Protein AF-0000000084361865 (afdb_homodimer)

Organism: NCBI:txid28181

InterPro domains:
  IPR003439 ABC transporter-like, ATP-binding domain [PF00005] (346-493)
  IPR003439 ABC transporter-like, ATP-binding domain [PS50893] (328-559)
  IPR003593 AAA+ ATPase domain [SM00382] (354-541)
  IPR011527 ABC transporter type 1, transmembrane domain [PF00664] (20-272)
  IPR011527 ABC transporter type 1, transmembrane domain [PS50929] (18-297)
  IPR027417 P-loop containing nucleoside triphosphate hydrolase [G3DSA:3.40.50.300] (319-557)
  IPR027417 P-loop containing nucleoside triphosphate hydrolase [SSF52540] (320-539)
  IPR036640 ABC transporter type 1, transmembrane domain superfamily [G3DSA:1.20.1560.10] (18-315)
  IPR036640 ABC transporter type 1, transmembrane domain superfamily [SSF90123] (19-314)
  IPR039421 Type 1 protein exporter [PTHR43394] (142-536)

Secondary structure (DSSP, 8-state):
-HHHHHHHHHSHHHHHHHHHHHHHHHHHTHHHHHHHHHIIIIIHHH--HHHHHHHHHHHHHHHHHHHHHHHHHHHHHHHHHHHHHHHHHHHHHHHHHHB-HHHHTTS-HHHHHHHHHHHHHHHHHSSHHHHHHHHHTTHHHHHHHHHHHH-HHHHHHHHHHHHHHHHHHHHHHHHHHHHHHHHHHHHHHHHHHHHHHHH-HHHHHHTT-HHHHHHHHHHHHHHHHHHHHHHHHHHHHHHHHHHHHHHHHHHHHHHHHHHHHHHTSS-HHHHHHHHHHHHHHHHHHHHHHTTHHHHHHHHHHHHHHHHHHTSPBPP---B--S-----EEEEEEEE--TT-SS-SEEEEEEEEPTT-EEEEE--TTSSHHHHHHHHHTSS--SEEEEEETTEEGGGB-HHHHHHTEEEE-SS----SEEHHHHHTSS-TT--HHHHHHHHHHTT-HHHHHHSTTGGG-EE-GGGTTS-HHHHHHHHHHHHHHT--SEEEEESTTTT--HHHHHHHHHHHHHHHHTT-EEEEE---HHHHHH-SEEEETTSSSS-EEEE--SSPPPPP--TT-/-HHHHHHHHHSHHHHHHHHHHHHHHHHHHHHHHHHHHHIIIIIHHH--HHHHHHHHHHHHHHHHHHHHHHHHHHHHHHHHHHHHHHHHHHHHHHHHHHB-HHHHTTS-HHHHHHHHHHHHHHHHHSSHHHHHHHHHTTHHHHHHHHHHHH-HHHHHHHHHHHHHHHHHHHHHHHHHHHHHHHHHHHHHHHHHHHHHHHH-HHHHHHTT-HHHHHHHHHHHHHHHHHHHHHHHHHHHHHHHHHHHHHHHHHHHHHHHHHHHHHHTSS-HHHHHHHHHHHHHHHHHHHHHHTTHHHHHHHHHHHHHHHHHHTSPBPP---B--S-----EEEEEEEE--TT-SS-SEEEEEEEEPTT-EEEEE--TTSSHHHHHHHHHTSS--SEEEEEETTEEGGGB-HHHHHHTEEEE-SS----SEEHHHHHTSS-TT--HHHHHHHHHHTT-HHHHHHSTTGGG-EE-GGGTTS-HHHHHHHHHHHHHHT--SEEEEESTTTT--HHHHHHHHHHHHHHHHTT-EEEEE---HHHHHH-SEEEETTSSSSPEEEE--SSPPPPP--TT-

Radius of gyration: 36.54 Å; Cα contacts (8 Å, |Δi|>4): 1865; chains: 2; bounding box: 73×112×74 Å

Solvent-accessible surface area (backbone atoms only — not comparable to full-atom values): 56306 Å² total; per-residue (Å²): 107,62,65,60,52,50,50,36,59,70,39,50,70,62,38,49,51,49,51,48,46,45,50,52,42,57,54,44,59,45,45,61,28,51,46,47,20,48,47,46,51,47,29,64,67,66,64,46,63,67,59,50,53,54,51,48,51,53,49,52,52,41,50,53,50,37,52,51,49,52,49,51,43,39,52,50,34,34,56,53,30,48,51,52,48,49,50,50,51,49,43,50,51,46,28,55,51,38,34,32,49,63,62,52,67,70,48,53,59,67,58,41,44,49,36,60,55,19,53,58,42,33,47,69,28,48,29,20,66,52,53,52,37,57,63,42,30,68,46,22,56,52,29,39,50,56,28,30,72,75,35,59,68,58,18,50,51,50,49,50,53,48,50,51,50,51,52,53,46,50,53,51,52,62,64,40,48,58,46,51,53,50,35,53,56,47,47,53,57,46,47,51,53,50,50,36,50,42,71,35,48,64,55,32,54,57,48,60,33,45,69,65,49,44,53,54,48,50,53,45,48,49,55,38,49,52,34,48,49,52,44,48,48,52,53,49,48,47,55,48,49,42,54,49,49,41,52,51,47,44,52,48,42,51,57,57,41,48,53,33,33,71,71,64,77,37,54,72,13,53,46,54,18,37,41,51,31,48,44,51,20,46,49,26,49,42,53,40,59,66,43,49,60,45,39,51,50,17,49,52,27,48,50,46,40,47,59,48,50,64,41,60,57,56,64,79,66,51,49,75,75,92,75,78,71,35,23,40,34,32,43,45,26,18,34,53,57,88,89,49,90,61,53,64,34,38,62,35,68,52,74,44,54,55,31,34,34,34,22,35,32,57,50,69,79,41,42,60,66,58,51,50,33,41,75,63,60,51,35,76,67,73,36,62,40,51,24,47,70,83,39,46,58,89,47,30,20,52,68,60,54,30,51,35,29,22,52,31,63,75,77,70,70,40,61,70,41,28,47,48,60,58,32,27,52,59,28,76,82,63,50,67,68,62,51,48,50,50,33,42,53,42,68,39,44,69,60,36,66,72,38,95,50,36,55,61,32,76,32,48,79,38,38,68,83,44,46,61,24,55,43,48,47,50,40,41,39,22,18,52,55,39,64,31,43,31,34,41,31,34,44,80,55,55,62,37,29,59,69,42,40,46,23,48,31,51,50,51,44,52,39,38,75,71,39,22,13,37,38,32,30,44,87,52,62,34,55,49,70,15,23,40,30,37,39,34,39,66,43,73,46,46,52,45,77,46,70,50,78,95,63,78,61,48,79,44,54,65,76,91,96,106,61,65,60,51,49,50,36,60,70,39,49,69,61,38,49,51,49,50,48,48,44,51,52,41,57,54,43,58,44,43,61,26,52,47,46,21,46,46,47,52,48,30,63,68,66,64,45,64,67,59,50,53,55,51,49,52,54,48,51,52,40,51,53,50,37,52,51,49,52,50,52,44,40,52,52,34,34,55,53,32,48,50,51,49,49,50,51,52,50,42,49,50,46,28,55,53,36,34,32,49,62,63,54,68,69,48,55,59,68,59,43,44,49,36,60,55,19,55,58,42,32,48,70,28,49,30,21,68,54,52,51,35,57,62,41,30,67,49,22,56,52,30,42,49,57,31,29,71,74,35,58,68,56,18,52,51,50,49,50,53,49,50,52,49,50,52,52,47,50,54,51,51,62,63,40,50,59,47,48,53,50,35,54,57,46,48,53,57,47,46,52,53,50,50,37,50,43,71,34,48,64,56,33,53,57,47,60,32,44,68,67,48,44,53,54,47,51,53,45,49,49,53,39,50,53,35,47,49,53,44,49,50,53,53,50,46,48,54,48,49,43,53,50,49,40,51,51,49,43,51,48,42,50,56,56,40,48,53,35,32,72,73,64,78,38,53,73,13,54,45,53,20,38,41,50,31,48,43,51,20,47,50,27,52,42,52,40,59,66,44,49,60,43,39,50,51,17,49,52,28,47,51,46,40,48,57,48,50,65,43,60,58,56,63,80,65,51,50,76,77,92,74,80,68,35,22,40,32,34,45,47,26,19,33,54,57,89,90,49,90,61,54,64,34,36,62,34,69,51,74,43,53,56,32,34,35,33,22,36,33,58,51,71,76,41,41,62,68,58,51,50,33,41,76,63,60,50,36,78,66,74,36,62,40,52,23,48,71,84,39,45,57,89,47,30,20,52,68,60,53,29,49,36,29,23,52,31,62,76,78,70,70,40,62,71,41,29,48,48,60,60,32,25,52,58,28,75,81,62,50,68,67,61,51,49,49,48,34,43,55,42,68,38,44,67,61,36,67,72,37,96,51,37,55,60,32,75,32,48,80,38,36,67,83,43,46,62,24,55,45,49,47,49,39,40,41,23,18,51,54,40,64,31,42,30,34,41,31,34,43,80,53,56,62,36,29,58,68,42,40,47,22,48,31,51,49,51,45,51,38,38,74,72,40,21,13,36,39,33,31,45,86,52,61,34,54,49,70,16,22,38,30,37,39,34,40,66,43,72,46,46,52,45,76,46,68,50,79,95,63,81,62,49,81,43,56,64,76,92,95

pLDDT: mean 86.75, std 8.13, range [44.16, 98.19]

Sequence (1122 aa):
MKLLIARMWATPRFGGELALASVLINLLALVSSVYSIHVMNRYLGQGVDATLVTLTIGAAIAVIMEFWLRQARLRMAQLFCGGIEREYSGLAFTAFGTARFQLFEQIPLGQRREALAGLVTIQQGINGGNLAAILDGPFALLFIFALSLLSPILGLLALAVALVLTVLIFVIQRRMAEPAAEMVKHSARTSGLAQFLAGGGETIRAFNCYSGLQRRWEEGQEDLSALRRLVQRHQNLVQQLTQSATTVLTIGLFAVGAREVVAGDLNVGSLIGASILGTRALASIGRVAQLAEPLEKARHAIGQLDAMAKLPTERQQGSVPRTLKGEVQAVDLSFRFPGHPLPLFEGLNFTLQAGGVMAVVGGNGTGKTTFAKLLTGLLEPDRGHLKVDGMDLRHLVPEWWRQQLVYLPQEPIFFDGTVRENLTVLAPDMDDATLLDLCNGLDLGGFLDSSPDGLDMPLRGGGSTLPLGIRRRFALVRGLAGGGRVVILDEPTEGVDAQGCQAIARQLNEMVRRGCTVIAMTKDDFIIRAAQMVLDLNQKPTPRLVTAPAGAPAEMAPEHAMKLLIARMWATPRFGGELALASVLINLLALVSSVYSIHVMNRYLGQGVDATLVTLTIGAAIAVIMEFWLRQARLRMAQLFCGGIEREYSGLAFTAFGTARFQLFEQIPLGQRREALAGLVTIQQGINGGNLAAILDGPFALLFIFALSLLSPILGLLALAVALVLTVLIFVIQRRMAEPAAEMVKHSARTSGLAQFLAGGGETIRAFNCYSGLQRRWEEGQEDLSALRRLVQRHQNLVQQLTQSATTVLTIGLFAVGAREVVAGDLNVGSLIGASILGTRALASIGRVAQLAEPLEKARHAIGQLDAMAKLPTERQQGSVPRTLKGEVQAVDLSFRFPGHPLPLFEGLNFTLQAGGVMAVVGGNGTGKTTFAKLLTGLLEPDRGHLKVDGMDLRHLVPEWWRQQLVYLPQEPIFFDGTVRENLTVLAPDMDDATLLDLCNGLDLGGFLDSSPDGLDMPLRGGGSTLPLGIRRRFALVRGLAGGGRVVILDEPTEGVDAQGCQAIARQLNEMVRRGCTVIAMTKDDFIIRAAQMVLDLNQKPTPRLVTAPAGAPAEMAPEHA

Foldseek 3Di:
DCVVVVVLVVVVVLVVVLLVLLVLLLVLLLLVLVLLLCCQPPCVVVVDVVVNVVSVVVNVVSVVVSVVSVVVSLVSQQVVLVVVLVVLLVLLCCLQPFFQLLVVVVDDPLLNVLLNVLSVLLPQLRGSVLVSLVSNQVCLVVLLVVLCVQPVVLSVLLVVLLVVLLVLLVVLLVVLLVLLVVLSVLVSVLVVLVVCVVVVPVVCVVVVCCVVSVVVNVVSVVSNVVSVVSNVVSLVVSLVSLVVSLVVSLVVLCVVVVVCVVVVNHPPSSSSSSNSSSNSSSVSNSSNSNSSSSNSSSVVSVVSSVVSSPRDGADQAADQDPDFQWKKWWAQFWADRPPDPFTLAGGETDIAGFLFAEEEEEDPPSCLLVVLCCQLVSDDTPDTAIDGPRHGPSRHRSVNSNLQELEQHPQAFAAWFFLLCRQCVLPVPDDPVVLLVLCVLLVNNVVLVVDPCRRRHTADDRNPVDQPQSRLSSSSSSSCNSPHQEYEEEASCVNHDPSSVQSVLVVVQVSSVVRGYYYYHYPAPLSVQQGQKYWYSHDPDHIDIDGDPDDHGDRRDRPVD/DCVVVVVLVVVVVLVVVLLVLLVLLLVLLLLVLVLLLCCQVPCVVPVDVVVNVVSVVVNVVSVVVSVVSVVVSLVSQQVVLVVVLVVLLVLLCCLQPFFQLLVVVVDDPLLNVLLNVLSVLLPQLRGSVLVSLVSNQVCLVVLLVVLCVQPVVLSVLLVVLLVVLLVVLVVLLVVLLVLLVVLSVLVSVLVVLVVCVVVVPVVCVVVVCCVVSVVVNVVSVVVNVVSVVSNVVSLVVSLVSLVVSLVVSLVVLCVVVVVCVVVVNHPPSSSSSSNSSSNVSSVSNSSNSNSSSSNSSSVVSVVSSVVSSPRDGADQAADQDPDFQWKKWWAQFWADRPPDPFTLAGGETDIAGFLFAEEEEEDPPSCLLVVLCCQLVSDDTPDTAIDGPRHGPSRHRSVNSNLQELEQHPQAFAAWFFLLCRLCVLPVPDDPVVLLVLCVLLVNNVVLVVDPCRRRHTADDRNPVDQPQNRLSSSSSSSVNSPHQEYEEEASCVNHDPSSVQSVLVVVQVSSVVRGYYYYHYPAPLSVQQGQKYWYSHDPDHIDIDGDPDDHRDRRDHPVD

Structure (mmCIF, N/CA/C/O backbone):
data_AF-0000000084361865-model_v1
#
loop_
_entity.id
_entity.type
_entity.pdbx_description
1 polymer 'ABC transporter, transmembrane region'
#
loop_
_atom_site.group_PDB
_atom_site.id
_atom_site.type_symbol
_atom_site.label_atom_id
_atom_site.label_alt_id
_atom_site.label_comp_id
_atom_site.label_asym_id
_atom_site.label_entity_id
_atom_site.label_seq_id
_atom_site.pdbx_PDB_ins_code
_atom_site.Cartn_x
_atom_site.Cartn_y
_atom_site.Cartn_z
_atom_site.occupancy
_atom_site.B_iso_or_equiv
_atom_site.auth_seq_id
_atom_site.auth_comp_id
_atom_site.auth_asym_id
_atom_site.auth_atom_id
_atom_site.pdbx_PDB_model_num
ATOM 1 N N . MET A 1 1 ? -13.188 -22.125 1.354 1 53.84 1 MET A N 1
ATOM 2 C CA . MET A 1 1 ? -13.797 -23.031 0.392 1 53.84 1 MET A CA 1
ATOM 3 C C . MET A 1 1 ? -15.312 -23.062 0.542 1 53.84 1 MET A C 1
ATOM 5 O O . MET A 1 1 ? -16.031 -22.984 -0.45 1 53.84 1 MET A O 1
ATOM 9 N N . LYS A 1 2 ? -15.656 -22.891 1.768 1 53.12 2 LYS A N 1
ATOM 10 C CA . LYS A 1 2 ? -17.094 -23.016 2.047 1 53.12 2 LYS A CA 1
ATOM 11 C C . LYS A 1 2 ? -17.859 -21.844 1.452 1 53.12 2 LYS A C 1
ATOM 13 O O . LYS A 1 2 ? -18.969 -22.031 0.948 1 53.12 2 LYS A O 1
ATOM 18 N N . LEU A 1 3 ? -17.141 -20.766 1.449 1 57.12 3 LEU A N 1
ATOM 19 C CA . LEU A 1 3 ? -17.891 -19.609 0.97 1 57.12 3 LEU A CA 1
ATOM 20 C C . LEU A 1 3 ? -18.141 -19.703 -0.533 1 57.12 3 LEU A C 1
ATOM 22 O O . LEU A 1 3 ? -19.234 -19.406 -1.011 1 57.12 3 LEU A O 1
ATOM 26 N N . LEU A 1 4 ? -17.094 -20.141 -1.146 1 60.81 4 LEU A N 1
ATOM 27 C CA . LEU A 1 4 ? -17.203 -20.266 -2.596 1 60.81 4 LEU A CA 1
ATOM 28 C C . LEU A 1 4 ? -18.203 -21.359 -2.965 1 60.81 4 LEU A C 1
ATOM 30 O O . LEU A 1 4 ? -19.047 -21.172 -3.846 1 60.81 4 LEU A O 1
ATOM 34 N N . ILE A 1 5 ? -18.078 -22.438 -2.189 1 61.75 5 ILE A N 1
ATOM 35 C CA . ILE A 1 5 ? -18.969 -23.562 -2.449 1 61.75 5 ILE A CA 1
ATOM 36 C C . ILE A 1 5 ? -20.406 -23.188 -2.109 1 61.75 5 ILE A C 1
ATOM 38 O O . ILE A 1 5 ? -21.328 -23.531 -2.844 1 61.75 5 ILE A O 1
ATOM 42 N N . ALA A 1 6 ? -20.484 -22.422 -1.039 1 59.09 6 ALA A N 1
ATOM 43 C CA . ALA A 1 6 ? -21.828 -22.016 -0.617 1 59.09 6 ALA A CA 1
ATOM 44 C C . ALA A 1 6 ? -22.469 -21.094 -1.643 1 59.09 6 ALA A C 1
ATOM 46 O O . ALA A 1 6 ? -23.656 -21.203 -1.94 1 59.09 6 ALA A O 1
ATOM 47 N N . ARG A 1 7 ? -21.641 -20.328 -2.148 1 63.03 7 ARG A N 1
ATOM 48 C CA . ARG A 1 7 ? -22.188 -19.375 -3.117 1 63.03 7 ARG A CA 1
ATOM 49 C C . ARG A 1 7 ? -22.484 -20.078 -4.445 1 63.03 7 ARG A C 1
ATOM 51 O O . ARG A 1 7 ? -23.438 -19.703 -5.141 1 63.03 7 ARG A O 1
ATOM 58 N N . MET A 1 8 ? -21.641 -20.984 -4.758 1 62.88 8 MET A N 1
ATOM 59 C CA . MET A 1 8 ? -21.891 -21.781 -5.965 1 62.88 8 MET A CA 1
ATOM 60 C C . MET A 1 8 ? -23.219 -22.531 -5.863 1 62.88 8 MET A C 1
ATOM 62 O O . MET A 1 8 ? -23.969 -22.609 -6.84 1 62.88 8 MET A O 1
ATOM 66 N N . TRP A 1 9 ? -23.422 -22.875 -4.656 1 60.59 9 TRP A N 1
ATOM 67 C CA . TRP A 1 9 ? -24.641 -23.625 -4.422 1 60.59 9 TRP A CA 1
ATOM 68 C C . TRP A 1 9 ? -25.844 -22.703 -4.336 1 60.59 9 TRP A C 1
ATOM 70 O O . TRP A 1 9 ? -26.984 -23.109 -4.578 1 60.59 9 TRP A O 1
ATOM 80 N N . ALA A 1 10 ? -25.562 -21.5 -4.066 1 61.69 10 ALA A N 1
ATOM 81 C CA . ALA A 1 10 ? -26.672 -20.547 -3.971 1 61.69 10 ALA A CA 1
ATOM 82 C C . ALA A 1 10 ? -27.188 -20.172 -5.355 1 61.69 10 ALA A C 1
ATOM 84 O O . ALA A 1 10 ? -28.312 -19.688 -5.496 1 61.69 10 ALA A O 1
ATOM 85 N N . THR A 1 11 ? -26.297 -20.375 -6.363 1 66.19 11 THR A N 1
ATOM 86 C CA . THR A 1 11 ? -26.766 -20.172 -7.723 1 66.19 11 THR A CA 1
ATOM 87 C C . THR A 1 11 ? -26.797 -21.484 -8.492 1 66.19 11 THR A C 1
ATOM 89 O O . THR A 1 11 ? -25.891 -21.781 -9.273 1 66.19 11 THR A O 1
ATOM 92 N N . PRO A 1 12 ? -27.766 -22.297 -8.359 1 66.81 12 PRO A N 1
ATOM 93 C CA . PRO A 1 12 ? -27.781 -23.688 -8.805 1 66.81 12 PRO A CA 1
ATOM 94 C C . PRO A 1 12 ? -27.625 -23.828 -10.32 1 66.81 12 PRO A C 1
ATOM 96 O O . PRO A 1 12 ? -27 -24.781 -10.789 1 66.81 12 PRO A O 1
ATOM 99 N N . ARG A 1 13 ? -28.156 -22.906 -11.031 1 70.5 13 ARG A N 1
ATOM 100 C CA . ARG A 1 13 ? -28.047 -23.062 -12.477 1 70.5 13 ARG A CA 1
ATOM 101 C C . ARG A 1 13 ? -26.578 -23 -12.914 1 70.5 13 ARG A C 1
ATOM 103 O O . ARG A 1 13 ? -26.125 -23.859 -13.672 1 70.5 13 ARG A O 1
ATOM 110 N N . PHE A 1 14 ? -25.953 -22.031 -12.359 1 76.81 14 PHE A N 1
ATOM 111 C CA . PHE A 1 14 ? -24.562 -21.828 -12.742 1 76.81 14 PHE A CA 1
ATOM 112 C C . PHE A 1 14 ? -23.672 -22.953 -12.195 1 76.81 14 PHE A C 1
ATOM 114 O O . PHE A 1 14 ? -22.828 -23.484 -12.906 1 76.81 14 PHE A O 1
ATOM 121 N N . GLY A 1 15 ? -23.984 -23.266 -11.016 1 76.56 15 GLY A N 1
ATOM 122 C CA . GLY A 1 15 ? -23.219 -24.344 -10.398 1 76.56 15 GLY A CA 1
ATOM 123 C C . GLY A 1 15 ? -23.422 -25.688 -11.07 1 76.56 15 GLY A C 1
ATOM 124 O O . GLY A 1 15 ? -22.469 -26.453 -11.281 1 76.56 15 GLY A O 1
ATOM 125 N N . GLY A 1 16 ? -24.672 -25.906 -11.477 1 80.12 16 GLY A N 1
ATOM 126 C CA . GLY A 1 16 ? -24.984 -27.156 -12.156 1 80.12 16 GLY A CA 1
ATOM 127 C C . GLY A 1 16 ? -24.344 -27.281 -13.516 1 80.12 16 GLY A C 1
ATOM 128 O O . GLY A 1 16 ? -23.828 -28.344 -13.875 1 80.12 16 GLY A O 1
ATOM 129 N N . GLU A 1 17 ? -24.344 -26.172 -14.188 1 83.88 17 GLU A N 1
ATOM 130 C CA . GLU A 1 17 ? -23.719 -26.172 -15.508 1 83.88 17 GLU A CA 1
ATOM 131 C C . GLU A 1 17 ? -22.219 -26.375 -15.414 1 83.88 17 GLU A C 1
ATOM 133 O O . GLU A 1 17 ? -21.625 -27.078 -16.234 1 83.88 17 GLU A O 1
ATOM 138 N N . LEU A 1 18 ? -21.688 -25.797 -14.422 1 85.31 18 LEU A N 1
ATOM 139 C CA . LEU A 1 18 ? -20.25 -25.953 -14.234 1 85.31 18 LEU A CA 1
ATOM 140 C C . LEU A 1 18 ? -19.906 -27.375 -13.82 1 85.31 18 LEU A C 1
ATOM 142 O O . LEU A 1 18 ? -18.922 -27.938 -14.289 1 85.31 18 LEU A O 1
ATOM 146 N N . ALA A 1 19 ? -20.734 -27.922 -13.047 1 83.94 19 ALA A N 1
ATOM 147 C CA . ALA A 1 19 ? -20.516 -29.312 -12.609 1 83.94 19 ALA A CA 1
ATOM 148 C C . ALA A 1 19 ? -20.688 -30.281 -13.766 1 83.94 19 ALA A C 1
ATOM 150 O O . ALA A 1 19 ? -19.922 -31.234 -13.898 1 83.94 19 ALA A O 1
ATOM 151 N N . LEU A 1 20 ? -21.672 -29.984 -14.547 1 85.56 20 LEU A N 1
ATOM 152 C CA . LEU A 1 20 ? -21.922 -30.828 -15.703 1 85.56 20 LEU A CA 1
ATOM 153 C C . LEU A 1 20 ? -20.75 -30.766 -16.688 1 85.56 20 LEU A C 1
ATOM 155 O O . LEU A 1 20 ? -20.359 -31.797 -17.25 1 85.56 20 LEU A O 1
ATOM 159 N N . ALA A 1 21 ? -20.344 -29.578 -16.875 1 87.5 21 ALA A N 1
ATOM 160 C CA . ALA A 1 21 ? -19.203 -29.422 -17.766 1 87.5 21 ALA A CA 1
ATOM 161 C C . ALA A 1 21 ? -17.984 -30.188 -17.234 1 87.5 21 ALA A C 1
ATOM 163 O O . ALA A 1 21 ? -17.25 -30.812 -18 1 87.5 21 ALA A O 1
ATOM 164 N N . SER A 1 22 ? -17.812 -30.188 -15.938 1 87.25 22 SER A N 1
ATOM 165 C CA . SER A 1 22 ? -16.688 -30.906 -15.344 1 87.25 22 SER A CA 1
ATOM 166 C C . SER A 1 22 ? -16.844 -32.406 -15.492 1 87.25 22 SER A C 1
ATOM 168 O O . SER A 1 22 ? -15.867 -33.125 -15.734 1 87.25 22 SER A O 1
ATOM 170 N N . VAL A 1 23 ? -18.031 -32.875 -15.43 1 86.81 23 VAL A N 1
ATOM 171 C CA . VAL A 1 23 ? -18.297 -34.281 -15.609 1 86.81 23 VAL A CA 1
ATOM 172 C C . VAL A 1 23 ? -18 -34.688 -17.047 1 86.81 23 VAL A C 1
ATOM 174 O O . VAL A 1 23 ? -17.312 -35.688 -17.281 1 86.81 23 VAL A O 1
ATOM 177 N N . LEU A 1 24 ? -18.469 -33.906 -17.906 1 88.88 24 LEU A N 1
ATOM 178 C CA . LEU A 1 24 ? -18.266 -34.219 -19.312 1 88.88 24 LEU A CA 1
ATOM 179 C C . LEU A 1 24 ? -16.781 -34.156 -19.672 1 88.88 24 LEU A C 1
ATOM 181 O O . LEU A 1 24 ? -16.297 -35.031 -20.422 1 88.88 24 LEU A O 1
ATOM 185 N N . ILE A 1 25 ? -16.125 -33.25 -19.141 1 86.88 25 ILE A N 1
ATOM 186 C CA . ILE A 1 25 ? -14.695 -33.094 -19.406 1 86.88 25 ILE A CA 1
ATOM 187 C C . ILE A 1 25 ? -13.93 -34.281 -18.859 1 86.88 25 ILE A C 1
ATOM 189 O O . ILE A 1 25 ? -13.094 -34.875 -19.562 1 86.88 25 ILE A O 1
ATOM 193 N N . ASN A 1 26 ? -14.266 -34.656 -17.656 1 84.12 26 ASN A N 1
ATOM 194 C CA . ASN A 1 26 ? -13.547 -35.781 -17.031 1 84.12 26 ASN A CA 1
ATOM 195 C C . ASN A 1 26 ? -13.93 -37.094 -17.672 1 84.12 26 ASN A C 1
ATOM 197 O O . ASN A 1 26 ? -13.117 -38.031 -17.703 1 84.12 26 ASN A O 1
ATOM 201 N N . LEU A 1 27 ? -15.078 -37.188 -18.266 1 84.31 27 LEU A N 1
ATOM 202 C CA . LEU A 1 27 ? -15.461 -38.375 -19.016 1 84.31 27 LEU A CA 1
ATOM 203 C C . LEU A 1 27 ? -14.703 -38.469 -20.328 1 84.31 27 LEU A C 1
ATOM 205 O O . LEU A 1 27 ? -14.289 -39.531 -20.75 1 84.31 27 LEU A O 1
ATOM 209 N N . LEU A 1 28 ? -14.617 -37.344 -20.875 1 83.94 28 LEU A N 1
ATOM 210 C CA . LEU A 1 28 ? -13.883 -37.312 -22.141 1 83.94 28 LEU A CA 1
ATOM 211 C C . LEU A 1 28 ? -12.398 -37.594 -21.906 1 83.94 28 LEU A C 1
ATOM 213 O O . LEU A 1 28 ? -11.719 -38.094 -22.797 1 83.94 28 LEU A O 1
ATOM 217 N N . ALA A 1 29 ? -11.977 -37.281 -20.719 1 78.56 29 ALA A N 1
ATOM 218 C CA . ALA A 1 29 ? -10.578 -37.531 -20.391 1 78.56 29 ALA A CA 1
ATOM 219 C C . ALA A 1 29 ? -10.297 -39.031 -20.328 1 78.56 29 ALA A C 1
ATOM 221 O O . ALA A 1 29 ? -9.148 -39.469 -20.453 1 78.56 29 ALA A O 1
ATOM 222 N N . LEU A 1 30 ? -11.344 -39.781 -20.188 1 80.56 30 LEU A N 1
ATOM 223 C CA . LEU A 1 30 ? -11.227 -41.219 -20.156 1 80.56 30 LEU A CA 1
ATOM 224 C C . LEU A 1 30 ? -10.922 -41.75 -21.547 1 80.56 30 LEU A C 1
ATOM 226 O O . LEU A 1 30 ? -10.469 -42.906 -21.688 1 80.56 30 LEU A O 1
ATOM 230 N N . VAL A 1 31 ? -11.133 -40.938 -22.531 1 78.19 31 VAL A N 1
ATOM 231 C CA . VAL A 1 31 ? -11.016 -41.375 -23.922 1 78.19 31 VAL A CA 1
ATOM 232 C C . VAL A 1 31 ? -9.578 -41.812 -24.219 1 78.19 31 VAL A C 1
ATOM 234 O O . VAL A 1 31 ? -9.336 -42.75 -24.953 1 78.19 31 VAL A O 1
ATOM 237 N N . SER A 1 32 ? -8.633 -41.094 -23.625 1 77.62 32 SER A N 1
ATOM 238 C CA . SER A 1 32 ? -7.238 -41.438 -23.875 1 77.62 32 SER A CA 1
ATOM 239 C C . SER A 1 32 ? -6.914 -42.844 -23.375 1 77.62 32 SER A C 1
ATOM 241 O O . SER A 1 32 ? -6.23 -43.594 -24.047 1 77.62 32 SER A O 1
ATOM 243 N N . SER A 1 33 ? -7.422 -43.125 -22.188 1 76.25 33 SER A N 1
ATOM 244 C CA . SER A 1 33 ? -7.215 -44.469 -21.641 1 76.25 33 SER A CA 1
ATOM 245 C C . SER A 1 33 ? -7.922 -45.531 -22.469 1 76.25 33 SER A C 1
ATOM 247 O O . SER A 1 33 ? -7.324 -46.562 -22.812 1 76.25 33 SER A O 1
ATOM 249 N N . VAL A 1 34 ? -9.125 -45.281 -22.828 1 78.12 34 VAL A N 1
ATOM 250 C CA . VAL A 1 34 ? -9.914 -46.219 -23.609 1 78.12 34 VAL A CA 1
ATOM 251 C C . VAL A 1 34 ? -9.273 -46.406 -24.984 1 78.12 34 VAL A C 1
ATOM 253 O O . VAL A 1 34 ? -9.211 -47.531 -25.484 1 78.12 34 VAL A O 1
ATOM 256 N N . TYR A 1 35 ? -8.852 -45.375 -25.562 1 82.81 35 TYR A N 1
ATOM 257 C CA . TYR A 1 35 ? -8.164 -45.438 -26.844 1 82.81 35 TYR A CA 1
ATOM 258 C C . TYR A 1 35 ? -6.945 -46.344 -26.766 1 82.81 35 TYR A C 1
ATOM 260 O O . TYR A 1 35 ? -6.758 -47.219 -27.594 1 82.81 35 TYR A O 1
ATOM 268 N N . SER A 1 36 ? -6.141 -46.125 -25.75 1 78.06 36 SER A N 1
ATOM 269 C CA . SER A 1 36 ? -4.926 -46.906 -25.594 1 78.06 36 SER A CA 1
ATOM 270 C C . SER A 1 36 ? -5.25 -48.406 -25.406 1 78.06 36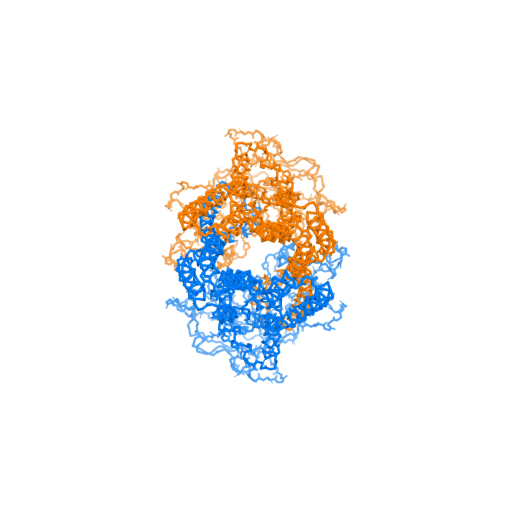 SER A C 1
ATOM 272 O O . SER A 1 36 ? -4.566 -49.25 -25.969 1 78.06 36 SER A O 1
ATOM 274 N N . ILE A 1 37 ? -6.305 -48.688 -24.719 1 75.81 37 ILE A N 1
ATOM 275 C CA . ILE A 1 37 ? -6.723 -50.062 -24.469 1 75.81 37 ILE A CA 1
ATOM 276 C C . ILE A 1 37 ? -7.164 -50.719 -25.781 1 75.81 37 ILE A C 1
ATOM 278 O O . ILE A 1 37 ? -6.703 -51.812 -26.125 1 75.81 37 ILE A O 1
ATOM 282 N N . HIS A 1 38 ? -7.941 -50 -26.484 1 76.56 38 HIS A N 1
ATOM 283 C CA . HIS A 1 38 ? -8.516 -50.594 -27.688 1 76.56 38 HIS A CA 1
ATOM 284 C C . HIS A 1 38 ? -7.484 -50.719 -28.797 1 76.56 38 HIS A C 1
ATOM 286 O O . HIS A 1 38 ? -7.488 -51.688 -29.562 1 76.56 38 HIS A O 1
ATOM 292 N N . VAL A 1 39 ? -6.676 -49.781 -28.875 1 76.94 39 VAL A N 1
ATOM 293 C CA . VAL A 1 39 ? -5.637 -49.812 -29.891 1 76.94 39 VAL A CA 1
ATOM 294 C C . VAL A 1 39 ? -4.684 -50.969 -29.609 1 76.94 39 VAL A C 1
ATOM 296 O O . VAL A 1 39 ? -4.32 -51.719 -30.516 1 76.94 39 VAL A O 1
ATOM 299 N N . MET A 1 40 ? -4.332 -51.188 -28.344 1 77.19 40 MET A N 1
ATOM 300 C CA . MET A 1 40 ? -3.354 -52.219 -27.984 1 77.19 40 MET A CA 1
ATOM 301 C C . MET A 1 40 ? -3.982 -53.594 -28.016 1 77.19 40 MET A C 1
ATOM 303 O O . MET A 1 40 ? -3.357 -54.562 -28.469 1 77.19 40 MET A O 1
ATOM 307 N N . ASN A 1 41 ? -5.211 -53.688 -27.578 1 75.06 41 ASN A N 1
ATOM 308 C CA . ASN A 1 41 ? -5.824 -55 -27.5 1 75.06 41 ASN A CA 1
ATOM 309 C C . ASN A 1 41 ? -6.43 -55.438 -28.844 1 75.06 41 ASN A C 1
ATOM 311 O O . ASN A 1 41 ? -6.32 -56.594 -29.234 1 75.06 41 ASN A O 1
ATOM 315 N N . ARG A 1 42 ? -7.012 -54.562 -29.516 1 71.5 42 ARG A N 1
ATOM 316 C CA . ARG A 1 42 ? -7.727 -54.938 -30.734 1 71.5 42 ARG A CA 1
ATOM 317 C C . ARG A 1 42 ? -6.848 -54.75 -31.969 1 71.5 42 ARG A C 1
ATOM 319 O O . ARG A 1 42 ? -6.754 -55.625 -32.812 1 71.5 42 ARG A O 1
ATOM 326 N N . TYR A 1 43 ? -6.234 -53.656 -32 1 71.88 43 TYR A N 1
ATOM 327 C CA . TYR A 1 43 ? -5.445 -53.406 -33.219 1 71.88 43 TYR A CA 1
ATOM 328 C C . TYR A 1 43 ? -4.18 -54.25 -33.219 1 71.88 43 TYR A C 1
ATOM 330 O O . TYR A 1 43 ? -3.822 -54.844 -34.25 1 71.88 43 TYR A O 1
ATOM 338 N N . LEU A 1 44 ? -3.555 -54.312 -32.156 1 69 44 LEU A N 1
ATOM 339 C CA . LEU A 1 44 ? -2.328 -55.125 -32.156 1 69 44 LEU A CA 1
ATOM 340 C C . LEU A 1 44 ? -2.633 -56.594 -32.344 1 69 44 LEU A C 1
ATOM 342 O O . LEU A 1 44 ? -1.814 -57.344 -32.906 1 69 44 LEU A O 1
ATOM 346 N N . GLY A 1 45 ? -3.816 -56.938 -31.922 1 67.75 45 GLY A N 1
ATOM 347 C CA . GLY A 1 45 ? -4.211 -58.344 -32.094 1 67.75 45 GLY A CA 1
ATOM 348 C C . GLY A 1 45 ? -4.672 -58.656 -33.5 1 67.75 45 GLY A C 1
ATOM 349 O O . GLY A 1 45 ? -4.297 -59.688 -34.062 1 67.75 45 GLY A O 1
ATOM 350 N N . GLN A 1 46 ? -5.379 -57.719 -34.031 1 70.69 46 GLN A N 1
ATOM 351 C CA . GLN A 1 46 ? -6 -58.031 -35.312 1 70.69 46 GLN A CA 1
ATOM 352 C C . GLN A 1 46 ? -5.23 -57.375 -36.469 1 70.69 46 GLN A C 1
ATOM 354 O O . GLN A 1 46 ? -5.246 -57.906 -37.594 1 70.69 46 GLN A O 1
ATOM 359 N N . GLY A 1 47 ? -4.523 -56.375 -36.25 1 69.19 47 GLY A N 1
ATOM 360 C CA . GLY A 1 47 ? -3.684 -55.719 -37.25 1 69.19 47 GLY A CA 1
ATOM 361 C C . GLY A 1 47 ? -4.477 -55 -38.344 1 69.19 47 GLY A C 1
ATOM 362 O O . GLY A 1 47 ? -4.008 -54.844 -39.469 1 69.19 47 GLY A O 1
ATOM 363 N N . VAL A 1 48 ? -5.711 -54.656 -38.094 1 71.12 48 VAL A N 1
ATOM 364 C CA . VAL A 1 48 ? -6.543 -54.031 -39.125 1 71.12 48 VAL A CA 1
ATOM 365 C C . VAL A 1 48 ? -6.391 -52.531 -39.062 1 71.12 48 VAL A C 1
ATOM 367 O O . VAL A 1 48 ? -6.766 -51.875 -38.062 1 71.12 48 VAL A O 1
ATOM 370 N N . ASP A 1 49 ? -5.984 -52 -40.156 1 79.19 49 ASP A N 1
ATOM 371 C CA . ASP A 1 49 ? -5.668 -50.562 -40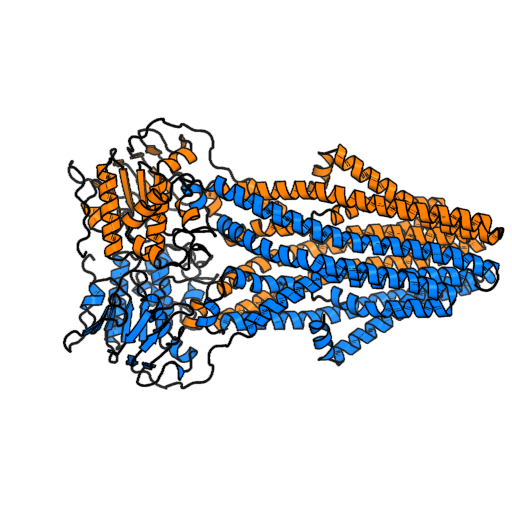.219 1 79.19 49 ASP A CA 1
ATOM 372 C C . ASP A 1 49 ? -6.93 -49.719 -40.125 1 79.19 49 ASP A C 1
ATOM 374 O O . ASP A 1 49 ? -6.91 -48.625 -39.531 1 79.19 49 ASP A O 1
ATOM 378 N N . ALA A 1 50 ? -7.945 -50.219 -40.656 1 78.31 50 ALA A N 1
ATOM 379 C CA . ALA A 1 50 ? -9.188 -49.469 -40.625 1 78.31 50 ALA A CA 1
ATOM 380 C C . ALA A 1 50 ? -9.633 -49.219 -39.188 1 78.31 50 ALA A C 1
ATOM 382 O O . ALA A 1 50 ? -10.156 -48.125 -38.875 1 78.31 50 ALA A O 1
ATOM 383 N N . THR A 1 51 ? -9.469 -50.094 -38.375 1 77.5 51 THR A N 1
ATOM 384 C CA . THR A 1 51 ? -9.82 -49.938 -36.938 1 77.5 51 THR A CA 1
ATOM 385 C C . THR A 1 51 ? -8.953 -48.875 -36.281 1 77.5 51 THR A C 1
ATOM 387 O O . THR A 1 51 ? -9.438 -48.094 -35.469 1 77.5 51 THR A O 1
ATOM 390 N N . LEU A 1 52 ? -7.762 -48.844 -36.656 1 85.31 52 LEU A N 1
ATOM 391 C CA . LEU A 1 52 ? -6.844 -47.875 -36.094 1 85.31 52 LEU A CA 1
ATOM 392 C C . LEU A 1 52 ? -7.242 -46.469 -36.5 1 85.31 52 LEU A C 1
ATOM 394 O O . LEU A 1 52 ? -7.246 -45.531 -35.688 1 85.31 52 LEU A O 1
ATOM 398 N N . VAL A 1 53 ? -7.566 -46.312 -37.75 1 84.94 53 VAL A N 1
ATOM 399 C CA . VAL A 1 53 ? -7.926 -45 -38.25 1 84.94 53 VAL A CA 1
ATOM 400 C C . VAL A 1 53 ? -9.227 -44.531 -37.594 1 84.94 53 VAL A C 1
ATOM 402 O O . VAL A 1 53 ? -9.344 -43.375 -37.219 1 84.94 53 VAL A O 1
ATOM 405 N N . THR A 1 54 ? -10.211 -45.406 -37.531 1 83.56 54 THR A N 1
ATOM 406 C CA . THR A 1 54 ? -11.492 -45.062 -36.938 1 83.56 54 THR A CA 1
ATOM 407 C C . THR A 1 54 ? -11.32 -44.688 -35.469 1 83.56 54 THR A C 1
ATOM 409 O O . THR A 1 54 ? -11.906 -43.719 -35 1 83.56 54 THR A O 1
ATOM 412 N N . LEU A 1 55 ? -10.547 -45.375 -34.719 1 85.94 55 LEU A N 1
ATOM 413 C CA . LEU A 1 55 ? -10.312 -45.094 -33.312 1 85.94 55 LEU A CA 1
ATOM 414 C C . LEU A 1 55 ? -9.555 -43.781 -33.156 1 85.94 55 LEU A C 1
ATOM 416 O O . LEU A 1 55 ? -9.828 -43 -32.219 1 85.94 55 LEU A O 1
ATOM 420 N N . THR A 1 56 ? -8.641 -43.531 -34 1 87.75 56 THR A N 1
ATOM 421 C CA . THR A 1 56 ? -7.832 -42.312 -33.906 1 87.75 56 THR A CA 1
ATOM 422 C C . THR A 1 56 ? -8.672 -41.094 -34.219 1 87.75 56 THR A C 1
ATOM 424 O O . THR A 1 56 ? -8.523 -40.062 -33.594 1 87.75 56 THR A O 1
ATOM 427 N N . ILE A 1 57 ? -9.477 -41.219 -35.188 1 88.06 57 ILE A N 1
ATOM 428 C CA . ILE A 1 57 ? -10.367 -40.125 -35.531 1 88.06 57 ILE A CA 1
ATOM 429 C C . ILE A 1 57 ? -11.312 -39.844 -34.344 1 88.06 57 ILE A C 1
ATOM 431 O O . ILE A 1 57 ? -11.555 -38.688 -34 1 88.06 57 ILE A O 1
ATOM 435 N N . GLY A 1 58 ? -11.898 -40.844 -33.812 1 85.75 58 GLY A N 1
ATOM 436 C CA . GLY A 1 58 ? -12.75 -40.688 -32.656 1 85.75 58 GLY A CA 1
ATOM 437 C C . GLY A 1 58 ? -12.047 -40.031 -31.484 1 85.75 58 GLY A C 1
ATOM 438 O O . GLY A 1 58 ? -12.617 -39.188 -30.797 1 85.75 58 GLY A O 1
ATOM 439 N N . ALA A 1 59 ? -10.812 -40.469 -31.234 1 88.94 59 ALA A N 1
ATOM 440 C CA . ALA A 1 59 ? -10.031 -39.875 -30.156 1 88.94 59 ALA A CA 1
ATOM 441 C C . ALA A 1 59 ? -9.719 -38.406 -30.422 1 88.94 59 ALA A C 1
ATOM 443 O O . ALA A 1 59 ? -9.727 -37.594 -29.516 1 88.94 59 ALA A O 1
ATOM 444 N N . ALA A 1 60 ? -9.438 -38.062 -31.672 1 87.88 60 ALA A N 1
ATOM 445 C CA . ALA A 1 60 ? -9.156 -36.688 -32.062 1 87.88 60 ALA A CA 1
ATOM 446 C C . ALA A 1 60 ? -10.367 -35.812 -31.812 1 87.88 60 ALA A C 1
ATOM 448 O O . ALA A 1 60 ? -10.234 -34.688 -31.312 1 87.88 60 ALA A O 1
ATOM 449 N N . ILE A 1 61 ? -11.477 -36.312 -32.156 1 90.06 61 ILE A N 1
ATOM 450 C CA . ILE A 1 61 ? -12.711 -35.562 -31.953 1 90.06 61 ILE A CA 1
ATOM 451 C C . ILE A 1 61 ? -12.953 -35.344 -30.453 1 90.06 61 ILE A C 1
ATOM 453 O O . ILE A 1 61 ? -13.367 -34.281 -30.031 1 90.06 61 ILE A O 1
ATOM 457 N N . ALA A 1 62 ? -12.688 -36.281 -29.656 1 89.12 62 ALA A N 1
ATOM 458 C CA . ALA A 1 62 ? -12.867 -36.188 -28.219 1 89.12 62 ALA A CA 1
ATOM 459 C C . ALA A 1 62 ? -11.945 -35.156 -27.609 1 89.12 62 ALA A C 1
ATOM 461 O O . ALA A 1 62 ? -12.344 -34.406 -26.719 1 89.12 62 ALA A O 1
ATOM 462 N N . VAL A 1 63 ? -10.766 -35.094 -28.109 1 88.19 63 VAL A N 1
ATOM 463 C CA . VAL A 1 63 ? -9.797 -34.156 -27.594 1 88.19 63 VAL A CA 1
ATOM 464 C C . VAL A 1 63 ? -10.211 -32.719 -27.969 1 88.19 63 VAL A C 1
ATOM 466 O O . VAL A 1 63 ? -10.094 -31.812 -27.156 1 88.19 63 VAL A O 1
ATOM 469 N N . ILE A 1 64 ? -10.609 -32.562 -29.156 1 90.19 64 ILE A N 1
ATOM 470 C CA . ILE A 1 64 ? -11.055 -31.25 -29.609 1 90.19 64 ILE A CA 1
ATOM 471 C C . ILE A 1 64 ? -12.273 -30.812 -28.797 1 90.19 64 ILE A C 1
ATOM 473 O O . ILE A 1 64 ? -12.352 -29.656 -28.375 1 90.19 64 ILE A O 1
ATOM 477 N N . MET A 1 65 ? -13.164 -31.719 -28.594 1 90.62 65 MET A N 1
ATOM 478 C CA . MET A 1 65 ? -14.344 -31.406 -27.797 1 90.62 65 MET A CA 1
ATOM 479 C C . MET A 1 65 ? -13.953 -31.094 -26.359 1 90.62 65 MET A C 1
ATOM 481 O O . MET A 1 65 ? -14.508 -30.172 -25.75 1 90.62 65 MET A O 1
ATOM 485 N N . GLU A 1 66 ? -13.07 -31.828 -25.875 1 88.69 66 GLU A N 1
ATOM 486 C CA . GLU A 1 66 ? -12.586 -31.594 -24.516 1 88.69 66 GLU A CA 1
ATOM 487 C C . GLU A 1 66 ? -11.977 -30.188 -24.391 1 88.69 66 GLU A C 1
ATOM 489 O O . GLU A 1 66 ? -12.188 -29.5 -23.391 1 88.69 66 GLU A O 1
ATOM 494 N N . PHE A 1 67 ? -11.219 -29.828 -25.359 1 88 67 PHE A N 1
ATOM 495 C CA . PHE A 1 67 ? -10.57 -28.531 -25.375 1 88 67 PHE A CA 1
ATOM 496 C C . PHE A 1 67 ? -11.609 -27.406 -25.328 1 88 67 PHE A C 1
ATOM 498 O O . PHE A 1 67 ? -11.5 -26.484 -24.531 1 88 67 PHE A O 1
ATOM 505 N N . TRP A 1 68 ? -12.586 -27.547 -26.141 1 90.25 68 TRP A N 1
ATOM 506 C CA . TRP A 1 68 ? -13.594 -26.5 -26.234 1 90.25 68 TRP A CA 1
ATOM 507 C C . TRP A 1 68 ? -14.461 -26.469 -24.984 1 90.25 68 TRP A C 1
ATOM 509 O O . TRP A 1 68 ? -14.875 -25.406 -24.531 1 90.25 68 TRP A O 1
ATOM 519 N N . LEU A 1 69 ? -14.742 -27.562 -24.453 1 89.81 69 LEU A N 1
ATOM 520 C CA . LEU A 1 69 ? -15.531 -27.609 -23.234 1 89.81 69 LEU A CA 1
ATOM 521 C C . LEU A 1 69 ? -14.75 -27.016 -22.062 1 89.81 69 LEU A C 1
ATOM 523 O O . LEU A 1 69 ? -15.336 -26.359 -21.188 1 89.81 69 LEU A O 1
ATOM 527 N N . ARG A 1 70 ? -13.523 -27.297 -22.062 1 88.19 70 ARG A N 1
ATOM 528 C CA . ARG A 1 70 ? -12.68 -26.734 -21 1 88.19 70 ARG A CA 1
ATOM 529 C C . ARG A 1 70 ? -12.625 -25.219 -21.094 1 88.19 70 ARG A C 1
ATOM 531 O O . ARG A 1 70 ? -12.625 -24.531 -20.078 1 88.19 70 ARG A O 1
ATOM 538 N N . GLN A 1 71 ? -12.633 -24.766 -22.359 1 88.06 71 GLN A N 1
ATOM 539 C CA . GLN A 1 71 ? -12.617 -23.328 -22.562 1 88.06 71 GLN A CA 1
ATOM 540 C C . GLN A 1 71 ? -13.938 -22.703 -22.141 1 88.06 71 GLN A C 1
ATOM 542 O O . GLN A 1 71 ? -13.953 -21.641 -21.5 1 88.06 71 GLN A O 1
ATOM 547 N N . ALA A 1 72 ? -14.906 -23.328 -22.469 1 88.62 72 ALA A N 1
ATOM 548 C CA . ALA A 1 72 ? -16.234 -22.828 -22.109 1 88.62 72 ALA A CA 1
ATOM 549 C C . ALA A 1 72 ? -16.438 -22.828 -20.594 1 88.62 72 ALA A C 1
ATOM 551 O O . ALA A 1 72 ? -16.984 -21.875 -20.031 1 88.62 72 ALA A O 1
ATOM 552 N N . ARG A 1 73 ? -15.992 -23.828 -20.016 1 88.31 73 ARG A N 1
ATOM 553 C CA . ARG A 1 73 ? -16.125 -23.938 -18.578 1 88.31 73 ARG A CA 1
ATOM 554 C C . ARG A 1 73 ? -15.312 -22.844 -17.875 1 88.31 73 ARG A C 1
ATOM 556 O O . ARG A 1 73 ? -15.781 -22.25 -16.891 1 88.31 73 ARG A O 1
ATOM 563 N N . LEU A 1 74 ? -14.195 -22.609 -18.344 1 86.31 74 LEU A N 1
ATOM 564 C CA . LEU A 1 74 ? -13.336 -21.609 -17.734 1 86.31 74 LEU A CA 1
ATOM 565 C C . LEU A 1 74 ? -13.938 -20.219 -17.875 1 86.31 74 LEU A C 1
ATOM 567 O O . LEU A 1 74 ? -13.859 -19.406 -16.953 1 86.31 74 LEU A O 1
ATOM 571 N N . ARG A 1 75 ? -14.461 -20.016 -19.016 1 85 75 ARG A N 1
ATOM 572 C CA . ARG A 1 75 ? -15.109 -18.734 -19.219 1 85 75 ARG A CA 1
ATOM 573 C C . ARG A 1 75 ? -16.281 -18.547 -18.266 1 85 75 ARG A C 1
ATOM 575 O O . ARG A 1 75 ? -16.484 -17.469 -17.719 1 85 75 ARG A O 1
ATOM 582 N N . MET A 1 76 ? -16.984 -19.578 -18.156 1 88.12 76 MET A N 1
ATOM 583 C CA . MET A 1 76 ? -18.125 -19.531 -17.25 1 88.12 76 MET A CA 1
ATOM 584 C C . MET A 1 76 ? -17.656 -19.344 -15.805 1 88.12 76 MET A C 1
ATOM 586 O O . MET A 1 76 ? -18.25 -18.578 -15.047 1 88.12 76 MET A O 1
ATOM 590 N N . ALA A 1 77 ? -16.641 -20.047 -15.461 1 87.56 77 ALA A N 1
ATOM 591 C CA . ALA A 1 77 ? -16.078 -19.938 -14.117 1 87.56 77 ALA A CA 1
ATOM 592 C C . ALA A 1 77 ? -15.57 -18.531 -13.844 1 87.56 77 ALA A C 1
ATOM 594 O O . ALA A 1 77 ? -15.734 -18 -12.742 1 87.56 77 ALA A O 1
ATOM 595 N N . GLN A 1 78 ? -15.023 -17.938 -14.82 1 85.69 78 GLN A N 1
ATOM 596 C CA . GLN A 1 78 ? -14.5 -16.594 -14.672 1 85.69 78 GLN A CA 1
ATOM 597 C C . GLN A 1 78 ? -15.625 -15.586 -14.453 1 85.69 78 GLN A C 1
ATOM 599 O O . GLN A 1 78 ? -15.477 -14.641 -13.664 1 85.69 78 GLN A O 1
ATOM 604 N N . LEU A 1 79 ? -16.656 -15.758 -15.195 1 83.31 79 LEU A N 1
ATOM 605 C CA . LEU A 1 79 ? -17.797 -14.859 -15.031 1 83.31 79 LEU A CA 1
ATOM 606 C C . LEU A 1 79 ? -18.391 -14.984 -13.633 1 83.31 79 LEU A C 1
ATOM 608 O O . LEU A 1 79 ? -18.781 -13.984 -13.031 1 83.31 79 LEU A O 1
ATOM 612 N N . PHE A 1 80 ? -18.359 -16.203 -13.234 1 84.88 80 PHE A N 1
ATOM 613 C CA . PHE A 1 80 ? -18.891 -16.422 -11.891 1 84.88 80 PHE A CA 1
ATOM 614 C C . PHE A 1 80 ? -18.016 -15.773 -10.836 1 84.88 80 PHE A C 1
ATOM 616 O O . PHE A 1 80 ? -18.5 -15.086 -9.945 1 84.88 80 PHE A O 1
ATOM 623 N N . CYS A 1 81 ? -16.766 -16.016 -10.922 1 86.56 81 CYS A N 1
ATOM 624 C CA . CYS A 1 81 ? -15.82 -15.461 -9.953 1 86.56 81 CYS A CA 1
ATOM 625 C C . CYS A 1 81 ? -15.781 -13.938 -10.055 1 86.56 81 CYS A C 1
ATOM 627 O O . CYS A 1 81 ? -15.539 -13.25 -9.062 1 86.56 81 CYS A O 1
ATOM 629 N N . GLY A 1 82 ? -16.031 -13.469 -11.258 1 84 82 GLY A N 1
ATOM 630 C CA . GLY A 1 82 ? -16.094 -12.031 -11.438 1 84 82 GLY A CA 1
ATOM 631 C C . GLY A 1 82 ? -17.234 -11.383 -10.664 1 84 82 GLY A C 1
ATOM 632 O O . GLY A 1 82 ? -17.078 -10.281 -10.141 1 84 82 GLY A O 1
ATOM 633 N N . GLY A 1 83 ? -18.312 -12.102 -10.602 1 83.88 83 GLY A N 1
ATOM 634 C CA . GLY A 1 83 ? -19.438 -11.617 -9.805 1 83.88 83 GLY A CA 1
ATOM 635 C C . GLY A 1 83 ? -19.109 -11.539 -8.32 1 83.88 83 GLY A C 1
ATOM 636 O O . GLY A 1 83 ? -19.484 -10.578 -7.648 1 83.88 83 GLY A O 1
ATOM 637 N N . ILE A 1 84 ? -18.375 -12.477 -7.883 1 85 84 ILE A N 1
ATOM 638 C CA . ILE A 1 84 ? -17.984 -12.508 -6.48 1 85 84 ILE A CA 1
ATOM 639 C C . ILE A 1 84 ? -17.016 -11.359 -6.188 1 85 84 ILE A C 1
ATOM 641 O O . ILE A 1 84 ? -17.125 -10.695 -5.156 1 85 84 ILE A O 1
ATOM 645 N N . GLU A 1 85 ? -16.172 -11.203 -7.07 1 85.56 85 GLU A N 1
ATOM 646 C CA . GLU A 1 85 ? -15.211 -10.117 -6.926 1 85.56 85 GLU A CA 1
ATOM 647 C C . GLU A 1 85 ? -15.906 -8.766 -6.848 1 85.56 85 GLU A C 1
ATOM 649 O O . GLU A 1 85 ? -15.547 -7.918 -6.027 1 85.56 85 GLU A O 1
ATOM 654 N N . ARG A 1 86 ? -16.844 -8.594 -7.684 1 85.69 86 ARG A N 1
ATOM 655 C CA . ARG A 1 86 ? -17.578 -7.336 -7.699 1 85.69 86 ARG A CA 1
ATOM 656 C C . ARG A 1 86 ? -18.359 -7.152 -6.402 1 85.69 86 ARG A C 1
ATOM 658 O O . ARG A 1 86 ? -18.469 -6.035 -5.883 1 85.69 86 ARG A O 1
ATOM 665 N N . GLU A 1 87 ? -18.844 -8.211 -5.988 1 87.31 87 GLU A N 1
ATOM 666 C CA . GLU A 1 87 ? -19.609 -8.148 -4.742 1 87.31 87 GLU A CA 1
ATOM 667 C C . GLU A 1 87 ? -18.719 -7.742 -3.57 1 87.31 87 GLU A C 1
ATOM 669 O O . GLU A 1 87 ? -19.094 -6.875 -2.777 1 87.31 87 GLU A O 1
ATOM 674 N N . TYR A 1 88 ? -17.594 -8.328 -3.498 1 88.44 88 TYR A N 1
ATOM 675 C CA . TYR A 1 88 ? -16.688 -8.016 -2.389 1 88.44 88 TYR A CA 1
ATOM 676 C C . TYR A 1 88 ? -16.078 -6.629 -2.553 1 88.44 88 TYR A C 1
ATOM 678 O O . TYR A 1 88 ? -15.82 -5.941 -1.563 1 88.44 88 TYR A O 1
ATOM 686 N N . SER A 1 89 ? -15.836 -6.266 -3.76 1 88.75 89 SER A N 1
ATOM 687 C CA . SER A 1 89 ? -15.367 -4.906 -3.998 1 88.75 89 SER A CA 1
ATOM 688 C C . SER A 1 89 ? -16.406 -3.881 -3.555 1 88.75 89 SER A C 1
ATOM 690 O O . SER A 1 89 ? -16.078 -2.873 -2.932 1 88.75 89 SER A O 1
ATOM 692 N N . GLY A 1 90 ? -17.641 -4.188 -3.928 1 87.44 90 GLY A N 1
ATOM 693 C CA . GLY A 1 90 ? -18.719 -3.32 -3.49 1 87.44 90 GLY A CA 1
ATOM 694 C C . GLY A 1 90 ? -18.891 -3.291 -1.982 1 87.44 90 GLY A C 1
ATOM 695 O O . GLY A 1 90 ? -19.109 -2.229 -1.397 1 87.44 90 GLY A O 1
ATOM 696 N N . LEU A 1 91 ? -18.703 -4.391 -1.426 1 87.44 91 LEU A N 1
ATOM 697 C CA . LEU A 1 91 ? -18.828 -4.5 0.025 1 87.44 91 LEU A CA 1
ATOM 698 C C . LEU A 1 91 ? -17.703 -3.715 0.713 1 87.44 91 LEU A C 1
ATOM 700 O O . LEU A 1 91 ? -17.953 -3.039 1.717 1 87.44 91 LEU A O 1
ATOM 704 N N . ALA A 1 92 ? -16.547 -3.912 0.231 1 88.62 92 ALA A N 1
ATOM 705 C CA . ALA A 1 92 ? -15.414 -3.188 0.799 1 88.62 92 ALA A CA 1
ATOM 706 C C . ALA A 1 92 ? -15.625 -1.679 0.705 1 88.62 92 ALA A C 1
ATOM 708 O O . ALA A 1 92 ? -15.438 -0.957 1.688 1 88.62 92 ALA A O 1
ATOM 709 N N . PHE A 1 93 ? -16.047 -1.271 -0.4 1 88.5 93 PHE A N 1
ATOM 710 C CA . PHE A 1 93 ? -16.266 0.158 -0.588 1 88.5 93 PHE A CA 1
ATOM 711 C C . PHE A 1 93 ? -17.359 0.665 0.336 1 88.5 93 PHE A C 1
ATOM 713 O O . PHE A 1 93 ? -17.234 1.729 0.943 1 88.5 93 PHE A O 1
ATOM 720 N N . THR A 1 94 ? -18.391 -0.075 0.389 1 88 94 THR A N 1
ATOM 721 C CA . THR A 1 94 ? -19.531 0.333 1.22 1 88 94 THR A CA 1
ATOM 722 C C . THR A 1 94 ? -19.125 0.355 2.693 1 88 94 THR A C 1
ATOM 724 O O . THR A 1 94 ? -19.469 1.289 3.42 1 88 94 THR A O 1
ATOM 727 N N . ALA A 1 95 ? -18.422 -0.646 3.084 1 89.31 95 ALA A N 1
ATOM 728 C CA . ALA A 1 95 ? -18.016 -0.716 4.48 1 89.31 95 ALA A CA 1
ATOM 729 C C . ALA A 1 95 ? -17.094 0.451 4.84 1 89.31 95 ALA A C 1
ATOM 731 O O . ALA A 1 95 ? -17.25 1.069 5.895 1 89.31 95 ALA A O 1
ATOM 732 N N . PHE A 1 96 ? -16.25 0.822 3.998 1 89.44 96 PHE A N 1
ATOM 733 C CA . PHE A 1 96 ? -15.281 1.881 4.273 1 89.44 96 PHE A CA 1
ATOM 734 C C . PHE A 1 96 ? -15.914 3.254 4.09 1 89.44 96 PHE A C 1
ATOM 736 O O . PHE A 1 96 ? -15.477 4.234 4.695 1 89.44 96 PHE A O 1
ATOM 743 N N . GLY A 1 97 ? -16.938 3.242 3.357 1 87.12 97 GLY A N 1
ATOM 744 C CA . GLY A 1 97 ? -17.578 4.516 3.07 1 87.12 97 GLY A CA 1
ATOM 745 C C . GLY A 1 97 ? -18.734 4.828 4 1 87.12 97 GLY A C 1
ATOM 746 O O . GLY A 1 97 ? -19.062 5.996 4.227 1 87.12 97 GLY A O 1
ATOM 747 N N . THR A 1 98 ? -19.328 3.768 4.594 1 87.31 98 THR A N 1
ATOM 748 C CA . THR A 1 98 ? -20.578 4.035 5.301 1 87.31 98 THR A CA 1
ATOM 749 C C . THR A 1 98 ? -20.469 3.611 6.762 1 87.31 98 THR A C 1
ATOM 751 O O . THR A 1 98 ? -21.359 3.906 7.566 1 87.31 98 THR A O 1
ATOM 754 N N . ALA A 1 99 ? -19.391 2.969 7.137 1 90.31 99 ALA A N 1
ATOM 755 C CA . ALA A 1 99 ? -19.25 2.557 8.531 1 90.31 99 ALA A CA 1
ATOM 756 C C . ALA A 1 99 ? -19.25 3.764 9.461 1 90.31 99 ALA A C 1
ATOM 758 O O . ALA A 1 99 ? -18.797 4.848 9.094 1 90.31 99 ALA A O 1
ATOM 759 N N . ARG A 1 100 ? -19.828 3.572 10.641 1 90.88 100 ARG A N 1
ATOM 760 C CA . ARG A 1 100 ? -19.781 4.648 11.625 1 90.88 100 ARG A CA 1
ATOM 761 C C . ARG A 1 100 ? -18.344 5.098 11.883 1 90.88 100 ARG A C 1
ATOM 763 O O . ARG A 1 100 ? -17.469 4.266 12.109 1 90.88 100 ARG A O 1
ATOM 770 N N . PHE A 1 101 ? -18.188 6.34 11.812 1 90.38 101 PHE A N 1
ATOM 771 C CA . PHE A 1 101 ? -16.844 6.906 11.898 1 90.38 101 PHE A CA 1
ATOM 772 C C . PHE A 1 101 ? -16.188 6.535 13.227 1 90.38 101 PHE A C 1
ATOM 774 O O . PHE A 1 101 ? -14.992 6.25 13.266 1 90.38 101 PHE A O 1
ATOM 781 N N . GLN A 1 102 ? -16.953 6.535 14.281 1 87.5 102 GLN A N 1
ATOM 782 C CA . GLN A 1 102 ? -16.438 6.27 15.617 1 87.5 102 GLN A CA 1
ATOM 783 C C . GLN A 1 102 ? -15.797 4.887 15.703 1 87.5 102 GLN A C 1
ATOM 785 O O . GLN A 1 102 ? -14.758 4.715 16.344 1 87.5 102 GLN A O 1
ATOM 790 N N . LEU A 1 103 ? -16.344 3.961 15.078 1 87.06 103 LEU A N 1
ATOM 791 C CA . LEU A 1 103 ? -15.844 2.594 15.078 1 87.06 103 LEU A CA 1
ATOM 792 C C . LEU A 1 103 ? -14.734 2.428 14.039 1 87.06 103 LEU A C 1
ATOM 794 O O . LEU A 1 103 ? -13.766 1.705 14.266 1 87.06 103 LEU A O 1
ATOM 798 N N . PHE A 1 104 ? -14.898 3.07 12.969 1 87.25 104 PHE A N 1
ATOM 799 C CA . PHE A 1 104 ? -13.922 3.02 11.883 1 87.25 104 PHE A CA 1
ATOM 800 C C . PHE A 1 104 ? -12.562 3.533 12.344 1 87.25 104 PHE A C 1
ATOM 802 O O . PHE A 1 104 ? -11.531 2.959 12 1 87.25 104 PHE A O 1
ATOM 809 N N . GLU A 1 105 ? -12.609 4.598 13.07 1 83.69 105 GLU A N 1
ATOM 810 C CA . GLU A 1 105 ? -11.383 5.25 13.516 1 83.69 105 GLU A CA 1
ATOM 811 C C . GLU A 1 105 ? -10.633 4.395 14.531 1 83.69 105 GLU A C 1
ATOM 813 O O . GLU A 1 105 ? -9.43 4.57 14.727 1 83.69 105 GLU A O 1
ATOM 818 N N . GLN A 1 106 ? -11.312 3.5 15.117 1 81.5 106 GLN A N 1
ATOM 819 C CA . GLN A 1 106 ? -10.688 2.637 16.109 1 81.5 106 GLN A CA 1
ATOM 820 C C . GLN A 1 106 ? -9.797 1.588 15.453 1 81.5 106 GLN A C 1
ATOM 822 O O . GLN A 1 106 ? -8.891 1.046 16.078 1 81.5 106 GLN A O 1
ATOM 827 N N . ILE A 1 107 ? -10.055 1.398 14.227 1 82.94 107 ILE A N 1
ATOM 828 C CA . ILE A 1 107 ? -9.227 0.457 13.484 1 82.94 107 ILE A CA 1
ATOM 829 C C . ILE A 1 107 ? -7.969 1.162 12.977 1 82.94 107 ILE A C 1
ATOM 831 O O . ILE A 1 107 ? -8.062 2.182 12.281 1 82.94 107 ILE A O 1
ATOM 835 N N . PRO A 1 108 ? -6.855 0.61 13.32 1 76.88 108 PRO A N 1
ATOM 836 C CA . PRO A 1 108 ? -5.609 1.233 12.859 1 76.88 108 PRO A CA 1
ATOM 837 C C . PRO A 1 108 ? -5.531 1.337 11.336 1 76.88 108 PRO A C 1
ATOM 839 O O . PRO A 1 108 ? -6.02 0.455 10.633 1 76.88 108 PRO A O 1
ATOM 842 N N . LEU A 1 109 ? -4.922 2.408 10.859 1 77.62 109 LEU A N 1
ATOM 843 C CA . LEU A 1 109 ? -4.816 2.703 9.438 1 77.62 109 LEU A CA 1
ATOM 844 C C . LEU A 1 109 ? -4.164 1.544 8.688 1 77.62 109 LEU A C 1
ATOM 846 O O . LEU A 1 109 ? -4.578 1.201 7.578 1 77.62 109 LEU A O 1
ATOM 850 N N . GLY A 1 110 ? -3.143 0.938 9.281 1 72.44 110 GLY A N 1
ATOM 851 C CA . GLY A 1 110 ? -2.477 -0.189 8.648 1 72.44 110 GLY A CA 1
ATOM 852 C C . GLY A 1 110 ? -3.406 -1.354 8.375 1 72.44 110 GLY A C 1
ATOM 853 O O . GLY A 1 110 ? -3.348 -1.963 7.305 1 72.44 110 GLY A O 1
ATOM 854 N N . GLN A 1 111 ? -4.234 -1.617 9.32 1 79 111 GLN A N 1
ATOM 855 C CA . GLN A 1 111 ? -5.188 -2.709 9.164 1 79 111 GLN A CA 1
ATOM 856 C C . GLN A 1 111 ? -6.223 -2.379 8.094 1 79 111 GLN A C 1
ATOM 858 O O . GLN A 1 111 ? -6.668 -3.266 7.355 1 79 111 GLN A O 1
ATOM 863 N N . ARG A 1 112 ? -6.625 -1.132 8.039 1 85.75 112 ARG A N 1
ATOM 864 C CA . ARG A 1 112 ? -7.562 -0.705 7.008 1 85.75 112 ARG A CA 1
ATOM 865 C C . ARG A 1 112 ? -6.961 -0.883 5.617 1 85.75 112 ARG A C 1
ATOM 867 O O . ARG A 1 112 ? -7.629 -1.38 4.707 1 85.75 112 ARG A O 1
ATOM 874 N N . ARG A 1 113 ? -5.781 -0.506 5.516 1 81.56 113 ARG A N 1
ATOM 875 C CA . ARG A 1 113 ? -5.094 -0.636 4.234 1 81.56 113 ARG A CA 1
ATOM 876 C C . ARG A 1 113 ? -4.934 -2.102 3.844 1 81.56 113 ARG A C 1
ATOM 878 O O . ARG A 1 113 ? -5.086 -2.457 2.674 1 81.56 113 ARG A O 1
ATOM 885 N N . GLU A 1 114 ? -4.629 -2.902 4.812 1 78.5 114 GLU A N 1
ATOM 886 C CA . GLU A 1 114 ? -4.484 -4.332 4.559 1 78.5 114 GLU A CA 1
ATOM 887 C C . GLU A 1 114 ? -5.801 -4.953 4.105 1 78.5 114 GLU A C 1
ATOM 889 O O . GLU A 1 114 ? -5.82 -5.809 3.219 1 78.5 114 GLU A O 1
ATOM 894 N N . ALA A 1 115 ? -6.832 -4.559 4.719 1 84.88 115 ALA A N 1
ATOM 895 C CA . ALA A 1 115 ? -8.148 -5.074 4.352 1 84.88 115 ALA A CA 1
ATOM 896 C C . ALA A 1 115 ? -8.484 -4.73 2.904 1 84.88 115 ALA A C 1
ATOM 898 O O . ALA A 1 115 ? -9.039 -5.559 2.178 1 84.88 115 ALA A O 1
ATOM 899 N N . LEU A 1 116 ? -8.125 -3.545 2.547 1 86.25 116 LEU A N 1
ATOM 900 C CA . LEU A 1 116 ? -8.414 -3.135 1.176 1 86.25 116 LEU A CA 1
ATOM 901 C C . LEU A 1 116 ? -7.484 -3.838 0.193 1 86.25 116 LEU A C 1
ATOM 903 O O . LEU A 1 116 ? -7.895 -4.188 -0.917 1 86.25 116 LEU A O 1
ATOM 907 N N . ALA A 1 117 ? -6.25 -4.051 0.587 1 78.75 117 ALA A N 1
ATOM 908 C CA . ALA A 1 117 ? -5.305 -4.797 -0.24 1 78.75 117 ALA A CA 1
ATOM 909 C C . ALA A 1 117 ? -5.746 -6.25 -0.4 1 78.75 117 ALA A C 1
ATOM 911 O O . ALA A 1 117 ? -5.367 -6.914 -1.367 1 78.75 117 ALA A O 1
ATOM 912 N N . GLY A 1 118 ? -6.539 -6.695 0.504 1 82.38 118 GLY A N 1
ATOM 913 C CA . GLY A 1 118 ? -7.07 -8.047 0.47 1 82.38 118 GLY A CA 1
ATOM 914 C C . GLY A 1 118 ? -7.953 -8.312 -0.735 1 82.38 118 GLY A C 1
ATOM 915 O O . GLY A 1 118 ? -8.125 -9.469 -1.141 1 82.38 118 GLY A O 1
ATOM 916 N N . LEU A 1 119 ? -8.398 -7.285 -1.378 1 85.38 119 LEU A N 1
ATOM 917 C CA . LEU A 1 119 ? -9.234 -7.453 -2.559 1 85.38 119 LEU A CA 1
ATOM 918 C C . LEU A 1 119 ? -8.461 -8.133 -3.684 1 85.38 119 LEU A C 1
ATOM 920 O O . LEU A 1 119 ? -9 -9.008 -4.375 1 85.38 119 LEU A O 1
ATOM 924 N N . VAL A 1 120 ? -7.23 -7.801 -3.764 1 79.12 120 VAL A N 1
ATOM 925 C CA . VAL A 1 120 ? -6.387 -8.414 -4.781 1 79.12 120 VAL A CA 1
ATOM 926 C C . VAL A 1 120 ? -6.129 -9.875 -4.426 1 79.12 120 VAL A C 1
ATOM 928 O O . VAL A 1 120 ? -6.133 -10.742 -5.305 1 79.12 120 VAL A O 1
ATOM 931 N N . THR A 1 121 ? -5.973 -10.102 -3.15 1 82.25 121 THR A N 1
ATOM 932 C CA . THR A 1 121 ? -5.742 -11.453 -2.67 1 82.25 121 THR A CA 1
ATOM 933 C C . THR A 1 121 ? -6.965 -12.336 -2.922 1 82.25 121 THR A C 1
ATOM 935 O O . THR A 1 121 ? -6.828 -13.508 -3.27 1 82.25 121 THR A O 1
ATOM 938 N N . ILE A 1 122 ? -8.086 -11.773 -2.758 1 86.94 122 ILE A N 1
ATOM 939 C CA . ILE A 1 122 ? -9.32 -12.508 -3.002 1 86.94 122 ILE A CA 1
ATOM 940 C C . ILE A 1 122 ? -9.43 -12.852 -4.484 1 86.94 122 ILE A C 1
ATOM 942 O O . ILE A 1 122 ? -9.789 -13.977 -4.84 1 86.94 122 ILE A O 1
ATOM 946 N N . GLN A 1 123 ? -9.047 -11.984 -5.266 1 82.75 123 GLN A N 1
ATOM 947 C CA . GLN A 1 123 ? -9.117 -12.203 -6.707 1 82.75 123 GLN A CA 1
ATOM 948 C C . GLN A 1 123 ? -8.133 -13.289 -7.145 1 82.75 123 GLN A C 1
ATOM 950 O O . GLN A 1 123 ? -8.414 -14.047 -8.07 1 82.75 123 GLN A O 1
ATOM 955 N N . GLN A 1 124 ? -7.016 -13.375 -6.496 1 77.31 124 GLN A N 1
ATOM 956 C CA . GLN A 1 124 ? -6.008 -14.367 -6.828 1 77.31 124 GLN A CA 1
ATOM 957 C C . GLN A 1 124 ? -6.43 -15.758 -6.355 1 77.31 124 GLN A C 1
ATOM 959 O O . GLN A 1 124 ? -6.09 -16.766 -6.984 1 77.31 124 GLN A O 1
ATOM 964 N N . GLY A 1 125 ? -7.133 -15.75 -5.297 1 82.94 125 GLY A N 1
ATOM 965 C CA . GLY A 1 125 ? -7.578 -17.016 -4.75 1 82.94 125 GLY A CA 1
ATOM 966 C C . GLY A 1 125 ? -8.859 -17.516 -5.383 1 82.94 125 GLY A C 1
ATOM 967 O O . GLY A 1 125 ? -9.016 -18.719 -5.621 1 82.94 125 GLY A O 1
ATOM 968 N N . ILE A 1 126 ? -9.719 -16.562 -5.688 1 85.94 126 ILE A N 1
ATOM 969 C CA . ILE A 1 126 ? -11.016 -16.906 -6.262 1 85.94 126 ILE A CA 1
ATOM 970 C C . ILE A 1 126 ? -11.039 -16.516 -7.742 1 85.94 126 ILE A C 1
ATOM 972 O O . ILE A 1 126 ? -11.516 -15.445 -8.102 1 85.94 126 ILE A O 1
ATOM 976 N N . ASN A 1 127 ? -10.57 -17.391 -8.508 1 84.69 127 ASN A N 1
ATOM 977 C CA . ASN A 1 127 ? -10.57 -17.172 -9.953 1 84.69 127 ASN A CA 1
ATOM 978 C C . ASN A 1 127 ? -11.055 -18.406 -10.703 1 84.69 127 ASN A C 1
ATOM 980 O O . ASN A 1 127 ? -11.281 -19.453 -10.094 1 84.69 127 ASN A O 1
ATOM 984 N N . GLY A 1 128 ? -11.258 -18.25 -11.875 1 81.31 128 GLY A N 1
ATOM 985 C CA . GLY A 1 128 ? -11.836 -19.312 -12.68 1 81.31 128 GLY A CA 1
ATOM 986 C C . GLY A 1 128 ? -11 -20.562 -12.695 1 81.31 128 GLY A C 1
ATOM 987 O O . GLY A 1 128 ? -11.539 -21.672 -12.617 1 81.31 128 GLY A O 1
ATOM 988 N N . GLY A 1 129 ? -9.742 -20.375 -12.703 1 80.62 129 GLY A N 1
ATOM 989 C CA . GLY A 1 129 ? -8.852 -21.516 -12.703 1 80.62 129 GLY A CA 1
ATOM 990 C C . GLY A 1 129 ? -8.922 -22.328 -11.43 1 80.62 129 GLY A C 1
ATOM 991 O O . GLY A 1 129 ? -9 -23.562 -11.477 1 80.62 129 GLY A O 1
ATOM 992 N N . ASN A 1 130 ? -8.891 -21.656 -10.336 1 85.62 130 ASN A N 1
ATOM 993 C CA . ASN A 1 130 ? -8.969 -22.344 -9.047 1 85.62 130 ASN A CA 1
ATOM 994 C C . ASN A 1 130 ? -10.32 -23.016 -8.859 1 85.62 130 ASN A C 1
ATOM 996 O O . ASN A 1 130 ? -10.398 -24.109 -8.305 1 85.62 130 ASN A O 1
ATOM 1000 N N . LEU A 1 131 ? -11.32 -22.406 -9.359 1 85.25 131 LEU A N 1
ATOM 1001 C CA . LEU A 1 131 ? -12.648 -23 -9.258 1 85.25 131 LEU A CA 1
ATOM 1002 C C . LEU A 1 131 ? -12.75 -24.266 -10.102 1 85.25 131 LEU A C 1
ATOM 1004 O O . LEU A 1 131 ? -13.32 -25.266 -9.664 1 85.25 131 LEU A O 1
ATOM 1008 N N . ALA A 1 132 ? -12.203 -24.172 -11.242 1 84.19 132 ALA A N 1
ATOM 1009 C CA . ALA A 1 132 ? -12.18 -25.344 -12.109 1 84.19 132 ALA A CA 1
ATOM 1010 C C . ALA A 1 132 ? -11.414 -26.484 -11.453 1 84.19 132 ALA A C 1
ATOM 1012 O O . ALA A 1 132 ? -11.828 -27.641 -11.523 1 84.19 132 ALA A O 1
ATOM 1013 N N . ALA A 1 133 ? -10.344 -26.172 -10.828 1 83.44 133 ALA A N 1
ATOM 1014 C CA . ALA A 1 133 ? -9.523 -27.188 -10.172 1 83.44 133 ALA A CA 1
ATOM 1015 C C . ALA A 1 133 ? -10.273 -27.828 -9.008 1 83.44 133 ALA A C 1
ATOM 1017 O O . ALA A 1 133 ? -10.164 -29.031 -8.773 1 83.44 133 ALA A O 1
ATOM 1018 N N . ILE A 1 134 ? -11.031 -27.094 -8.344 1 85.56 134 ILE A N 1
ATOM 1019 C CA . ILE A 1 134 ? -11.812 -27.609 -7.215 1 85.56 134 ILE A CA 1
ATOM 1020 C C . ILE A 1 134 ? -12.898 -28.547 -7.719 1 85.56 134 ILE A C 1
ATOM 1022 O O . ILE A 1 134 ? -13.164 -29.578 -7.105 1 85.56 134 ILE A O 1
ATOM 1026 N N . LEU A 1 135 ? -13.43 -28.266 -8.859 1 84.81 135 LEU A N 1
ATOM 1027 C CA . LEU A 1 135 ? -14.492 -29.078 -9.43 1 84.81 135 LEU A CA 1
ATOM 1028 C C . LEU A 1 135 ? -13.93 -30.375 -10.008 1 84.81 135 LEU A C 1
ATOM 1030 O O . LEU A 1 135 ? -14.648 -31.375 -10.094 1 84.81 135 LEU A O 1
ATOM 1034 N N . ASP A 1 136 ? -12.68 -30.312 -10.32 1 84.62 136 ASP A N 1
ATOM 1035 C CA . ASP A 1 136 ? -12.055 -31.5 -10.883 1 84.62 136 ASP A CA 1
ATOM 1036 C C . ASP A 1 136 ? -11.602 -32.438 -9.781 1 84.62 136 ASP A C 1
ATOM 1038 O O . ASP A 1 136 ? -11.398 -33.656 -10.023 1 84.62 136 ASP A O 1
ATOM 1042 N N . GLY A 1 137 ? -11.523 -31.984 -8.586 1 83.31 137 GLY A N 1
ATOM 1043 C CA . GLY A 1 137 ? -10.977 -32.75 -7.48 1 83.31 137 GLY A CA 1
ATOM 1044 C C . GLY A 1 137 ? -11.719 -34.031 -7.23 1 83.31 137 GLY A C 1
ATOM 1045 O O . GLY A 1 137 ? -11.117 -35.125 -7.238 1 83.31 137 GLY A O 1
ATOM 1046 N N . PRO A 1 138 ? -12.977 -34.031 -7.238 1 84.44 138 PRO A N 1
ATOM 1047 C CA . PRO A 1 138 ? -13.75 -35.219 -6.91 1 84.44 138 PRO A CA 1
ATOM 1048 C C . PRO A 1 138 ? -13.648 -36.312 -7.988 1 84.44 138 PRO A C 1
ATOM 1050 O O . PRO A 1 138 ? -13.938 -37.469 -7.727 1 84.44 138 PRO A O 1
ATOM 1053 N N . PHE A 1 139 ? -13.211 -35.938 -9.086 1 85.75 139 PHE A N 1
ATOM 1054 C CA . PHE A 1 139 ? -13.188 -36.906 -10.172 1 85.75 139 PHE A CA 1
ATOM 1055 C C . PHE A 1 139 ? -11.961 -37.781 -10.078 1 85.75 139 PHE A C 1
ATOM 1057 O O . PHE A 1 139 ? -11.805 -38.719 -10.859 1 85.75 139 PHE A O 1
ATOM 1064 N N . ALA A 1 140 ? -11.094 -37.406 -9.133 1 88.69 140 ALA A N 1
ATOM 1065 C CA . ALA A 1 140 ? -10.023 -38.375 -8.82 1 88.69 140 ALA A CA 1
ATOM 1066 C C . ALA A 1 140 ? -10.602 -39.719 -8.438 1 88.69 140 ALA A C 1
ATOM 1068 O O . ALA A 1 140 ? -10.07 -40.781 -8.836 1 88.69 140 ALA A O 1
ATOM 1069 N N . LEU A 1 141 ? -11.703 -39.719 -7.793 1 89.19 141 LEU A N 1
ATOM 1070 C CA . LEU A 1 141 ? -12.367 -40.938 -7.375 1 89.19 141 LEU A CA 1
ATOM 1071 C C . LEU A 1 141 ? -12.961 -41.688 -8.578 1 89.19 141 LEU A C 1
ATOM 1073 O O . LEU A 1 141 ? -12.977 -42.906 -8.609 1 89.19 141 LEU A O 1
ATOM 1077 N N . LEU A 1 142 ? -13.398 -40.875 -9.523 1 88.25 142 LEU A N 1
ATOM 1078 C CA . LEU A 1 142 ? -13.938 -41.469 -10.742 1 88.25 142 LEU A CA 1
ATOM 1079 C C . LEU A 1 142 ? -12.852 -42.25 -11.5 1 88.25 142 LEU A C 1
ATOM 1081 O O . LEU A 1 142 ? -13.086 -43.344 -11.992 1 88.25 142 LEU A O 1
ATOM 1085 N N . PHE A 1 143 ? -11.734 -41.719 -11.578 1 90.31 143 PHE A N 1
ATOM 1086 C CA . PHE A 1 143 ? -10.633 -42.375 -12.289 1 90.31 143 PHE A CA 1
ATOM 1087 C C . PHE A 1 143 ? -10.188 -43.625 -11.555 1 90.31 143 PHE A C 1
ATOM 1089 O O . PHE A 1 143 ? -9.883 -44.625 -12.18 1 90.31 143 PHE A O 1
ATOM 1096 N N . ILE A 1 144 ? -10.18 -43.562 -10.266 1 91.5 144 ILE A N 1
ATOM 1097 C CA . ILE A 1 144 ? -9.812 -44.719 -9.469 1 91.5 144 ILE A CA 1
ATOM 1098 C C . ILE A 1 144 ? -10.867 -45.812 -9.625 1 91.5 144 ILE A C 1
ATOM 1100 O O . ILE A 1 144 ? -10.531 -47 -9.711 1 91.5 144 ILE A O 1
ATOM 1104 N N . PHE A 1 145 ? -12.07 -45.406 -9.703 1 91 145 PHE A N 1
ATOM 1105 C CA . PHE A 1 145 ? -13.156 -46.344 -9.906 1 91 145 PHE A CA 1
ATOM 1106 C C . PHE A 1 145 ? -13.047 -47.031 -11.273 1 91 145 PHE A C 1
ATOM 1108 O O . PHE A 1 145 ? -13.18 -48.25 -11.383 1 91 145 PHE A O 1
ATOM 1115 N N . ALA A 1 146 ? -12.82 -46.219 -12.273 1 90.06 146 ALA A N 1
ATOM 1116 C CA . ALA A 1 146 ? -12.633 -46.781 -13.609 1 90.06 146 ALA A CA 1
ATOM 1117 C C . ALA A 1 146 ? -11.453 -47.75 -13.648 1 90.06 146 ALA A C 1
ATOM 1119 O O . ALA A 1 146 ? -11.508 -48.781 -14.328 1 90.06 146 ALA A O 1
ATOM 1120 N N . LEU A 1 147 ? -10.422 -47.344 -12.93 1 90.75 147 LEU A N 1
ATOM 1121 C CA . LEU A 1 147 ? -9.242 -48.188 -12.836 1 90.75 147 LEU A CA 1
ATOM 1122 C C . LEU A 1 147 ? -9.578 -49.5 -12.133 1 90.75 147 LEU A C 1
ATOM 1124 O O . LEU A 1 147 ? -9.078 -50.562 -12.523 1 90.75 147 LEU A O 1
ATOM 1128 N N . SER A 1 148 ? -10.445 -49.531 -11.18 1 91.5 148 SER A N 1
ATOM 1129 C CA . SER A 1 148 ? -10.828 -50.719 -10.422 1 91.5 148 SER A CA 1
ATOM 1130 C C . SER A 1 148 ? -11.68 -51.656 -11.266 1 91.5 148 SER A C 1
ATOM 1132 O O . SER A 1 148 ? -11.742 -52.844 -10.992 1 91.5 148 SER A O 1
ATOM 1134 N N . LEU A 1 149 ? -12.344 -51.125 -12.305 1 90.19 149 LEU A N 1
ATOM 1135 C CA . LEU A 1 149 ? -13.133 -51.969 -13.203 1 90.19 149 LEU A CA 1
ATOM 1136 C C . LEU A 1 149 ? -12.227 -52.781 -14.117 1 90.19 149 LEU A C 1
ATOM 1138 O O . LEU A 1 149 ? -12.625 -53.844 -14.594 1 90.19 149 LEU A O 1
ATOM 1142 N N . LEU A 1 150 ? -11.102 -52.188 -14.383 1 88.31 150 LEU A N 1
ATOM 1143 C CA . LEU A 1 150 ? -10.141 -52.938 -15.195 1 88.31 150 LEU A CA 1
ATOM 1144 C C . LEU A 1 150 ? -9.492 -54.062 -14.375 1 88.31 150 LEU A C 1
ATOM 1146 O O . LEU A 1 150 ? -9.422 -55.188 -14.828 1 88.31 150 LEU A O 1
ATOM 1150 N N . SER A 1 151 ? -8.992 -53.75 -13.18 1 91.25 151 SER A N 1
ATOM 1151 C CA . SER A 1 151 ? -8.398 -54.688 -12.234 1 91.25 151 SER A CA 1
ATOM 1152 C C . SER A 1 151 ? -8.594 -54.219 -10.789 1 91.25 151 SER A C 1
ATOM 1154 O O . SER A 1 151 ? -8.141 -53.156 -10.422 1 91.25 151 SER A O 1
ATOM 1156 N N . PRO A 1 152 ? -9.242 -55.031 -10.031 1 91.19 152 PRO A N 1
ATOM 1157 C CA . PRO A 1 152 ? -9.469 -54.656 -8.641 1 91.19 152 PRO A CA 1
ATOM 1158 C C . PRO A 1 152 ? -8.164 -54.469 -7.855 1 91.19 152 PRO A C 1
ATOM 1160 O O . PRO A 1 152 ? -8.086 -53.625 -6.973 1 91.19 152 PRO A O 1
ATOM 1163 N N . ILE A 1 153 ? -7.199 -55.219 -8.203 1 92.38 153 ILE A N 1
ATOM 1164 C CA . ILE A 1 153 ? -5.934 -55.125 -7.48 1 92.38 153 ILE A CA 1
ATOM 1165 C C . ILE A 1 153 ? -5.23 -53.812 -7.828 1 92.38 153 ILE A C 1
ATOM 1167 O O . ILE A 1 153 ? -4.676 -53.156 -6.953 1 92.38 153 ILE A O 1
ATOM 1171 N N . LEU A 1 154 ? -5.293 -53.438 -9.078 1 92.75 154 LEU A N 1
ATOM 1172 C CA . LEU A 1 154 ? -4.695 -52.188 -9.5 1 92.75 154 LEU A CA 1
ATOM 1173 C C . LEU A 1 154 ? -5.461 -51 -8.922 1 92.75 154 LEU A C 1
ATOM 1175 O O . LEU A 1 154 ? -4.867 -49.969 -8.57 1 92.75 154 LEU A O 1
ATOM 1179 N N . GLY A 1 155 ? -6.734 -51.156 -8.844 1 92.75 155 GLY A N 1
ATOM 1180 C CA . GLY A 1 155 ? -7.551 -50.125 -8.234 1 92.75 155 GLY A CA 1
ATOM 1181 C C . GLY A 1 155 ? -7.238 -49.906 -6.766 1 92.75 155 GLY A C 1
ATOM 1182 O O . GLY A 1 155 ? -7.195 -48.75 -6.297 1 92.75 155 GLY A O 1
ATOM 1183 N N . LEU A 1 156 ? -7.035 -51 -6.109 1 93.62 156 LEU A N 1
ATOM 1184 C CA . LEU A 1 156 ? -6.703 -50.906 -4.691 1 93.62 156 LEU A CA 1
ATOM 1185 C C . LEU A 1 156 ? -5.336 -50.25 -4.492 1 93.62 156 LEU A C 1
ATOM 1187 O O . LEU A 1 156 ? -5.125 -49.531 -3.52 1 93.62 156 LEU A O 1
ATOM 1191 N N . LEU A 1 157 ? -4.414 -50.5 -5.363 1 93.5 157 LEU A N 1
ATOM 1192 C CA . LEU A 1 157 ? -3.094 -49.875 -5.297 1 93.5 157 LEU A CA 1
ATOM 1193 C C . LEU A 1 157 ? -3.189 -48.375 -5.504 1 93.5 157 LEU A C 1
ATOM 1195 O O . LEU A 1 157 ? -2.574 -47.594 -4.766 1 93.5 157 LEU A O 1
ATOM 1199 N N . ALA A 1 158 ? -3.955 -48 -6.516 1 93.62 158 ALA A N 1
ATOM 1200 C CA . ALA A 1 158 ? -4.141 -46.594 -6.793 1 93.62 158 ALA A CA 1
ATOM 1201 C C . ALA A 1 158 ? -4.824 -45.875 -5.621 1 93.62 158 ALA A C 1
ATOM 1203 O O . ALA A 1 158 ? -4.461 -44.75 -5.27 1 93.62 158 ALA A O 1
ATOM 1204 N N . LEU A 1 159 ? -5.762 -46.531 -5.055 1 93.44 159 LEU A N 1
ATOM 1205 C CA . LEU A 1 159 ? -6.477 -45.969 -3.914 1 93.44 159 LEU A CA 1
ATOM 1206 C C . LEU A 1 159 ? -5.547 -45.812 -2.715 1 93.44 159 LEU A C 1
ATOM 1208 O O . LEU A 1 159 ? -5.621 -44.812 -1.989 1 93.44 159 LEU A O 1
ATOM 1212 N N . ALA A 1 160 ? -4.734 -46.75 -2.52 1 94.25 160 ALA A N 1
ATOM 1213 C CA . ALA A 1 160 ? -3.795 -46.688 -1.403 1 94.25 160 ALA A CA 1
ATOM 1214 C C . ALA A 1 160 ? -2.811 -45.531 -1.556 1 94.25 160 ALA A C 1
ATOM 1216 O O . ALA A 1 160 ? -2.568 -44.781 -0.604 1 94.25 160 ALA A O 1
ATOM 1217 N N . VAL A 1 161 ? -2.279 -45.375 -2.701 1 93 161 VAL A N 1
ATOM 1218 C CA . VAL A 1 161 ? -1.322 -44.312 -2.951 1 93 161 VAL A CA 1
ATOM 1219 C C . VAL A 1 161 ? -2.02 -42.938 -2.836 1 93 161 VAL A C 1
ATOM 1221 O O . VAL A 1 161 ? -1.465 -42 -2.27 1 93 161 VAL A O 1
ATOM 1224 N N . ALA A 1 162 ? -3.203 -42.875 -3.375 1 92.38 162 ALA A N 1
ATOM 1225 C CA . ALA A 1 162 ? -3.98 -41.656 -3.305 1 92.38 162 ALA A CA 1
ATOM 1226 C C . ALA A 1 162 ? -4.277 -41.281 -1.855 1 92.38 162 ALA A C 1
ATOM 1228 O O . ALA A 1 162 ? -4.207 -40.094 -1.485 1 92.38 162 ALA A O 1
ATOM 1229 N N . LEU A 1 163 ? -4.637 -42.25 -1.101 1 92.88 163 LEU A N 1
ATOM 1230 C CA . LEU A 1 163 ? -4.957 -42 0.303 1 92.88 163 LEU A CA 1
ATOM 1231 C C . LEU A 1 163 ? -3.723 -41.531 1.069 1 92.88 163 LEU A C 1
ATOM 1233 O O . LEU A 1 163 ? -3.799 -40.594 1.863 1 92.88 163 LEU A O 1
ATOM 1237 N N . VAL A 1 164 ? -2.611 -42.188 0.836 1 93.56 164 VAL A N 1
ATOM 1238 C CA . VAL A 1 164 ? -1.369 -41.781 1.501 1 93.56 164 VAL A CA 1
ATOM 1239 C C . VAL A 1 164 ? -0.984 -40.375 1.104 1 93.56 164 VAL A C 1
ATOM 1241 O O . VAL A 1 164 ? -0.6 -39.562 1.954 1 93.56 164 VAL A O 1
ATOM 1244 N N . LEU A 1 165 ? -1.11 -40.094 -0.153 1 91.81 165 LEU A N 1
ATOM 1245 C CA . LEU A 1 165 ? -0.785 -38.75 -0.648 1 91.81 165 LEU A CA 1
ATOM 1246 C C . LEU A 1 165 ? -1.694 -37.688 -0.018 1 91.81 165 LEU A C 1
ATOM 1248 O O . LEU A 1 165 ? -1.227 -36.625 0.403 1 91.81 165 LEU A O 1
ATOM 1252 N N . THR A 1 166 ? -2.971 -38 0.059 1 90.56 166 THR A N 1
ATOM 1253 C CA . THR A 1 166 ? -3.939 -37.062 0.615 1 90.56 166 THR A CA 1
ATOM 1254 C C . THR A 1 166 ? -3.648 -36.812 2.088 1 90.56 166 THR A C 1
ATOM 1256 O O . THR A 1 166 ? -3.721 -35.656 2.539 1 90.56 166 THR A O 1
ATOM 1259 N N . VAL A 1 167 ? -3.305 -37.812 2.791 1 92.25 167 VAL A N 1
ATOM 1260 C CA . VAL A 1 167 ? -3.006 -37.688 4.215 1 92.25 167 VAL A CA 1
ATOM 1261 C C . VAL A 1 167 ? -1.73 -36.844 4.395 1 92.25 167 VAL A C 1
ATOM 1263 O O . VAL A 1 167 ? -1.672 -35.969 5.25 1 92.25 167 VAL A O 1
ATOM 1266 N N . LEU A 1 168 ? -0.735 -37.094 3.6 1 91.62 168 LEU A N 1
ATOM 1267 C CA . LEU A 1 168 ? 0.521 -36.375 3.676 1 91.62 168 LEU A CA 1
ATOM 1268 C C . LEU A 1 168 ? 0.304 -34.875 3.357 1 91.62 168 LEU A C 1
ATOM 1270 O O . LEU A 1 168 ? 0.844 -34 4.043 1 91.62 168 LEU A O 1
ATOM 1274 N N . ILE A 1 169 ? -0.488 -34.688 2.346 1 89.69 169 ILE A N 1
ATOM 1275 C CA . ILE A 1 169 ? -0.786 -33.312 1.949 1 89.69 169 ILE A CA 1
ATOM 1276 C C . ILE A 1 169 ? -1.539 -32.625 3.072 1 89.69 169 ILE A C 1
ATOM 1278 O O . ILE A 1 169 ? -1.247 -31.453 3.391 1 89.69 169 ILE A O 1
ATOM 1282 N N . PHE A 1 170 ? -2.383 -33.281 3.707 1 87.88 170 PHE A N 1
ATOM 1283 C CA . PHE A 1 170 ? -3.182 -32.719 4.785 1 87.88 170 PHE A CA 1
ATOM 1284 C C . PHE A 1 170 ? -2.305 -32.344 5.977 1 87.88 170 PHE A C 1
ATOM 1286 O O . PHE A 1 170 ? -2.477 -31.297 6.578 1 87.88 170 PHE A O 1
ATOM 1293 N N . VAL A 1 171 ? -1.396 -33.156 6.297 1 91.62 171 VAL A N 1
ATOM 1294 C CA . VAL A 1 171 ? -0.499 -32.938 7.422 1 91.62 171 VAL A CA 1
ATOM 1295 C C . VAL A 1 171 ? 0.392 -31.719 7.129 1 91.62 171 VAL A C 1
ATOM 1297 O O . VAL A 1 171 ? 0.591 -30.875 7.992 1 91.62 171 VAL A O 1
ATOM 1300 N N . ILE A 1 172 ? 0.844 -31.625 5.965 1 90.31 172 ILE A N 1
ATOM 1301 C CA . ILE A 1 172 ? 1.715 -30.516 5.574 1 90.31 172 ILE A CA 1
ATOM 1302 C C . ILE A 1 172 ? 0.929 -29.203 5.59 1 90.31 172 ILE A C 1
ATOM 1304 O O . ILE A 1 172 ? 1.44 -28.172 6.031 1 90.31 172 ILE A O 1
ATOM 1308 N N . GLN A 1 173 ? -0.279 -29.281 5.191 1 84.06 173 GLN A N 1
ATOM 1309 C CA . GLN A 1 173 ? -1.116 -28.094 5.148 1 84.06 173 GLN A CA 1
ATOM 1310 C C . GLN A 1 173 ? -1.416 -27.578 6.555 1 84.06 173 GLN A C 1
ATOM 1312 O O . GLN A 1 173 ? -1.444 -26.375 6.789 1 84.06 173 GLN A O 1
ATOM 1317 N N . ARG A 1 174 ? -1.599 -28.438 7.473 1 85 174 ARG A N 1
ATOM 1318 C CA . ARG A 1 174 ? -1.873 -28.047 8.852 1 85 174 ARG A CA 1
ATOM 1319 C C . ARG A 1 174 ? -0.644 -27.422 9.5 1 85 174 ARG A C 1
ATOM 1321 O O . ARG A 1 174 ? -0.763 -26.469 10.281 1 85 174 ARG A O 1
ATOM 1328 N N . ARG A 1 175 ? 0.434 -27.891 9.078 1 86.44 175 ARG A N 1
ATOM 1329 C CA . ARG A 1 175 ? 1.674 -27.359 9.633 1 86.44 175 ARG A CA 1
ATOM 1330 C C . ARG A 1 175 ? 1.997 -26 9.047 1 86.44 175 ARG A C 1
ATOM 1332 O O . ARG A 1 175 ? 2.609 -25.156 9.703 1 86.44 175 ARG A O 1
ATOM 1339 N N . MET A 1 176 ? 1.527 -25.781 7.891 1 86.19 176 MET A N 1
ATOM 1340 C CA . MET A 1 176 ? 1.838 -24.547 7.172 1 86.19 176 MET A CA 1
ATOM 1341 C C . MET A 1 176 ? 0.902 -23.422 7.594 1 86.19 176 MET A C 1
ATOM 1343 O O . MET A 1 176 ? 1.2 -22.234 7.375 1 86.19 176 MET A O 1
ATOM 1347 N N . ALA A 1 177 ? -0.147 -23.688 8.258 1 82.44 177 ALA A N 1
ATOM 1348 C CA . ALA A 1 177 ? -1.173 -22.703 8.578 1 82.44 177 ALA A CA 1
ATOM 1349 C C . ALA A 1 177 ? -0.619 -21.625 9.508 1 82.44 177 ALA A C 1
ATOM 1351 O O . ALA A 1 177 ? -0.825 -20.438 9.266 1 82.44 177 ALA A O 1
ATOM 1352 N N . GLU A 1 178 ? 0.172 -21.969 10.492 1 86.75 178 GLU A N 1
ATOM 1353 C CA . GLU A 1 178 ? 0.681 -21.016 11.469 1 86.75 178 GLU A CA 1
ATOM 1354 C C . GLU A 1 178 ? 1.755 -20.125 10.867 1 86.75 178 GLU A C 1
ATOM 1356 O O . GLU A 1 178 ? 1.675 -18.906 10.961 1 86.75 178 GLU A O 1
ATOM 1361 N N . PRO A 1 179 ? 2.727 -20.75 10.125 1 86.69 179 PRO A N 1
ATOM 1362 C CA . PRO A 1 179 ? 3.713 -19.891 9.477 1 86.69 179 PRO A CA 1
ATOM 1363 C C . PRO A 1 179 ? 3.088 -18.953 8.453 1 86.69 179 PRO A C 1
ATOM 1365 O O . PRO A 1 179 ? 3.543 -17.812 8.289 1 86.69 179 PRO A O 1
ATOM 1368 N N . ALA A 1 180 ? 2.082 -19.375 7.82 1 83.19 180 ALA A N 1
ATOM 1369 C CA . ALA A 1 180 ? 1.407 -18.547 6.836 1 83.19 180 ALA A CA 1
ATOM 1370 C C . ALA A 1 180 ? 0.718 -17.359 7.512 1 83.19 180 ALA A C 1
ATOM 1372 O O . ALA A 1 180 ? 0.796 -16.219 7.023 1 83.19 180 ALA A O 1
ATOM 1373 N N . ALA A 1 181 ? 0.135 -17.641 8.625 1 81.56 181 ALA A N 1
ATOM 1374 C CA . ALA A 1 181 ? -0.525 -16.578 9.375 1 81.56 181 ALA A CA 1
ATOM 1375 C C . ALA A 1 181 ? 0.491 -15.586 9.922 1 81.56 181 ALA A C 1
ATOM 1377 O O . ALA A 1 181 ? 0.265 -14.367 9.883 1 81.56 181 ALA A O 1
ATOM 1378 N N . GLU A 1 182 ? 1.591 -16.078 10.391 1 86.25 182 GLU A N 1
ATOM 1379 C CA . GLU A 1 182 ? 2.648 -15.227 10.922 1 86.25 182 GLU A CA 1
ATOM 1380 C C . GLU A 1 182 ? 3.279 -14.383 9.82 1 86.25 182 GLU A C 1
ATOM 1382 O O . GLU A 1 182 ? 3.668 -13.234 10.055 1 86.25 182 GLU A O 1
ATOM 1387 N N . MET A 1 183 ? 3.357 -14.969 8.695 1 84.5 183 MET A N 1
ATOM 1388 C CA . MET A 1 183 ? 3.91 -14.25 7.547 1 84.5 183 MET A CA 1
ATOM 1389 C C . MET A 1 183 ? 3.074 -13.016 7.223 1 84.5 183 MET A C 1
ATOM 1391 O O . MET A 1 183 ? 3.617 -11.953 6.922 1 84.5 183 MET A O 1
ATOM 1395 N N . VAL A 1 184 ? 1.787 -13.141 7.371 1 74.88 184 VAL A N 1
ATOM 1396 C CA . VAL A 1 184 ? 0.885 -12.039 7.059 1 74.88 184 VAL A CA 1
ATOM 1397 C C . VAL A 1 184 ? 1.047 -10.93 8.094 1 74.88 184 VAL A C 1
ATOM 1399 O O . VAL A 1 184 ? 1.105 -9.75 7.746 1 74.88 184 VAL A O 1
ATOM 1402 N N . LYS A 1 185 ? 1.219 -11.312 9.32 1 77.69 185 LYS A N 1
ATOM 1403 C CA . LYS A 1 185 ? 1.396 -10.344 10.391 1 77.69 185 LYS A CA 1
ATOM 1404 C C . LYS A 1 185 ? 2.703 -9.57 10.227 1 77.69 185 LYS A C 1
ATOM 1406 O O . LYS A 1 185 ? 2.734 -8.352 10.375 1 77.69 185 LYS A O 1
ATOM 1411 N N . HIS A 1 186 ? 3.775 -10.281 9.898 1 81.81 186 HIS A N 1
ATOM 1412 C CA . HIS A 1 186 ? 5.082 -9.656 9.727 1 81.81 186 HIS A CA 1
ATOM 1413 C C . HIS A 1 186 ? 5.117 -8.781 8.484 1 81.81 186 HIS A C 1
ATOM 1415 O O . HIS A 1 186 ? 5.809 -7.762 8.453 1 81.81 186 HIS A O 1
ATOM 1421 N N . SER A 1 187 ? 4.359 -9.203 7.504 1 80.38 187 SER A N 1
ATOM 1422 C CA . SER A 1 187 ? 4.277 -8.414 6.281 1 80.38 187 SER A CA 1
ATOM 1423 C C . SER A 1 187 ? 3.621 -7.062 6.535 1 80.38 187 SER A C 1
ATOM 1425 O O . SER A 1 187 ? 4.023 -6.051 5.957 1 80.38 187 SER A O 1
ATOM 1427 N N . ALA A 1 188 ? 2.715 -7.031 7.473 1 72.69 188 ALA A N 1
ATOM 1428 C CA . ALA A 1 188 ? 2.041 -5.781 7.82 1 72.69 188 ALA A CA 1
ATOM 1429 C C . ALA A 1 188 ? 3.008 -4.801 8.477 1 72.69 188 ALA A C 1
ATOM 1431 O O . ALA A 1 188 ? 2.979 -3.604 8.188 1 72.69 188 ALA A O 1
ATOM 1432 N N . ARG A 1 189 ? 3.846 -5.297 9.281 1 74.69 189 ARG A N 1
ATOM 1433 C CA . ARG A 1 189 ? 4.816 -4.453 9.977 1 74.69 189 ARG A CA 1
ATOM 1434 C C . ARG A 1 189 ? 5.824 -3.865 8.992 1 74.69 189 ARG A C 1
ATOM 1436 O O . ARG A 1 189 ? 6.152 -2.68 9.07 1 74.69 189 ARG A O 1
ATOM 1443 N N . THR A 1 190 ? 6.27 -4.691 8.109 1 80.56 190 THR A N 1
ATOM 1444 C CA . THR A 1 190 ? 7.258 -4.238 7.141 1 80.56 190 THR A CA 1
ATOM 1445 C C . THR A 1 190 ? 6.633 -3.26 6.148 1 80.56 190 THR A C 1
ATOM 1447 O O . THR A 1 190 ? 7.297 -2.332 5.684 1 80.56 190 THR A O 1
ATOM 1450 N N . SER A 1 191 ? 5.359 -3.439 5.973 1 78.94 191 SER A N 1
ATOM 1451 C CA . SER A 1 191 ? 4.66 -2.533 5.066 1 78.94 191 SER A CA 1
ATOM 1452 C C . SER A 1 191 ? 4.609 -1.117 5.629 1 78.94 191 SER A C 1
ATOM 1454 O O . SER A 1 191 ? 4.668 -0.142 4.879 1 78.94 191 SER A O 1
ATOM 1456 N N . GLY A 1 192 ? 4.5 -0.991 6.957 1 77.81 192 GLY A N 1
ATOM 1457 C CA . GLY A 1 192 ? 4.543 0.32 7.582 1 77.81 192 GLY A CA 1
ATOM 1458 C C . GLY A 1 192 ? 5.859 1.044 7.359 1 77.81 192 GLY A C 1
ATOM 1459 O O . GLY A 1 192 ? 5.871 2.24 7.062 1 77.81 192 GLY A O 1
ATOM 1460 N N . LEU A 1 193 ? 6.887 0.274 7.465 1 83.12 193 LEU A N 1
ATOM 1461 C CA . LEU A 1 193 ? 8.211 0.852 7.246 1 83.12 193 LEU A CA 1
ATOM 1462 C C . LEU A 1 193 ? 8.391 1.24 5.781 1 83.12 193 LEU A C 1
ATOM 1464 O O . LEU A 1 193 ? 8.992 2.273 5.48 1 83.12 193 LEU A O 1
ATOM 1468 N N . ALA A 1 194 ? 7.867 0.446 4.953 1 83.88 194 ALA A N 1
ATOM 1469 C CA . ALA A 1 194 ? 7.945 0.743 3.525 1 83.88 194 ALA A CA 1
ATOM 1470 C C . ALA A 1 194 ? 7.18 2.02 3.189 1 83.88 194 ALA A C 1
ATOM 1472 O O . ALA A 1 194 ? 7.617 2.812 2.354 1 83.88 194 ALA A O 1
ATOM 1473 N N . GLN A 1 195 ? 6.105 2.18 3.816 1 80.19 195 GLN A N 1
ATOM 1474 C CA . GLN A 1 195 ? 5.316 3.387 3.594 1 80.19 195 GLN A CA 1
ATOM 1475 C C . GLN A 1 195 ? 6.066 4.629 4.074 1 80.19 195 GLN A C 1
ATOM 1477 O O . GLN A 1 195 ? 6.012 5.68 3.432 1 80.19 195 GLN A O 1
ATOM 1482 N N . PHE A 1 196 ? 6.723 4.492 5.156 1 85.5 196 PHE A N 1
ATOM 1483 C CA . PHE A 1 196 ? 7.527 5.602 5.656 1 85.5 196 PHE A CA 1
ATOM 1484 C C . PHE A 1 196 ? 8.672 5.918 4.699 1 85.5 196 PHE A C 1
ATOM 1486 O O . PHE A 1 196 ? 8.984 7.086 4.465 1 85.5 196 PHE A O 1
ATOM 1493 N N . LEU A 1 197 ? 9.242 4.863 4.191 1 86.5 197 LEU A N 1
ATOM 1494 C CA . LEU A 1 197 ? 10.336 5.059 3.246 1 86.5 197 LEU A CA 1
ATOM 1495 C C . LEU A 1 197 ? 9.852 5.785 1.997 1 86.5 197 LEU A C 1
ATOM 1497 O O . LEU A 1 197 ? 10.57 6.617 1.437 1 86.5 197 LEU A O 1
ATOM 1501 N N . ALA A 1 198 ? 8.633 5.508 1.61 1 85.94 198 ALA A N 1
ATOM 1502 C CA . ALA A 1 198 ? 8.078 6.121 0.407 1 85.94 198 ALA A CA 1
ATOM 1503 C C . ALA A 1 198 ? 7.73 7.586 0.648 1 85.94 198 ALA A C 1
ATOM 1505 O O . ALA A 1 198 ? 7.984 8.438 -0.206 1 85.94 198 ALA A O 1
ATOM 1506 N N . GLY A 1 199 ? 7.238 7.875 1.797 1 83.38 199 GLY A N 1
ATOM 1507 C CA . GLY A 1 199 ? 6.734 9.211 2.061 1 83.38 199 GLY A CA 1
ATOM 1508 C C . GLY A 1 199 ? 7.684 10.055 2.896 1 83.38 199 GLY A C 1
ATOM 1509 O O . GLY A 1 199 ? 7.562 11.281 2.939 1 83.38 199 GLY A O 1
ATOM 1510 N N . GLY A 1 200 ? 8.633 9.43 3.574 1 85.81 200 GLY A N 1
ATOM 1511 C CA . GLY A 1 200 ? 9.461 10.133 4.539 1 85.81 200 GLY A CA 1
ATOM 1512 C C . GLY A 1 200 ? 10.844 10.453 4.012 1 85.81 200 GLY A C 1
ATOM 1513 O O . GLY A 1 200 ? 11.836 10.367 4.746 1 85.81 200 GLY A O 1
ATOM 1514 N N . GLY A 1 201 ? 10.93 10.844 2.748 1 85.94 201 GLY A N 1
ATOM 1515 C CA . GLY A 1 201 ? 12.234 11.141 2.164 1 85.94 201 GLY A CA 1
ATOM 1516 C C . GLY A 1 201 ? 12.93 12.305 2.83 1 85.94 201 GLY A C 1
ATOM 1517 O O . GLY A 1 201 ? 14.141 12.258 3.078 1 85.94 201 GLY A O 1
ATOM 1518 N N . GLU A 1 202 ? 12.141 13.305 3.133 1 88.56 202 GLU A N 1
ATOM 1519 C CA . GLU A 1 202 ? 12.688 14.492 3.795 1 88.56 202 GLU A CA 1
ATOM 1520 C C . GLU A 1 202 ? 13.172 14.164 5.203 1 88.56 202 GLU A C 1
ATOM 1522 O O . GLU A 1 202 ? 14.297 14.508 5.57 1 88.56 202 GLU A O 1
ATOM 1527 N N . THR A 1 203 ? 12.398 13.43 5.891 1 89.12 203 THR A N 1
ATOM 1528 C CA . THR A 1 203 ? 12.711 13.102 7.281 1 89.12 203 THR A CA 1
ATOM 1529 C C . THR A 1 203 ? 13.922 12.18 7.363 1 89.12 203 THR A C 1
ATOM 1531 O O . THR A 1 203 ? 14.781 12.359 8.227 1 89.12 203 THR A O 1
ATOM 1534 N N . ILE A 1 204 ? 14.008 11.336 6.504 1 90.44 204 ILE A N 1
ATOM 1535 C CA . ILE A 1 204 ? 15.086 10.359 6.527 1 90.44 204 ILE A CA 1
ATOM 1536 C C . ILE A 1 204 ? 16.422 11.062 6.305 1 90.44 204 ILE A C 1
ATOM 1538 O O . ILE A 1 204 ? 17.406 10.797 7.012 1 90.44 204 ILE A O 1
ATOM 1542 N N . ARG A 1 205 ? 16.438 11.961 5.438 1 91 205 ARG A N 1
ATOM 1543 C CA . ARG A 1 205 ? 17.672 12.633 5.078 1 91 205 ARG A CA 1
ATOM 1544 C C . ARG A 1 205 ? 18 13.742 6.074 1 91 205 ARG A C 1
ATOM 1546 O O . ARG A 1 205 ? 19.156 13.891 6.492 1 91 205 ARG A O 1
ATOM 1553 N N . ALA A 1 206 ? 16.984 14.445 6.418 1 90.81 206 ALA A N 1
ATOM 1554 C CA . ALA A 1 206 ? 17.203 15.578 7.309 1 90.81 206 ALA A CA 1
ATOM 1555 C C . ALA A 1 206 ? 17.688 15.125 8.68 1 90.81 206 ALA A C 1
ATOM 1557 O O . ALA A 1 206 ? 18.469 15.82 9.336 1 90.81 206 ALA A O 1
ATOM 1558 N N . PHE A 1 207 ? 17.297 13.922 9.055 1 89.94 207 PHE A N 1
ATOM 1559 C CA . PHE A 1 207 ? 17.609 13.477 10.398 1 89.94 207 PHE A CA 1
ATOM 1560 C C . PHE A 1 207 ? 18.562 12.289 10.367 1 89.94 207 PHE A C 1
ATOM 1562 O O . PHE A 1 207 ? 18.781 11.625 11.391 1 89.94 207 PHE A O 1
ATOM 1569 N N . ASN A 1 208 ? 19.094 11.984 9.305 1 83.94 208 ASN A N 1
ATOM 1570 C CA . ASN A 1 208 ? 20.078 10.922 9.133 1 83.94 208 ASN A CA 1
ATOM 1571 C C . ASN A 1 208 ? 19.609 9.617 9.773 1 83.94 208 ASN A C 1
ATOM 1573 O O . ASN A 1 208 ? 20.359 8.984 10.523 1 83.94 208 ASN A O 1
ATOM 1577 N N . CYS A 1 209 ? 18.375 9.383 9.594 1 83.12 209 CYS A N 1
ATOM 1578 C CA . CYS A 1 209 ? 17.844 8.195 10.273 1 83.12 209 CYS A CA 1
ATOM 1579 C C . CYS A 1 209 ? 17.953 6.965 9.383 1 83.12 209 CYS A C 1
ATOM 1581 O O . CYS A 1 209 ? 17.453 5.898 9.727 1 83.12 209 CYS A O 1
ATOM 1583 N N . TYR A 1 210 ? 18.672 7.07 8.383 1 84.19 210 TYR A N 1
ATOM 1584 C CA . TYR A 1 210 ? 18.812 5.973 7.434 1 84.19 210 TYR A CA 1
ATOM 1585 C C . TYR A 1 210 ? 19.391 4.734 8.117 1 84.19 210 TYR A C 1
ATOM 1587 O O . TYR A 1 210 ? 18.828 3.639 7.992 1 84.19 210 TYR A O 1
ATOM 1595 N N . SER A 1 211 ? 20.453 4.879 8.859 1 79.75 211 SER A N 1
ATOM 1596 C CA . SER A 1 211 ? 21.141 3.738 9.438 1 79.75 211 SER A CA 1
ATOM 1597 C C . SER A 1 211 ? 20.281 3.029 10.477 1 79.75 211 SER A C 1
ATOM 1599 O O . SER A 1 211 ? 20.266 1.799 10.539 1 79.75 211 SER A O 1
ATOM 1601 N N . GLY A 1 212 ? 19.562 3.824 11.227 1 80.25 212 GLY A N 1
ATOM 1602 C CA . GLY A 1 212 ? 18.703 3.217 12.219 1 80.25 212 GLY A CA 1
ATOM 1603 C C . GLY A 1 212 ? 17.531 2.467 11.609 1 80.25 212 GLY A C 1
ATOM 1604 O O . GLY A 1 212 ? 17.125 1.412 12.109 1 80.25 212 GLY A O 1
ATOM 1605 N N . LEU A 1 213 ? 17.094 3.012 10.555 1 85.06 213 LEU A N 1
ATOM 1606 C CA . LEU A 1 213 ? 15.953 2.391 9.898 1 85.06 213 LEU A CA 1
ATOM 1607 C C . LEU A 1 213 ? 16.391 1.175 9.086 1 85.06 213 LEU A C 1
ATOM 1609 O O . LEU A 1 213 ? 15.586 0.274 8.836 1 85.06 213 LEU A O 1
ATOM 1613 N N . GLN A 1 214 ? 17.672 1.271 8.711 1 86 214 GLN A N 1
ATOM 1614 C CA . GLN A 1 214 ? 18.188 0.165 7.91 1 86 214 GLN A CA 1
ATOM 1615 C C . GLN A 1 214 ? 18.188 -1.138 8.711 1 86 214 GLN A C 1
ATOM 1617 O O . GLN A 1 214 ? 17.797 -2.186 8.188 1 86 214 GLN A O 1
ATOM 1622 N N . ARG A 1 215 ? 18.594 -0.996 9.914 1 83 215 ARG A N 1
ATOM 1623 C CA . ARG A 1 215 ? 18.641 -2.184 10.758 1 83 215 ARG A CA 1
ATOM 1624 C C . ARG A 1 215 ? 17.234 -2.756 10.961 1 83 215 ARG A C 1
ATOM 1626 O O . ARG A 1 215 ? 17.047 -3.971 10.883 1 83 215 ARG A O 1
ATOM 1633 N N . ARG A 1 216 ? 16.312 -1.933 11.203 1 83.25 216 ARG A N 1
ATOM 1634 C CA . ARG A 1 216 ? 14.938 -2.369 11.406 1 83.25 216 ARG A CA 1
ATOM 1635 C C . ARG A 1 216 ? 14.375 -2.994 10.133 1 83.25 216 ARG A C 1
ATOM 1637 O O . ARG A 1 216 ? 13.641 -3.984 10.195 1 83.25 216 ARG A O 1
ATOM 1644 N N . TRP A 1 217 ? 14.695 -2.387 9.07 1 86.81 217 TRP A N 1
ATOM 1645 C CA . TRP A 1 217 ? 14.258 -2.895 7.773 1 86.81 217 TRP A CA 1
ATOM 1646 C C . TRP A 1 217 ? 14.852 -4.27 7.496 1 86.81 217 TRP A C 1
ATOM 1648 O O . TRP A 1 217 ? 14.133 -5.199 7.109 1 86.81 217 TRP A O 1
ATOM 1658 N N . GLU A 1 218 ? 16.141 -4.391 7.734 1 86.5 218 GLU A N 1
ATOM 1659 C CA . GLU A 1 218 ? 16.812 -5.656 7.469 1 86.5 218 GLU A CA 1
ATOM 1660 C C . GLU A 1 218 ? 16.297 -6.766 8.383 1 86.5 218 GLU A C 1
ATOM 1662 O O . GLU A 1 218 ? 16.078 -7.891 7.93 1 86.5 218 GLU A O 1
ATOM 1667 N N . GLU A 1 219 ? 16.078 -6.406 9.586 1 86.62 219 GLU A N 1
ATOM 1668 C CA . GLU A 1 219 ? 15.555 -7.395 10.523 1 86.62 219 GLU A CA 1
ATOM 1669 C C . GLU A 1 219 ? 14.141 -7.824 10.133 1 86.62 219 GLU A C 1
ATOM 1671 O O . GLU A 1 219 ? 13.82 -9.016 10.164 1 86.62 219 GLU A O 1
ATOM 1676 N N . GLY A 1 220 ? 13.336 -6.84 9.828 1 85.56 220 GLY A N 1
ATOM 1677 C CA . GLY A 1 220 ? 11.984 -7.148 9.398 1 85.56 220 GLY A CA 1
ATOM 1678 C C . GLY A 1 220 ? 11.938 -7.98 8.133 1 85.56 220 GLY A C 1
ATOM 1679 O O . GLY A 1 220 ? 11.172 -8.945 8.039 1 85.56 220 GLY A O 1
ATOM 1680 N N . GLN A 1 221 ? 12.812 -7.668 7.273 1 85.75 221 GLN A N 1
ATOM 1681 C CA . GLN A 1 221 ? 12.859 -8.383 6 1 85.75 221 GLN A CA 1
ATOM 1682 C C . GLN A 1 221 ? 13.414 -9.797 6.184 1 85.75 221 GLN A C 1
ATOM 1684 O O . GLN A 1 221 ? 12.984 -10.727 5.508 1 85.75 221 GLN A O 1
ATOM 1689 N N . GLU A 1 222 ? 14.352 -9.922 7.055 1 87.31 222 GLU A N 1
ATOM 1690 C CA . GLU A 1 222 ? 14.914 -11.242 7.309 1 87.31 222 GLU A CA 1
ATOM 1691 C C . GLU A 1 222 ? 13.875 -12.172 7.918 1 87.31 222 GLU A C 1
ATOM 1693 O O . GLU A 1 222 ? 13.766 -13.336 7.516 1 87.31 222 GLU A O 1
ATOM 1698 N N . ASP A 1 223 ? 13.148 -11.609 8.852 1 88.81 223 ASP A N 1
ATOM 1699 C CA . ASP A 1 223 ? 12.094 -12.406 9.469 1 88.81 223 ASP A CA 1
ATOM 1700 C C . ASP A 1 223 ? 11.023 -12.797 8.453 1 88.81 223 ASP A C 1
ATOM 1702 O O . ASP A 1 223 ? 10.594 -13.953 8.414 1 88.81 223 ASP A O 1
ATOM 1706 N N . LEU A 1 224 ? 10.688 -11.922 7.66 1 86.31 224 LEU A N 1
ATOM 1707 C CA . LEU A 1 224 ? 9.672 -12.172 6.645 1 86.31 224 LEU A CA 1
ATOM 1708 C C . LEU A 1 224 ? 10.164 -13.188 5.617 1 86.31 224 LEU A C 1
ATOM 1710 O O . LEU A 1 224 ? 9.43 -14.086 5.223 1 86.31 224 LEU A O 1
ATOM 1714 N N . SER A 1 225 ? 11.383 -13.062 5.254 1 86.62 225 SER A N 1
ATOM 1715 C CA . SER A 1 225 ? 11.961 -13.969 4.27 1 86.62 225 SER A CA 1
ATOM 1716 C C . SER A 1 225 ? 12.07 -15.383 4.82 1 86.62 225 SER A C 1
ATOM 1718 O O . SER A 1 225 ? 11.859 -16.359 4.094 1 86.62 225 SER A O 1
ATOM 1720 N N . ALA A 1 226 ? 12.414 -15.477 6.082 1 88.38 226 ALA A N 1
ATOM 1721 C CA . ALA A 1 226 ? 12.508 -16.797 6.711 1 88.38 226 ALA A CA 1
ATOM 1722 C C . ALA A 1 226 ? 11.148 -17.484 6.742 1 88.38 226 ALA A C 1
ATOM 1724 O O . ALA A 1 226 ? 11.047 -18.672 6.441 1 88.38 226 ALA A O 1
ATOM 1725 N N . LEU A 1 227 ? 10.148 -16.734 7.102 1 87.88 227 LEU A N 1
ATOM 1726 C CA . LEU A 1 227 ? 8.797 -17.281 7.133 1 87.88 227 LEU A CA 1
ATOM 1727 C C . LEU A 1 227 ? 8.328 -17.656 5.73 1 87.88 227 LEU A C 1
ATOM 1729 O O . LEU A 1 227 ? 7.703 -18.703 5.539 1 87.88 227 LEU A O 1
ATOM 1733 N N . ARG A 1 228 ? 8.648 -16.906 4.812 1 83.62 228 ARG A N 1
ATOM 1734 C CA . ARG A 1 228 ? 8.289 -17.188 3.422 1 83.62 228 ARG A CA 1
ATOM 1735 C C . ARG A 1 228 ? 8.977 -18.438 2.914 1 83.62 228 ARG A C 1
ATOM 1737 O O . ARG A 1 228 ? 8.367 -19.25 2.207 1 83.62 228 ARG A O 1
ATOM 1744 N N . ARG A 1 229 ? 10.227 -18.594 3.26 1 84.19 229 ARG A N 1
ATOM 1745 C CA . ARG A 1 229 ? 10.961 -19.781 2.857 1 84.19 229 ARG A CA 1
ATOM 1746 C C . ARG A 1 229 ? 10.328 -21.047 3.455 1 84.19 229 ARG A C 1
ATOM 1748 O O . ARG A 1 229 ? 10.242 -22.078 2.787 1 84.19 229 ARG A O 1
ATOM 1755 N N . LEU A 1 230 ? 9.922 -20.875 4.656 1 86.62 230 LEU A N 1
ATOM 1756 C CA . LEU A 1 230 ? 9.289 -22.016 5.312 1 86.62 230 LEU A CA 1
ATOM 1757 C C . LEU A 1 230 ? 7.98 -22.391 4.621 1 86.62 230 LEU A C 1
ATOM 1759 O O . LEU A 1 230 ? 7.723 -23.562 4.367 1 86.62 230 LEU A O 1
ATOM 1763 N N . VAL A 1 231 ? 7.203 -21.391 4.344 1 84.06 231 VAL A N 1
ATOM 1764 C CA . VAL A 1 231 ? 5.93 -21.641 3.668 1 84.06 231 VAL A CA 1
ATOM 1765 C C . VAL A 1 231 ? 6.184 -22.219 2.281 1 84.06 231 VAL A C 1
ATOM 1767 O O . VAL A 1 231 ? 5.527 -23.188 1.88 1 84.06 231 VAL A O 1
ATOM 1770 N N . GLN A 1 232 ? 7.148 -21.719 1.595 1 81.06 232 GLN A N 1
ATOM 1771 C CA . GLN A 1 232 ? 7.469 -22.203 0.253 1 81.06 232 GLN A CA 1
ATOM 1772 C C . GLN A 1 232 ? 8.016 -23.625 0.288 1 81.06 232 GLN A C 1
ATOM 1774 O O . GLN A 1 232 ? 7.75 -24.422 -0.618 1 81.06 232 GLN A O 1
ATOM 1779 N N . ARG A 1 233 ? 8.781 -23.875 1.305 1 83.94 233 ARG A N 1
ATOM 1780 C CA . ARG A 1 233 ? 9.297 -25.219 1.454 1 83.94 233 ARG A CA 1
ATOM 1781 C C . ARG A 1 233 ? 8.164 -26.234 1.575 1 83.94 233 ARG A C 1
ATOM 1783 O O . ARG A 1 233 ? 8.211 -27.312 0.965 1 83.94 233 ARG A O 1
ATOM 1790 N N . HIS A 1 234 ? 7.227 -25.875 2.346 1 85.81 234 HIS A N 1
ATOM 1791 C CA . HIS A 1 234 ? 6.082 -26.766 2.508 1 85.81 234 HIS A CA 1
ATOM 1792 C C . HIS A 1 234 ? 5.305 -26.906 1.203 1 85.81 234 HIS A C 1
ATOM 1794 O O . HIS A 1 234 ? 4.871 -28 0.85 1 85.81 234 HIS A O 1
ATOM 1800 N N . GLN A 1 235 ? 5.191 -25.812 0.493 1 81.19 235 GLN A N 1
ATOM 1801 C CA . GLN A 1 235 ? 4.48 -25.859 -0.779 1 81.19 235 GLN A CA 1
ATOM 1802 C C . GLN A 1 235 ? 5.223 -26.719 -1.801 1 81.19 235 GLN A C 1
ATOM 1804 O O . GLN A 1 235 ? 4.609 -27.5 -2.527 1 81.19 235 GLN A O 1
ATOM 1809 N N . ASN A 1 236 ? 6.48 -26.562 -1.783 1 81.06 236 ASN A N 1
ATOM 1810 C CA . ASN A 1 236 ? 7.297 -27.344 -2.701 1 81.06 236 ASN A CA 1
ATOM 1811 C C . ASN A 1 236 ? 7.273 -28.828 -2.346 1 81.06 236 ASN A C 1
ATOM 1813 O O . ASN A 1 236 ? 7.297 -29.688 -3.232 1 81.06 236 ASN A O 1
ATOM 1817 N N . LEU A 1 237 ? 7.227 -29.078 -1.098 1 85.69 237 LEU A N 1
ATOM 1818 C CA . LEU A 1 237 ? 7.145 -30.469 -0.647 1 85.69 237 LEU A CA 1
ATOM 1819 C C . LEU A 1 237 ? 5.859 -31.125 -1.138 1 85.69 237 LEU A C 1
ATOM 1821 O O . LEU A 1 237 ? 5.867 -32.281 -1.525 1 85.69 237 LEU A O 1
ATOM 1825 N N . VAL A 1 238 ? 4.832 -30.391 -1.069 1 84.5 238 VAL A N 1
ATOM 1826 C CA . VAL A 1 238 ? 3.559 -30.922 -1.553 1 84.5 238 VAL A CA 1
ATOM 1827 C C . VAL A 1 238 ? 3.67 -31.25 -3.039 1 84.5 238 VAL A C 1
ATOM 1829 O O . VAL A 1 238 ? 3.24 -32.312 -3.473 1 84.5 238 VAL A O 1
ATOM 1832 N N . GLN A 1 239 ? 4.246 -30.406 -3.795 1 79.06 239 GLN A N 1
ATOM 1833 C CA . GLN A 1 239 ? 4.391 -30.609 -5.23 1 79.06 239 GLN A CA 1
ATOM 1834 C C . GLN A 1 239 ? 5.281 -31.828 -5.527 1 79.06 239 GLN A C 1
ATOM 1836 O O . GLN A 1 239 ? 4.957 -32.656 -6.387 1 79.06 239 GLN A O 1
ATOM 1841 N N . GLN A 1 240 ? 6.312 -31.938 -4.824 1 82.75 240 GLN A N 1
ATOM 1842 C CA . GLN A 1 240 ? 7.246 -33.031 -5.043 1 82.75 240 GLN A CA 1
ATOM 1843 C C . GLN A 1 240 ? 6.629 -34.375 -4.633 1 82.75 240 GLN A C 1
ATOM 1845 O O . GLN A 1 240 ? 6.832 -35.375 -5.301 1 82.75 240 GLN A O 1
ATOM 1850 N N . LEU A 1 241 ? 5.965 -34.312 -3.543 1 86.69 241 LEU A N 1
ATOM 1851 C CA . LEU A 1 241 ? 5.312 -35.531 -3.09 1 86.69 241 LEU A CA 1
ATOM 1852 C C . LEU A 1 241 ? 4.281 -36 -4.109 1 86.69 241 LEU A C 1
ATOM 1854 O O . LEU A 1 241 ? 4.133 -37.188 -4.336 1 86.69 241 LEU A O 1
ATOM 1858 N N . THR A 1 242 ? 3.6 -35.062 -4.66 1 84.25 242 THR A N 1
ATOM 1859 C CA . THR A 1 242 ? 2.613 -35.406 -5.672 1 84.25 242 THR A CA 1
ATOM 1860 C C . THR A 1 242 ? 3.293 -36.031 -6.891 1 84.25 242 THR A C 1
ATOM 1862 O O . THR A 1 242 ? 2.838 -37.062 -7.41 1 84.25 242 THR A O 1
ATOM 1865 N N . GLN A 1 243 ? 4.328 -35.469 -7.34 1 79.5 243 GLN A N 1
ATOM 1866 C CA . GLN A 1 243 ? 5.055 -36 -8.5 1 79.5 243 GLN A CA 1
ATOM 1867 C C . GLN A 1 243 ? 5.645 -37.375 -8.211 1 79.5 243 GLN A C 1
ATOM 1869 O O . GLN A 1 243 ? 5.566 -38.281 -9.047 1 79.5 243 GLN A O 1
ATOM 1874 N N . SER A 1 244 ? 6.277 -37.5 -7.062 1 85.25 244 SER A N 1
ATOM 1875 C CA . SER A 1 244 ? 6.852 -38.781 -6.668 1 85.25 244 SER A CA 1
ATOM 1876 C C . SER A 1 244 ? 5.773 -39.875 -6.543 1 85.25 244 SER A C 1
ATOM 1878 O O . SER A 1 244 ? 5.98 -41 -6.945 1 85.25 244 SER A O 1
ATOM 1880 N N . ALA A 1 245 ? 4.695 -39.438 -5.934 1 88.25 245 ALA A N 1
ATOM 1881 C CA . ALA A 1 245 ? 3.594 -40.375 -5.793 1 88.25 245 ALA A CA 1
ATOM 1882 C C . ALA A 1 245 ? 3.107 -40.875 -7.156 1 88.25 245 ALA A C 1
ATOM 1884 O O . ALA A 1 245 ? 2.754 -42.031 -7.312 1 88.25 245 ALA A O 1
ATOM 1885 N N . THR A 1 246 ? 3.055 -40.031 -8.117 1 84.69 246 THR A N 1
ATOM 1886 C CA . THR A 1 246 ? 2.641 -40.406 -9.469 1 84.69 246 THR A CA 1
ATOM 1887 C C . THR A 1 246 ? 3.604 -41.406 -10.07 1 84.69 246 THR A C 1
ATOM 1889 O O . THR A 1 246 ? 3.178 -42.406 -10.688 1 84.69 246 THR A O 1
ATOM 1892 N N . THR A 1 247 ? 4.883 -41.219 -9.883 1 83.38 247 THR A N 1
ATOM 1893 C CA . THR A 1 247 ? 5.883 -42.125 -10.406 1 83.38 247 THR A CA 1
ATOM 1894 C C . THR A 1 247 ? 5.805 -43.469 -9.695 1 83.38 247 THR A C 1
ATOM 1896 O O . THR A 1 247 ? 5.875 -44.531 -10.344 1 83.38 247 THR A O 1
ATOM 1899 N N . VAL A 1 248 ? 5.66 -43.406 -8.438 1 88.12 248 VAL A N 1
ATOM 1900 C CA . VAL A 1 248 ? 5.543 -44.625 -7.648 1 88.12 248 VAL A CA 1
ATOM 1901 C C . VAL A 1 248 ? 4.316 -45.406 -8.102 1 88.12 248 VAL A C 1
ATOM 1903 O O . VAL A 1 248 ? 4.375 -46.656 -8.234 1 88.12 248 VAL A O 1
ATOM 1906 N N . LEU A 1 249 ? 3.297 -44.719 -8.273 1 89.25 249 LEU A N 1
ATOM 1907 C CA . LEU A 1 249 ? 2.074 -45.375 -8.711 1 89.25 249 LEU A CA 1
ATOM 1908 C C . LEU A 1 249 ? 2.262 -46 -10.086 1 89.25 249 LEU A C 1
ATOM 1910 O O . LEU A 1 249 ? 1.826 -47.125 -10.328 1 89.25 249 LEU A O 1
ATOM 1914 N N . THR A 1 250 ? 2.857 -45.312 -11.008 1 84.12 250 THR A N 1
ATOM 1915 C CA . THR A 1 250 ? 3.084 -45.812 -12.352 1 84.12 250 THR A CA 1
ATOM 1916 C C . THR A 1 250 ? 3.926 -47.094 -12.312 1 84.12 250 THR A C 1
ATOM 1918 O O . THR A 1 250 ? 3.584 -48.094 -12.945 1 84.12 250 THR A O 1
ATOM 1921 N N . ILE A 1 251 ? 4.992 -47.031 -11.562 1 85.06 251 ILE A N 1
ATOM 1922 C CA . ILE A 1 251 ? 5.855 -48.188 -11.422 1 85.06 251 ILE A CA 1
ATOM 1923 C C . ILE A 1 251 ? 5.074 -49.344 -10.781 1 85.06 251 ILE A C 1
ATOM 1925 O O . ILE A 1 251 ? 5.156 -50.5 -11.234 1 85.06 251 ILE A O 1
ATOM 1929 N N . GLY A 1 252 ? 4.402 -49 -9.727 1 88 252 GLY A N 1
ATOM 1930 C CA . GLY A 1 252 ? 3.6 -50.031 -9.055 1 88 252 GLY A CA 1
ATOM 1931 C C . GLY A 1 252 ? 2.557 -50.656 -9.961 1 88 252 GLY A C 1
ATOM 1932 O O . GLY A 1 252 ? 2.34 -51.844 -9.922 1 88 252 GLY A O 1
ATOM 1933 N N . LEU A 1 253 ? 1.903 -49.844 -10.758 1 88.44 253 LEU A N 1
ATOM 1934 C CA . LEU A 1 253 ? 0.887 -50.344 -11.68 1 88.44 253 LEU A CA 1
ATOM 1935 C C . LEU A 1 253 ? 1.501 -51.281 -12.719 1 88.44 253 LEU A C 1
ATOM 1937 O O . LEU A 1 253 ? 0.923 -52.312 -13.047 1 88.44 253 LEU A O 1
ATOM 1941 N N . PHE A 1 254 ? 2.641 -50.938 -13.219 1 85.12 254 PHE A N 1
ATOM 1942 C CA . PHE A 1 254 ? 3.291 -51.781 -14.219 1 85.12 254 PHE A CA 1
ATOM 1943 C C . PHE A 1 254 ? 3.82 -53.062 -13.586 1 85.12 254 PHE A C 1
ATOM 1945 O O . PHE A 1 254 ? 3.766 -54.125 -14.195 1 85.12 254 PHE A O 1
ATOM 1952 N N . ALA A 1 255 ? 4.348 -52.938 -12.367 1 85.81 255 ALA A N 1
ATOM 1953 C CA . ALA A 1 255 ? 4.867 -54.125 -11.688 1 85.81 255 ALA A CA 1
ATOM 1954 C C . ALA A 1 255 ? 3.748 -55.125 -11.391 1 85.81 255 ALA A C 1
ATOM 1956 O O . ALA A 1 255 ? 3.842 -56.312 -11.766 1 85.81 255 ALA A O 1
ATOM 1957 N N . VAL A 1 256 ? 2.756 -54.688 -10.758 1 87.75 256 VAL A N 1
ATOM 1958 C CA . VAL A 1 256 ? 1.643 -55.562 -10.391 1 87.75 256 VAL A CA 1
ATOM 1959 C C . VAL A 1 256 ? 0.847 -55.906 -11.641 1 87.75 256 VAL A C 1
ATOM 1961 O O . VAL A 1 256 ? 0.384 -57.062 -11.781 1 87.75 256 VAL A O 1
ATOM 1964 N N . GLY A 1 257 ? 0.631 -54.969 -12.508 1 86.12 257 GLY A N 1
ATOM 1965 C CA . GLY A 1 257 ? -0.104 -55.219 -13.734 1 86.12 257 GLY A CA 1
ATOM 1966 C C . GLY A 1 257 ? 0.576 -56.25 -14.641 1 86.12 257 GLY A C 1
ATOM 1967 O O . GLY A 1 257 ? -0.09 -57.062 -15.266 1 86.12 257 GLY A O 1
ATOM 1968 N N . ALA A 1 258 ? 1.905 -56.188 -14.75 1 84 258 ALA A N 1
ATOM 1969 C CA . ALA A 1 258 ? 2.645 -57.125 -15.555 1 84 258 ALA A CA 1
ATOM 1970 C C . ALA A 1 258 ? 2.43 -58.562 -15.047 1 84 258 ALA A C 1
ATOM 1972 O O . ALA A 1 258 ? 2.326 -59.5 -15.836 1 84 258 ALA A O 1
ATOM 1973 N N . ARG A 1 259 ? 2.418 -58.688 -13.773 1 85.12 259 ARG A N 1
ATOM 1974 C CA . ARG A 1 259 ? 2.166 -60 -13.195 1 85.12 259 ARG A CA 1
ATOM 1975 C C . ARG A 1 259 ? 0.769 -60.5 -13.555 1 85.12 259 ARG A C 1
ATOM 1977 O O . ARG A 1 259 ? 0.576 -61.688 -13.82 1 85.12 259 ARG A O 1
ATOM 1984 N N . GLU A 1 260 ? -0.129 -59.594 -13.562 1 87.56 260 GLU A N 1
ATOM 1985 C CA . GLU A 1 260 ? -1.497 -59.969 -13.914 1 87.56 260 GLU A CA 1
ATOM 1986 C C . GLU A 1 260 ? -1.618 -60.312 -15.398 1 87.56 260 GLU A C 1
ATOM 1988 O O . GLU A 1 260 ? -2.432 -61.156 -15.789 1 87.56 260 GLU A O 1
ATOM 1993 N N . VAL A 1 261 ? -0.883 -59.656 -16.203 1 83.88 261 VAL A N 1
ATOM 1994 C CA . VAL A 1 261 ? -0.9 -59.938 -17.641 1 83.88 261 VAL A CA 1
ATOM 1995 C C . VAL A 1 261 ? -0.322 -61.344 -17.906 1 83.88 261 VAL A C 1
ATOM 1997 O O . VAL A 1 261 ? -0.858 -62.094 -18.719 1 83.88 261 VAL A O 1
ATOM 2000 N N . VAL A 1 262 ? 0.784 -61.688 -17.234 1 82.69 262 VAL A N 1
ATOM 2001 C CA . VAL A 1 262 ? 1.415 -62.969 -17.406 1 82.69 262 VAL A CA 1
ATOM 2002 C C . VAL A 1 262 ? 0.492 -64.062 -16.875 1 82.69 262 VAL A C 1
ATOM 2004 O O . VAL A 1 262 ? 0.429 -65.188 -17.438 1 82.69 262 VAL A O 1
ATOM 2007 N N . ALA A 1 263 ? -0.167 -63.75 -15.852 1 83.88 263 ALA A N 1
ATOM 2008 C CA . ALA A 1 263 ? -1.11 -64.688 -15.281 1 83.88 263 ALA A CA 1
ATOM 2009 C C . ALA A 1 263 ? -2.342 -64.875 -16.172 1 83.88 263 ALA A C 1
ATOM 2011 O O . ALA A 1 263 ? -3.111 -65.812 -16.031 1 83.88 263 ALA A O 1
ATOM 2012 N N . GLY A 1 264 ? -2.582 -63.938 -17.125 1 82.19 264 GLY A N 1
ATOM 2013 C CA . GLY A 1 264 ? -3.676 -64 -18.078 1 82.19 264 GLY A CA 1
ATOM 2014 C C . GLY A 1 264 ? -4.918 -63.281 -17.625 1 82.19 264 GLY A C 1
ATOM 2015 O O . GLY A 1 264 ? -5.953 -63.312 -18.297 1 82.19 264 GLY A O 1
ATOM 2016 N N . ASP A 1 265 ? -4.82 -62.594 -16.594 1 84.12 265 ASP A N 1
ATOM 2017 C CA . ASP A 1 265 ? -5.984 -61.938 -16.016 1 84.12 265 ASP A CA 1
ATOM 2018 C C . ASP A 1 265 ? -6.16 -60.531 -16.562 1 84.12 265 ASP A C 1
ATOM 2020 O O . ASP A 1 265 ? -7.223 -59.906 -16.422 1 84.12 265 ASP A O 1
ATOM 2024 N N . LEU A 1 266 ? -5.148 -60.031 -17.203 1 85 266 LEU A N 1
ATOM 2025 C CA . LEU A 1 266 ? -5.176 -58.656 -17.703 1 85 266 LEU A CA 1
ATOM 2026 C C . LEU A 1 266 ? -4.508 -58.562 -19.062 1 85 266 LEU A C 1
ATOM 2028 O O . LEU A 1 266 ? -3.523 -59.25 -19.328 1 85 266 LEU A O 1
ATOM 2032 N N . ASN A 1 267 ? -5.125 -57.75 -19.922 1 84.62 267 ASN A N 1
ATOM 2033 C CA . ASN A 1 267 ? -4.508 -57.531 -21.234 1 84.62 267 ASN A CA 1
ATOM 2034 C C . ASN A 1 267 ? -3.504 -56.375 -21.172 1 84.62 267 ASN A C 1
ATOM 2036 O O . ASN A 1 267 ? -3.564 -55.531 -20.266 1 84.62 267 ASN A O 1
ATOM 2040 N N . VAL A 1 268 ? -2.553 -56.375 -22.109 1 79.25 268 VAL A N 1
ATOM 2041 C CA . VAL A 1 268 ? -1.508 -55.375 -22.156 1 79.25 268 VAL A CA 1
ATOM 2042 C C . VAL A 1 268 ? -2.139 -53.969 -22.344 1 79.25 268 VAL A C 1
ATOM 2044 O O . VAL A 1 268 ? -1.702 -53 -21.719 1 79.25 268 VAL A O 1
ATOM 2047 N N . GLY A 1 269 ? -3.164 -53.906 -23.156 1 78.31 269 GLY A N 1
ATOM 2048 C CA . GLY A 1 269 ? -3.855 -52.656 -23.359 1 78.31 269 GLY A CA 1
ATOM 2049 C C . GLY A 1 269 ? -4.492 -52.125 -22.078 1 78.31 269 GLY A C 1
ATOM 2050 O O . GLY A 1 269 ? -4.434 -50.906 -21.812 1 78.31 269 GLY A O 1
ATOM 2051 N N . SER A 1 270 ? -5.074 -53.031 -21.328 1 83.75 270 SER A N 1
ATOM 2052 C CA . SER A 1 270 ? -5.703 -52.625 -20.078 1 83.75 270 SER A CA 1
ATOM 2053 C C . SER A 1 270 ? -4.672 -52.125 -19.078 1 83.75 270 SER A C 1
ATOM 2055 O O . SER A 1 270 ? -4.965 -51.25 -18.25 1 83.75 270 SER A O 1
ATOM 2057 N N . LEU A 1 271 ? -3.541 -52.656 -19.156 1 83.31 271 LEU A N 1
ATOM 2058 C CA . LEU A 1 271 ? -2.467 -52.219 -18.281 1 83.31 271 LEU A CA 1
ATOM 2059 C C . LEU A 1 271 ? -2.074 -50.781 -18.594 1 83.31 271 LEU A C 1
ATOM 2061 O O . LEU A 1 271 ? -1.885 -49.969 -17.688 1 83.31 271 LEU A O 1
ATOM 2065 N N . ILE A 1 272 ? -1.966 -50.406 -19.844 1 82.19 272 ILE A N 1
ATOM 2066 C CA . ILE A 1 272 ? -1.626 -49.062 -20.266 1 82.19 272 ILE A CA 1
ATOM 2067 C C . ILE A 1 272 ? -2.74 -48.094 -19.875 1 82.19 272 ILE A C 1
ATOM 2069 O O . ILE A 1 272 ? -2.473 -47 -19.359 1 82.19 272 ILE A O 1
ATOM 2073 N N . GLY A 1 273 ? -3.912 -48.562 -20.172 1 82 273 GLY A N 1
ATOM 2074 C CA . GLY A 1 273 ? -5.047 -47.75 -19.766 1 82 273 GLY A CA 1
ATOM 2075 C C . GLY A 1 273 ? -5.086 -47.469 -18.281 1 82 273 GLY A C 1
ATOM 2076 O O . GLY A 1 273 ? -5.391 -46.344 -17.859 1 82 273 GLY A O 1
ATOM 2077 N N . ALA A 1 274 ? -4.766 -48.438 -17.484 1 85.81 274 ALA A N 1
ATOM 2078 C CA . ALA A 1 274 ? -4.727 -48.312 -16.031 1 85.81 274 ALA A CA 1
ATOM 2079 C C . ALA A 1 274 ? -3.658 -47.281 -15.617 1 85.81 274 ALA A C 1
ATOM 2081 O O . ALA A 1 274 ? -3.863 -46.531 -14.68 1 85.81 274 ALA A O 1
ATOM 2082 N N . SER A 1 275 ? -2.564 -47.312 -16.234 1 84.81 275 SER A N 1
ATOM 2083 C CA . SER A 1 275 ? -1.488 -46.375 -15.914 1 84.81 275 SER A CA 1
ATOM 2084 C C . SER A 1 275 ? -1.892 -44.938 -16.203 1 84.81 275 SER A C 1
ATOM 2086 O O . SER A 1 275 ? -1.571 -44.031 -15.438 1 84.81 275 SER A O 1
ATOM 2088 N N . ILE A 1 276 ? -2.557 -44.719 -17.344 1 81.56 276 ILE A N 1
ATOM 2089 C CA . ILE A 1 276 ? -3.008 -43.375 -17.734 1 81.56 276 ILE A CA 1
ATOM 2090 C C . ILE A 1 276 ? -4.047 -42.875 -16.734 1 81.56 276 ILE A C 1
ATOM 2092 O O . ILE A 1 276 ? -3.965 -41.75 -16.266 1 81.56 276 ILE A O 1
ATOM 2096 N N . LEU A 1 277 ? -4.938 -43.75 -16.359 1 86.12 277 LEU A N 1
ATOM 2097 C CA . LEU A 1 277 ? -5.984 -43.406 -15.406 1 86.12 277 LEU A CA 1
ATOM 2098 C C . LEU A 1 277 ? -5.387 -43.094 -14.031 1 86.12 277 LEU A C 1
ATOM 2100 O O . LEU A 1 277 ? -5.836 -42.156 -13.352 1 86.12 277 LEU A O 1
ATOM 2104 N N . GLY A 1 278 ? -4.469 -43.875 -13.648 1 86.31 278 GLY A N 1
ATOM 2105 C CA . GLY A 1 278 ? -3.818 -43.656 -12.367 1 86.31 278 GLY A CA 1
ATOM 2106 C C . GLY A 1 278 ? -3.113 -42.312 -12.281 1 86.31 278 GLY A C 1
ATOM 2107 O O . GLY A 1 278 ? -3.225 -41.625 -11.273 1 86.31 278 GLY A O 1
ATOM 2108 N N . THR A 1 279 ? -2.445 -41.969 -13.305 1 80.38 279 THR A N 1
ATOM 2109 C CA . THR A 1 279 ? -1.722 -40.688 -13.32 1 80.38 279 THR A CA 1
ATOM 2110 C C . THR A 1 279 ? -2.693 -39.531 -13.312 1 80.38 279 THR A C 1
ATOM 2112 O O . THR A 1 279 ? -2.439 -38.5 -12.664 1 80.38 279 THR A O 1
ATOM 2115 N N . ARG A 1 280 ? -3.729 -39.625 -13.977 1 80.12 280 ARG A N 1
ATOM 2116 C CA . ARG A 1 280 ? -4.734 -38.594 -14.008 1 80.12 280 ARG A CA 1
ATOM 2117 C C . ARG A 1 280 ? -5.383 -38.406 -12.641 1 80.12 280 ARG A C 1
ATOM 2119 O O . ARG A 1 280 ? -5.688 -37.281 -12.242 1 80.12 280 ARG A O 1
ATOM 2126 N N . ALA A 1 281 ? -5.625 -39.5 -11.992 1 87.31 281 ALA A N 1
ATOM 2127 C CA . ALA A 1 281 ? -6.215 -39.438 -10.656 1 87.31 281 ALA A CA 1
ATOM 2128 C C . ALA A 1 281 ? -5.32 -38.656 -9.695 1 87.31 281 ALA A C 1
ATOM 2130 O O . ALA A 1 281 ? -5.793 -37.781 -8.961 1 87.31 281 ALA A O 1
ATOM 2131 N N . LEU A 1 282 ? -4.098 -38.938 -9.727 1 86.25 282 LEU A N 1
ATOM 2132 C CA . LEU A 1 282 ? -3.174 -38.312 -8.805 1 86.25 282 LEU A CA 1
ATOM 2133 C C . LEU A 1 282 ? -2.959 -36.844 -9.188 1 86.25 282 LEU A C 1
ATOM 2135 O O . LEU A 1 282 ? -2.75 -36 -8.32 1 86.25 282 LEU A O 1
ATOM 2139 N N . ALA A 1 283 ? -2.998 -36.594 -10.523 1 80.06 283 ALA A N 1
ATOM 2140 C CA . ALA A 1 283 ? -2.885 -35.219 -10.984 1 80.06 283 ALA A CA 1
ATOM 2141 C C . ALA A 1 283 ? -4.027 -34.375 -10.438 1 80.06 283 ALA A C 1
ATOM 2143 O O . ALA A 1 283 ? -3.82 -33.219 -10.062 1 80.06 283 ALA A O 1
ATOM 2144 N N . SER A 1 284 ? -5.168 -34.906 -10.422 1 83.19 284 SER A N 1
ATOM 2145 C CA . SER A 1 284 ? -6.34 -34.219 -9.906 1 83.19 284 SER A CA 1
ATOM 2146 C C . SER A 1 284 ? -6.184 -33.906 -8.422 1 83.19 284 SER A C 1
ATOM 2148 O O . SER A 1 284 ? -6.547 -32.812 -7.969 1 83.19 284 SER A O 1
ATOM 2150 N N . ILE A 1 285 ? -5.594 -34.812 -7.695 1 85.62 285 ILE A N 1
ATOM 2151 C CA . ILE A 1 285 ? -5.367 -34.625 -6.27 1 85.62 285 ILE A CA 1
ATOM 2152 C C . ILE A 1 285 ? -4.305 -33.531 -6.062 1 85.62 285 ILE A C 1
ATOM 2154 O O . ILE A 1 285 ? -4.465 -32.656 -5.219 1 85.62 285 ILE A O 1
ATOM 2158 N N . GLY A 1 286 ? -3.307 -33.562 -6.871 1 81.19 286 GLY A N 1
ATOM 2159 C CA . GLY A 1 286 ? -2.238 -32.594 -6.781 1 81.19 286 GLY A CA 1
ATOM 2160 C C . GLY A 1 286 ? -2.701 -31.172 -7.086 1 81.19 286 GLY A C 1
ATOM 2161 O O . GLY A 1 286 ? -2.279 -30.219 -6.422 1 81.19 286 GLY A O 1
ATOM 2162 N N . ARG A 1 287 ? -3.521 -31.047 -8.016 1 78.38 287 ARG A N 1
ATOM 2163 C CA . ARG A 1 287 ? -4.035 -29.734 -8.406 1 78.38 287 ARG A CA 1
ATOM 2164 C C . ARG A 1 287 ? -4.816 -29.094 -7.266 1 78.38 287 ARG A C 1
ATOM 2166 O O . ARG A 1 287 ? -4.707 -27.891 -7.035 1 78.38 287 ARG A O 1
ATOM 2173 N N . VAL A 1 288 ? -5.559 -29.859 -6.574 1 82.44 288 VAL A N 1
ATOM 2174 C CA . VAL A 1 288 ? -6.359 -29.344 -5.473 1 82.44 288 VAL A CA 1
ATOM 2175 C C . VAL A 1 288 ? -5.449 -28.969 -4.301 1 82.44 288 VAL A C 1
ATOM 2177 O O . VAL A 1 288 ? -5.68 -27.969 -3.619 1 82.44 288 VAL A O 1
ATOM 2180 N N . ALA A 1 289 ? -4.527 -29.719 -4.133 1 80.44 289 ALA A N 1
ATOM 2181 C CA . ALA A 1 289 ? -3.609 -29.5 -3.02 1 80.44 289 ALA A CA 1
ATOM 2182 C C . ALA A 1 289 ? -2.865 -28.172 -3.182 1 80.44 289 ALA A C 1
ATOM 2184 O O . ALA A 1 289 ? -2.541 -27.516 -2.195 1 80.44 289 ALA A O 1
ATOM 2185 N N . GLN A 1 290 ? -2.611 -27.828 -4.41 1 77.06 290 GLN A N 1
ATOM 2186 C CA . GLN A 1 290 ? -1.865 -26.594 -4.676 1 77.06 290 GLN A CA 1
ATOM 2187 C C . GLN A 1 290 ? -2.711 -25.359 -4.379 1 77.06 290 GLN A C 1
ATOM 2189 O O . GLN A 1 290 ? -2.182 -24.266 -4.25 1 77.06 290 GLN A O 1
ATOM 2194 N N . LEU A 1 291 ? -3.994 -25.531 -4.227 1 80.88 291 LEU A N 1
ATOM 2195 C CA . LEU A 1 291 ? -4.902 -24.406 -4.016 1 80.88 291 LEU A CA 1
ATOM 2196 C C . LEU A 1 291 ? -4.988 -24.047 -2.537 1 80.88 291 LEU A C 1
ATOM 2198 O O . LEU A 1 291 ? -5.559 -23.016 -2.178 1 80.88 291 LEU A O 1
ATOM 2202 N N . ALA A 1 292 ? -4.363 -24.812 -1.766 1 77.56 292 ALA A N 1
ATOM 2203 C CA . ALA A 1 292 ? -4.5 -24.609 -0.324 1 77.56 292 ALA A CA 1
ATOM 2204 C C . ALA A 1 292 ? -4.02 -23.219 0.089 1 77.56 292 ALA A C 1
ATOM 2206 O O . ALA A 1 292 ? -4.723 -22.5 0.804 1 77.56 292 ALA A O 1
ATOM 2207 N N . GLU A 1 293 ? -2.936 -22.844 -0.445 1 75.38 293 GLU A N 1
ATOM 2208 C CA . GLU A 1 293 ? -2.334 -21.578 -0.019 1 75.38 293 GLU A CA 1
ATOM 2209 C C . GLU A 1 293 ? -3.141 -20.391 -0.522 1 75.38 293 GLU A C 1
ATOM 2211 O O . GLU A 1 293 ? -3.553 -19.531 0.265 1 75.38 293 GLU A O 1
ATOM 2216 N N . PRO A 1 294 ? -3.4 -20.344 -1.82 1 78.56 294 PRO A N 1
ATOM 2217 C CA . PRO A 1 294 ? -4.164 -19.188 -2.281 1 78.56 294 PRO A CA 1
ATOM 2218 C C . PRO A 1 294 ? -5.559 -19.109 -1.66 1 78.56 294 PRO A C 1
ATOM 2220 O O . PRO A 1 294 ? -6.066 -18.016 -1.404 1 78.56 294 PRO A O 1
ATOM 2223 N N . LEU A 1 295 ? -6.062 -20.234 -1.386 1 80.62 295 LEU A N 1
ATOM 2224 C CA . LEU A 1 295 ? -7.402 -20.25 -0.812 1 80.62 295 LEU A CA 1
ATOM 2225 C C . LEU A 1 295 ? -7.371 -19.812 0.651 1 80.62 295 LEU A C 1
ATOM 2227 O O . LEU A 1 295 ? -8.297 -19.156 1.13 1 80.62 295 LEU A O 1
ATOM 2231 N N . GLU A 1 296 ? -6.359 -20.266 1.302 1 77.75 296 GLU A N 1
ATOM 2232 C CA . GLU A 1 296 ? -6.234 -19.828 2.691 1 77.75 296 GLU A CA 1
ATOM 2233 C C . GLU A 1 296 ? -5.996 -18.328 2.789 1 77.75 296 GLU A C 1
ATOM 2235 O O . GLU A 1 296 ? -6.535 -17.672 3.676 1 77.75 296 GLU A O 1
ATOM 2240 N N . LYS A 1 297 ? -5.195 -17.828 1.899 1 79.06 297 LYS A N 1
ATOM 2241 C CA . LYS A 1 297 ? -4.961 -16.375 1.855 1 79.06 297 LYS A CA 1
ATOM 2242 C C . LYS A 1 297 ? -6.25 -15.625 1.541 1 79.06 297 LYS A C 1
ATOM 2244 O O . LYS A 1 297 ? -6.543 -14.602 2.16 1 79.06 297 LYS A O 1
ATOM 2249 N N . ALA A 1 298 ? -6.988 -16.141 0.623 1 84.44 298 ALA A N 1
ATOM 2250 C CA . ALA A 1 298 ? -8.266 -15.516 0.266 1 84.44 298 ALA A CA 1
ATOM 2251 C C . ALA A 1 298 ? -9.242 -15.562 1.438 1 84.44 298 ALA A C 1
ATOM 2253 O O . ALA A 1 298 ? -9.969 -14.602 1.685 1 84.44 298 ALA A O 1
ATOM 2254 N N . ARG A 1 299 ? -9.227 -16.688 2.104 1 84.12 299 ARG A N 1
ATOM 2255 C CA . ARG A 1 299 ? -10.102 -16.844 3.264 1 84.12 299 ARG A CA 1
ATOM 2256 C C . ARG A 1 299 ? -9.766 -15.805 4.336 1 84.12 299 ARG A C 1
ATOM 2258 O O . ARG A 1 299 ? -10.664 -15.203 4.926 1 84.12 299 ARG A O 1
ATOM 2265 N N . HIS A 1 300 ? -8.57 -15.625 4.578 1 81.62 300 HIS A N 1
ATOM 2266 C CA . HIS A 1 300 ? -8.141 -14.633 5.551 1 81.62 300 HIS A CA 1
ATOM 2267 C C . HIS A 1 300 ? -8.547 -13.227 5.125 1 81.62 300 HIS A C 1
ATOM 2269 O O . HIS A 1 300 ? -9.039 -12.438 5.941 1 81.62 300 HIS A O 1
ATOM 2275 N N . ALA A 1 301 ? -8.297 -12.914 3.834 1 85.5 301 ALA A N 1
ATOM 2276 C CA . ALA A 1 301 ? -8.664 -11.602 3.309 1 85.5 301 ALA A CA 1
ATOM 2277 C C . ALA A 1 301 ? -10.172 -11.383 3.408 1 85.5 301 ALA A C 1
ATOM 2279 O O . ALA A 1 301 ? -10.625 -10.281 3.754 1 85.5 301 ALA A O 1
ATOM 2280 N N . ILE A 1 302 ? -10.922 -12.398 3.143 1 88 302 ILE A N 1
ATOM 2281 C CA . ILE A 1 302 ? -12.375 -12.32 3.227 1 88 302 ILE A CA 1
ATOM 2282 C C . ILE A 1 302 ? -12.797 -12.102 4.676 1 88 302 ILE A C 1
ATOM 2284 O O . ILE A 1 302 ? -13.703 -11.305 4.953 1 88 302 ILE A O 1
ATOM 2288 N N . GLY A 1 303 ? -12.141 -12.805 5.547 1 86.5 303 GLY A N 1
ATOM 2289 C CA . GLY A 1 303 ? -12.43 -12.617 6.961 1 86.5 303 GLY A CA 1
ATOM 2290 C C . GLY A 1 303 ? -12.219 -11.188 7.43 1 86.5 303 GLY A C 1
ATOM 2291 O O . GLY A 1 303 ? -13.031 -10.641 8.18 1 86.5 303 GLY A O 1
ATOM 2292 N N . GLN A 1 304 ? -11.188 -10.609 6.965 1 85.19 304 GLN A N 1
ATOM 2293 C CA . GLN A 1 304 ? -10.898 -9.227 7.324 1 85.19 304 GLN A CA 1
ATOM 2294 C C . GLN A 1 304 ? -11.953 -8.281 6.766 1 85.19 304 GLN A C 1
ATOM 2296 O O . GLN A 1 304 ? -12.398 -7.363 7.461 1 85.19 304 GLN A O 1
ATOM 2301 N N . LEU A 1 305 ? -12.32 -8.477 5.566 1 87 305 LEU A N 1
ATOM 2302 C CA . LEU A 1 305 ? -13.312 -7.617 4.934 1 87 305 LEU A CA 1
ATOM 2303 C C . LEU A 1 305 ? -14.688 -7.816 5.562 1 87 305 LEU A C 1
ATOM 2305 O O . LEU A 1 305 ? -15.453 -6.863 5.699 1 87 305 LEU A O 1
ATOM 2309 N N . ASP A 1 306 ? -14.898 -9.062 5.922 1 87.12 306 ASP A N 1
ATOM 2310 C CA . ASP A 1 306 ? -16.172 -9.352 6.586 1 87.12 306 ASP A CA 1
ATOM 2311 C C . ASP A 1 306 ? -16.234 -8.68 7.949 1 87.12 306 ASP A C 1
ATOM 2313 O O . ASP A 1 306 ? -17.297 -8.203 8.359 1 87.12 306 ASP A O 1
ATOM 2317 N N . ALA A 1 307 ? -15.18 -8.672 8.609 1 87.12 307 ALA A N 1
ATOM 2318 C CA . ALA A 1 307 ? -15.125 -7.996 9.898 1 87.12 307 ALA A CA 1
ATOM 2319 C C . ALA A 1 307 ? -15.398 -6.5 9.75 1 87.12 307 ALA A C 1
ATOM 2321 O O . ALA A 1 307 ? -16.078 -5.898 10.578 1 87.12 307 ALA A O 1
ATOM 2322 N N . MET A 1 308 ? -14.953 -5.969 8.727 1 87.25 308 MET A N 1
ATOM 2323 C CA . MET A 1 308 ? -15.18 -4.551 8.469 1 87.25 308 MET A CA 1
ATOM 2324 C C . MET A 1 308 ? -16.625 -4.301 8.031 1 87.25 308 MET A C 1
ATOM 2326 O O . MET A 1 308 ? -17.219 -3.285 8.391 1 87.25 308 MET A O 1
ATOM 2330 N N . ALA A 1 309 ? -17.125 -5.238 7.262 1 87.56 309 ALA A N 1
ATOM 2331 C CA . ALA A 1 309 ? -18.469 -5.105 6.734 1 87.56 309 ALA A CA 1
ATOM 2332 C C . ALA A 1 309 ? -19.516 -5.25 7.844 1 87.56 309 ALA A C 1
ATOM 2334 O O . ALA A 1 309 ? -20.641 -4.789 7.703 1 87.56 309 ALA A O 1
ATOM 2335 N N . LYS A 1 310 ? -19.094 -5.879 8.891 1 87.94 310 LYS A N 1
ATOM 2336 C CA . LYS A 1 310 ? -20.016 -6.086 10.008 1 87.94 310 LYS A CA 1
ATOM 2337 C C . LYS A 1 310 ? -20.125 -4.832 10.867 1 87.94 310 LYS A C 1
ATOM 2339 O O . LYS A 1 310 ? -21.016 -4.719 11.703 1 87.94 310 LYS A O 1
ATOM 2344 N N . LEU A 1 311 ? -19.281 -3.904 10.562 1 89.19 311 LEU A N 1
ATOM 2345 C CA . LEU A 1 311 ? -19.375 -2.662 11.328 1 89.19 311 LEU A CA 1
ATOM 2346 C C . LEU A 1 311 ? -20.703 -1.962 11.062 1 89.19 311 LEU A C 1
ATOM 2348 O O . LEU A 1 311 ? -21.188 -1.942 9.93 1 89.19 311 LEU A O 1
ATOM 2352 N N . PRO A 1 312 ? -21.234 -1.526 12.117 1 89.38 312 PRO A N 1
ATOM 2353 C CA . PRO A 1 312 ? -22.484 -0.793 11.914 1 89.38 312 PRO A CA 1
ATOM 2354 C C . PRO A 1 312 ? -22.312 0.421 11.008 1 89.38 312 PRO A C 1
ATOM 2356 O O . PRO A 1 312 ? -21.297 1.112 11.07 1 89.38 312 PRO A O 1
ATOM 2359 N N . THR A 1 313 ? -23.281 0.51 10.07 1 88.81 313 THR A N 1
ATOM 2360 C CA . THR A 1 313 ? -23.266 1.629 9.141 1 88.81 313 THR A CA 1
ATOM 2361 C C . THR A 1 313 ? -23.984 2.838 9.734 1 88.81 313 THR A C 1
ATOM 2363 O O . THR A 1 313 ? -24.656 2.723 10.758 1 88.81 313 THR A O 1
ATOM 2366 N N . GLU A 1 314 ? -23.734 3.945 9.102 1 87.5 314 GLU A N 1
ATOM 2367 C CA . GLU A 1 314 ? -24.422 5.16 9.531 1 87.5 314 GLU A CA 1
ATOM 2368 C C . GLU A 1 314 ? -25.922 5.039 9.344 1 87.5 314 GLU A C 1
ATOM 2370 O O . GLU A 1 314 ? -26.391 4.355 8.422 1 87.5 314 GLU A O 1
ATOM 2375 N N . ARG A 1 315 ? -26.656 5.625 10.203 1 83.25 315 ARG A N 1
ATOM 2376 C CA . ARG A 1 315 ? -28.109 5.586 10.164 1 83.25 315 ARG A CA 1
ATOM 2377 C C . ARG A 1 315 ? -28.641 6.195 8.867 1 83.25 315 ARG A C 1
ATOM 2379 O O . ARG A 1 315 ? -28.188 7.258 8.438 1 83.25 315 ARG A O 1
ATOM 2386 N N . GLN A 1 316 ? -29.438 5.457 8.211 1 81.44 316 GLN A N 1
ATOM 2387 C CA . GLN A 1 316 ? -30.031 5.953 6.961 1 81.44 316 GLN A CA 1
ATOM 2388 C C . GLN A 1 316 ? -31.406 6.539 7.195 1 81.44 316 GLN A C 1
ATOM 2390 O O . GLN A 1 316 ? -31.922 7.305 6.375 1 81.44 316 GLN A O 1
ATOM 2395 N N . GLN A 1 317 ? -31.938 6.18 8.352 1 84.81 317 GLN A N 1
ATOM 2396 C CA . GLN A 1 317 ? -33.281 6.684 8.664 1 84.81 317 GLN A CA 1
ATOM 2397 C C . GLN A 1 317 ? -33.219 7.801 9.703 1 84.81 317 GLN A C 1
ATOM 2399 O O . GLN A 1 317 ? -32.312 7.832 10.531 1 84.81 317 GLN A O 1
ATOM 2404 N N . GLY A 1 318 ? -33.969 8.805 9.508 1 90.25 318 GLY A N 1
ATOM 2405 C CA . GLY A 1 318 ? -34.031 9.953 10.398 1 90.25 318 GLY A CA 1
ATOM 2406 C C . GLY A 1 318 ? -34.938 11.062 9.875 1 90.25 318 GLY A C 1
ATOM 2407 O O . GLY A 1 318 ? -35.594 10.898 8.852 1 90.25 318 GLY A O 1
ATOM 2408 N N . SER A 1 319 ? -34.969 12.023 10.648 1 93.12 319 SER A N 1
ATOM 2409 C CA . SER A 1 319 ? -35.75 13.188 10.273 1 93.12 319 SER A CA 1
ATOM 2410 C C . SER A 1 319 ? -35 14.102 9.32 1 93.12 319 SER A C 1
ATOM 2412 O O . SER A 1 319 ? -33.75 14.219 9.414 1 93.12 319 SER A O 1
ATOM 2414 N N . VAL A 1 320 ? -35.688 14.602 8.352 1 94.06 320 VAL A N 1
ATOM 2415 C CA . VAL A 1 320 ? -35.156 15.57 7.398 1 94.06 320 VAL A CA 1
ATOM 2416 C C . VAL A 1 320 ? -35.969 16.859 7.441 1 94.06 320 VAL A C 1
ATOM 2418 O O . VAL A 1 320 ? -36.938 17 6.688 1 94.06 320 VAL A O 1
ATOM 2421 N N . PRO A 1 321 ? -35.531 17.672 8.234 1 92.5 321 PRO A N 1
ATOM 2422 C CA . PRO A 1 321 ? -36.281 18.938 8.289 1 92.5 321 PRO A CA 1
ATOM 2423 C C . PRO A 1 321 ? -36.25 19.703 6.973 1 92.5 321 PRO A C 1
ATOM 2425 O O . PRO A 1 321 ? -35.25 19.594 6.227 1 92.5 321 PRO A O 1
ATOM 2428 N N . ARG A 1 322 ? -37.281 20.453 6.641 1 88.88 322 ARG A N 1
ATOM 2429 C CA . ARG A 1 322 ? -37.344 21.219 5.402 1 88.88 322 ARG A CA 1
ATOM 2430 C C . ARG A 1 322 ? -36.438 22.453 5.469 1 88.88 322 ARG A C 1
ATOM 2432 O O . ARG A 1 322 ? -35.812 22.812 4.477 1 88.88 322 ARG A O 1
ATOM 2439 N N . THR A 1 323 ? -36.531 23.078 6.66 1 89.12 323 THR A N 1
ATOM 2440 C CA . THR A 1 323 ? -35.688 24.266 6.824 1 89.12 323 THR A CA 1
ATOM 2441 C C . THR A 1 323 ? -34.906 24.188 8.117 1 89.12 323 THR A C 1
ATOM 2443 O O . THR A 1 323 ? -35.312 23.531 9.07 1 89.12 323 THR A O 1
ATOM 2446 N N . LEU A 1 324 ? -33.719 24.734 8.07 1 93.75 324 LEU A N 1
ATOM 2447 C CA . LEU A 1 324 ? -32.844 24.781 9.234 1 93.75 324 LEU A CA 1
ATOM 2448 C C . LEU A 1 324 ? -32.5 26.219 9.609 1 93.75 324 LEU A C 1
ATOM 2450 O O . LEU A 1 324 ? -32 26.984 8.781 1 93.75 324 LEU A O 1
ATOM 2454 N N . LYS A 1 325 ? -32.875 26.609 10.789 1 94.31 325 LYS A N 1
ATOM 2455 C CA . LYS A 1 325 ? -32.531 27.938 11.281 1 94.31 325 LYS A CA 1
ATOM 2456 C C . LYS A 1 325 ? -31.078 28 11.719 1 94.31 325 LYS A C 1
ATOM 2458 O O . LYS A 1 325 ? -30.391 29 11.484 1 94.31 325 LYS A O 1
ATOM 2463 N N . GLY A 1 326 ? -30.578 26.938 12.367 1 96.12 326 GLY A N 1
ATOM 2464 C CA . GLY A 1 326 ? -29.172 26.859 12.719 1 96.12 326 GLY A CA 1
ATOM 2465 C C . GLY A 1 326 ? -28.922 27.062 14.203 1 96.12 326 GLY A C 1
ATOM 2466 O O . GLY A 1 326 ? -27.828 27.453 14.602 1 96.12 326 GLY A O 1
ATOM 2467 N N . GLU A 1 327 ? -29.953 26.922 15.055 1 96.94 327 GLU A N 1
ATOM 2468 C CA . GLU A 1 327 ? -29.75 26.938 16.5 1 96.94 327 GLU A CA 1
ATOM 2469 C C . GLU A 1 327 ? -29.078 25.656 16.984 1 96.94 327 GLU A C 1
ATOM 2471 O O . GLU A 1 327 ? -29.469 24.562 16.609 1 96.94 327 GLU A O 1
ATOM 2476 N N . VAL A 1 328 ? -28 25.781 17.766 1 97.56 328 VAL A N 1
ATOM 2477 C CA . VAL A 1 328 ? -27.266 24.625 18.266 1 97.56 328 VAL A CA 1
ATOM 2478 C C . VAL A 1 328 ? -27.328 24.609 19.797 1 97.56 328 VAL A C 1
ATOM 2480 O O . VAL A 1 328 ? -27.047 25.609 20.453 1 97.56 328 VAL A O 1
ATOM 2483 N N . GLN A 1 329 ? -27.703 23.453 20.312 1 97.81 329 GLN A N 1
ATOM 2484 C CA . GLN A 1 329 ? -27.875 23.312 21.75 1 97.81 329 GLN A CA 1
ATOM 2485 C C . GLN A 1 329 ? -27.203 22.047 22.281 1 97.81 329 GLN A C 1
ATOM 2487 O O . GLN A 1 329 ? -27.312 20.984 21.656 1 97.81 329 GLN A O 1
ATOM 2492 N N . ALA A 1 330 ? -26.422 22.172 23.344 1 97.5 330 ALA A N 1
ATOM 2493 C CA . ALA A 1 330 ? -25.906 21.031 24.094 1 97.5 330 ALA A CA 1
ATOM 2494 C C . ALA A 1 330 ? -26.594 20.891 25.438 1 97.5 330 ALA A C 1
ATOM 2496 O O . ALA A 1 330 ? -26.719 21.859 26.188 1 97.5 330 ALA A O 1
ATOM 2497 N N . VAL A 1 331 ? -27.109 19.734 25.688 1 97.31 331 VAL A N 1
ATOM 2498 C CA . VAL A 1 331 ? -27.812 19.453 26.938 1 97.31 331 VAL A CA 1
ATOM 2499 C C . VAL A 1 331 ? -27.094 18.312 27.672 1 97.31 331 VAL A C 1
ATOM 2501 O O . VAL A 1 331 ? -27.172 17.156 27.266 1 97.31 331 VAL A O 1
ATOM 2504 N N . ASP A 1 332 ? -26.422 18.656 28.766 1 96.31 332 ASP A N 1
ATOM 2505 C CA . ASP A 1 332 ? -25.703 17.703 29.594 1 96.31 332 ASP A CA 1
ATOM 2506 C C . ASP A 1 332 ? -24.812 16.797 28.75 1 96.31 332 ASP A C 1
ATOM 2508 O O . ASP A 1 332 ? -24.875 15.57 28.859 1 96.31 332 ASP A O 1
ATOM 2512 N N . LEU A 1 333 ? -24.172 17.453 27.859 1 96.12 333 LEU A N 1
ATOM 2513 C CA . LEU A 1 333 ? -23.359 16.719 26.891 1 96.12 333 LEU A CA 1
ATOM 2514 C C . LEU A 1 333 ? -22.094 16.156 27.547 1 96.12 333 LEU A C 1
ATOM 2516 O O . LEU A 1 333 ? -21.359 16.906 28.219 1 96.12 333 LEU A O 1
ATOM 2520 N N . SER A 1 334 ? -21.859 14.891 27.453 1 95.75 334 SER A N 1
ATOM 2521 C CA . SER A 1 334 ? -20.672 14.211 27.938 1 95.75 334 SER A CA 1
ATOM 2522 C C . SER A 1 334 ? -20.109 13.258 26.891 1 95.75 334 SER A C 1
ATOM 2524 O O . SER A 1 334 ? -20.859 12.648 26.125 1 95.75 334 SER A O 1
ATOM 2526 N N . PHE A 1 335 ? -18.812 13.234 26.812 1 94.69 335 PHE A N 1
ATOM 2527 C CA . PHE A 1 335 ? -18.141 12.352 25.859 1 94.69 335 PHE A CA 1
ATOM 2528 C C . PHE A 1 335 ? -16.891 11.75 26.484 1 94.69 335 PHE A C 1
ATOM 2530 O O . PHE A 1 335 ? -16.109 12.453 27.125 1 94.69 335 PHE A O 1
ATOM 2537 N N . ARG A 1 336 ? -16.766 10.516 26.281 1 89.75 336 ARG A N 1
ATOM 2538 C CA . ARG A 1 336 ? -15.602 9.758 26.719 1 89.75 336 ARG A CA 1
ATOM 2539 C C . ARG A 1 336 ? -15.086 8.859 25.594 1 89.75 336 ARG A C 1
ATOM 2541 O O . ARG A 1 336 ? -15.867 8.164 24.938 1 89.75 336 ARG A O 1
ATOM 2548 N N . PHE A 1 337 ? -13.758 9.016 25.312 1 83 337 PHE A N 1
ATOM 2549 C CA . PHE A 1 337 ? -13.172 8.086 24.344 1 83 337 PHE A CA 1
ATOM 2550 C C . PHE A 1 337 ? -13.242 6.656 24.875 1 83 337 PHE A C 1
ATOM 2552 O O . PHE A 1 337 ? -13.07 6.418 26.062 1 83 337 PHE A O 1
ATOM 2559 N N . PRO A 1 338 ? -13.469 5.801 23.922 1 78.19 338 PRO A N 1
ATOM 2560 C CA . PRO A 1 338 ? -13.492 4.41 24.391 1 78.19 338 PRO A CA 1
ATOM 2561 C C . PRO A 1 338 ? -12.195 3.988 25.062 1 78.19 338 PRO A C 1
ATOM 2563 O O . PRO A 1 338 ? -11.109 4.242 24.531 1 78.19 338 PRO A O 1
ATOM 2566 N N . GLY A 1 339 ? -12.289 3.432 26.219 1 71.69 339 GLY A N 1
ATOM 2567 C CA . GLY A 1 339 ? -11.125 2.914 26.922 1 71.69 339 GLY A CA 1
ATOM 2568 C C . GLY A 1 339 ? -10.469 3.941 27.828 1 71.69 339 GLY A C 1
ATOM 2569 O O . GLY A 1 339 ? -9.555 3.613 28.578 1 71.69 339 GLY A O 1
ATOM 2570 N N . HIS A 1 340 ? -10.891 5.172 27.703 1 76.75 340 HIS A N 1
ATOM 2571 C CA . HIS A 1 340 ? -10.32 6.207 28.562 1 76.75 340 HIS A CA 1
ATOM 2572 C C . HIS A 1 340 ? -11.07 6.305 29.891 1 76.75 340 HIS A C 1
ATOM 2574 O O . HIS A 1 340 ? -12.305 6.234 29.906 1 76.75 340 HIS A O 1
ATOM 2580 N N . PRO A 1 341 ? -10.32 6.336 30.891 1 76.62 341 PRO A N 1
ATOM 2581 C CA . PRO A 1 341 ? -10.969 6.359 32.188 1 76.62 341 PRO A CA 1
ATOM 2582 C C . PRO A 1 341 ? -11.719 7.664 32.469 1 76.62 341 PRO A C 1
ATOM 2584 O O . PRO A 1 341 ? -12.758 7.66 33.125 1 76.62 341 PRO A O 1
ATOM 2587 N N . LEU A 1 342 ? -11.242 8.742 31.984 1 81.12 342 LEU A N 1
ATOM 2588 C CA . LEU A 1 342 ? -11.844 10.039 32.281 1 81.12 342 LEU A CA 1
ATOM 2589 C C . LEU A 1 342 ? -12.555 10.602 31.047 1 81.12 342 LEU A C 1
ATOM 2591 O O . LEU A 1 342 ? -12.078 10.438 29.922 1 81.12 342 LEU A O 1
ATOM 2595 N N . PRO A 1 343 ? -13.68 11.164 31.328 1 88.25 343 PRO A N 1
ATOM 2596 C CA . PRO A 1 343 ? -14.375 11.805 30.219 1 88.25 343 PRO A CA 1
ATOM 2597 C C . PRO A 1 343 ? -13.641 13.047 29.703 1 88.25 343 PRO A C 1
ATOM 2599 O O . PRO A 1 343 ? -12.992 13.75 30.469 1 88.25 343 PRO A O 1
ATOM 2602 N N . LEU A 1 344 ? -13.727 13.258 28.422 1 86.88 344 LEU A N 1
ATOM 2603 C CA . LEU A 1 344 ? -13.156 14.453 27.812 1 86.88 344 LEU A CA 1
ATOM 2604 C C . LEU A 1 344 ? -13.953 15.688 28.203 1 86.88 344 LEU A C 1
ATOM 2606 O O . LEU A 1 344 ? -13.375 16.734 28.516 1 86.88 344 LEU A O 1
ATOM 2610 N N . PHE A 1 345 ? -15.328 15.57 28.141 1 88.62 345 PHE A N 1
ATOM 2611 C CA . PHE A 1 345 ? -16.281 16.578 28.609 1 88.62 345 PHE A CA 1
ATOM 2612 C C . PHE A 1 345 ? -17.359 15.93 29.453 1 88.62 345 PHE A C 1
ATOM 2614 O O . PHE A 1 345 ? -17.797 14.812 29.172 1 88.62 345 PHE A O 1
ATOM 2621 N N . GLU A 1 346 ? -17.719 16.719 30.469 1 92.56 346 GLU A N 1
ATOM 2622 C CA . GLU A 1 346 ? -18.844 16.266 31.297 1 92.56 346 GLU A CA 1
ATOM 2623 C C . GLU A 1 346 ? -19.828 17.391 31.562 1 92.56 346 GLU A C 1
ATOM 2625 O O . GLU A 1 346 ? -19.422 18.5 31.953 1 92.56 346 GLU A O 1
ATOM 2630 N N . GLY A 1 347 ? -21.031 17.094 31.297 1 93.44 347 GLY A N 1
ATOM 2631 C CA . GLY A 1 347 ? -22.125 17.984 31.672 1 93.44 347 GLY A CA 1
ATOM 2632 C C . GLY A 1 347 ? -22.062 19.328 30.969 1 93.44 347 GLY A C 1
ATOM 2633 O O . GLY A 1 347 ? -22.219 20.375 31.609 1 93.44 347 GLY A O 1
ATOM 2634 N N . LEU A 1 348 ? -21.703 19.344 29.688 1 94.75 348 LEU A N 1
ATOM 2635 C CA . LEU A 1 348 ? -21.641 20.594 28.922 1 94.75 348 LEU A CA 1
ATOM 2636 C C . LEU A 1 348 ? -23.031 21.062 28.516 1 94.75 348 LEU A C 1
ATOM 2638 O O . LEU A 1 348 ? -23.812 20.281 27.969 1 94.75 348 LEU A O 1
ATOM 2642 N N . ASN A 1 349 ? -23.391 22.297 28.875 1 95.69 349 ASN A N 1
ATOM 2643 C CA . ASN A 1 349 ? -24.672 22.906 28.547 1 95.69 349 ASN A CA 1
ATOM 2644 C C . ASN A 1 349 ? -24.484 24.266 27.875 1 95.69 349 ASN A C 1
ATOM 2646 O O . ASN A 1 349 ? -23.75 25.109 28.375 1 95.69 349 ASN A O 1
ATOM 2650 N N . PHE A 1 350 ? -25.094 24.438 26.703 1 95.62 350 PHE A N 1
ATOM 2651 C CA . PHE A 1 350 ? -25.125 25.766 26.078 1 95.62 350 PHE A CA 1
ATOM 2652 C C . PHE A 1 350 ? -26.203 25.828 25.016 1 95.62 350 PHE A C 1
ATOM 2654 O O . PHE A 1 350 ? -26.703 24.797 24.562 1 95.62 350 PHE A O 1
ATOM 2661 N N . THR A 1 351 ? -26.656 27 24.672 1 96.06 351 THR A N 1
ATOM 2662 C CA . THR A 1 351 ? -27.547 27.266 23.547 1 96.06 351 THR A CA 1
ATOM 2663 C C . THR A 1 351 ? -27.016 28.422 22.703 1 96.06 351 THR A C 1
ATOM 2665 O O . THR A 1 351 ? -26.891 29.547 23.172 1 96.06 351 THR A O 1
ATOM 2668 N N . LEU A 1 352 ? -26.609 28.109 21.547 1 95.88 352 LEU A N 1
ATOM 2669 C CA . LEU A 1 352 ? -26.203 29.109 20.562 1 95.88 352 LEU A CA 1
ATOM 2670 C C . LEU A 1 352 ? -27.359 29.422 19.609 1 95.88 352 LEU A C 1
ATOM 2672 O O . LEU A 1 352 ? -27.797 28.547 18.859 1 95.88 352 LEU A O 1
ATOM 2676 N N . GLN A 1 353 ? -27.812 30.641 19.609 1 94.25 353 GLN A N 1
ATOM 2677 C CA . GLN A 1 353 ? -28.938 31.031 18.766 1 94.25 353 GLN A CA 1
ATOM 2678 C C . GLN A 1 353 ? -28.531 31.031 17.297 1 94.25 353 GLN A C 1
ATOM 2680 O O . GLN A 1 353 ? -27.359 31.156 16.953 1 94.25 353 GLN A O 1
ATOM 2685 N N . ALA A 1 354 ? -29.594 30.875 16.422 1 94.94 354 ALA A N 1
ATOM 2686 C CA . ALA A 1 354 ? -29.359 30.906 14.984 1 94.94 354 ALA A CA 1
ATOM 2687 C C . ALA A 1 354 ? -28.656 32.219 14.586 1 94.94 354 ALA A C 1
ATOM 2689 O O . ALA A 1 354 ? -29.047 33.281 15.047 1 94.94 354 ALA A O 1
ATOM 2690 N N . GLY A 1 355 ? -27.578 32 13.836 1 93.25 355 GLY A N 1
ATOM 2691 C CA . GLY A 1 355 ? -26.828 33.156 13.375 1 93.25 355 GLY A CA 1
ATOM 2692 C C . GLY A 1 355 ? -25.766 33.625 14.352 1 93.25 355 GLY A C 1
ATOM 2693 O O . GLY A 1 355 ? -25.016 34.562 14.078 1 93.25 355 GLY A O 1
ATOM 2694 N N . GLY A 1 356 ? -25.641 32.938 15.438 1 93.56 356 GLY A N 1
ATOM 2695 C CA . GLY A 1 356 ? -24.656 33.281 16.453 1 93.56 356 GLY A CA 1
ATOM 2696 C C . GLY A 1 356 ? -23.266 32.781 16.109 1 93.56 356 GLY A C 1
ATOM 2697 O O . GLY A 1 356 ? -23.094 31.969 15.18 1 93.56 356 GLY A O 1
ATOM 2698 N N . VAL A 1 357 ? -22.297 33.344 16.812 1 95.69 357 VAL A N 1
ATOM 2699 C CA . VAL A 1 357 ? -20.891 32.969 16.656 1 95.69 357 VAL A CA 1
ATOM 2700 C C . VAL A 1 357 ? -20.359 32.438 17.984 1 95.69 357 VAL A C 1
ATOM 2702 O O . VAL A 1 357 ? -20.484 33.094 19.016 1 95.69 357 VAL A O 1
ATOM 2705 N N . MET A 1 358 ? -19.844 31.234 17.953 1 96.62 358 MET A N 1
ATOM 2706 C CA . MET A 1 358 ? -19.203 30.625 19.125 1 96.62 358 MET A CA 1
ATOM 2707 C C . MET A 1 358 ? -17.75 30.312 18.844 1 96.62 358 MET A C 1
ATOM 2709 O O . MET A 1 358 ? -17.406 29.75 17.797 1 96.62 358 MET A O 1
ATOM 2713 N N . ALA A 1 359 ? -16.875 30.734 19.703 1 96.31 359 ALA A N 1
ATOM 2714 C CA . ALA A 1 359 ? -15.461 30.375 19.672 1 96.31 359 ALA A CA 1
ATOM 2715 C C . ALA A 1 359 ? -15.133 29.312 20.719 1 96.31 359 ALA A C 1
ATOM 2717 O O . ALA A 1 359 ? -15.492 29.453 21.891 1 96.31 359 ALA A O 1
ATOM 2718 N N . VAL A 1 360 ? -14.586 28.281 20.266 1 96.75 360 VAL A N 1
ATOM 2719 C CA . VAL A 1 360 ? -14.117 27.219 21.156 1 96.75 360 VAL A CA 1
ATOM 2720 C C . VAL A 1 360 ? -12.602 27.312 21.344 1 96.75 360 VAL A C 1
ATOM 2722 O O . VAL A 1 360 ? -11.852 27.172 20.375 1 96.75 360 VAL A O 1
ATOM 2725 N N . VAL A 1 361 ? -12.203 27.547 22.547 1 94.5 361 VAL A N 1
ATOM 2726 C CA . VAL A 1 361 ? -10.781 27.766 22.812 1 94.5 361 VAL A CA 1
ATOM 2727 C C . VAL A 1 361 ? -10.258 26.688 23.75 1 94.5 361 VAL A C 1
ATOM 2729 O O . VAL A 1 361 ? -11.039 26.031 24.453 1 94.5 361 VAL A O 1
ATOM 2732 N N . GLY A 1 362 ? -8.984 26.484 23.703 1 92.06 362 GLY A N 1
ATOM 2733 C CA . GLY A 1 362 ? -8.312 25.484 24.516 1 92.06 362 GLY A CA 1
ATOM 2734 C C . GLY A 1 362 ? -6.945 25.094 23.984 1 92.06 362 GLY A C 1
ATOM 2735 O O . GLY A 1 362 ? -6.648 25.312 22.812 1 92.06 362 GLY A O 1
ATOM 2736 N N . GLY A 1 363 ? -6.188 24.531 24.859 1 89.25 363 GLY A N 1
ATOM 2737 C CA . GLY A 1 363 ? -4.867 24.062 24.469 1 89.25 363 GLY A CA 1
ATOM 2738 C C . GLY A 1 363 ? -4.91 22.844 23.562 1 89.25 363 GLY A C 1
ATOM 2739 O O . GLY A 1 363 ? -5.988 22.344 23.25 1 89.25 363 GLY A O 1
ATOM 2740 N N . ASN A 1 364 ? -3.68 22.422 23.141 1 89.06 364 ASN A N 1
ATOM 2741 C CA . ASN A 1 364 ? -3.582 21.219 22.328 1 89.06 364 ASN A CA 1
ATOM 2742 C C . ASN A 1 364 ? -3.982 19.969 23.094 1 89.06 364 ASN A C 1
ATOM 2744 O O . ASN A 1 364 ? -3.537 19.766 24.234 1 89.06 364 ASN A O 1
ATOM 2748 N N . GLY A 1 365 ? -4.902 19.203 22.531 1 85.12 365 GLY A N 1
ATOM 2749 C CA . GLY A 1 365 ? -5.316 17.953 23.141 1 85.12 365 GLY A CA 1
ATOM 2750 C C . GLY A 1 365 ? -6.504 18.109 24.078 1 85.12 365 GLY A C 1
ATOM 2751 O O . GLY A 1 365 ? -6.914 17.156 24.734 1 85.12 365 GLY A O 1
ATOM 2752 N N . THR A 1 366 ? -7.012 19.281 24.109 1 88.81 366 THR A N 1
ATOM 2753 C CA . THR A 1 366 ? -8.094 19.531 25.047 1 88.81 366 THR A CA 1
ATOM 2754 C C . THR A 1 366 ? -9.422 19 24.516 1 88.81 366 THR A C 1
ATOM 2756 O O . THR A 1 366 ? -10.398 18.906 25.25 1 88.81 366 THR A O 1
ATOM 2759 N N . GLY A 1 367 ? -9.453 18.703 23.219 1 90.88 367 GLY A N 1
ATOM 2760 C CA . GLY A 1 367 ? -10.656 18.094 22.688 1 90.88 367 GLY A CA 1
ATOM 2761 C C . GLY A 1 367 ? -11.359 18.953 21.656 1 90.88 367 GLY A C 1
ATOM 2762 O O . GLY A 1 367 ? -12.508 18.688 21.297 1 90.88 367 GLY A O 1
ATOM 2763 N N . LYS A 1 368 ? -10.781 20 21.188 1 93.94 368 LYS A N 1
ATOM 2764 C CA . LYS A 1 368 ? -11.383 20.891 20.203 1 93.94 368 LYS A CA 1
ATOM 2765 C C . LYS A 1 368 ? -11.82 20.109 18.969 1 93.94 368 LYS A C 1
ATOM 2767 O O . LYS A 1 368 ? -12.961 20.25 18.516 1 93.94 368 LYS A O 1
ATOM 2772 N N . THR A 1 369 ? -10.914 19.266 18.484 1 92.56 369 THR A N 1
ATOM 2773 C CA . THR A 1 369 ? -11.203 18.484 17.281 1 92.56 369 THR A CA 1
ATOM 2774 C C . THR A 1 369 ? -12.305 17.469 17.562 1 92.56 369 THR A C 1
ATOM 2776 O O . THR A 1 369 ? -13.148 17.203 16.688 1 92.56 369 THR A O 1
ATOM 2779 N N . THR A 1 370 ? -12.297 16.906 18.719 1 93.19 370 THR A N 1
ATOM 2780 C CA . THR A 1 370 ? -13.344 15.961 19.109 1 93.19 370 THR A CA 1
ATOM 2781 C C . THR A 1 370 ? -14.703 16.656 19.141 1 93.19 370 THR A C 1
ATOM 2783 O O . THR A 1 370 ? -15.703 16.078 18.719 1 93.19 370 THR A O 1
ATOM 2786 N N . PHE A 1 371 ? -14.711 17.859 19.719 1 96.06 371 PHE A N 1
ATOM 2787 C CA . PHE A 1 371 ? -15.945 18.625 19.781 1 96.06 371 PHE A CA 1
ATOM 2788 C C . PHE A 1 371 ? -16.469 18.906 18.375 1 96.06 371 PHE A C 1
ATOM 2790 O O . PHE A 1 371 ? -17.672 18.781 18.125 1 96.06 371 PHE A O 1
ATOM 2797 N N . ALA A 1 372 ? -15.578 19.234 17.438 1 96.5 372 ALA A N 1
ATOM 2798 C CA . ALA A 1 372 ? -15.953 19.453 16.047 1 96.5 372 ALA A CA 1
ATOM 2799 C C . ALA A 1 372 ? -16.578 18.203 15.445 1 96.5 372 ALA A C 1
ATOM 2801 O O . ALA A 1 372 ? -17.578 18.281 14.727 1 96.5 372 ALA A O 1
ATOM 2802 N N . LYS A 1 373 ? -16.016 17.094 15.75 1 95.5 373 LYS A N 1
ATOM 2803 C CA . LYS A 1 373 ? -16.516 15.82 15.227 1 95.5 373 LYS A CA 1
ATOM 2804 C C . LYS A 1 373 ? -17.875 15.477 15.828 1 95.5 373 LYS A C 1
ATOM 2806 O O . LYS A 1 373 ? -18.719 14.859 15.172 1 95.5 373 LYS A O 1
ATOM 2811 N N . LEU A 1 374 ? -18.094 15.883 17.047 1 96.44 374 LEU A N 1
ATOM 2812 C CA . LEU A 1 374 ? -19.406 15.719 17.672 1 96.44 374 LEU A CA 1
ATOM 2813 C C . LEU A 1 374 ? -20.438 16.594 16.969 1 96.44 374 LEU A C 1
ATOM 2815 O O . LEU A 1 374 ? -21.547 16.141 16.672 1 96.44 374 LEU A O 1
ATOM 2819 N N . LEU A 1 375 ? -20.031 17.781 16.703 1 97.31 375 LEU A N 1
ATOM 2820 C CA . LEU A 1 375 ?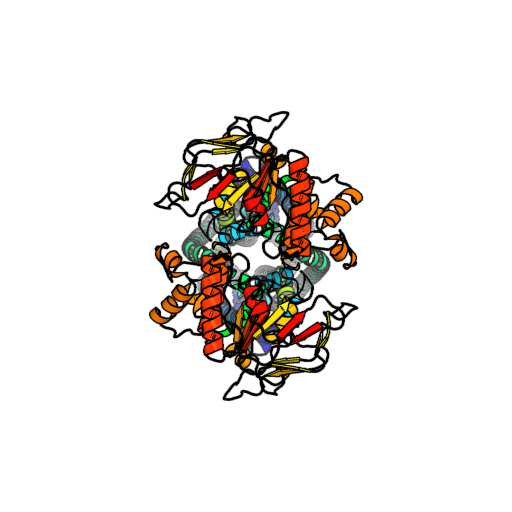 -20.938 18.75 16.078 1 97.31 375 LEU A CA 1
ATOM 2821 C C . LEU A 1 375 ? -21.312 18.297 14.672 1 97.31 375 LEU A C 1
ATOM 2823 O O . LEU A 1 375 ? -22.438 18.547 14.219 1 97.31 375 LEU A O 1
ATOM 2827 N N . THR A 1 376 ? -20.391 17.609 13.977 1 95.94 376 THR A N 1
ATOM 2828 C CA . THR A 1 376 ? -20.625 17.172 12.609 1 95.94 376 THR A CA 1
ATOM 2829 C C . THR A 1 376 ? -21.422 15.867 12.594 1 95.94 376 THR A C 1
ATOM 2831 O O . THR A 1 376 ? -21.922 15.453 11.547 1 95.94 376 THR A O 1
ATOM 2834 N N . GLY A 1 377 ? -21.484 15.266 13.672 1 94.38 377 GLY A N 1
ATOM 2835 C CA . GLY A 1 377 ? -22.203 14 13.766 1 94.38 377 GLY A CA 1
ATOM 2836 C C . GLY A 1 377 ? -21.328 12.797 13.461 1 94.38 377 GLY A C 1
ATOM 2837 O O . GLY A 1 377 ? -21.844 11.68 13.312 1 94.38 377 GLY A O 1
ATOM 2838 N N . LEU A 1 378 ? -20.078 13.031 13.344 1 93.75 378 LEU A N 1
ATOM 2839 C CA . LEU A 1 378 ? -19.156 11.93 13.117 1 93.75 378 LEU A CA 1
ATOM 2840 C C . LEU A 1 378 ? -18.984 11.094 14.383 1 93.75 378 LEU A C 1
ATOM 2842 O O . LEU A 1 378 ? -18.734 9.891 14.312 1 93.75 378 LEU A O 1
ATOM 2846 N N . LEU A 1 379 ? -19.031 11.758 15.531 1 94 379 LEU A N 1
ATOM 2847 C CA . LEU A 1 379 ? -19.031 11.109 16.828 1 94 379 LEU A CA 1
ATOM 2848 C C . LEU A 1 379 ? -20.359 11.328 17.547 1 94 379 LEU A C 1
ATOM 2850 O O . LEU A 1 379 ? -21.062 12.305 17.281 1 94 379 LEU A O 1
ATOM 2854 N N . GLU A 1 380 ? -20.672 10.398 18.375 1 93.38 380 GLU A N 1
ATOM 2855 C CA . GLU A 1 380 ? -21.875 10.516 19.188 1 93.38 380 GLU A CA 1
ATOM 2856 C C . GLU A 1 380 ? -21.516 10.641 20.672 1 93.38 380 GLU A C 1
ATOM 2858 O O . GLU A 1 380 ? -20.594 9.992 21.156 1 93.38 380 GLU A O 1
ATOM 2863 N N . PRO A 1 381 ? -22.234 11.523 21.312 1 94.94 381 PRO A N 1
ATOM 2864 C CA . PRO A 1 381 ? -21.953 11.68 22.734 1 94.94 381 PRO A CA 1
ATOM 2865 C C . PRO A 1 381 ? -22.375 10.453 23.547 1 94.94 381 PRO A C 1
ATOM 2867 O O . PRO A 1 381 ? -23.25 9.703 23.141 1 94.94 381 PRO A O 1
ATOM 2870 N N . ASP A 1 382 ? -21.734 10.305 24.734 1 92.88 382 ASP A N 1
ATOM 2871 C CA . ASP A 1 382 ? -22.047 9.203 25.641 1 92.88 382 ASP A CA 1
ATOM 2872 C C . ASP A 1 382 ? -23.312 9.5 26.438 1 92.88 382 ASP A C 1
ATOM 2874 O O . ASP A 1 382 ? -24.125 8.602 26.672 1 92.88 382 ASP A O 1
ATOM 2878 N N . ARG A 1 383 ? -23.312 10.656 26.891 1 94.25 383 ARG A N 1
ATOM 2879 C CA . ARG A 1 383 ? -24.469 11.133 27.641 1 94.25 383 ARG A CA 1
ATOM 2880 C C . ARG A 1 383 ? -24.891 12.523 27.188 1 94.25 383 ARG A C 1
ATOM 2882 O O . ARG A 1 383 ? -24.078 13.273 26.641 1 94.25 383 ARG A O 1
ATOM 2889 N N . GLY A 1 384 ? -26.172 12.711 27.312 1 96.06 384 GLY A N 1
ATOM 2890 C CA . GLY A 1 384 ? -26.688 14.016 26.938 1 96.06 384 GLY A CA 1
ATOM 2891 C C . GLY A 1 384 ? -27.094 14.102 25.469 1 96.06 384 GLY A C 1
ATOM 2892 O O . GLY A 1 384 ? -27.297 13.078 24.828 1 96.06 384 GLY A O 1
ATOM 2893 N N . HIS A 1 385 ? -27.344 15.414 25.047 1 96.56 385 HIS A N 1
ATOM 2894 C CA . HIS A 1 385 ? -27.859 15.602 23.703 1 96.56 385 HIS A CA 1
ATOM 2895 C C . HIS A 1 385 ? -27.203 16.797 23.016 1 96.56 385 HIS A C 1
ATOM 2897 O O . HIS A 1 385 ? -26.922 17.812 23.672 1 96.56 385 HIS A O 1
ATOM 2903 N N . LEU A 1 386 ? -26.906 16.641 21.844 1 97.19 386 LEU A N 1
ATOM 2904 C CA . LEU A 1 386 ? -26.578 17.734 20.938 1 97.19 386 LEU A CA 1
ATOM 2905 C C . LEU A 1 386 ? -27.719 17.969 19.938 1 97.19 386 LEU A C 1
ATOM 2907 O O . LEU A 1 386 ? -28.047 17.078 19.156 1 97.19 386 LEU A O 1
ATOM 2911 N N . LYS A 1 387 ? -28.266 19.141 20.031 1 97.62 387 LYS A N 1
ATOM 2912 C CA . LYS A 1 387 ? -29.469 19.422 19.266 1 97.62 387 LYS A CA 1
ATOM 2913 C C . LYS A 1 387 ? -29.25 20.578 18.281 1 97.62 387 LYS A C 1
ATOM 2915 O O . LYS A 1 387 ? -28.453 21.469 18.562 1 97.62 387 LYS A O 1
ATOM 2920 N N . VAL A 1 388 ? -29.938 20.5 17.203 1 97.19 388 VAL A N 1
ATOM 2921 C CA . VAL A 1 388 ? -30.031 21.609 16.25 1 97.19 388 VAL A CA 1
ATOM 2922 C C . VAL A 1 388 ? -31.5 21.953 15.992 1 97.19 388 VAL A C 1
ATOM 2924 O O . VAL A 1 388 ? -32.281 21.078 15.602 1 97.19 388 VAL A O 1
ATOM 2927 N N . ASP A 1 389 ? -31.828 23.125 16.234 1 97 389 ASP A N 1
ATOM 2928 C CA . ASP A 1 389 ? -33.219 23.578 16.156 1 97 389 ASP A CA 1
ATOM 2929 C C . ASP A 1 389 ? -34.156 22.656 16.938 1 97 389 ASP A C 1
ATOM 2931 O O . ASP A 1 389 ? -35.188 22.25 16.438 1 97 389 ASP A O 1
ATOM 2935 N N . GLY A 1 390 ? -33.625 22.188 18.016 1 95.31 390 GLY A N 1
ATOM 2936 C CA . GLY A 1 390 ? -34.438 21.422 18.938 1 95.31 390 GLY A CA 1
ATOM 2937 C C . GLY A 1 390 ? -34.406 19.922 18.656 1 95.31 390 GLY A C 1
ATOM 2938 O O . GLY A 1 390 ? -34.906 19.125 19.453 1 95.31 390 GLY A O 1
ATOM 2939 N N . MET A 1 391 ? -33.875 19.531 17.625 1 95.88 391 MET A N 1
ATOM 2940 C CA . MET A 1 391 ? -33.812 18.109 17.266 1 95.88 391 MET A CA 1
ATOM 2941 C C . MET A 1 391 ? -32.438 17.516 17.562 1 95.88 391 MET A C 1
ATOM 2943 O O . MET A 1 391 ? -31.422 18.094 17.188 1 95.88 391 MET A O 1
ATOM 2947 N N . ASP A 1 392 ? -32.5 16.406 18.188 1 96.56 392 ASP A N 1
ATOM 2948 C CA . ASP A 1 392 ? -31.234 15.711 18.469 1 96.56 392 ASP A CA 1
ATOM 2949 C C . ASP A 1 392 ? -30.578 15.234 17.188 1 96.56 392 ASP A C 1
ATOM 2951 O O . ASP A 1 392 ? -31.25 14.703 16.297 1 96.56 392 ASP A O 1
ATOM 2955 N N . LEU A 1 393 ? -29.266 15.438 17.078 1 95.75 393 LEU A N 1
ATOM 2956 C CA . LEU A 1 393 ? -28.516 15.062 15.875 1 95.75 393 LEU A CA 1
ATOM 2957 C C . LEU A 1 393 ? -28.688 13.57 15.586 1 95.75 393 LEU A C 1
ATOM 2959 O O . LEU A 1 393 ? -28.641 13.156 14.422 1 95.75 393 LEU A O 1
ATOM 2963 N N . ARG A 1 394 ? -28.906 12.688 16.594 1 93.94 394 ARG A N 1
ATOM 2964 C CA . ARG A 1 394 ? -29.031 11.242 16.469 1 93.94 394 ARG A CA 1
ATOM 2965 C C . ARG A 1 394 ? -30.359 10.867 15.805 1 93.94 394 ARG A C 1
ATOM 2967 O O . ARG A 1 394 ? -30.531 9.734 15.344 1 93.94 394 ARG A O 1
ATOM 2974 N N . HIS A 1 395 ? -31.219 11.906 15.711 1 94.5 395 HIS A N 1
ATOM 2975 C CA . HIS A 1 395 ? -32.5 11.641 15.102 1 94.5 395 HIS A CA 1
ATOM 2976 C C . HIS A 1 395 ? -32.562 12.156 13.664 1 94.5 395 HIS A C 1
ATOM 2978 O O . HIS A 1 395 ? -33.531 11.898 12.938 1 94.5 395 HIS A O 1
ATOM 2984 N N . LEU A 1 396 ? -31.562 12.797 13.203 1 95 396 LEU A N 1
ATOM 2985 C CA . LEU A 1 396 ? -31.484 13.328 11.844 1 95 396 LEU A CA 1
ATOM 2986 C C . LEU A 1 396 ? -30.781 12.344 10.914 1 95 396 LEU A C 1
ATOM 2988 O O . LEU A 1 396 ? -29.984 11.523 11.367 1 95 396 LEU A O 1
ATOM 2992 N N . VAL A 1 397 ? -31.172 12.43 9.672 1 93.75 397 VAL A N 1
ATOM 2993 C CA . VAL A 1 397 ? -30.391 11.703 8.672 1 93.75 397 VAL A CA 1
ATOM 2994 C C . VAL A 1 397 ? -28.984 12.32 8.578 1 93.75 397 VAL A C 1
ATOM 2996 O O . VAL A 1 397 ? -28.844 13.508 8.289 1 93.75 397 VAL A O 1
ATOM 2999 N N . PRO A 1 398 ? -27.953 11.562 8.828 1 92.06 398 PRO A N 1
ATOM 3000 C CA . PRO A 1 398 ? -26.594 12.109 8.852 1 92.06 398 PRO A CA 1
ATOM 3001 C C . PRO A 1 398 ? -26.219 12.805 7.547 1 92.06 398 PRO A C 1
ATOM 3003 O O . PRO A 1 398 ? -25.609 13.875 7.57 1 92.06 398 PRO A O 1
ATOM 3006 N N . GLU A 1 399 ? -26.578 12.234 6.473 1 88.69 399 GLU A N 1
ATOM 3007 C CA . GLU A 1 399 ? -26.266 12.828 5.176 1 88.69 399 GLU A CA 1
ATOM 3008 C C . GLU A 1 399 ? -26.891 14.211 5.027 1 88.69 399 GLU A C 1
ATOM 3010 O O . GLU A 1 399 ? -26.266 15.133 4.5 1 88.69 399 GLU A O 1
ATOM 3015 N N . TRP A 1 400 ? -28.094 14.281 5.441 1 92 400 TRP A N 1
ATOM 3016 C CA . TRP A 1 400 ? -28.797 15.57 5.387 1 92 400 TRP A CA 1
ATOM 3017 C C . TRP A 1 400 ? -28.094 16.594 6.273 1 92 400 TRP A C 1
ATOM 3019 O O . TRP A 1 400 ? -27.891 17.734 5.859 1 92 400 TRP A O 1
ATOM 3029 N N . TRP A 1 401 ? -27.766 16.203 7.461 1 94.38 401 TRP A N 1
ATOM 3030 C CA . TRP A 1 401 ? -27.125 17.109 8.398 1 94.38 401 TRP A CA 1
ATOM 3031 C C . TRP A 1 401 ? -25.797 17.625 7.84 1 94.38 401 TRP A C 1
ATOM 3033 O O . TRP A 1 401 ? -25.516 18.828 7.891 1 94.38 401 TRP A O 1
ATOM 3043 N N . ARG A 1 402 ? -25.062 16.734 7.344 1 92.12 402 ARG A N 1
ATOM 3044 C CA . ARG A 1 402 ? -23.734 17.094 6.836 1 92.12 402 ARG A CA 1
ATOM 3045 C C . ARG A 1 402 ? -23.844 18.016 5.621 1 92.12 402 ARG A C 1
ATOM 3047 O O . ARG A 1 402 ? -22.953 18.828 5.367 1 92.12 402 ARG A O 1
ATOM 3054 N N . GLN A 1 403 ? -24.969 17.922 4.934 1 90.94 403 GLN A N 1
ATOM 3055 C CA . GLN A 1 403 ? -25.219 18.828 3.809 1 90.94 403 GLN A CA 1
ATOM 3056 C C . GLN A 1 403 ? -25.547 20.234 4.289 1 90.94 403 GLN A C 1
ATOM 3058 O O . GLN A 1 403 ? -25.422 21.203 3.529 1 90.94 403 GLN A O 1
ATOM 3063 N N . GLN A 1 404 ? -25.938 20.281 5.535 1 94.75 404 GLN A N 1
ATOM 3064 C CA . GLN A 1 404 ? -26.281 21.578 6.109 1 94.75 404 GLN A CA 1
ATOM 3065 C C . GLN A 1 404 ? -25.062 22.266 6.719 1 94.75 404 GLN A C 1
ATOM 3067 O O . GLN A 1 404 ? -25.156 23.375 7.23 1 94.75 404 GLN A O 1
ATOM 3072 N N . LEU A 1 405 ? -23.906 21.609 6.551 1 96.25 405 LEU A N 1
ATOM 3073 C CA . LEU A 1 405 ? -22.719 22.094 7.254 1 96.25 405 LEU A CA 1
ATOM 3074 C C . LEU A 1 405 ? -21.688 22.656 6.27 1 96.25 405 LEU A C 1
ATOM 3076 O O . LEU A 1 405 ? -21.594 22.172 5.137 1 96.25 405 LEU A O 1
ATOM 3080 N N . VAL A 1 406 ? -21.078 23.703 6.598 1 96.81 406 VAL A N 1
ATOM 3081 C CA . VAL A 1 406 ? -19.766 24.078 6.074 1 96.81 406 VAL A CA 1
ATOM 3082 C C . VAL A 1 406 ? -18.672 23.625 7.039 1 96.81 406 VAL A C 1
ATOM 3084 O O . VAL A 1 406 ? -18.484 24.234 8.102 1 96.81 406 VAL A O 1
ATOM 3087 N N . TYR A 1 407 ? -17.984 22.578 6.719 1 96.69 407 TYR A N 1
ATOM 3088 C CA . TYR A 1 407 ? -17.047 21.953 7.645 1 96.69 407 TYR A CA 1
ATOM 3089 C C . TYR A 1 407 ? -15.617 22.078 7.141 1 96.69 407 TYR A C 1
ATOM 3091 O O . TYR A 1 407 ? -15.344 21.844 5.961 1 96.69 407 TYR A O 1
ATOM 3099 N N . LEU A 1 408 ? -14.742 22.516 7.973 1 96.81 408 LEU A N 1
ATOM 3100 C CA . LEU A 1 408 ? -13.297 22.516 7.746 1 96.81 408 LEU A CA 1
ATOM 3101 C C . LEU A 1 408 ? -12.586 21.703 8.82 1 96.81 408 LEU A C 1
ATOM 3103 O O . LEU A 1 408 ? -12.422 22.156 9.953 1 96.81 408 LEU A O 1
ATOM 3107 N N . PRO A 1 409 ? -12.125 20.516 8.406 1 94.19 409 PRO A N 1
ATOM 3108 C CA . PRO A 1 409 ? -11.375 19.719 9.383 1 94.19 409 PRO A CA 1
ATOM 3109 C C . PRO A 1 409 ? -9.984 20.297 9.656 1 94.19 409 PRO A C 1
ATOM 3111 O O . PRO A 1 409 ? -9.484 21.109 8.883 1 94.19 409 PRO A O 1
ATOM 3114 N N . GLN A 1 410 ? -9.445 19.891 10.742 1 89.62 410 GLN A N 1
ATOM 3115 C CA . GLN A 1 410 ? -8.125 20.391 11.133 1 89.62 410 GLN A CA 1
ATOM 3116 C C . GLN A 1 410 ? -7.074 20.016 10.094 1 89.62 410 GLN A C 1
ATOM 3118 O O . GLN A 1 410 ? -6.199 20.828 9.773 1 89.62 410 GLN A O 1
ATOM 3123 N N . GLU A 1 411 ? -7.164 18.781 9.594 1 87.69 411 GLU A N 1
ATOM 3124 C CA . GLU A 1 411 ? -6.246 18.297 8.57 1 87.69 411 GLU A CA 1
ATOM 3125 C C . GLU A 1 411 ? -7.004 17.812 7.336 1 87.69 411 GLU A C 1
ATOM 3127 O O . GLU A 1 411 ? -7.258 16.625 7.18 1 87.69 411 GLU A O 1
ATOM 3132 N N . PRO A 1 412 ? -7.219 18.766 6.461 1 90.56 412 PRO A N 1
ATOM 3133 C CA . PRO A 1 412 ? -7.984 18.391 5.273 1 90.56 412 PRO A CA 1
ATOM 3134 C C . PRO A 1 412 ? -7.176 17.531 4.293 1 90.56 412 PRO A C 1
ATOM 3136 O O . PRO A 1 412 ? -5.977 17.766 4.117 1 90.56 412 PRO A O 1
ATOM 3139 N N . ILE A 1 413 ? -7.812 16.531 3.719 1 88.62 413 ILE A N 1
ATOM 3140 C CA . ILE A 1 413 ? -7.18 15.688 2.719 1 88.62 413 ILE A CA 1
ATOM 3141 C C . ILE A 1 413 ? -8.008 15.695 1.437 1 88.62 413 ILE A C 1
ATOM 3143 O O . ILE A 1 413 ? -9.227 15.875 1.479 1 88.62 413 ILE A O 1
ATOM 3147 N N . PHE A 1 414 ? -7.336 15.594 0.322 1 91.19 414 PHE A N 1
ATOM 3148 C CA . PHE A 1 414 ? -7.984 15.555 -0.983 1 91.19 414 PHE A CA 1
ATOM 3149 C C . PHE A 1 414 ? -7.77 14.195 -1.651 1 91.19 414 PHE A C 1
ATOM 3151 O O . PHE A 1 414 ? -6.758 13.539 -1.414 1 91.19 414 PHE A O 1
ATOM 3158 N N . PHE A 1 415 ? -8.773 13.742 -2.35 1 86.56 415 PHE A N 1
ATOM 3159 C CA . PHE A 1 415 ? -8.594 12.5 -3.098 1 86.56 415 PHE A CA 1
ATOM 3160 C C . PHE A 1 415 ? -7.852 12.758 -4.402 1 86.56 415 PHE A C 1
ATOM 3162 O O . PHE A 1 415 ? -7.758 13.906 -4.852 1 86.56 415 PHE A O 1
ATOM 3169 N N . ASP A 1 416 ? -7.289 11.734 -4.953 1 83.06 416 ASP A N 1
ATOM 3170 C CA . ASP A 1 416 ? -6.562 11.859 -6.211 1 83.06 416 ASP A CA 1
ATOM 3171 C C . ASP A 1 416 ? -7.496 12.273 -7.348 1 83.06 416 ASP A C 1
ATOM 3173 O O . ASP A 1 416 ? -8.484 11.594 -7.625 1 83.06 416 ASP A O 1
ATOM 3177 N N . GLY A 1 417 ? -7.289 13.352 -7.918 1 85.44 417 GLY A N 1
ATOM 3178 C CA . GLY A 1 417 ? -8.086 13.961 -8.969 1 85.44 417 GLY A CA 1
ATOM 3179 C C . GLY A 1 417 ? -7.695 15.398 -9.258 1 85.44 417 GLY A C 1
ATOM 3180 O O . GLY A 1 417 ? -6.527 15.766 -9.133 1 85.44 417 GLY A O 1
ATOM 3181 N N . THR A 1 418 ? -8.633 16.141 -9.68 1 91.62 418 THR A N 1
ATOM 3182 C CA . THR A 1 418 ? -8.359 17.547 -9.977 1 91.62 418 THR A CA 1
ATOM 3183 C C . THR A 1 418 ? -8.883 18.453 -8.859 1 91.62 418 THR A C 1
ATOM 3185 O O . THR A 1 418 ? -9.648 18 -8 1 91.62 418 THR A O 1
ATOM 3188 N N . VAL A 1 419 ? -8.414 19.703 -8.891 1 94.94 419 VAL A N 1
ATOM 3189 C CA . VAL A 1 419 ? -8.914 20.703 -7.957 1 94.94 419 VAL A CA 1
ATOM 3190 C C . VAL A 1 419 ? -10.422 20.859 -8.117 1 94.94 419 VAL A C 1
ATOM 3192 O O . VAL A 1 419 ? -11.164 20.859 -7.133 1 94.94 419 VAL A O 1
ATOM 3195 N N . ARG A 1 420 ? -10.852 20.875 -9.328 1 94.69 420 ARG A N 1
ATOM 3196 C CA . ARG A 1 420 ? -12.273 21.016 -9.641 1 94.69 420 ARG A CA 1
ATOM 3197 C C . ARG A 1 420 ? -13.086 19.891 -9 1 94.69 420 ARG A C 1
ATOM 3199 O O . ARG A 1 420 ? -14.078 20.141 -8.32 1 94.69 420 ARG A O 1
ATOM 3206 N N . GLU A 1 421 ? -12.656 18.734 -9.188 1 90.44 421 GLU A N 1
ATOM 3207 C CA . GLU A 1 421 ? -13.375 17.562 -8.695 1 90.44 421 GLU A CA 1
ATOM 3208 C C . GLU A 1 421 ? -13.445 17.547 -7.172 1 90.44 421 GLU A C 1
ATOM 3210 O O . GLU A 1 421 ? -14.461 17.156 -6.59 1 90.44 421 GLU A O 1
ATOM 3215 N N . ASN A 1 422 ? -12.367 17.922 -6.566 1 92.81 422 ASN A N 1
ATOM 3216 C CA . ASN A 1 422 ? -12.289 17.891 -5.109 1 92.81 422 ASN A CA 1
ATOM 3217 C C . ASN A 1 422 ? -13.141 18.984 -4.48 1 92.81 422 ASN A C 1
ATOM 3219 O O . ASN A 1 422 ? -13.719 18.797 -3.414 1 92.81 422 ASN A O 1
ATOM 3223 N N . LEU A 1 423 ? -13.211 20.094 -5.148 1 95.31 423 LEU A N 1
ATOM 3224 C CA . LEU A 1 423 ? -13.883 21.25 -4.562 1 95.31 423 LEU A CA 1
ATOM 3225 C C . LEU A 1 423 ? -15.391 21.188 -4.785 1 95.31 423 LEU A C 1
ATOM 3227 O O . LEU A 1 423 ? -16.156 21.781 -4.039 1 95.31 423 LEU A O 1
ATOM 3231 N N . THR A 1 424 ? -15.82 20.406 -5.812 1 92.81 424 THR A N 1
ATOM 3232 C CA . THR A 1 424 ? -17.234 20.406 -6.156 1 92.81 424 THR A CA 1
ATOM 3233 C C . THR A 1 424 ? -17.906 19.094 -5.711 1 92.81 424 THR A C 1
ATOM 3235 O O . THR A 1 424 ? -18.938 18.703 -6.246 1 92.81 424 THR A O 1
ATOM 3238 N N . VAL A 1 425 ? -17.359 18.5 -4.785 1 87.06 425 VAL A N 1
ATOM 3239 C CA . VAL A 1 425 ? -17.875 17.203 -4.34 1 87.06 425 VAL A CA 1
ATOM 3240 C C . VAL A 1 425 ? -19.266 17.375 -3.75 1 87.06 425 VAL A C 1
ATOM 3242 O O . VAL A 1 425 ? -20.141 16.516 -3.922 1 87.06 425 VAL A O 1
ATOM 3245 N N . LEU A 1 426 ? -19.516 18.438 -3.074 1 87.06 426 LEU A N 1
ATOM 3246 C CA . LEU A 1 426 ? -20.797 18.703 -2.43 1 87.06 426 LEU A CA 1
ATOM 3247 C C . LEU A 1 426 ? -21.781 19.359 -3.404 1 87.06 426 LEU A C 1
ATOM 3249 O O . LEU A 1 426 ? -22.984 19.422 -3.145 1 87.06 426 LEU A O 1
ATOM 3253 N N . ALA A 1 427 ? -21.219 19.859 -4.453 1 89.44 427 ALA A N 1
ATOM 3254 C CA . ALA A 1 427 ? -22 20.531 -5.488 1 89.44 427 ALA A CA 1
ATOM 3255 C C . ALA A 1 427 ? -21.484 20.172 -6.883 1 89.44 427 ALA A C 1
ATOM 3257 O O . ALA A 1 427 ? -20.969 21.031 -7.594 1 89.44 427 ALA A O 1
ATOM 3258 N N . PRO A 1 428 ? -21.766 19.016 -7.301 1 85.56 428 PRO A N 1
ATOM 3259 C CA . PRO A 1 428 ? -21.203 18.531 -8.562 1 85.56 428 PRO A CA 1
ATOM 3260 C C . PRO A 1 428 ? -21.672 19.344 -9.766 1 85.56 428 PRO A C 1
ATOM 3262 O O . PRO A 1 428 ? -20.984 19.375 -10.797 1 85.56 428 PRO A O 1
ATOM 3265 N N . ASP A 1 429 ? -22.75 20.078 -9.672 1 88.69 429 ASP A N 1
ATOM 3266 C CA . ASP A 1 429 ? -23.312 20.812 -10.797 1 88.69 429 ASP A CA 1
ATOM 3267 C C . ASP A 1 429 ? -22.906 22.281 -10.766 1 88.69 429 ASP A C 1
ATOM 3269 O O . ASP A 1 429 ? -23.344 23.078 -11.586 1 88.69 429 ASP A O 1
ATOM 3273 N N . MET A 1 430 ? -22.031 22.578 -9.797 1 93.31 430 MET A N 1
ATOM 3274 C CA . MET A 1 430 ? -21.578 23.969 -9.711 1 93.31 430 MET A CA 1
ATOM 3275 C C . MET A 1 430 ? -20.797 24.375 -10.945 1 93.31 430 MET A C 1
ATOM 3277 O O . MET A 1 430 ? -19.938 23.609 -11.414 1 93.31 430 MET A O 1
ATOM 3281 N N . ASP A 1 431 ? -21.125 25.5 -11.492 1 94.69 431 ASP A N 1
ATOM 3282 C CA . ASP A 1 431 ? -20.422 25.984 -12.672 1 94.69 431 ASP A CA 1
ATOM 3283 C C . ASP A 1 431 ? -19.047 26.547 -12.305 1 94.69 431 ASP A C 1
ATOM 3285 O O . ASP A 1 431 ? -18.828 26.953 -11.164 1 94.69 431 ASP A O 1
ATOM 3289 N N . ASP A 1 432 ? -18.25 26.688 -13.297 1 94.5 432 ASP A N 1
ATOM 3290 C CA . ASP A 1 432 ? -16.875 27.125 -13.094 1 94.5 432 ASP A CA 1
ATOM 3291 C C . ASP A 1 432 ? -16.812 28.562 -12.602 1 94.5 432 ASP A C 1
ATOM 3293 O O . ASP A 1 432 ? -15.945 28.906 -11.797 1 94.5 432 ASP A O 1
ATOM 3297 N N . ALA A 1 433 ? -17.656 29.328 -13.109 1 95.56 433 ALA A N 1
ATOM 3298 C CA . ALA A 1 433 ? -17.641 30.734 -12.734 1 95.56 433 ALA A CA 1
ATOM 3299 C C . ALA A 1 433 ? -17.922 30.922 -11.242 1 95.56 433 ALA A C 1
ATOM 3301 O O . ALA A 1 433 ? -17.234 31.688 -10.562 1 95.56 433 ALA A O 1
ATOM 3302 N N . THR A 1 434 ? -18.891 30.219 -10.766 1 96.06 434 THR A N 1
ATOM 3303 C CA . THR A 1 434 ? -19.219 30.281 -9.352 1 96.06 434 THR A CA 1
ATOM 3304 C C . THR A 1 434 ? -18.094 29.719 -8.492 1 96.06 434 THR A C 1
ATOM 3306 O O . THR A 1 434 ? -17.766 30.266 -7.438 1 96.06 434 THR A O 1
ATOM 3309 N N . LEU A 1 435 ? -17.531 28.641 -8.953 1 96.69 435 LEU A N 1
ATOM 3310 C CA . LEU A 1 435 ? -16.422 28.047 -8.234 1 96.69 435 LEU A CA 1
ATOM 3311 C C . LEU A 1 435 ? -15.227 29 -8.172 1 96.69 435 LEU A C 1
ATOM 3313 O O . LEU A 1 435 ? -14.586 29.125 -7.129 1 96.69 435 LEU A O 1
ATOM 3317 N N . LEU A 1 436 ? -14.969 29.625 -9.273 1 96.44 436 LEU A N 1
ATOM 3318 C CA . LEU A 1 436 ? -13.859 30.578 -9.32 1 96.44 436 LEU A CA 1
ATOM 3319 C C . LEU A 1 436 ? -14.125 31.766 -8.406 1 96.44 436 LEU A C 1
ATOM 3321 O O . LEU A 1 436 ? -13.195 32.312 -7.797 1 96.44 436 LEU A O 1
ATOM 3325 N N . ASP A 1 437 ? -15.32 32.156 -8.344 1 96.38 437 ASP A N 1
ATOM 3326 C CA . ASP A 1 437 ? -15.695 33.219 -7.445 1 96.38 437 ASP A CA 1
ATOM 3327 C C . ASP A 1 437 ? -15.422 32.875 -5.988 1 96.38 437 ASP A C 1
ATOM 3329 O O . ASP A 1 437 ? -14.922 33.688 -5.215 1 96.38 437 ASP A O 1
ATOM 3333 N N . LEU A 1 438 ? -15.766 31.656 -5.645 1 96.31 438 LEU A N 1
ATOM 3334 C CA . LEU A 1 438 ? -15.492 31.172 -4.297 1 96.31 438 LEU A CA 1
ATOM 3335 C C . LEU A 1 438 ? -13.984 31.156 -4.031 1 96.31 438 LEU A C 1
ATOM 3337 O O . LEU A 1 438 ? -13.531 31.547 -2.951 1 96.31 438 LEU A O 1
ATOM 3341 N N . CYS A 1 439 ? -13.273 30.688 -5.027 1 97.38 439 CYS A N 1
ATOM 3342 C CA . CYS A 1 439 ? -11.82 30.641 -4.898 1 97.38 439 CYS A CA 1
ATOM 3343 C C . CYS A 1 439 ? -11.234 32.031 -4.766 1 97.38 439 CYS A C 1
ATOM 3345 O O . CYS A 1 439 ? -10.352 32.281 -3.943 1 97.38 439 CYS A O 1
ATOM 3347 N N . ASN A 1 440 ? -11.734 32.938 -5.535 1 96.44 440 ASN A N 1
ATOM 3348 C CA . ASN A 1 440 ? -11.273 34.312 -5.465 1 96.44 440 ASN A CA 1
ATOM 3349 C C . ASN A 1 440 ? -11.602 34.938 -4.113 1 96.44 440 ASN A C 1
ATOM 3351 O O . ASN A 1 440 ? -10.828 35.75 -3.598 1 96.44 440 ASN A O 1
ATOM 3355 N N . GLY A 1 441 ? -12.695 34.594 -3.584 1 96.06 441 GLY A N 1
ATOM 3356 C CA . GLY A 1 441 ? -13.094 35.094 -2.277 1 96.06 441 GLY A CA 1
ATOM 3357 C C . GLY A 1 441 ? -12.141 34.688 -1.169 1 96.06 441 GLY A C 1
ATOM 3358 O O . GLY A 1 441 ? -12.062 35.344 -0.137 1 96.06 441 GLY A O 1
ATOM 3359 N N . LEU A 1 442 ? -11.508 33.625 -1.397 1 97 442 LEU A N 1
ATOM 3360 C CA . LEU A 1 442 ? -10.547 33.125 -0.403 1 97 442 LEU A CA 1
ATOM 3361 C C . LEU A 1 442 ? -9.117 33.344 -0.879 1 97 442 LEU A C 1
ATOM 3363 O O . LEU A 1 442 ? -8.203 32.656 -0.448 1 97 442 LEU A O 1
ATOM 3367 N N . ASP A 1 443 ? -8.945 34.25 -1.825 1 94.75 443 ASP A N 1
ATOM 3368 C CA . ASP A 1 443 ? -7.648 34.719 -2.32 1 94.75 443 ASP A CA 1
ATOM 3369 C C . ASP A 1 443 ? -6.859 33.531 -2.924 1 94.75 443 ASP A C 1
ATOM 3371 O O . ASP A 1 443 ? -5.664 33.406 -2.666 1 94.75 443 ASP A O 1
ATOM 3375 N N . LEU A 1 444 ? -7.508 32.656 -3.648 1 95.62 444 LEU A N 1
ATOM 3376 C CA . LEU A 1 444 ? -6.863 31.516 -4.289 1 95.62 444 LEU A CA 1
ATOM 3377 C C . LEU A 1 444 ? -6.73 31.734 -5.793 1 95.62 444 LEU A C 1
ATOM 3379 O O . LEU A 1 444 ? -6.082 30.953 -6.484 1 95.62 444 LEU A O 1
ATOM 3383 N N . GLY A 1 445 ? -7.32 32.781 -6.273 1 93.31 445 GLY A N 1
ATOM 3384 C CA . GLY A 1 445 ? -7.305 33.062 -7.699 1 93.31 445 GLY A CA 1
ATOM 3385 C C . GLY A 1 445 ? -5.902 33.156 -8.273 1 93.31 445 GLY A C 1
ATOM 3386 O O . GLY A 1 445 ? -5.617 32.594 -9.32 1 93.31 445 GLY A O 1
ATOM 3387 N N . GLY A 1 446 ? -5.086 33.938 -7.633 1 88.38 446 GLY A N 1
ATOM 3388 C CA . GLY A 1 446 ? -3.711 34.094 -8.086 1 88.38 446 GLY A CA 1
ATOM 3389 C C . GLY A 1 446 ? -2.984 32.75 -8.195 1 88.38 446 GLY A C 1
ATOM 3390 O O . GLY A 1 446 ? -2.24 32.531 -9.156 1 88.38 446 GLY A O 1
ATOM 3391 N N . PHE A 1 447 ? -3.184 31.906 -7.305 1 88.94 447 PHE A N 1
ATOM 3392 C CA . PHE A 1 447 ? -2.543 30.594 -7.309 1 88.94 447 PHE A CA 1
ATOM 3393 C C . PHE A 1 447 ? -3.033 29.75 -8.484 1 88.94 447 PHE A C 1
ATOM 3395 O O . PHE A 1 447 ? -2.236 29.094 -9.156 1 88.94 447 PHE A O 1
ATOM 3402 N N . LEU A 1 448 ? -4.297 29.781 -8.672 1 92.81 448 LEU A N 1
ATOM 3403 C CA . LEU A 1 448 ? -4.891 29.016 -9.766 1 92.81 448 LEU A CA 1
ATOM 3404 C C . LEU A 1 448 ? -4.414 29.547 -11.117 1 92.81 448 LEU A C 1
ATOM 3406 O O . LEU A 1 448 ? -4.191 28.766 -12.047 1 92.81 448 LEU A O 1
ATOM 3410 N N . ASP A 1 449 ? -4.227 30.797 -11.164 1 87.81 449 ASP A N 1
ATOM 3411 C CA . ASP A 1 449 ? -3.795 31.438 -12.406 1 87.81 449 ASP A CA 1
ATOM 3412 C C . ASP A 1 449 ? -2.332 31.109 -12.711 1 87.81 449 ASP A C 1
ATOM 3414 O O . ASP A 1 449 ? -1.922 31.094 -13.875 1 87.81 449 ASP A O 1
ATOM 3418 N N . SER A 1 450 ? -1.624 30.922 -11.672 1 81.69 450 SER A N 1
ATOM 3419 C CA . SER A 1 450 ? -0.201 30.641 -11.844 1 81.69 450 SER A CA 1
ATOM 3420 C C . SER A 1 450 ? 0.029 29.219 -12.336 1 81.69 450 SER A C 1
ATOM 3422 O O . SER A 1 450 ? 1.097 28.906 -12.867 1 81.69 450 SER A O 1
ATOM 3424 N N . SER A 1 451 ? -0.938 28.406 -12.18 1 82.38 451 SER A N 1
ATOM 3425 C CA . SER A 1 451 ? -0.834 27.031 -12.648 1 82.38 451 SER A CA 1
ATOM 3426 C C . SER A 1 451 ? -1.386 26.875 -14.062 1 82.38 451 SER A C 1
ATOM 3428 O O . SER A 1 451 ? -2.459 27.406 -14.375 1 82.38 451 SER A O 1
ATOM 3430 N N . PRO A 1 452 ? -0.663 26.172 -14.906 1 83.38 452 PRO A N 1
ATOM 3431 C CA . PRO A 1 452 ? -1.133 26 -16.281 1 83.38 452 PRO A CA 1
ATOM 3432 C C . PRO A 1 452 ? -2.457 25.234 -16.359 1 83.38 452 PRO A C 1
ATOM 3434 O O . PRO A 1 452 ? -3.24 25.453 -17.281 1 83.38 452 PRO A O 1
ATOM 3437 N N . ASP A 1 453 ? -2.779 24.469 -15.445 1 88.88 453 ASP A N 1
ATOM 3438 C CA . ASP A 1 453 ? -3.959 23.609 -15.508 1 88.88 453 ASP A CA 1
ATOM 3439 C C . ASP A 1 453 ? -5.141 24.234 -14.773 1 88.88 453 ASP A C 1
ATOM 3441 O O . ASP A 1 453 ? -6.281 23.797 -14.93 1 88.88 453 ASP A O 1
ATOM 3445 N N . GLY A 1 454 ? -4.844 25.25 -14.008 1 91.69 454 GLY A N 1
ATOM 3446 C CA . GLY A 1 454 ? -5.902 25.922 -13.273 1 91.69 454 GLY A CA 1
ATOM 3447 C C . GLY A 1 454 ? -6.719 24.984 -12.406 1 91.69 454 GLY A C 1
ATOM 3448 O O . GLY A 1 454 ? -6.164 24.234 -11.602 1 91.69 454 GLY A O 1
ATOM 3449 N N . LEU A 1 455 ? -8.047 24.922 -12.734 1 93.88 455 LEU A N 1
ATOM 3450 C CA . LEU A 1 455 ? -8.961 24.094 -11.961 1 93.88 455 LEU A CA 1
ATOM 3451 C C . LEU A 1 455 ? -8.727 22.609 -12.258 1 93.88 455 LEU A C 1
ATOM 3453 O O . LEU A 1 455 ? -9.148 21.75 -11.484 1 93.88 455 LEU A O 1
ATOM 3457 N N . ASP A 1 456 ? -8.07 22.359 -13.266 1 93.5 456 ASP A N 1
ATOM 3458 C CA . ASP A 1 456 ? -7.809 20.969 -13.641 1 93.5 456 ASP A CA 1
ATOM 3459 C C . ASP A 1 456 ? -6.438 20.516 -13.141 1 93.5 456 ASP A C 1
ATOM 3461 O O . ASP A 1 456 ? -5.961 19.453 -13.516 1 93.5 456 ASP A O 1
ATOM 3465 N N . MET A 1 457 ? -5.879 21.297 -12.297 1 91.12 457 MET A N 1
ATOM 3466 C CA . MET A 1 457 ? -4.609 20.906 -11.688 1 91.12 457 MET A CA 1
ATOM 3467 C C . MET A 1 457 ? -4.754 19.594 -10.922 1 91.12 457 MET A C 1
ATOM 3469 O O . MET A 1 457 ? -5.688 19.422 -10.133 1 91.12 457 MET A O 1
ATOM 3473 N N . PRO A 1 458 ? -3.904 18.656 -11.219 1 87.62 458 PRO A N 1
ATOM 3474 C CA . PRO A 1 458 ? -4 17.375 -10.523 1 87.62 458 PRO A CA 1
ATOM 3475 C C . PRO A 1 458 ? -3.574 17.469 -9.062 1 87.62 458 PRO A C 1
ATOM 3477 O O . PRO A 1 458 ? -2.619 18.172 -8.734 1 87.62 458 PRO A O 1
ATOM 3480 N N . LEU A 1 459 ? -4.395 16.875 -8.266 1 86.81 459 LEU A N 1
ATOM 3481 C CA . LEU A 1 459 ? -4.051 16.672 -6.863 1 86.81 459 LEU A CA 1
ATOM 3482 C C . LEU A 1 459 ? -3.715 15.203 -6.594 1 86.81 459 LEU A C 1
ATOM 3484 O O . LEU A 1 459 ? -4.371 14.305 -7.129 1 86.81 459 LEU A O 1
ATOM 3488 N N . ARG A 1 460 ? -2.627 15.047 -5.941 1 77.06 460 ARG A N 1
ATOM 3489 C CA . ARG A 1 460 ? -2.205 13.688 -5.621 1 77.06 460 ARG A CA 1
ATOM 3490 C C . ARG A 1 460 ? -1.724 13.586 -4.176 1 77.06 460 ARG A C 1
ATOM 3492 O O . ARG A 1 460 ? -1.365 14.602 -3.568 1 77.06 460 ARG A O 1
ATOM 3499 N N . GLY A 1 461 ? -1.836 12.391 -3.592 1 75.25 461 GLY A N 1
ATOM 3500 C CA . GLY A 1 461 ? -1.299 12.117 -2.268 1 75.25 461 GLY A CA 1
ATOM 3501 C C . GLY A 1 461 ? -1.965 12.93 -1.174 1 75.25 461 GLY A C 1
ATOM 3502 O O . GLY A 1 461 ? -1.287 13.492 -0.31 1 75.25 461 GLY A O 1
ATOM 3503 N N . GLY A 1 462 ? -3.203 13.125 -1.303 1 78.5 462 GLY A N 1
ATOM 3504 C CA . GLY A 1 462 ? -3.928 13.852 -0.274 1 78.5 462 GLY A CA 1
ATOM 3505 C C . GLY A 1 462 ? -3.748 15.359 -0.37 1 78.5 462 GLY A C 1
ATOM 3506 O O . GLY A 1 462 ? -4.012 16.078 0.591 1 78.5 462 GLY A O 1
ATOM 3507 N N . GLY A 1 463 ? -3.133 15.82 -1.514 1 81.56 463 GLY A N 1
ATOM 3508 C CA . GLY A 1 463 ? -2.863 17.234 -1.666 1 81.56 463 GLY A CA 1
ATOM 3509 C C . GLY A 1 463 ? -1.556 17.672 -1.029 1 81.56 463 GLY A C 1
ATOM 3510 O O . GLY A 1 463 ? -1.379 18.844 -0.695 1 81.56 463 GLY A O 1
ATOM 3511 N N . SER A 1 464 ? -0.707 16.766 -0.812 1 75.69 464 SER A N 1
ATOM 3512 C CA . SER A 1 464 ? 0.546 17.031 -0.115 1 75.69 464 SER A CA 1
ATOM 3513 C C . SER A 1 464 ? 1.441 17.969 -0.927 1 75.69 464 SER A C 1
ATOM 3515 O O . SER A 1 464 ? 2.363 18.578 -0.385 1 75.69 464 SER A O 1
ATOM 3517 N N . THR A 1 465 ? 1.156 18.188 -2.154 1 75.12 465 THR A N 1
ATOM 3518 C CA . THR A 1 465 ? 1.974 19.016 -3.025 1 75.12 465 THR A CA 1
ATOM 3519 C C . THR A 1 465 ? 1.593 20.484 -2.875 1 75.12 465 THR A C 1
ATOM 3521 O O . THR A 1 465 ? 2.334 21.375 -3.305 1 75.12 465 THR A O 1
ATOM 3524 N N . LEU A 1 466 ? 0.475 20.688 -2.217 1 85.94 466 LEU A N 1
ATOM 3525 C CA . LEU A 1 466 ? 0.017 22.062 -2.01 1 85.94 466 LEU A CA 1
ATOM 3526 C C . LEU A 1 466 ? 0.621 22.656 -0.74 1 85.94 466 LEU A C 1
ATOM 3528 O O . LEU A 1 466 ? 0.76 21.953 0.268 1 85.94 466 LEU A O 1
ATOM 3532 N N . PRO A 1 467 ? 0.971 23.891 -0.924 1 86.38 467 PRO A N 1
ATOM 3533 C CA . PRO A 1 467 ? 1.314 24.547 0.337 1 86.38 467 PRO A CA 1
ATOM 3534 C C . PRO A 1 467 ? 0.185 24.484 1.362 1 86.38 467 PRO A C 1
ATOM 3536 O O . PRO A 1 467 ? -0.991 24.562 0.995 1 86.38 467 PRO A O 1
ATOM 3539 N N . LEU A 1 468 ? 0.49 24.359 2.564 1 86.38 468 LEU A N 1
ATOM 3540 C CA . LEU A 1 468 ? -0.461 24.109 3.641 1 86.38 468 LEU A CA 1
ATOM 3541 C C . LEU A 1 468 ? -1.576 25.156 3.637 1 86.38 468 LEU A C 1
ATOM 3543 O O . LEU A 1 468 ? -2.756 24.812 3.736 1 86.38 468 LEU A O 1
ATOM 3547 N N . GLY A 1 469 ? -1.201 26.469 3.578 1 90.38 469 GLY A N 1
ATOM 3548 C CA . GLY A 1 469 ? -2.197 27.516 3.6 1 90.38 469 GLY A CA 1
ATOM 3549 C C . GLY A 1 469 ? -3.146 27.469 2.42 1 90.38 469 GLY A C 1
ATOM 3550 O O . GLY A 1 469 ? -4.336 27.766 2.559 1 90.38 469 GLY A O 1
ATOM 3551 N N . ILE A 1 470 ? -2.617 27.094 1.271 1 93 470 ILE A N 1
ATOM 3552 C CA . ILE A 1 470 ? -3.424 26.953 0.066 1 93 470 ILE A CA 1
ATOM 3553 C C . ILE A 1 470 ? -4.359 25.75 0.212 1 93 470 ILE A C 1
ATOM 3555 O O . ILE A 1 470 ? -5.543 25.828 -0.132 1 93 470 ILE A O 1
ATOM 3559 N N . ARG A 1 471 ? -3.811 24.719 0.763 1 93 471 ARG A N 1
ATOM 3560 C CA . ARG A 1 471 ? -4.59 23.516 0.994 1 93 471 ARG A CA 1
ATOM 3561 C C . ARG A 1 471 ? -5.77 23.781 1.918 1 93 471 ARG A C 1
ATOM 3563 O O . ARG A 1 471 ? -6.875 23.297 1.686 1 93 471 ARG A O 1
ATOM 3570 N N . ARG A 1 472 ? -5.578 24.516 2.922 1 93.94 472 ARG A N 1
ATOM 3571 C CA . ARG A 1 472 ? -6.617 24.859 3.893 1 93.94 472 ARG A CA 1
ATOM 3572 C C . ARG A 1 472 ? -7.711 25.703 3.252 1 93.94 472 ARG A C 1
ATOM 3574 O O . ARG A 1 472 ? -8.898 25.469 3.488 1 93.94 472 ARG A O 1
ATOM 3581 N N . ARG A 1 473 ? -7.309 26.656 2.482 1 96.19 473 ARG A N 1
ATOM 3582 C CA . ARG A 1 473 ? -8.281 27.531 1.835 1 96.19 473 ARG A CA 1
ATOM 3583 C C . ARG A 1 473 ? -9.07 26.766 0.775 1 96.19 473 ARG A C 1
ATOM 3585 O O . ARG A 1 473 ? -10.273 27 0.617 1 96.19 473 ARG A O 1
ATOM 3592 N N . PHE A 1 474 ? -8.414 25.875 0.073 1 96.5 474 PHE A N 1
ATOM 3593 C CA . PHE A 1 474 ? -9.125 25.016 -0.855 1 96.5 474 PHE A CA 1
ATOM 3594 C C . PHE A 1 474 ? -10.141 24.156 -0.116 1 96.5 474 PHE A C 1
ATOM 3596 O O . PHE A 1 474 ? -11.258 23.938 -0.602 1 96.5 474 PHE A O 1
ATOM 3603 N N . ALA A 1 475 ? -9.766 23.656 1.016 1 95.88 475 ALA A N 1
ATOM 3604 C CA . ALA A 1 475 ? -10.672 22.844 1.817 1 95.88 475 ALA A CA 1
ATOM 3605 C C . ALA A 1 475 ? -11.883 23.641 2.264 1 95.88 475 ALA A C 1
ATOM 3607 O O . ALA A 1 475 ? -13 23.125 2.33 1 95.88 475 ALA A O 1
ATOM 3608 N N . LEU A 1 476 ? -11.641 24.875 2.6 1 96.69 476 LEU A N 1
ATOM 3609 C CA . LEU A 1 476 ? -12.75 25.734 2.988 1 96.69 476 LEU A CA 1
ATOM 3610 C C . LEU A 1 476 ? -13.688 25.984 1.812 1 96.69 476 LEU A C 1
ATOM 3612 O O . LEU A 1 476 ? -14.906 26 1.981 1 96.69 476 LEU A O 1
ATOM 3616 N N . VAL A 1 477 ? -13.102 26.172 0.585 1 97.06 477 VAL A N 1
ATOM 3617 C CA . VAL A 1 477 ? -13.914 26.328 -0.615 1 97.06 477 VAL A CA 1
ATOM 3618 C C . VAL A 1 477 ? -14.797 25.094 -0.801 1 97.06 477 VAL A C 1
ATOM 3620 O O . VAL A 1 477 ? -15.977 25.219 -1.138 1 97.06 477 VAL A O 1
ATOM 3623 N N . ARG A 1 478 ? -14.219 23.969 -0.591 1 95.25 478 ARG A N 1
ATOM 3624 C CA . ARG A 1 478 ? -14.977 22.719 -0.697 1 95.25 478 ARG A CA 1
ATOM 3625 C C . ARG A 1 478 ? -16.188 22.734 0.221 1 95.25 478 ARG A C 1
ATOM 3627 O O . ARG A 1 478 ? -17.281 22.328 -0.181 1 95.25 478 ARG A O 1
ATOM 3634 N N . GLY A 1 479 ? -15.977 23.125 1.465 1 94.62 479 GLY A N 1
ATOM 3635 C CA . GLY A 1 479 ? -17.078 23.234 2.41 1 94.62 479 GLY A CA 1
ATOM 3636 C C . GLY A 1 479 ? -18.109 24.266 2 1 94.62 479 GLY A C 1
ATOM 3637 O O . GLY A 1 479 ? -19.312 24.016 2.098 1 94.62 479 GLY A O 1
ATOM 3638 N N . LEU A 1 480 ? -17.688 25.406 1.518 1 95.62 480 LEU A N 1
ATOM 3639 C CA . LEU A 1 480 ? -18.562 26.516 1.151 1 95.62 480 LEU A CA 1
ATOM 3640 C C . LEU A 1 480 ? -19.422 26.172 -0.062 1 95.62 480 LEU A C 1
ATOM 3642 O O . LEU A 1 480 ? -20.547 26.656 -0.195 1 95.62 480 LEU A O 1
ATOM 3646 N N . ALA A 1 481 ? -18.844 25.391 -0.9 1 94.19 481 ALA A N 1
ATOM 3647 C CA . ALA A 1 481 ? -19.531 25.031 -2.133 1 94.19 481 ALA A CA 1
ATOM 3648 C C . ALA A 1 481 ? -20.875 24.359 -1.831 1 94.19 481 ALA A C 1
ATOM 3650 O O . ALA A 1 481 ? -21.828 24.469 -2.611 1 94.19 481 ALA A O 1
ATOM 3651 N N . GLY A 1 482 ? -20.969 23.766 -0.711 1 90.12 482 GLY A N 1
ATOM 3652 C CA . GLY A 1 482 ? -22.188 23.062 -0.34 1 90.12 482 GLY A CA 1
ATOM 3653 C C . GLY A 1 482 ? -23.281 24 0.152 1 90.12 482 GLY A C 1
ATOM 3654 O O . GLY A 1 482 ? -24.453 23.656 0.154 1 90.12 482 GLY A O 1
ATOM 3655 N N . GLY A 1 483 ? -22.922 25.203 0.651 1 87.88 483 GLY A N 1
ATOM 3656 C CA . GLY A 1 483 ? -23.875 26.234 1.047 1 87.88 483 GLY A CA 1
ATOM 3657 C C . GLY A 1 483 ? -24.562 25.938 2.367 1 87.88 483 GLY A C 1
ATOM 3658 O O . GLY A 1 483 ? -25.75 26.234 2.543 1 87.88 483 GLY A O 1
ATOM 3659 N N . GLY A 1 484 ? -24.016 25.328 3.246 1 92.19 484 GLY A N 1
ATOM 3660 C CA . GLY A 1 484 ? -24.609 24.969 4.527 1 92.19 484 GLY A CA 1
ATOM 3661 C C . GLY A 1 484 ? -24.875 26.172 5.422 1 92.19 484 GLY A C 1
ATOM 3662 O O . GLY A 1 484 ? -24.297 27.234 5.223 1 92.19 484 GLY A O 1
ATOM 3663 N N . ARG A 1 485 ? -25.766 25.984 6.434 1 94.75 485 ARG A N 1
ATOM 3664 C CA . ARG A 1 485 ? -26.203 27.062 7.316 1 94.75 485 ARG A CA 1
ATOM 3665 C C . ARG A 1 485 ? -25.391 27.078 8.609 1 94.75 485 ARG A C 1
ATOM 3667 O O . ARG A 1 485 ? -25.344 28.094 9.312 1 94.75 485 ARG A O 1
ATOM 3674 N N . VAL A 1 486 ? -24.875 26 8.93 1 97.56 486 VAL A N 1
ATOM 3675 C CA . VAL A 1 486 ? -24.062 25.875 10.133 1 97.56 486 VAL A CA 1
ATOM 3676 C C . VAL A 1 486 ? -22.594 25.688 9.742 1 97.56 486 VAL A C 1
ATOM 3678 O O . VAL A 1 486 ? -22.266 24.766 8.992 1 97.56 486 VAL A O 1
ATOM 3681 N N . VAL A 1 487 ? -21.766 26.531 10.234 1 97.81 487 VAL A N 1
ATOM 3682 C CA . VAL A 1 487 ? -20.359 26.547 9.875 1 97.81 487 VAL A CA 1
ATOM 3683 C C . VAL A 1 487 ? -19.516 26.016 11.039 1 97.81 487 VAL A C 1
ATOM 3685 O O . VAL A 1 487 ? -19.578 26.547 12.156 1 97.81 487 VAL A O 1
ATOM 3688 N N . ILE A 1 488 ? -18.844 24.938 10.852 1 98.19 488 ILE A N 1
ATOM 3689 C CA . ILE A 1 488 ? -17.953 24.344 11.844 1 98.19 488 ILE A CA 1
ATOM 3690 C C . ILE A 1 488 ? -16.516 24.359 11.32 1 98.19 488 ILE A C 1
ATOM 3692 O O . ILE A 1 488 ? -16.188 23.656 10.359 1 98.19 488 ILE A O 1
ATOM 3696 N N . LEU A 1 489 ? -15.664 25.094 11.938 1 97.69 489 LEU A N 1
ATOM 3697 C CA . LEU A 1 489 ? -14.289 25.266 11.484 1 97.69 489 LEU A CA 1
ATOM 3698 C C . LEU A 1 489 ? -13.305 24.828 12.57 1 97.69 489 LEU A C 1
ATOM 3700 O O . LEU A 1 489 ? -13.391 25.297 13.711 1 97.69 489 LEU A O 1
ATOM 3704 N N . ASP A 1 490 ? -12.422 23.953 12.234 1 95.69 490 ASP A N 1
ATOM 3705 C CA . ASP A 1 490 ? -11.359 23.531 13.148 1 95.69 490 ASP A CA 1
ATOM 3706 C C . ASP A 1 490 ? -10.031 24.172 12.773 1 95.69 490 ASP A C 1
ATOM 3708 O O . ASP A 1 490 ? -9.328 23.688 11.883 1 95.69 490 ASP A O 1
ATOM 3712 N N . GLU A 1 491 ? -9.68 25.188 13.438 1 92.69 491 GLU A N 1
ATOM 3713 C CA . GLU A 1 491 ? -8.453 25.969 13.25 1 92.69 491 GLU A CA 1
ATOM 3714 C C . GLU A 1 491 ? -8.352 26.5 11.828 1 92.69 491 GLU A C 1
ATOM 3716 O O . GLU A 1 491 ? -7.371 26.234 11.125 1 92.69 491 GLU A O 1
ATOM 3721 N N . PRO A 1 492 ? -9.211 27.375 11.484 1 93.19 492 PRO A N 1
ATOM 3722 C CA . PRO A 1 492 ? -9.336 27.781 10.086 1 93.19 492 PRO A CA 1
ATOM 3723 C C . PRO A 1 492 ? -8.125 28.578 9.594 1 93.19 492 PRO A C 1
ATOM 3725 O O . PRO A 1 492 ? -7.855 28.625 8.391 1 93.19 492 PRO A O 1
ATOM 3728 N N . THR A 1 493 ? -7.375 29.172 10.484 1 90.94 493 THR A N 1
ATOM 3729 C CA . THR A 1 493 ? -6.309 30.062 10.039 1 90.94 493 THR A CA 1
ATOM 3730 C C . THR A 1 493 ? -4.945 29.406 10.203 1 90.94 493 THR A C 1
ATOM 3732 O O . THR A 1 493 ? -3.91 30.031 9.953 1 90.94 493 THR A O 1
ATOM 3735 N N . GLU A 1 494 ? -4.961 28.188 10.57 1 87.44 494 GLU A N 1
ATOM 3736 C CA . GLU A 1 494 ? -3.693 27.5 10.766 1 87.44 494 GLU A CA 1
ATOM 3737 C C . GLU A 1 494 ? -2.914 27.391 9.461 1 87.44 494 GLU A C 1
ATOM 3739 O O . GLU A 1 494 ? -3.439 26.922 8.453 1 87.44 494 GLU A O 1
ATOM 3744 N N . GLY A 1 495 ? -1.731 27.891 9.5 1 86.5 495 GLY A N 1
ATOM 3745 C CA . GLY A 1 495 ? -0.865 27.781 8.336 1 86.5 495 GLY A CA 1
ATOM 3746 C C . GLY A 1 495 ? -1.2 28.781 7.246 1 86.5 495 GLY A C 1
ATOM 3747 O O . GLY A 1 495 ? -0.565 28.797 6.191 1 86.5 495 GLY A O 1
ATOM 3748 N N . VAL A 1 496 ? -2.143 29.641 7.488 1 90.94 496 VAL A N 1
ATOM 3749 C CA . VAL A 1 496 ? -2.594 30.609 6.488 1 90.94 496 VAL A CA 1
ATOM 3750 C C . VAL A 1 496 ? -1.878 31.938 6.691 1 90.94 496 VAL A C 1
ATOM 3752 O O . VAL A 1 496 ? -1.683 32.375 7.828 1 90.94 496 VAL A O 1
ATOM 3755 N N . ASP A 1 497 ? -1.514 32.562 5.621 1 89.12 497 ASP A N 1
ATOM 3756 C CA . ASP A 1 497 ? -0.818 33.844 5.707 1 89.12 497 ASP A CA 1
ATOM 3757 C C . ASP A 1 497 ? -1.798 35 5.98 1 89.12 497 ASP A C 1
ATOM 3759 O O . ASP A 1 497 ? -2.998 34.75 6.145 1 89.12 497 ASP A O 1
ATOM 3763 N N . ALA A 1 498 ? -1.257 36.156 6.105 1 87.75 498 ALA A N 1
ATOM 3764 C CA . ALA A 1 498 ? -2.047 37.312 6.508 1 87.75 498 ALA A CA 1
ATOM 3765 C C . ALA A 1 498 ? -3.164 37.594 5.504 1 87.75 498 ALA A C 1
ATOM 3767 O O . ALA A 1 498 ? -4.301 37.875 5.895 1 87.75 498 ALA A O 1
ATOM 3768 N N . GLN A 1 499 ? -2.814 37.531 4.25 1 90.06 499 GLN A N 1
ATOM 3769 C CA . GLN A 1 499 ? -3.818 37.781 3.219 1 90.06 499 GLN A CA 1
ATOM 3770 C C . GLN A 1 499 ? -4.918 36.719 3.256 1 90.06 499 GLN A C 1
ATOM 3772 O O . GLN A 1 499 ? -6.098 37.031 3.105 1 90.06 499 GLN A O 1
ATOM 3777 N N . GLY A 1 500 ? -4.488 35.594 3.406 1 93.38 500 GLY A N 1
ATOM 3778 C CA . GLY A 1 500 ? -5.453 34.5 3.525 1 93.38 500 GLY A CA 1
ATOM 3779 C C . GLY A 1 500 ? -6.348 34.625 4.742 1 93.38 500 GLY A C 1
ATOM 3780 O O . GLY A 1 500 ? -7.547 34.344 4.672 1 93.38 500 GLY A O 1
ATOM 3781 N N . CYS A 1 501 ? -5.789 35 5.82 1 93.19 501 CYS A N 1
ATOM 3782 C CA . CYS A 1 501 ? -6.562 35.219 7.043 1 93.19 501 CYS A CA 1
ATOM 3783 C C . CYS A 1 501 ? -7.613 36.281 6.855 1 93.19 501 CYS A C 1
ATOM 3785 O O . CYS A 1 501 ? -8.742 36.156 7.336 1 93.19 501 CYS A O 1
ATOM 3787 N N . GLN A 1 502 ? -7.215 37.312 6.191 1 93.88 502 GLN A N 1
ATOM 3788 C CA . GLN A 1 502 ? -8.164 38.406 5.898 1 93.88 502 GLN A CA 1
ATOM 3789 C C . GLN A 1 502 ? -9.312 37.875 5.027 1 93.88 502 GLN A C 1
ATOM 3791 O O . GLN A 1 502 ? -10.469 38.25 5.25 1 93.88 502 GLN A O 1
ATOM 3796 N N . ALA A 1 503 ? -8.914 37.156 4.078 1 95.44 503 ALA A N 1
ATOM 3797 C CA . ALA A 1 503 ? -9.93 36.594 3.195 1 95.44 503 ALA A CA 1
ATOM 3798 C C . ALA A 1 503 ? -10.891 35.688 3.969 1 95.44 503 ALA A C 1
ATOM 3800 O O . ALA A 1 503 ? -12.109 35.75 3.752 1 95.44 503 ALA A O 1
ATOM 3801 N N . ILE A 1 504 ? -10.359 34.906 4.828 1 96.31 504 ILE A N 1
ATOM 3802 C CA . ILE A 1 504 ? -11.172 34 5.648 1 96.31 504 ILE A CA 1
ATOM 3803 C C . ILE A 1 504 ? -12.094 34.812 6.539 1 96.31 504 ILE A C 1
ATOM 3805 O O . ILE A 1 504 ? -13.289 34.531 6.652 1 96.31 504 ILE A O 1
ATOM 3809 N N . ALA A 1 505 ? -11.562 35.844 7.172 1 95.44 505 ALA A N 1
ATOM 3810 C CA . ALA A 1 505 ? -12.359 36.719 8.031 1 95.44 505 ALA A CA 1
ATOM 3811 C C . ALA A 1 505 ? -13.508 37.344 7.254 1 95.44 505 ALA A C 1
ATOM 3813 O O . ALA A 1 505 ? -14.641 37.406 7.738 1 95.44 505 ALA A O 1
ATOM 3814 N N . ARG A 1 506 ? -13.188 37.844 6.07 1 95.06 506 ARG A N 1
ATOM 3815 C CA . ARG A 1 506 ? -14.211 38.438 5.227 1 95.06 506 ARG A CA 1
ATOM 3816 C C . ARG A 1 506 ? -15.32 37.438 4.898 1 95.06 506 ARG A C 1
ATOM 3818 O O . ARG A 1 506 ? -16.5 37.781 4.949 1 95.06 506 ARG A O 1
ATOM 3825 N N . GLN A 1 507 ? -14.875 36.312 4.555 1 94.88 507 GLN A N 1
ATOM 3826 C CA . GLN A 1 507 ? -15.836 35.281 4.219 1 94.88 507 GLN A CA 1
ATOM 3827 C C . GLN A 1 507 ? -16.703 34.906 5.422 1 94.88 507 GLN A C 1
ATOM 3829 O O . GLN A 1 507 ? -17.906 34.688 5.277 1 94.88 507 GLN A O 1
ATOM 3834 N N . LEU A 1 508 ? -16.125 34.781 6.57 1 94.94 508 LEU A N 1
ATOM 3835 C CA . LEU A 1 508 ? -16.859 34.469 7.785 1 94.94 508 LEU A CA 1
ATOM 3836 C C . LEU A 1 508 ? -17.875 35.562 8.117 1 94.94 508 LEU A C 1
ATOM 3838 O O . LEU A 1 508 ? -19 35.281 8.508 1 94.94 508 LEU A O 1
ATOM 3842 N N . ASN A 1 509 ? -17.453 36.781 7.965 1 95 509 ASN A N 1
ATOM 3843 C CA . ASN A 1 509 ? -18.359 37.906 8.211 1 95 509 ASN A CA 1
ATOM 3844 C C . ASN A 1 509 ? -19.562 37.875 7.273 1 95 509 ASN A C 1
ATOM 3846 O O . ASN A 1 509 ? -20.688 38.156 7.688 1 95 509 ASN A O 1
ATOM 3850 N N . GLU A 1 510 ? -19.219 37.594 6.055 1 94 510 GLU A N 1
ATOM 3851 C CA . GLU A 1 510 ? -20.297 37.469 5.082 1 94 510 GLU A CA 1
ATOM 3852 C C . GLU A 1 510 ? -21.281 36.375 5.473 1 94 510 GLU A C 1
ATOM 3854 O O . GLU A 1 510 ? -22.5 36.531 5.324 1 94 510 GLU A O 1
ATOM 3859 N N . MET A 1 511 ? -20.812 35.281 5.938 1 93.94 511 MET A N 1
ATOM 3860 C CA . MET A 1 511 ? -21.656 34.188 6.352 1 93.94 511 MET A CA 1
ATOM 3861 C C . MET A 1 511 ? -22.516 34.562 7.551 1 93.94 511 MET A C 1
ATOM 3863 O O . MET A 1 511 ? -23.703 34.188 7.613 1 93.94 511 MET A O 1
ATOM 3867 N N . VAL A 1 512 ? -21.922 35.219 8.43 1 93.31 512 VAL A N 1
ATOM 3868 C CA . VAL A 1 512 ? -22.656 35.688 9.609 1 93.31 512 VAL A CA 1
ATOM 3869 C C . VAL A 1 512 ? -23.781 36.625 9.18 1 93.31 512 VAL A C 1
ATOM 3871 O O . VAL A 1 512 ? -24.906 36.531 9.68 1 93.31 512 VAL A O 1
ATOM 3874 N N . ARG A 1 513 ? -23.469 37.531 8.297 1 93 513 ARG A N 1
ATOM 3875 C CA . ARG A 1 513 ? -24.453 38.5 7.797 1 93 513 ARG A CA 1
ATOM 3876 C C . ARG A 1 513 ? -25.609 37.781 7.117 1 93 513 ARG A C 1
ATOM 3878 O O . ARG A 1 513 ? -26.75 38.219 7.188 1 93 513 ARG A O 1
ATOM 3885 N N . ARG A 1 514 ? -25.266 36.688 6.523 1 93.12 514 ARG A N 1
ATOM 3886 C CA . ARG A 1 514 ? -26.281 35.906 5.832 1 93.12 514 ARG A CA 1
ATOM 3887 C C . ARG A 1 514 ? -27.078 35.062 6.816 1 93.12 514 ARG A C 1
ATOM 3889 O O . ARG A 1 514 ? -28.031 34.375 6.426 1 93.12 514 ARG A O 1
ATOM 3896 N N . GLY A 1 515 ? -26.703 35.062 8.047 1 93.19 515 GLY A N 1
ATOM 3897 C CA . GLY A 1 515 ? -27.469 34.375 9.078 1 93.19 515 GLY A CA 1
ATOM 3898 C C . GLY A 1 515 ? -26.953 33 9.406 1 93.19 515 GLY A C 1
ATOM 3899 O O . GLY A 1 515 ? -27.656 32.188 10.039 1 93.19 515 GLY A O 1
ATOM 3900 N N . CYS A 1 516 ? -25.797 32.688 9.023 1 96 516 CYS A N 1
ATOM 3901 C CA . CYS A 1 516 ? -25.219 31.375 9.328 1 96 516 CYS A CA 1
ATOM 3902 C C . CYS A 1 516 ? -24.719 31.312 10.766 1 96 516 CYS A C 1
ATOM 3904 O O . CYS A 1 516 ? -24.266 32.312 11.312 1 96 516 CYS A O 1
ATOM 3906 N N . THR A 1 517 ? -24.922 30.188 11.43 1 96.81 517 THR A N 1
ATOM 3907 C CA . THR A 1 517 ? -24.344 29.922 12.742 1 96.81 517 THR A CA 1
ATOM 3908 C C . THR A 1 517 ? -22.891 29.469 12.617 1 96.81 517 THR A C 1
ATOM 3910 O O . THR A 1 517 ? -22.609 28.5 11.914 1 96.81 517 THR A O 1
ATOM 3913 N N . VAL A 1 518 ? -21.984 30.156 13.281 1 97.06 518 VAL A N 1
ATOM 3914 C CA . VAL A 1 518 ? -20.578 29.859 13.102 1 97.06 518 VAL A CA 1
ATOM 3915 C C . VAL A 1 518 ? -19.984 29.359 14.422 1 97.06 518 VAL A C 1
ATOM 3917 O O . VAL A 1 518 ? -20.094 30.016 15.453 1 97.06 518 VAL A O 1
ATOM 3920 N N . ILE A 1 519 ? -19.438 28.172 14.406 1 98.06 519 ILE A N 1
ATOM 3921 C CA . ILE A 1 519 ? -18.688 27.594 15.516 1 98.06 519 ILE A CA 1
ATOM 3922 C C . ILE A 1 519 ? -17.25 27.312 15.078 1 98.06 519 ILE A C 1
ATOM 3924 O O . ILE A 1 519 ? -17.016 26.484 14.203 1 98.06 519 ILE A O 1
ATOM 3928 N N . ALA A 1 520 ? -16.312 27.969 15.695 1 97.44 520 ALA A N 1
ATOM 3929 C CA . ALA A 1 520 ? -14.914 27.828 15.281 1 97.44 520 ALA A CA 1
ATOM 3930 C C . ALA A 1 520 ? -14.023 27.438 16.453 1 97.44 520 ALA A C 1
ATOM 3932 O O . ALA A 1 520 ? -14.023 28.094 17.5 1 97.44 520 ALA A O 1
ATOM 3933 N N . MET A 1 521 ? -13.391 26.281 16.297 1 96.62 521 MET A N 1
ATOM 3934 C CA . MET A 1 521 ? -12.258 26 17.172 1 96.62 521 MET A CA 1
ATOM 3935 C C . MET A 1 521 ? -11.047 26.844 16.781 1 96.62 521 MET A C 1
ATOM 3937 O O . MET A 1 521 ? -10.523 26.703 15.664 1 96.62 521 MET A O 1
ATOM 3941 N N . THR A 1 522 ? -10.617 27.703 17.688 1 93.19 522 THR A N 1
ATOM 3942 C CA . THR A 1 522 ? -9.617 28.672 17.234 1 93.19 522 THR A CA 1
ATOM 3943 C C . THR A 1 522 ? -8.797 29.203 18.406 1 93.19 522 THR A C 1
ATOM 3945 O O . THR A 1 522 ? -9.172 29.031 19.562 1 93.19 522 THR A O 1
ATOM 3948 N N . LYS A 1 523 ? -7.723 29.734 18.062 1 88.19 523 LYS A N 1
ATOM 3949 C CA . LYS A 1 523 ? -6.902 30.516 18.984 1 88.19 523 LYS A CA 1
ATOM 3950 C C . LYS A 1 523 ? -6.805 31.969 18.547 1 88.19 523 LYS A C 1
ATOM 3952 O O . LYS A 1 523 ? -6.148 32.781 19.203 1 88.19 523 LYS A O 1
ATOM 3957 N N . ASP A 1 524 ? -7.473 32.281 17.484 1 88.94 524 ASP A N 1
ATOM 3958 C CA . ASP A 1 524 ? -7.355 33.594 16.891 1 88.94 524 ASP A CA 1
ATOM 3959 C C . ASP A 1 524 ? -8.211 34.625 17.656 1 88.94 524 ASP A C 1
ATOM 3961 O O . ASP A 1 524 ? -9.43 34.438 17.75 1 88.94 524 ASP A O 1
ATOM 3965 N N . ASP A 1 525 ? -7.672 35.688 17.938 1 87.38 525 ASP A N 1
ATOM 3966 C CA . ASP A 1 525 ? -8.336 36.719 18.75 1 87.38 525 ASP A CA 1
ATOM 3967 C C . ASP A 1 525 ? -9.469 37.375 17.984 1 87.38 525 ASP A C 1
ATOM 3969 O O . ASP A 1 525 ? -10.492 37.75 18.562 1 87.38 525 ASP A O 1
ATOM 3973 N N . PHE A 1 526 ? -9.297 37.5 16.703 1 88.88 526 PHE A N 1
ATOM 3974 C CA . PHE A 1 526 ? -10.297 38.25 15.938 1 88.88 526 PHE A CA 1
ATOM 3975 C C . PHE A 1 526 ? -11.609 37.469 15.867 1 88.88 526 PHE A C 1
ATOM 3977 O O . PHE A 1 526 ? -12.688 38.062 15.781 1 88.88 526 PHE A O 1
ATOM 3984 N N . ILE A 1 527 ? -11.531 36.156 15.977 1 92.19 527 ILE A N 1
ATOM 3985 C CA . ILE A 1 527 ? -12.727 35.344 16 1 92.19 527 ILE A CA 1
ATOM 3986 C C . ILE A 1 527 ? -13.297 35.312 17.422 1 92.19 527 ILE A C 1
ATOM 3988 O O . ILE A 1 527 ? -14.508 35.438 17.625 1 92.19 527 ILE A O 1
ATOM 3992 N N . ILE A 1 528 ? -12.422 35.188 18.375 1 92.25 528 ILE A N 1
ATOM 3993 C CA . ILE A 1 528 ? -12.82 35.094 19.781 1 92.25 528 ILE A CA 1
ATOM 3994 C C . ILE A 1 528 ? -13.531 36.375 20.188 1 92.25 528 ILE A C 1
ATOM 3996 O O . ILE A 1 528 ? -14.562 36.344 20.875 1 92.25 528 ILE A O 1
ATOM 4000 N N . ARG A 1 529 ? -13.062 37.5 19.75 1 89.5 529 ARG A N 1
ATOM 4001 C CA . ARG A 1 529 ? -13.633 38.781 20.109 1 89.5 529 ARG A CA 1
ATOM 4002 C C . ARG A 1 529 ? -15 39 19.484 1 89.5 529 ARG A C 1
ATOM 4004 O O . ARG A 1 529 ? -15.859 39.688 20.047 1 89.5 529 ARG A O 1
ATOM 4011 N N . ALA A 1 530 ? -15.156 38.375 18.391 1 90.56 530 ALA A N 1
ATOM 4012 C CA . ALA A 1 530 ? -16.406 38.531 17.656 1 90.56 530 ALA A CA 1
ATOM 4013 C C . ALA A 1 530 ? -17.469 37.531 18.156 1 90.56 530 ALA A C 1
ATOM 4015 O O . ALA A 1 530 ? -18.656 37.688 17.844 1 90.56 530 ALA A O 1
ATOM 4016 N N . ALA A 1 531 ? -17.094 36.656 18.969 1 93.94 531 ALA A N 1
ATOM 4017 C CA . ALA A 1 531 ? -17.969 35.562 19.359 1 93.94 531 ALA A CA 1
ATOM 4018 C C . ALA A 1 531 ? -18.938 36 20.453 1 93.94 531 ALA A C 1
ATOM 4020 O O . ALA A 1 531 ? -18.578 36.75 21.344 1 93.94 531 ALA A O 1
ATOM 4021 N N . GLN A 1 532 ? -20.172 35.531 20.359 1 92.94 532 GLN A N 1
ATOM 4022 C CA . GLN A 1 532 ? -21.172 35.75 21.406 1 92.94 532 GLN A CA 1
ATOM 4023 C C . GLN A 1 532 ? -20.984 34.781 22.562 1 92.94 532 GLN A C 1
ATOM 4025 O O . GLN A 1 532 ? -21.406 35.062 23.688 1 92.94 532 GLN A O 1
ATOM 4030 N N . MET A 1 533 ? -20.438 33.688 22.203 1 94.44 533 MET A N 1
ATOM 4031 C CA . MET A 1 533 ? -20.172 32.625 23.188 1 94.44 533 MET A CA 1
ATOM 4032 C C . MET A 1 533 ? -18.766 32.094 23.047 1 94.44 533 MET A C 1
ATOM 4034 O O . MET A 1 533 ? -18.281 31.891 21.922 1 94.44 533 MET A O 1
ATOM 4038 N N . VAL A 1 534 ? -18.109 31.984 24.172 1 95.31 534 VAL A N 1
ATOM 4039 C CA . VAL A 1 534 ? -16.766 31.391 24.188 1 95.31 534 VAL A CA 1
ATOM 4040 C C . VAL A 1 534 ? -16.75 30.156 25.094 1 95.31 534 VAL A C 1
ATOM 4042 O O . VAL A 1 534 ? -17.078 30.25 26.281 1 95.31 534 VAL A O 1
ATOM 4045 N N . LEU A 1 535 ? -16.469 29.062 24.5 1 95.94 535 LEU A N 1
ATOM 4046 C CA . LEU A 1 535 ? -16.328 27.812 25.234 1 95.94 535 LEU A CA 1
ATOM 4047 C C . LEU A 1 535 ? -14.859 27.484 25.469 1 95.94 535 LEU A C 1
ATOM 4049 O O . LEU A 1 535 ? -14.109 27.25 24.531 1 95.94 535 LEU A O 1
ATOM 4053 N N . ASP A 1 536 ? -14.461 27.469 26.719 1 95.12 536 ASP A N 1
ATOM 4054 C CA . ASP A 1 536 ? -13.086 27.156 27.094 1 95.12 536 ASP A CA 1
ATOM 4055 C C . ASP A 1 536 ? -12.953 25.703 27.531 1 95.12 536 ASP A C 1
ATOM 4057 O O . ASP A 1 536 ? -13.453 25.312 28.594 1 95.12 536 ASP A O 1
ATOM 4061 N N . LEU A 1 537 ? -12.219 24.922 26.812 1 94.12 537 LEU A N 1
ATOM 4062 C CA . LEU A 1 537 ? -12.109 23.5 27.047 1 94.12 537 LEU A CA 1
ATOM 4063 C C . LEU A 1 537 ? -10.914 23.172 27.938 1 94.12 537 LEU A C 1
ATOM 4065 O O . LEU A 1 537 ? -10.641 22 28.219 1 94.12 537 LEU A O 1
ATOM 4069 N N . ASN A 1 538 ? -10.219 24.156 28.344 1 90.31 538 ASN A N 1
ATOM 4070 C CA . ASN A 1 538 ? -9.094 23.922 29.234 1 90.31 538 ASN A CA 1
ATOM 4071 C C . ASN A 1 538 ? -9.555 23.422 30.594 1 90.31 538 ASN A C 1
ATOM 4073 O O . ASN A 1 538 ? -8.852 22.656 31.25 1 90.31 538 ASN A O 1
ATOM 4077 N N . GLN A 1 539 ? -10.664 23.859 30.969 1 88.19 539 GLN A N 1
ATOM 4078 C CA . GLN A 1 539 ? -11.195 23.422 32.25 1 88.19 539 GLN A CA 1
ATOM 4079 C C . GLN A 1 539 ? -11.844 22.047 32.125 1 88.19 539 GLN A C 1
ATOM 4081 O O . GLN A 1 539 ? -12.711 21.828 31.281 1 88.19 539 GLN A O 1
ATOM 4086 N N . LYS A 1 540 ? -11.445 21.078 32.969 1 85.31 540 LYS A N 1
ATOM 4087 C CA . LYS A 1 540 ? -11.969 19.719 32.969 1 85.31 540 LYS A CA 1
ATOM 4088 C C . LYS A 1 540 ? -12.523 19.328 34.312 1 85.31 540 LYS A C 1
ATOM 4090 O O . LYS A 1 540 ? -12.062 19.828 35.344 1 85.31 540 LYS A O 1
ATOM 4095 N N . PRO A 1 541 ? -13.516 18.562 34.438 1 86.69 541 PRO A N 1
ATOM 4096 C CA . PRO A 1 541 ? -14.188 17.812 33.406 1 86.69 541 PRO A CA 1
ATOM 4097 C C . PRO A 1 541 ? -15.305 18.625 32.719 1 86.69 541 PRO A C 1
ATOM 4099 O O . PRO A 1 541 ? -15.797 18.219 31.656 1 86.69 541 PRO A O 1
ATOM 4102 N N . THR A 1 542 ? -15.711 19.781 33.344 1 89.5 542 THR A N 1
ATOM 4103 C CA . THR A 1 542 ? -16.75 20.625 32.781 1 89.5 542 THR A CA 1
ATOM 4104 C C . THR A 1 542 ? -16.141 21.875 32.156 1 89.5 542 THR A C 1
ATOM 4106 O O . THR A 1 542 ? -15.57 22.703 32.875 1 89.5 542 THR A O 1
ATOM 4109 N N . PRO A 1 543 ? -16.312 22.016 30.844 1 92.38 543 PRO A N 1
ATOM 4110 C CA . PRO A 1 543 ? -15.773 23.203 30.203 1 92.38 543 PRO A CA 1
ATOM 4111 C C . PRO A 1 543 ? -16.422 24.5 30.688 1 92.38 543 PRO A C 1
ATOM 4113 O O . PRO A 1 543 ? -17.578 24.484 31.141 1 92.38 543 PRO A O 1
ATOM 4116 N N . ARG A 1 544 ? -15.703 25.562 30.625 1 92.31 544 ARG A N 1
ATOM 4117 C CA . ARG A 1 544 ? -16.188 26.859 31.062 1 92.31 544 ARG A CA 1
ATOM 4118 C C . ARG A 1 544 ? -16.812 27.625 29.906 1 92.31 544 ARG A C 1
ATOM 4120 O O . ARG A 1 544 ? -16.25 27.672 28.797 1 92.31 544 ARG A O 1
ATOM 4127 N N . LEU A 1 545 ? -17.984 28.125 30.141 1 93.25 545 LEU A N 1
ATOM 4128 C CA . LEU A 1 545 ? -18.719 28.906 29.141 1 93.25 545 LEU A CA 1
ATOM 4129 C C . LEU A 1 545 ? -18.781 30.375 29.547 1 93.25 545 LEU A C 1
ATOM 4131 O O . LEU A 1 545 ? -19.141 30.703 30.688 1 93.25 545 LEU A O 1
ATOM 4135 N N . VAL A 1 546 ? -18.297 31.188 28.625 1 89.44 546 VAL A N 1
ATOM 4136 C CA . VAL A 1 546 ? -18.422 32.625 28.844 1 89.44 546 VAL A CA 1
ATOM 4137 C C . VAL A 1 546 ? -19.297 33.25 27.766 1 89.44 546 VAL A C 1
ATOM 4139 O O . VAL A 1 546 ? -19.109 33 26.578 1 89.44 546 VAL A O 1
ATOM 4142 N N . THR A 1 547 ? -20.297 33.938 28.141 1 87.25 547 THR A N 1
ATOM 4143 C CA . THR A 1 547 ? -21.219 34.531 27.188 1 87.25 547 THR A CA 1
ATOM 4144 C C . THR A 1 547 ? -21.062 36.062 27.188 1 87.25 547 THR A C 1
ATOM 4146 O O . THR A 1 547 ? -20.859 36.688 28.234 1 87.25 547 THR A O 1
ATOM 4149 N N . ALA A 1 548 ? -20.719 36.562 26.016 1 74.62 548 ALA A N 1
ATOM 4150 C CA . ALA A 1 548 ? -20.703 38.031 25.891 1 74.62 548 ALA A CA 1
ATOM 4151 C C . ALA A 1 548 ? -22.125 38.594 25.875 1 74.62 548 ALA A C 1
ATOM 4153 O O . ALA A 1 548 ? -23.078 37.875 25.578 1 74.62 548 ALA A O 1
ATOM 4154 N N . PRO A 1 549 ? -22.234 39.969 26.375 1 59.28 549 PRO A N 1
ATOM 4155 C CA . PRO A 1 549 ? -23.562 40.562 26.391 1 59.28 549 PRO A CA 1
ATOM 4156 C C . PRO A 1 549 ? -24.266 40.5 25.047 1 59.28 549 PRO A C 1
ATOM 4158 O O . PRO A 1 549 ? -23.625 40.375 24 1 59.28 549 PRO A O 1
ATOM 4161 N N . ALA A 1 550 ? -25.516 40.375 25.078 1 58.19 550 ALA A N 1
ATOM 4162 C CA . ALA A 1 550 ? -26.516 40.25 24.016 1 58.19 550 ALA A CA 1
ATOM 4163 C C . ALA A 1 550 ? -26.359 41.344 22.969 1 58.19 550 ALA A C 1
ATOM 4165 O O . ALA A 1 550 ? -26.172 42.5 23.312 1 58.19 550 ALA A O 1
ATOM 4166 N N . GLY A 1 551 ? -25.531 41.281 21.828 1 56.91 551 GLY A N 1
ATOM 4167 C CA . GLY A 1 551 ? -25.438 42.125 20.641 1 56.91 551 GLY A CA 1
ATOM 4168 C C . GLY A 1 551 ? -24.922 41.375 19.438 1 56.91 551 GLY A C 1
ATOM 4169 O O . GLY A 1 551 ? -24.641 40.188 19.516 1 56.91 551 GLY A O 1
ATOM 4170 N N . ALA A 1 552 ? -25.203 42 18.25 1 58.84 552 ALA A N 1
ATOM 4171 C CA . ALA A 1 552 ? -24.688 41.469 17 1 58.84 552 ALA A CA 1
ATOM 4172 C C . ALA A 1 552 ? -23.188 41.156 17.109 1 58.84 552 ALA A C 1
ATOM 4174 O O . ALA A 1 552 ? -22.438 41.906 17.719 1 58.84 552 ALA A O 1
ATOM 4175 N N . PRO A 1 553 ? -22.859 39.938 16.672 1 62.91 553 PRO A N 1
ATOM 4176 C CA . PRO A 1 553 ? -21.438 39.625 16.688 1 62.91 553 PRO A CA 1
ATOM 4177 C C . PRO A 1 553 ? -20.578 40.719 16.078 1 62.91 553 PRO A C 1
ATOM 4179 O O . PRO A 1 553 ? -20.984 41.344 15.086 1 62.91 553 PRO A O 1
ATOM 4182 N N . ALA A 1 554 ? -19.516 41.031 16.703 1 71.69 554 ALA A N 1
ATOM 4183 C CA . ALA A 1 554 ? -18.594 42.031 16.188 1 71.69 554 ALA A CA 1
ATOM 4184 C C . ALA A 1 554 ? -17.906 41.531 14.914 1 71.69 554 ALA A C 1
ATOM 4186 O O . ALA A 1 554 ? -17.891 40.344 14.641 1 71.69 554 ALA A O 1
ATOM 4187 N N . GLU A 1 555 ? -17.672 42.5 14.094 1 83.75 555 GLU A N 1
ATOM 4188 C CA . GLU A 1 555 ? -16.984 42.188 12.852 1 83.75 555 GLU A CA 1
ATOM 4189 C C . GLU A 1 555 ? -15.609 41.562 13.117 1 83.75 555 GLU A C 1
ATOM 4191 O O . GLU A 1 555 ? -14.867 42.062 13.969 1 83.75 555 GLU A O 1
ATOM 4196 N N . MET A 1 556 ? -15.453 40.469 12.539 1 85.44 556 MET A N 1
ATOM 4197 C CA . MET A 1 556 ? -14.156 39.812 12.641 1 85.44 556 MET A CA 1
ATOM 4198 C C . MET A 1 556 ? -13.109 40.5 11.789 1 85.44 556 MET A C 1
ATOM 4200 O O . MET A 1 556 ? -13.273 40.656 10.57 1 85.44 556 MET A O 1
ATOM 4204 N N . ALA A 1 557 ? -12.023 41.031 12.375 1 83 557 ALA A N 1
ATOM 4205 C CA . ALA A 1 557 ? -10.945 41.719 11.664 1 83 557 ALA A CA 1
ATOM 4206 C C . ALA A 1 557 ? -9.586 41.312 12.227 1 83 557 ALA A C 1
ATOM 4208 O O . ALA A 1 557 ? -9.25 41.656 13.367 1 83 557 ALA A O 1
ATOM 4209 N N . PRO A 1 558 ? -8.891 40.625 11.422 1 76.06 558 PRO A N 1
ATOM 4210 C CA . PRO A 1 558 ? -7.555 40.25 11.906 1 76.06 558 PRO A CA 1
ATOM 4211 C C . PRO A 1 558 ? -6.648 41.469 12.055 1 76.06 558 PRO A C 1
ATOM 4213 O O . PRO A 1 558 ? -6.785 42.469 11.312 1 76.06 558 PRO A O 1
ATOM 4216 N N . GLU A 1 559 ? -6.008 41.75 13.25 1 62.66 559 GLU A N 1
ATOM 4217 C CA . GLU A 1 559 ? -5.191 42.938 13.5 1 62.66 559 GLU A CA 1
ATOM 4218 C C . GLU A 1 559 ? -4.074 43.062 12.469 1 62.66 559 GLU A C 1
ATOM 4220 O O . GLU A 1 559 ? -3.752 44.156 12.023 1 62.66 559 GLU A O 1
ATOM 4225 N N . HIS A 1 560 ? -3.156 42.219 12.438 1 56.66 560 HIS A N 1
ATOM 4226 C CA . HIS A 1 560 ? -1.923 42.438 11.688 1 56.66 560 HIS A CA 1
ATOM 4227 C C . HIS A 1 560 ? -2.133 42.219 10.195 1 56.66 560 HIS A C 1
ATOM 4229 O O . HIS A 1 560 ? -1.167 42.062 9.445 1 56.66 560 HIS A O 1
ATOM 4235 N N . ALA A 1 561 ? -3.352 42.531 9.898 1 44.16 561 ALA A N 1
ATOM 4236 C CA . ALA A 1 561 ? -3.359 42.625 8.438 1 44.16 561 ALA A CA 1
ATOM 4237 C C . ALA A 1 561 ? -3.02 44.031 7.957 1 44.16 561 ALA A C 1
ATOM 4239 O O . ALA A 1 561 ? -3.426 45 8.578 1 44.16 561 ALA A O 1
ATOM 4240 N N . MET B 1 1 ? 14.414 -12.766 -17.266 1 53.88 1 MET B N 1
ATOM 4241 C CA . MET B 1 1 ? 15.086 -14.062 -17.297 1 53.88 1 MET B CA 1
ATOM 4242 C C . MET B 1 1 ? 16.594 -13.891 -17.359 1 53.88 1 MET B C 1
ATOM 4244 O O . MET B 1 1 ? 17.344 -14.547 -16.625 1 53.88 1 MET B O 1
ATOM 4248 N N . LYS B 1 2 ? 16.906 -12.844 -18.031 1 52.81 2 LYS B N 1
ATOM 4249 C CA . LYS B 1 2 ? 18.328 -12.633 -18.266 1 52.81 2 LYS B CA 1
ATOM 4250 C C . LYS B 1 2 ? 19.062 -12.266 -16.984 1 52.81 2 LYS B C 1
ATOM 4252 O O . LYS B 1 2 ? 20.188 -12.703 -16.766 1 52.81 2 LYS B O 1
ATOM 4257 N N . LEU B 1 3 ? 18.281 -11.586 -16.188 1 57.03 3 LEU B N 1
ATOM 4258 C CA . LEU B 1 3 ? 18.984 -11.148 -14.984 1 57.03 3 LEU B CA 1
ATOM 4259 C C . LEU B 1 3 ? 19.266 -12.328 -14.062 1 57.03 3 LEU B C 1
ATOM 4261 O O . LEU B 1 3 ? 20.359 -12.422 -13.5 1 57.03 3 LEU B O 1
ATOM 4265 N N . LEU B 1 4 ? 18.266 -13.125 -14.023 1 60.69 4 LEU B N 1
ATOM 4266 C CA . LEU B 1 4 ? 18.438 -14.289 -13.156 1 60.69 4 LEU B CA 1
ATOM 4267 C C . LEU B 1 4 ? 19.516 -15.227 -13.711 1 60.69 4 LEU B C 1
ATOM 4269 O O . LEU B 1 4 ? 20.359 -15.711 -12.961 1 60.69 4 LEU B O 1
ATOM 4273 N N . ILE B 1 5 ? 19.422 -15.352 -15.031 1 61.59 5 ILE B N 1
ATOM 4274 C CA . ILE B 1 5 ? 20.375 -16.234 -15.695 1 61.59 5 ILE B CA 1
ATOM 4275 C C . ILE B 1 5 ? 21.781 -15.656 -15.594 1 61.59 5 ILE B C 1
ATOM 4277 O O . ILE B 1 5 ? 22.734 -16.375 -15.344 1 61.59 5 ILE B O 1
ATOM 4281 N N . ALA B 1 6 ? 21.781 -14.352 -15.734 1 58.88 6 ALA B N 1
ATOM 4282 C CA . ALA B 1 6 ? 23.094 -13.695 -15.672 1 58.88 6 ALA B CA 1
ATOM 4283 C C . ALA B 1 6 ? 23.703 -13.812 -14.281 1 58.88 6 ALA B C 1
ATOM 4285 O O . ALA B 1 6 ? 24.906 -14.055 -14.148 1 58.88 6 ALA B O 1
ATOM 4286 N N . ARG B 1 7 ? 22.844 -13.734 -13.391 1 62.69 7 ARG B N 1
ATOM 4287 C CA . ARG B 1 7 ? 23.359 -13.812 -12.031 1 62.69 7 ARG B CA 1
ATOM 4288 C C . ARG B 1 7 ? 23.734 -15.242 -11.664 1 62.69 7 ARG B C 1
ATOM 4290 O O . ARG B 1 7 ? 24.672 -15.477 -10.906 1 62.69 7 ARG B O 1
ATOM 4297 N N . MET B 1 8 ? 22.969 -16.125 -12.164 1 62.56 8 MET B N 1
ATOM 4298 C CA . MET B 1 8 ? 23.281 -17.531 -11.945 1 62.56 8 MET B CA 1
ATOM 4299 C C . MET B 1 8 ? 24.641 -17.891 -12.539 1 62.56 8 MET B C 1
ATOM 4301 O O . MET B 1 8 ? 25.422 -18.625 -11.93 1 62.56 8 MET B O 1
ATOM 4305 N N . TRP B 1 9 ? 24.844 -17.203 -13.602 1 60.16 9 TRP B N 1
ATOM 4306 C CA . TRP B 1 9 ? 26.094 -17.453 -14.281 1 60.16 9 TRP B CA 1
ATOM 4307 C C . TRP B 1 9 ? 27.25 -16.703 -13.609 1 60.16 9 TRP B C 1
ATOM 4309 O O . TRP B 1 9 ? 28.406 -17.094 -13.734 1 60.16 9 TRP B O 1
ATOM 4319 N N . ALA B 1 10 ? 26.891 -15.742 -12.906 1 61.16 10 ALA B N 1
ATOM 4320 C CA . ALA B 1 10 ? 27.938 -14.984 -12.227 1 61.16 10 ALA B CA 1
ATOM 4321 C C . ALA B 1 10 ? 28.453 -15.742 -11.008 1 61.16 10 ALA B C 1
ATOM 4323 O O . ALA B 1 10 ? 29.562 -15.477 -10.539 1 61.16 10 ALA B O 1
ATOM 4324 N N . THR B 1 11 ? 27.609 -16.672 -10.516 1 66 11 THR B N 1
ATOM 4325 C CA . THR B 1 11 ? 28.109 -17.531 -9.453 1 66 11 THR B CA 1
ATOM 4326 C C . THR B 1 11 ? 28.234 -18.984 -9.938 1 66 11 THR B C 1
ATOM 4328 O O . THR B 1 11 ? 27.359 -19.797 -9.656 1 66 11 THR B O 1
ATOM 4331 N N . PRO B 1 12 ? 29.25 -19.359 -10.609 1 66.56 12 PRO B N 1
ATOM 4332 C CA . PRO B 1 12 ? 29.359 -20.609 -11.367 1 66.56 12 PRO B CA 1
ATOM 4333 C C . PRO B 1 12 ? 29.25 -21.844 -10.477 1 66.56 12 PRO B C 1
ATOM 4335 O O . PRO B 1 12 ? 28.688 -22.859 -10.891 1 66.56 12 PRO B O 1
ATOM 4338 N N . ARG B 1 13 ? 29.75 -21.734 -9.281 1 70.31 13 ARG B N 1
ATOM 4339 C CA . ARG B 1 13 ? 29.688 -22.938 -8.461 1 70.31 13 ARG B CA 1
ATOM 4340 C C . ARG B 1 13 ? 28.234 -23.312 -8.156 1 70.31 13 ARG B C 1
ATOM 4342 O O . ARG B 1 13 ? 27.844 -24.469 -8.32 1 70.31 13 ARG B O 1
ATOM 4349 N N . PHE B 1 14 ? 27.531 -22.297 -7.824 1 76.81 14 PHE B N 1
ATOM 4350 C CA . PHE B 1 14 ? 26.141 -22.531 -7.453 1 76.81 14 PHE B CA 1
ATOM 4351 C C . PHE B 1 14 ? 25.297 -22.891 -8.68 1 76.81 14 PHE B C 1
ATOM 4353 O O . PHE B 1 14 ? 24.5 -23.828 -8.633 1 76.81 14 PHE B O 1
ATOM 4360 N N . GLY B 1 15 ? 25.594 -22.203 -9.688 1 76.5 15 GLY B N 1
ATOM 4361 C CA . GLY B 1 15 ? 24.875 -22.484 -10.914 1 76.5 15 GLY B CA 1
ATOM 4362 C C . GLY B 1 15 ? 25.188 -23.859 -11.484 1 76.5 15 GLY B C 1
ATOM 4363 O O . GLY B 1 15 ? 24.281 -24.562 -11.945 1 76.5 15 GLY B O 1
ATOM 4364 N N . GLY B 1 16 ? 26.453 -24.234 -11.344 1 79.94 16 GLY B N 1
ATOM 4365 C CA . GLY B 1 16 ? 26.859 -25.547 -11.836 1 79.94 16 GLY B CA 1
ATOM 4366 C C . GLY B 1 16 ? 26.25 -26.688 -11.055 1 79.94 16 GLY B C 1
ATOM 4367 O O . GLY B 1 16 ? 25.812 -27.688 -11.633 1 79.94 16 GLY B O 1
ATOM 4368 N N . GLU B 1 17 ? 26.203 -26.469 -9.781 1 84 17 GLU B N 1
ATOM 4369 C CA . GLU B 1 17 ? 25.625 -27.5 -8.93 1 84 17 GLU B CA 1
ATOM 4370 C C . GLU B 1 17 ? 24.141 -27.656 -9.188 1 84 17 GLU B C 1
ATOM 4372 O O . GLU B 1 17 ? 23.609 -28.766 -9.188 1 84 17 GLU B O 1
ATOM 4377 N N . LEU B 1 18 ? 23.547 -26.562 -9.414 1 85.44 18 LEU B N 1
ATOM 4378 C CA . LEU B 1 18 ? 22.125 -26.594 -9.688 1 85.44 18 LEU B CA 1
ATOM 4379 C C . LEU B 1 18 ? 21.844 -27.234 -11.047 1 85.44 18 LEU B C 1
ATOM 4381 O O . LEU B 1 18 ? 20.906 -28.016 -11.188 1 85.44 18 LEU B O 1
ATOM 4385 N N . ALA B 1 19 ? 22.672 -26.969 -11.953 1 83.94 19 ALA B N 1
ATOM 4386 C CA . ALA B 1 19 ? 22.531 -27.547 -13.281 1 83.94 19 ALA B CA 1
ATOM 4387 C C . ALA B 1 19 ? 22.781 -29.062 -13.25 1 83.94 19 ALA B C 1
ATOM 4389 O O . ALA B 1 19 ? 22.078 -29.828 -13.906 1 83.94 19 ALA B O 1
ATOM 4390 N N . LEU B 1 20 ? 23.766 -29.391 -12.484 1 85.62 20 LEU B N 1
ATOM 4391 C CA . LEU B 1 20 ? 24.094 -30.812 -12.359 1 85.62 20 LEU B CA 1
ATOM 4392 C C . LEU B 1 20 ? 22.953 -31.578 -11.695 1 85.62 20 LEU B C 1
ATOM 4394 O O . LEU B 1 20 ? 22.625 -32.688 -12.102 1 85.62 20 LEU B O 1
ATOM 4398 N N . ALA B 1 21 ? 22.484 -30.953 -10.688 1 87.75 21 ALA B N 1
ATOM 4399 C CA . ALA B 1 21 ? 21.344 -31.594 -10.016 1 87.75 21 ALA B CA 1
ATOM 4400 C C . ALA B 1 21 ? 20.172 -31.766 -10.969 1 87.75 21 ALA B C 1
ATOM 4402 O O . ALA B 1 21 ? 19.484 -32.781 -10.945 1 87.75 21 ALA B O 1
ATOM 4403 N N . SER B 1 22 ? 19.953 -30.797 -11.82 1 87.38 22 SER B N 1
ATOM 4404 C CA . SER B 1 22 ? 18.859 -30.875 -12.773 1 87.38 22 SER B CA 1
ATOM 4405 C C . SER B 1 22 ? 19.109 -31.984 -13.805 1 87.38 22 SER B C 1
ATOM 4407 O O . SER B 1 22 ? 18.188 -32.688 -14.211 1 87.38 22 SER B O 1
ATOM 4409 N N . VAL B 1 23 ? 20.312 -32.156 -14.164 1 86.81 23 VAL B N 1
ATOM 4410 C CA . VAL B 1 23 ? 20.672 -33.219 -15.109 1 86.81 23 VAL B CA 1
ATOM 4411 C C . VAL B 1 23 ? 20.422 -34.594 -14.477 1 86.81 23 VAL B C 1
ATOM 4413 O O . VAL B 1 23 ? 19.812 -35.469 -15.094 1 86.81 23 VAL B O 1
ATOM 4416 N N . LEU B 1 24 ? 20.875 -34.688 -13.305 1 88.94 24 LEU B N 1
ATOM 4417 C CA . LEU B 1 24 ? 20.734 -35.938 -12.609 1 88.94 24 LEU B CA 1
ATOM 4418 C C . LEU B 1 24 ? 19.25 -36.281 -12.375 1 88.94 24 LEU B C 1
ATOM 4420 O O . LEU B 1 24 ? 18.844 -37.438 -12.531 1 88.94 24 LEU B O 1
ATOM 4424 N N . ILE B 1 25 ? 18.531 -35.312 -12.039 1 87.19 25 ILE B N 1
ATOM 4425 C CA . ILE B 1 25 ? 17.109 -35.5 -11.773 1 87.19 25 ILE B CA 1
ATOM 4426 C C . ILE B 1 25 ? 16.391 -35.906 -13.055 1 87.19 25 ILE B C 1
ATOM 4428 O O . ILE B 1 25 ? 15.609 -36.875 -13.047 1 87.19 25 ILE B O 1
ATOM 4432 N N . ASN B 1 26 ? 16.703 -35.219 -14.133 1 84.38 26 ASN B N 1
ATOM 4433 C CA . ASN B 1 26 ? 16.031 -35.531 -15.391 1 84.38 26 ASN B CA 1
ATOM 4434 C C . ASN B 1 26 ? 16.5 -36.844 -15.969 1 84.38 26 ASN B C 1
ATOM 4436 O O . ASN B 1 26 ? 15.742 -37.531 -16.656 1 84.38 26 ASN B O 1
ATOM 4440 N N . LEU B 1 27 ? 17.688 -37.281 -15.609 1 84.5 27 LEU B N 1
ATOM 4441 C CA . LEU B 1 27 ? 18.156 -38.625 -16 1 84.5 27 LEU B CA 1
ATOM 4442 C C . LEU B 1 27 ? 17.438 -39.688 -15.219 1 84.5 27 LEU B C 1
ATOM 4444 O O . LEU B 1 27 ? 17.094 -40.75 -15.766 1 84.5 27 LEU B O 1
ATOM 4448 N N . LEU B 1 28 ? 17.297 -39.406 -14.023 1 84 28 LEU B N 1
ATOM 4449 C CA . LEU B 1 28 ? 16.594 -40.344 -13.18 1 84 28 LEU B CA 1
ATOM 4450 C C . LEU B 1 28 ? 15.125 -40.438 -13.586 1 84 28 LEU B C 1
ATOM 4452 O O . LEU B 1 28 ? 14.492 -41.5 -13.398 1 84 28 LEU B O 1
ATOM 4456 N N . ALA B 1 29 ? 14.648 -39.375 -14.133 1 78.56 29 ALA B N 1
ATOM 4457 C CA . ALA B 1 29 ? 13.258 -39.375 -14.578 1 78.56 29 ALA B CA 1
ATOM 4458 C C . ALA B 1 29 ? 13.062 -40.312 -15.758 1 78.56 29 ALA B C 1
ATOM 4460 O O . ALA B 1 29 ? 11.938 -40.781 -16.031 1 78.56 29 ALA B O 1
ATOM 4461 N N . LEU B 1 30 ? 14.148 -40.625 -16.375 1 80.56 30 LEU B N 1
ATOM 4462 C CA . LEU B 1 30 ? 14.109 -41.562 -17.5 1 80.56 30 LEU B CA 1
ATOM 4463 C C . LEU B 1 30 ? 13.867 -43 -17 1 80.56 30 LEU B C 1
ATOM 4465 O O . LEU B 1 30 ? 13.484 -43.875 -17.781 1 80.56 30 LEU B O 1
ATOM 4469 N N . VAL B 1 31 ? 14.062 -43.188 -15.734 1 78.38 31 VAL B N 1
ATOM 4470 C CA . VAL B 1 31 ? 14.016 -44.531 -15.148 1 78.38 31 VAL B CA 1
ATOM 4471 C C . VAL B 1 31 ? 12.609 -45.094 -15.305 1 78.38 31 VAL B C 1
ATOM 4473 O O . VAL B 1 31 ? 12.438 -46.281 -15.555 1 78.38 31 VAL B O 1
ATOM 4476 N N . SER B 1 32 ? 11.602 -44.219 -15.172 1 77.69 32 SER B N 1
ATOM 4477 C CA . SER B 1 32 ? 10.242 -44.719 -15.297 1 77.69 32 SER B CA 1
ATOM 4478 C C . SER B 1 32 ? 9.984 -45.281 -16.688 1 77.69 32 SER B C 1
ATOM 4480 O O . SER B 1 32 ? 9.352 -46.344 -16.844 1 77.69 32 SER B O 1
ATOM 4482 N N . SER B 1 33 ? 10.477 -44.594 -17.688 1 76.5 33 SER B N 1
ATOM 4483 C CA . SER B 1 33 ? 10.328 -45.062 -19.062 1 76.5 33 SER B CA 1
ATOM 4484 C C . SER B 1 33 ? 11.109 -46.344 -19.297 1 76.5 33 SER B C 1
ATOM 4486 O O . SER B 1 33 ? 10.578 -47.312 -19.844 1 76.5 33 SER B O 1
ATOM 4488 N N . VAL B 1 34 ? 12.305 -46.375 -18.828 1 78.56 34 VAL B N 1
ATOM 4489 C CA . VAL B 1 34 ? 13.164 -47.531 -19 1 78.56 34 VAL B CA 1
ATOM 4490 C C . VAL B 1 34 ? 12.57 -48.719 -18.266 1 78.56 34 VAL B C 1
ATOM 4492 O O . VAL B 1 34 ? 12.586 -49.844 -18.781 1 78.56 34 VAL B O 1
ATOM 4495 N N . TYR B 1 35 ? 12.102 -48.5 -17.125 1 82.75 35 TYR B N 1
ATOM 4496 C CA . TYR B 1 35 ? 11.453 -49.562 -16.344 1 82.75 35 TYR B CA 1
ATOM 4497 C C . TYR B 1 35 ? 10.281 -50.156 -17.109 1 82.75 35 TYR B C 1
ATOM 4499 O O . TYR B 1 35 ? 10.164 -51.375 -17.219 1 82.75 35 TYR B O 1
ATOM 4507 N N . SER B 1 36 ? 9.453 -49.281 -17.625 1 78.19 36 SER B N 1
ATOM 4508 C CA . SER B 1 36 ? 8.281 -49.781 -18.344 1 78.19 36 SER B CA 1
ATOM 4509 C C . SER B 1 36 ? 8.688 -50.594 -19.578 1 78.19 36 SER B C 1
ATOM 4511 O O . SER B 1 36 ? 8.07 -51.594 -19.875 1 78.19 36 SER B O 1
ATOM 4513 N N . ILE B 1 37 ? 9.734 -50.188 -20.234 1 76.12 37 ILE B N 1
ATOM 4514 C CA . ILE B 1 37 ? 10.219 -50.906 -21.438 1 76.12 37 ILE B CA 1
ATOM 4515 C C . ILE B 1 37 ? 10.734 -52.281 -21.047 1 76.12 37 ILE B C 1
ATOM 4517 O O . ILE B 1 37 ? 10.344 -53.281 -21.656 1 76.12 37 ILE B O 1
ATOM 4521 N N . HIS B 1 38 ? 11.492 -52.312 -20.016 1 76.62 38 HIS B N 1
ATOM 4522 C CA . HIS B 1 38 ? 12.133 -53.562 -19.656 1 76.62 38 HIS B CA 1
ATOM 4523 C C . HIS B 1 38 ? 11.141 -54.531 -19.031 1 76.62 38 HIS B C 1
ATOM 4525 O O . HIS B 1 38 ? 11.219 -55.75 -19.266 1 76.62 38 HIS B O 1
ATOM 4531 N N . VAL B 1 39 ? 10.281 -54 -18.297 1 77.25 39 VAL B N 1
ATOM 4532 C CA . VAL B 1 39 ? 9.273 -54.875 -17.672 1 77.25 39 VAL B CA 1
ATOM 4533 C C . VAL B 1 39 ? 8.383 -55.469 -18.766 1 77.25 39 VAL B C 1
ATOM 4535 O O . VAL B 1 39 ? 8.086 -56.688 -18.734 1 77.25 39 VAL B O 1
ATOM 4538 N N . MET B 1 40 ? 8.008 -54.688 -19.766 1 77.25 40 MET B N 1
ATOM 4539 C CA . MET B 1 40 ? 7.078 -55.125 -20.797 1 77.25 40 MET B CA 1
ATOM 4540 C C . MET B 1 40 ? 7.781 -56.031 -21.797 1 77.25 40 MET B C 1
ATOM 4542 O O . MET B 1 40 ? 7.219 -57.062 -22.234 1 77.25 40 MET B O 1
ATOM 4546 N N . ASN B 1 41 ? 9 -55.719 -22.109 1 75.25 41 ASN B N 1
ATOM 4547 C CA . ASN B 1 41 ? 9.68 -56.5 -23.141 1 75.25 41 ASN B CA 1
ATOM 4548 C C . ASN B 1 41 ? 10.336 -57.75 -22.562 1 75.25 41 ASN B C 1
ATOM 4550 O O . ASN B 1 41 ? 10.297 -58.812 -23.172 1 75.25 41 ASN B O 1
ATOM 4554 N N . ARG B 1 42 ? 10.891 -57.656 -21.438 1 71.75 42 ARG B N 1
ATOM 4555 C CA . ARG B 1 42 ? 11.648 -58.75 -20.906 1 71.75 42 ARG B CA 1
ATOM 4556 C C . ARG B 1 42 ? 10.789 -59.625 -19.969 1 71.75 42 ARG B C 1
ATOM 4558 O O . ARG B 1 42 ? 10.773 -60.844 -20.078 1 71.75 42 ARG B O 1
ATOM 4565 N N . TYR B 1 43 ? 10.117 -58.969 -19.141 1 71.94 43 TYR B N 1
ATOM 4566 C CA . TYR B 1 43 ? 9.336 -59.75 -18.188 1 71.94 43 TYR B CA 1
ATOM 4567 C C . TYR B 1 43 ? 8.117 -60.375 -18.859 1 71.94 43 TYR B C 1
ATOM 4569 O O . TYR B 1 43 ? 7.812 -61.562 -18.625 1 71.94 43 TYR B O 1
ATOM 4577 N N . LEU B 1 44 ? 7.484 -59.656 -19.641 1 68.88 44 LEU B N 1
ATOM 4578 C CA . LEU B 1 44 ? 6.305 -60.219 -20.281 1 68.88 44 LEU B CA 1
ATOM 4579 C C . LEU B 1 44 ? 6.695 -61.344 -21.25 1 68.88 44 LEU B C 1
ATOM 4581 O O . LEU B 1 44 ? 5.93 -62.281 -21.469 1 68.88 44 LEU B O 1
ATOM 4585 N N . GLY B 1 45 ? 7.887 -61.188 -21.75 1 67.62 45 GLY B N 1
ATOM 4586 C CA . GLY B 1 45 ? 8.367 -62.188 -22.672 1 67.62 45 GLY B CA 1
ATOM 4587 C C . GLY B 1 45 ? 8.875 -63.438 -21.969 1 67.62 45 GLY B C 1
ATOM 4588 O O . GLY B 1 45 ? 8.562 -64.562 -22.406 1 67.62 45 GLY B O 1
ATOM 4589 N N . GLN B 1 46 ? 9.547 -63.188 -20.891 1 70.75 46 GLN B N 1
ATOM 4590 C CA . GLN B 1 46 ? 10.211 -64.312 -20.266 1 70.75 46 GLN B CA 1
ATOM 4591 C C . GLN B 1 46 ? 9.438 -64.812 -19.047 1 70.75 46 GLN B C 1
ATOM 4593 O O . GLN B 1 46 ? 9.516 -66 -18.688 1 70.75 46 GLN B O 1
ATOM 4598 N N . GLY B 1 47 ? 8.656 -64 -18.438 1 68.94 47 GLY B N 1
ATOM 4599 C CA . GLY B 1 47 ? 7.801 -64.375 -17.312 1 68.94 47 GLY B CA 1
ATOM 4600 C C . GLY B 1 47 ? 8.578 -64.688 -16.047 1 68.94 47 GLY B C 1
ATOM 4601 O O . GLY B 1 47 ? 8.125 -65.438 -15.203 1 68.94 47 GLY B O 1
ATOM 4602 N N . VAL B 1 48 ? 9.805 -64.188 -15.914 1 71.19 48 VAL B N 1
ATOM 4603 C CA . VAL B 1 48 ? 10.617 -64.5 -14.75 1 71.19 48 VAL B CA 1
ATOM 4604 C C . VAL B 1 48 ? 10.383 -63.5 -13.656 1 71.19 48 VAL B C 1
ATOM 4606 O O . VAL B 1 48 ? 10.688 -62.312 -13.828 1 71.19 48 VAL B O 1
ATOM 4609 N N . ASP B 1 49 ? 9.961 -64 -12.555 1 79.31 49 ASP B N 1
ATOM 4610 C CA . ASP B 1 49 ? 9.57 -63.125 -11.445 1 79.31 49 ASP B CA 1
ATOM 4611 C C . ASP B 1 49 ? 10.781 -62.406 -10.844 1 79.31 49 ASP B C 1
ATOM 4613 O O . ASP B 1 49 ? 10.688 -61.281 -10.414 1 79.31 49 ASP B O 1
ATOM 4617 N N . ALA B 1 50 ? 11.836 -63.094 -10.852 1 78.5 50 ALA B N 1
ATOM 4618 C CA . ALA B 1 50 ? 13.039 -62.5 -10.273 1 78.5 50 ALA B CA 1
ATOM 4619 C C . ALA B 1 50 ? 13.438 -61.25 -11.016 1 78.5 50 ALA B C 1
ATOM 4621 O O . ALA B 1 50 ? 13.891 -60.281 -10.398 1 78.5 50 ALA B O 1
ATOM 4622 N N . THR B 1 51 ? 13.305 -61.188 -12.227 1 77.69 51 THR B N 1
ATOM 4623 C CA . THR B 1 51 ? 13.609 -60.031 -13.031 1 77.69 51 THR B CA 1
ATOM 4624 C C . THR B 1 51 ? 12.664 -58.875 -12.688 1 77.69 51 THR B C 1
ATOM 4626 O O . THR B 1 51 ? 13.094 -57.719 -12.609 1 77.69 51 THR B O 1
ATOM 4629 N N . LEU B 1 52 ? 11.484 -59.219 -12.453 1 85.56 52 LEU B N 1
ATOM 4630 C CA . LEU B 1 52 ? 10.5 -58.188 -12.102 1 85.56 52 LEU B CA 1
ATOM 4631 C C . LEU B 1 52 ? 10.836 -57.562 -10.766 1 85.56 52 LEU B C 1
ATOM 4633 O O . LEU B 1 52 ? 10.773 -56.312 -10.625 1 85.56 52 LEU B O 1
ATOM 4637 N N . VAL B 1 53 ? 11.188 -58.344 -9.844 1 85.12 53 VAL B N 1
ATOM 4638 C CA . VAL B 1 53 ? 11.492 -57.844 -8.508 1 85.12 53 VAL B CA 1
ATOM 4639 C C . VAL B 1 53 ? 12.742 -57 -8.547 1 85.12 53 VAL B C 1
ATOM 4641 O O . VAL B 1 53 ? 12.789 -55.906 -7.934 1 85.12 53 VAL B O 1
ATOM 4644 N N . THR B 1 54 ? 13.781 -57.469 -9.25 1 83.69 54 THR B N 1
ATOM 4645 C CA . THR B 1 54 ? 15.023 -56.719 -9.344 1 83.69 54 THR B CA 1
ATOM 4646 C C . THR B 1 54 ? 14.789 -55.375 -10.031 1 83.69 54 THR B C 1
ATOM 4648 O O . THR B 1 54 ? 15.305 -54.344 -9.594 1 83.69 54 THR B O 1
ATOM 4651 N N . LEU B 1 55 ? 14.023 -55.312 -11.047 1 86.06 55 LEU B N 1
ATOM 4652 C CA . LEU B 1 55 ? 13.742 -54.062 -11.766 1 86.06 55 LEU B CA 1
ATOM 4653 C C . LEU B 1 55 ? 12.906 -53.125 -10.914 1 86.06 55 LEU B C 1
ATOM 4655 O O . LEU B 1 55 ? 13.117 -51.906 -10.938 1 86.06 55 LEU B O 1
ATOM 4659 N N . THR B 1 56 ? 12.008 -53.656 -10.195 1 87.81 56 THR B N 1
ATOM 4660 C CA . THR B 1 56 ? 11.133 -52.844 -9.359 1 87.81 56 THR B CA 1
ATOM 4661 C C . THR B 1 56 ? 11.914 -52.219 -8.203 1 87.81 56 THR B C 1
ATOM 4663 O O . THR B 1 56 ? 11.695 -51.062 -7.852 1 87.81 56 THR B O 1
ATOM 4666 N N . ILE B 1 57 ? 12.75 -53 -7.656 1 88.25 57 ILE B N 1
ATOM 4667 C CA . ILE B 1 57 ? 13.586 -52.469 -6.586 1 88.25 57 ILE B CA 1
ATOM 4668 C C . ILE B 1 57 ? 14.484 -51.344 -7.133 1 88.25 57 ILE B C 1
ATOM 4670 O O . ILE B 1 57 ? 14.656 -50.312 -6.492 1 88.25 57 ILE B O 1
ATOM 4674 N N . GLY B 1 58 ? 15.125 -51.594 -8.227 1 85.88 58 GLY B N 1
ATOM 4675 C CA . GLY B 1 58 ? 15.938 -50.562 -8.859 1 85.88 58 GLY B CA 1
ATOM 4676 C C . GLY B 1 58 ? 15.164 -49.281 -9.156 1 85.88 58 GLY B C 1
ATOM 4677 O O . GLY B 1 58 ? 15.672 -48.188 -8.938 1 85.88 58 GLY B O 1
ATOM 4678 N N . ALA B 1 59 ? 13.938 -49.438 -9.656 1 88.94 59 ALA B N 1
ATOM 4679 C CA . ALA B 1 59 ? 13.094 -48.281 -9.953 1 88.94 59 ALA B CA 1
ATOM 4680 C C . ALA B 1 59 ? 12.711 -47.562 -8.672 1 88.94 59 ALA B C 1
ATOM 4682 O O . ALA B 1 59 ? 12.648 -46.312 -8.648 1 88.94 59 ALA B O 1
ATOM 4683 N N . ALA B 1 60 ? 12.445 -48.281 -7.613 1 87.94 60 ALA B N 1
ATOM 4684 C CA . ALA B 1 60 ? 12.102 -47.688 -6.328 1 87.94 60 ALA B CA 1
ATOM 4685 C C . ALA B 1 60 ? 13.258 -46.844 -5.785 1 87.94 60 ALA B C 1
ATOM 4687 O O . ALA B 1 60 ? 13.055 -45.75 -5.266 1 87.94 60 ALA B O 1
ATOM 4688 N N . ILE B 1 61 ? 14.398 -47.375 -5.91 1 90.19 61 ILE B N 1
ATOM 4689 C CA . ILE B 1 61 ? 15.586 -46.656 -5.453 1 90.19 61 ILE B CA 1
ATOM 4690 C C . ILE B 1 61 ? 15.766 -45.375 -6.273 1 90.19 61 ILE B C 1
ATOM 4692 O O . ILE B 1 61 ? 16.109 -44.344 -5.73 1 90.19 61 ILE B O 1
ATOM 4696 N N . ALA B 1 62 ? 15.539 -45.406 -7.516 1 89.19 62 ALA B N 1
ATOM 4697 C CA . ALA B 1 62 ? 15.672 -44.25 -8.398 1 89.19 62 ALA B CA 1
ATOM 4698 C C . ALA B 1 62 ? 14.672 -43.156 -8.023 1 89.19 62 ALA B C 1
ATOM 4700 O O . ALA B 1 62 ? 15.008 -41.969 -8.039 1 89.19 62 ALA B O 1
ATOM 4701 N N . VAL B 1 63 ? 13.516 -43.594 -7.684 1 88.19 63 VAL B N 1
ATOM 4702 C CA . VAL B 1 63 ? 12.477 -42.625 -7.332 1 88.19 63 VAL B CA 1
ATOM 4703 C C . VAL B 1 63 ? 12.82 -41.938 -6.008 1 88.19 63 VAL B C 1
ATOM 4705 O O . VAL B 1 63 ? 12.625 -40.75 -5.848 1 88.19 63 VAL B O 1
ATOM 4708 N N . ILE B 1 64 ? 13.242 -42.719 -5.094 1 90.25 64 ILE B N 1
ATOM 4709 C CA . ILE B 1 64 ? 13.625 -42.156 -3.795 1 90.25 64 ILE B CA 1
ATOM 4710 C C . ILE B 1 64 ? 14.789 -41.188 -3.969 1 90.25 64 ILE B C 1
ATOM 4712 O O . ILE B 1 64 ? 14.797 -40.125 -3.379 1 90.25 64 ILE B O 1
ATOM 4716 N N . MET B 1 65 ? 15.734 -41.594 -4.754 1 90.69 65 MET B N 1
ATOM 4717 C CA . MET B 1 65 ? 16.875 -40.719 -5.027 1 90.69 65 MET B CA 1
ATOM 4718 C C . MET B 1 65 ? 16.422 -39.438 -5.738 1 90.69 65 MET B C 1
ATOM 4720 O O . MET B 1 65 ? 16.906 -38.344 -5.426 1 90.69 65 MET B O 1
ATOM 4724 N N . GLU B 1 66 ? 15.57 -39.625 -6.641 1 88.69 66 GLU B N 1
ATOM 4725 C CA . GLU B 1 66 ? 15.039 -38.469 -7.359 1 88.69 66 GLU B CA 1
ATOM 4726 C C . GLU B 1 66 ? 14.344 -37.5 -6.406 1 88.69 66 GLU B C 1
ATOM 4728 O O . GLU B 1 66 ? 14.492 -36.281 -6.535 1 88.69 66 GLU B O 1
ATOM 4733 N N . PHE B 1 67 ? 13.594 -38.031 -5.52 1 87.88 67 PHE B N 1
ATOM 4734 C CA . PHE B 1 67 ? 12.875 -37.219 -4.543 1 87.88 67 PHE B CA 1
ATOM 4735 C C . PHE B 1 67 ? 13.844 -36.406 -3.701 1 87.88 67 PHE B C 1
ATOM 4737 O O . PHE B 1 67 ? 13.664 -35.188 -3.545 1 87.88 67 PHE B O 1
ATOM 4744 N N . TRP B 1 68 ? 14.852 -37.062 -3.252 1 90.31 68 TRP B N 1
ATOM 4745 C CA . TRP B 1 68 ? 15.797 -36.375 -2.379 1 90.31 68 TRP B CA 1
ATOM 4746 C C . TRP B 1 68 ? 16.625 -35.344 -3.164 1 90.31 68 TRP B C 1
ATOM 4748 O O . TRP B 1 68 ? 16.969 -34.281 -2.646 1 90.31 68 TRP B O 1
ATOM 4758 N N . LEU B 1 69 ? 16.969 -35.656 -4.309 1 89.88 69 LEU B N 1
ATOM 4759 C CA . LEU B 1 69 ? 17.719 -34.719 -5.141 1 89.88 69 LEU B CA 1
ATOM 4760 C C . LEU B 1 69 ? 16.875 -33.5 -5.488 1 89.88 69 LEU B C 1
ATOM 4762 O O . LEU B 1 69 ? 17.406 -32.375 -5.551 1 89.88 69 LEU B O 1
ATOM 4766 N N . ARG B 1 70 ? 15.664 -33.75 -5.723 1 88.25 70 ARG B N 1
ATOM 4767 C CA . ARG B 1 70 ? 14.758 -32.625 -6.016 1 88.25 70 ARG B CA 1
ATOM 4768 C C . ARG B 1 70 ? 14.633 -31.703 -4.816 1 88.25 70 ARG B C 1
ATOM 4770 O O . ARG B 1 70 ? 14.562 -30.484 -4.973 1 88.25 70 ARG B O 1
ATOM 4777 N N . GLN B 1 71 ? 14.648 -32.375 -3.654 1 88.06 71 GLN B N 1
ATOM 4778 C CA . GLN B 1 71 ? 14.562 -31.578 -2.43 1 88.06 71 GLN B CA 1
ATOM 4779 C C . GLN B 1 71 ? 15.836 -30.766 -2.205 1 88.06 71 GLN B C 1
ATOM 4781 O O . GLN B 1 71 ? 15.773 -29.594 -1.83 1 88.06 71 GLN B O 1
ATOM 4786 N N . ALA B 1 72 ? 16.844 -31.375 -2.445 1 88.69 72 ALA B N 1
ATOM 4787 C CA . ALA B 1 72 ? 18.125 -30.703 -2.268 1 88.69 72 ALA B CA 1
ATOM 4788 C C . ALA B 1 72 ? 18.281 -29.562 -3.262 1 88.69 72 ALA B C 1
ATOM 4790 O O . ALA B 1 72 ? 18.766 -28.484 -2.904 1 88.69 72 ALA B O 1
ATOM 4791 N N . ARG B 1 73 ? 17.891 -29.812 -4.402 1 88.31 73 ARG B N 1
ATOM 4792 C CA . ARG B 1 73 ? 17.984 -28.766 -5.426 1 88.31 73 ARG B CA 1
ATOM 4793 C C . ARG B 1 73 ? 17.094 -27.578 -5.078 1 88.31 73 ARG B C 1
ATOM 4795 O O . ARG B 1 73 ? 17.5 -26.422 -5.27 1 88.31 73 ARG B O 1
ATOM 4802 N N . LEU B 1 74 ? 15.984 -27.844 -4.633 1 86.31 74 LEU B N 1
ATOM 4803 C CA . LEU B 1 74 ? 15.055 -26.781 -4.301 1 86.31 74 LEU B CA 1
ATOM 4804 C C . LEU B 1 74 ? 15.586 -25.938 -3.146 1 86.31 74 LEU B C 1
ATOM 4806 O O . LEU B 1 74 ? 15.438 -24.703 -3.146 1 86.31 74 LEU B O 1
ATOM 4810 N N . ARG B 1 75 ? 16.125 -26.625 -2.238 1 85.06 75 ARG B N 1
ATOM 4811 C CA . ARG B 1 75 ? 16.719 -25.906 -1.114 1 85.06 75 ARG B CA 1
ATOM 4812 C C . ARG B 1 75 ? 17.859 -25 -1.577 1 85.06 75 ARG B C 1
ATOM 4814 O O . ARG B 1 75 ? 17.984 -23.875 -1.119 1 85.06 75 ARG B O 1
ATOM 4821 N N . MET B 1 76 ? 18.594 -25.547 -2.406 1 88.12 76 MET B N 1
ATOM 4822 C CA . MET B 1 76 ? 19.703 -24.766 -2.941 1 88.12 76 MET B CA 1
ATOM 4823 C C . MET B 1 76 ? 19.203 -23.594 -3.768 1 88.12 76 MET B C 1
ATOM 4825 O O . MET B 1 76 ? 19.734 -22.484 -3.68 1 88.12 76 MET B O 1
ATOM 4829 N N . ALA B 1 77 ? 18.219 -23.844 -4.539 1 87.56 77 ALA B N 1
ATOM 4830 C CA . ALA B 1 77 ? 17.609 -22.797 -5.355 1 87.56 77 ALA B CA 1
ATOM 4831 C C . ALA B 1 77 ? 17.016 -21.688 -4.488 1 87.56 77 ALA B C 1
ATOM 4833 O O . ALA B 1 77 ? 17.125 -20.5 -4.816 1 87.56 77 ALA B O 1
ATOM 4834 N N . GLN B 1 78 ? 16.469 -22.078 -3.418 1 85.75 78 GLN B N 1
ATOM 4835 C CA . GLN B 1 78 ? 15.859 -21.109 -2.512 1 85.75 78 GLN B CA 1
ATOM 4836 C C . GLN B 1 78 ? 16.922 -20.219 -1.871 1 85.75 78 GLN B C 1
ATOM 4838 O O . GLN B 1 78 ? 16.703 -19.016 -1.688 1 85.75 78 GLN B O 1
ATOM 4843 N N . LEU B 1 79 ? 17.969 -20.828 -1.492 1 83.38 79 LEU B N 1
ATOM 4844 C CA . LEU B 1 79 ? 19.062 -20.062 -0.898 1 83.38 79 LEU B CA 1
ATOM 4845 C C . LEU B 1 79 ? 19.625 -19.047 -1.898 1 83.38 79 LEU B C 1
ATOM 4847 O O . LEU B 1 79 ? 19.953 -17.922 -1.534 1 83.38 79 LEU B O 1
ATOM 4851 N N . PHE B 1 80 ? 19.656 -19.547 -3.082 1 84.88 80 PHE B N 1
ATOM 4852 C CA . PHE B 1 80 ? 20.172 -18.656 -4.121 1 84.88 80 PHE B CA 1
ATOM 4853 C C . PHE B 1 80 ? 19.219 -17.484 -4.352 1 84.88 80 PHE B C 1
ATOM 4855 O O . PHE B 1 80 ? 19.641 -16.328 -4.402 1 84.88 80 PHE B O 1
ATOM 4862 N N . CYS B 1 81 ? 17.984 -17.781 -4.508 1 86.62 81 CYS B N 1
ATOM 4863 C CA . CYS B 1 81 ? 16.984 -16.734 -4.746 1 86.62 81 CYS B CA 1
ATOM 4864 C C . CYS B 1 81 ? 16.859 -15.82 -3.537 1 86.62 81 CYS B C 1
ATOM 4866 O O . CYS B 1 81 ? 16.562 -14.633 -3.682 1 86.62 81 CYS B O 1
ATOM 4868 N N . GLY B 1 82 ? 17.125 -16.406 -2.387 1 84.12 82 GLY B N 1
ATOM 4869 C CA . GLY B 1 82 ? 17.125 -15.586 -1.182 1 84.12 82 GLY B CA 1
ATOM 4870 C C . GLY B 1 82 ? 18.188 -14.516 -1.183 1 84.12 82 GLY B C 1
ATOM 4871 O O . GLY B 1 82 ? 17.969 -13.406 -0.701 1 84.12 82 GLY B O 1
ATOM 4872 N N . GLY B 1 83 ? 19.312 -14.883 -1.748 1 83.94 83 GLY B N 1
ATOM 4873 C CA . GLY B 1 83 ? 20.375 -13.898 -1.887 1 83.94 83 GLY B CA 1
ATOM 4874 C C . GLY B 1 83 ? 20.016 -12.758 -2.812 1 83.94 83 GLY B C 1
ATOM 4875 O O . GLY B 1 83 ? 20.312 -11.594 -2.525 1 83.94 83 GLY B O 1
ATOM 4876 N N . ILE B 1 84 ? 19.312 -13.07 -3.816 1 85 84 ILE B N 1
ATOM 4877 C CA . ILE B 1 84 ? 18.891 -12.055 -4.773 1 85 84 ILE B CA 1
ATOM 4878 C C . ILE B 1 84 ? 17.859 -11.141 -4.125 1 85 84 ILE B C 1
ATOM 4880 O O . ILE B 1 84 ? 17.891 -9.922 -4.301 1 85 84 ILE B O 1
ATOM 4884 N N . GLU B 1 85 ? 17.031 -11.758 -3.447 1 85.44 85 GLU B N 1
ATOM 4885 C CA . GLU B 1 85 ? 16 -10.984 -2.748 1 85.44 85 GLU B CA 1
ATOM 4886 C C . GLU B 1 85 ? 16.625 -10 -1.765 1 85.44 85 GLU B C 1
ATOM 4888 O O . GLU B 1 85 ? 16.188 -8.852 -1.672 1 85.44 85 GLU B O 1
ATOM 4893 N N . ARG B 1 86 ? 17.562 -10.469 -1.065 1 85.75 86 ARG B N 1
ATOM 4894 C CA . ARG B 1 86 ? 18.234 -9.617 -0.094 1 85.75 86 ARG B CA 1
ATOM 4895 C C . ARG B 1 86 ? 18.969 -8.477 -0.788 1 85.75 86 ARG B C 1
ATOM 4897 O O . ARG B 1 86 ? 19 -7.348 -0.288 1 85.75 86 ARG B O 1
ATOM 4904 N N . GLU B 1 87 ? 19.5 -8.82 -1.843 1 87.31 87 GLU B N 1
ATOM 4905 C CA . GLU B 1 87 ? 20.234 -7.801 -2.6 1 87.31 87 GLU B CA 1
ATOM 4906 C C . GLU B 1 87 ? 19.281 -6.703 -3.086 1 87.31 87 GLU B C 1
ATOM 4908 O O . GLU B 1 87 ? 19.578 -5.516 -2.949 1 87.31 87 GLU B O 1
ATOM 4913 N N . TYR B 1 88 ? 18.172 -7.102 -3.604 1 88.5 88 TYR B N 1
ATOM 4914 C CA . TYR B 1 88 ? 17.234 -6.113 -4.121 1 88.5 88 TYR B CA 1
ATOM 4915 C C . TYR B 1 88 ? 16.562 -5.359 -2.986 1 88.5 88 TYR B C 1
ATOM 4917 O O . TYR B 1 88 ? 16.234 -4.176 -3.125 1 88.5 88 TYR B O 1
ATOM 4925 N N . SER B 1 89 ? 16.328 -6.047 -1.92 1 88.69 89 SER B N 1
ATOM 4926 C CA . SER B 1 89 ? 15.789 -5.359 -0.748 1 88.69 89 SER B CA 1
ATOM 4927 C C . SER B 1 89 ? 16.766 -4.297 -0.243 1 88.69 89 SER B C 1
ATOM 4929 O O . SER B 1 89 ? 16.344 -3.186 0.099 1 88.69 89 SER B O 1
ATOM 4931 N N . GLY B 1 90 ? 18.016 -4.707 -0.199 1 87.38 90 GLY B N 1
ATOM 4932 C CA . GLY B 1 90 ? 19.031 -3.748 0.191 1 87.38 90 GLY B CA 1
ATOM 4933 C C . GLY B 1 90 ? 19.156 -2.584 -0.775 1 87.38 90 GLY B C 1
ATOM 4934 O O . GLY B 1 90 ? 19.312 -1.435 -0.355 1 87.38 90 GLY B O 1
ATOM 4935 N N . LEU B 1 91 ? 19.031 -2.896 -1.982 1 87.5 91 LEU B N 1
ATOM 4936 C CA . LEU B 1 91 ? 19.109 -1.867 -3.014 1 87.5 91 LEU B CA 1
ATOM 4937 C C . LEU B 1 91 ? 17.938 -0.897 -2.902 1 87.5 91 LEU B C 1
ATOM 4939 O O . LEU B 1 91 ? 18.109 0.314 -3.053 1 87.5 91 LEU B O 1
ATOM 4943 N N . ALA B 1 92 ? 16.797 -1.453 -2.76 1 88.5 92 ALA B N 1
ATOM 4944 C CA . ALA B 1 92 ? 15.602 -0.614 -2.617 1 88.5 92 ALA B CA 1
ATOM 4945 C C . ALA B 1 92 ? 15.734 0.316 -1.414 1 88.5 92 ALA B C 1
ATOM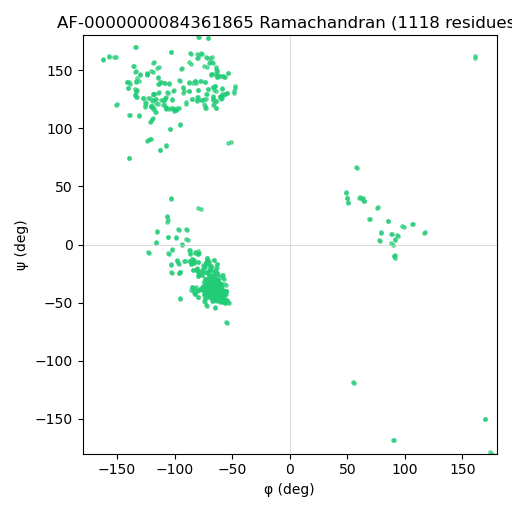 4947 O O . ALA B 1 92 ? 15.477 1.519 -1.522 1 88.5 92 ALA B O 1
ATOM 4948 N N . PHE B 1 93 ? 16.156 -0.227 -0.367 1 88.38 93 PHE B N 1
ATOM 4949 C CA . PHE B 1 93 ? 16.297 0.582 0.837 1 88.38 93 PHE B CA 1
ATOM 4950 C C . PHE B 1 93 ? 17.344 1.674 0.638 1 88.38 93 PHE B C 1
ATOM 4952 O O . PHE B 1 93 ? 17.141 2.822 1.036 1 88.38 93 PHE B O 1
ATOM 4959 N N . THR B 1 94 ? 18.422 1.291 0.075 1 87.88 94 THR B N 1
ATOM 4960 C CA . THR B 1 94 ? 19.5 2.25 -0.138 1 87.88 94 THR B CA 1
ATOM 4961 C C . THR B 1 94 ? 19.062 3.352 -1.099 1 87.88 94 THR B C 1
ATOM 4963 O O . THR B 1 94 ? 19.328 4.531 -0.865 1 87.88 94 THR B O 1
ATOM 4966 N N . ALA B 1 95 ? 18.406 2.949 -2.127 1 89.19 95 ALA B N 1
ATOM 4967 C CA . ALA B 1 95 ? 17.953 3.934 -3.107 1 89.19 95 ALA B CA 1
ATOM 4968 C C . ALA B 1 95 ? 16.969 4.914 -2.486 1 89.19 95 ALA B C 1
ATOM 4970 O O . ALA B 1 95 ? 17.047 6.125 -2.715 1 89.19 95 ALA B O 1
ATOM 4971 N N . PHE B 1 96 ? 16.125 4.473 -1.674 1 89.31 96 PHE B N 1
ATOM 4972 C CA . PHE B 1 96 ? 15.094 5.316 -1.079 1 89.31 96 PHE B CA 1
ATOM 4973 C C . PHE B 1 96 ? 15.656 6.117 0.088 1 89.31 96 PHE B C 1
ATOM 4975 O O . PHE B 1 96 ? 15.141 7.188 0.419 1 89.31 96 PHE B O 1
ATOM 4982 N N . GLY B 1 97 ? 16.688 5.625 0.594 1 87 97 GLY B N 1
ATOM 4983 C CA . GLY B 1 97 ? 17.266 6.281 1.758 1 87 97 GLY B CA 1
ATOM 4984 C C . GLY B 1 97 ? 18.375 7.25 1.407 1 87 97 GLY B C 1
ATOM 4985 O O . GLY B 1 97 ? 18.625 8.203 2.146 1 87 97 GLY B O 1
ATOM 4986 N N . THR B 1 98 ? 19.016 7.035 0.223 1 87.25 98 THR B N 1
ATOM 4987 C CA . THR B 1 98 ? 20.219 7.809 -0.012 1 87.25 98 THR B CA 1
ATOM 4988 C C . THR B 1 98 ? 20.109 8.625 -1.295 1 87.25 98 THR B C 1
ATOM 4990 O O . THR B 1 98 ? 20.953 9.469 -1.581 1 87.25 98 THR B O 1
ATOM 4993 N N . ALA B 1 99 ? 19.062 8.43 -2.045 1 90.25 99 ALA B N 1
ATOM 4994 C CA . ALA B 1 99 ? 18.891 9.203 -3.275 1 90.25 99 ALA B CA 1
ATOM 4995 C C . ALA B 1 99 ? 18.812 10.695 -2.979 1 90.25 99 ALA B C 1
ATOM 4997 O O . ALA B 1 99 ? 18.297 11.102 -1.931 1 90.25 99 ALA B O 1
ATOM 4998 N N . ARG B 1 100 ? 19.359 11.492 -3.879 1 90.75 100 ARG B N 1
ATOM 4999 C CA . ARG B 1 100 ? 19.219 12.938 -3.715 1 90.75 100 ARG B CA 1
ATOM 5000 C C . ARG B 1 100 ? 17.766 13.336 -3.578 1 90.75 100 ARG B C 1
ATOM 5002 O O . ARG B 1 100 ? 16.922 12.906 -4.363 1 90.75 100 ARG B O 1
ATOM 5009 N N . PHE B 1 101 ? 17.547 14.094 -2.598 1 90.31 101 PHE B N 1
ATOM 5010 C CA . PHE B 1 101 ? 16.172 14.453 -2.258 1 90.31 101 PHE B CA 1
ATOM 5011 C C . PHE B 1 101 ? 15.484 15.156 -3.426 1 90.31 101 PHE B C 1
ATOM 5013 O O . PHE B 1 101 ? 14.305 14.93 -3.693 1 90.31 101 PHE B O 1
ATOM 5020 N N . GLN B 1 102 ? 16.203 16 -4.113 1 87.44 102 GLN B N 1
ATOM 5021 C CA . GLN B 1 102 ? 15.664 16.797 -5.211 1 87.44 102 GLN B CA 1
ATOM 5022 C C . GLN B 1 102 ? 15.102 15.898 -6.312 1 87.44 102 GLN B C 1
ATOM 5024 O O . GLN B 1 102 ? 14.047 16.203 -6.879 1 87.44 102 GLN B O 1
ATOM 5029 N N . LEU B 1 103 ? 15.734 14.875 -6.598 1 86.88 103 LEU B N 1
ATOM 5030 C CA . LEU B 1 103 ? 15.305 13.938 -7.633 1 86.88 103 LEU B CA 1
ATOM 5031 C C . LEU B 1 103 ? 14.25 12.984 -7.098 1 86.88 103 LEU B C 1
ATOM 5033 O O . LEU B 1 103 ? 13.312 12.617 -7.816 1 86.88 103 LEU B O 1
ATOM 5037 N N . PHE B 1 104 ? 14.391 12.609 -5.902 1 87.19 104 PHE B N 1
ATOM 5038 C CA . PHE B 1 104 ? 13.453 11.711 -5.246 1 87.19 104 PHE B CA 1
ATOM 5039 C C . PHE B 1 104 ? 12.055 12.312 -5.199 1 87.19 104 PHE B C 1
ATOM 5041 O O . PHE B 1 104 ? 11.07 11.617 -5.434 1 87.19 104 PHE B O 1
ATOM 5048 N N . GLU B 1 105 ? 12.023 13.562 -4.883 1 83.5 105 GLU B N 1
ATOM 5049 C CA . GLU B 1 105 ? 10.75 14.258 -4.707 1 83.5 105 GLU B CA 1
ATOM 5050 C C . GLU B 1 105 ? 10.031 14.422 -6.043 1 83.5 105 GLU B C 1
ATOM 5052 O O . GLU B 1 105 ? 8.812 14.609 -6.074 1 83.5 105 GLU B O 1
ATOM 5057 N N . GLN B 1 106 ? 10.742 14.32 -7.086 1 81.12 106 GLN B N 1
ATOM 5058 C CA . GLN B 1 106 ? 10.141 14.469 -8.406 1 81.12 106 GLN B CA 1
ATOM 5059 C C . GLN B 1 106 ? 9.328 13.227 -8.781 1 81.12 106 GLN B C 1
ATOM 5061 O O . GLN B 1 106 ? 8.43 13.305 -9.633 1 81.12 106 GLN B O 1
ATOM 5066 N N . ILE B 1 107 ? 9.625 12.195 -8.109 1 82.75 107 ILE B N 1
ATOM 5067 C CA . ILE B 1 107 ? 8.867 10.969 -8.352 1 82.75 107 ILE B CA 1
ATOM 5068 C C . ILE B 1 107 ? 7.594 10.984 -7.52 1 82.75 107 ILE B C 1
ATOM 5070 O O . ILE B 1 107 ? 7.645 11.133 -6.297 1 82.75 107 ILE B O 1
ATOM 5074 N N . PRO B 1 108 ? 6.496 10.82 -8.195 1 76.69 108 PRO B N 1
ATOM 5075 C CA . PRO B 1 108 ? 5.234 10.812 -7.453 1 76.69 108 PRO B CA 1
ATOM 5076 C C . PRO B 1 108 ? 5.188 9.727 -6.375 1 76.69 108 PRO B C 1
ATOM 5078 O O . PRO B 1 108 ? 5.746 8.648 -6.562 1 76.69 108 PRO B O 1
ATOM 5081 N N . LEU B 1 109 ? 4.531 10.039 -5.266 1 77.62 109 LEU B N 1
ATOM 5082 C CA . LEU B 1 109 ? 4.449 9.156 -4.109 1 77.62 109 LEU B CA 1
ATOM 5083 C C . LEU B 1 109 ? 3.885 7.793 -4.504 1 77.62 109 LEU B C 1
ATOM 5085 O O . LEU B 1 109 ? 4.355 6.758 -4.023 1 77.62 109 LEU B O 1
ATOM 5089 N N . GLY B 1 110 ? 2.885 7.781 -5.371 1 72.44 110 GLY B N 1
ATOM 5090 C CA . GLY B 1 110 ? 2.301 6.527 -5.816 1 72.44 110 GLY B CA 1
ATOM 5091 C C . GLY B 1 110 ? 3.303 5.609 -6.492 1 72.44 110 GLY B C 1
ATOM 5092 O O . GLY B 1 110 ? 3.309 4.402 -6.246 1 72.44 110 GLY B O 1
ATOM 5093 N N . GLN B 1 111 ? 4.109 6.199 -7.297 1 78.94 111 GLN B N 1
ATOM 5094 C CA . GLN B 1 111 ? 5.125 5.418 -7.992 1 78.94 111 GLN B CA 1
ATOM 5095 C C . GLN B 1 111 ? 6.172 4.887 -7.02 1 78.94 111 GLN B C 1
ATOM 5097 O O . GLN B 1 111 ? 6.684 3.779 -7.191 1 78.94 111 GLN B O 1
ATOM 5102 N N . ARG B 1 112 ? 6.508 5.691 -6.031 1 85.69 112 ARG B N 1
ATOM 5103 C CA . ARG B 1 112 ? 7.449 5.25 -5.012 1 85.69 112 ARG B CA 1
ATOM 5104 C C . ARG B 1 112 ? 6.902 4.051 -4.242 1 85.69 112 ARG B C 1
ATOM 5106 O O . ARG B 1 112 ? 7.621 3.078 -4.004 1 85.69 112 ARG B O 1
ATOM 5113 N N . ARG B 1 113 ? 5.707 4.152 -3.92 1 81.5 113 ARG B N 1
ATOM 5114 C CA . ARG B 1 113 ? 5.066 3.064 -3.191 1 81.5 113 ARG B CA 1
ATOM 5115 C C . ARG B 1 113 ? 5 1.8 -4.043 1 81.5 113 ARG B C 1
ATOM 5117 O O . ARG B 1 113 ? 5.207 0.694 -3.537 1 81.5 113 ARG B O 1
ATOM 5124 N N . GLU B 1 114 ? 4.707 1.99 -5.289 1 78.25 114 GLU B N 1
ATOM 5125 C CA . GLU B 1 114 ? 4.652 0.854 -6.203 1 78.25 114 GLU B CA 1
ATOM 5126 C C . GLU B 1 114 ? 6.016 0.182 -6.336 1 78.25 114 GLU B C 1
ATOM 5128 O O . GLU B 1 114 ? 6.105 -1.046 -6.402 1 78.25 114 GLU B O 1
ATOM 5133 N N . ALA B 1 115 ? 7.004 0.963 -6.422 1 84.81 115 ALA B N 1
ATOM 5134 C CA . ALA B 1 115 ? 8.359 0.425 -6.535 1 84.81 115 ALA B CA 1
ATOM 5135 C C . ALA B 1 115 ? 8.719 -0.421 -5.316 1 84.81 115 ALA B C 1
ATOM 5137 O O . ALA B 1 115 ? 9.328 -1.482 -5.449 1 84.81 115 ALA B O 1
ATOM 5138 N N . LEU B 1 116 ? 8.305 0.062 -4.199 1 86.25 116 LEU B N 1
ATOM 5139 C CA . LEU B 1 116 ? 8.602 -0.684 -2.982 1 86.25 116 LEU B CA 1
ATOM 5140 C C . LEU B 1 116 ? 7.742 -1.938 -2.887 1 86.25 116 LEU B C 1
ATOM 5142 O O . LEU B 1 116 ? 8.203 -2.979 -2.412 1 86.25 116 LEU B O 1
ATOM 5146 N N . ALA B 1 117 ? 6.512 -1.849 -3.33 1 78.75 117 ALA B N 1
ATOM 5147 C CA . ALA B 1 117 ? 5.633 -3.014 -3.371 1 78.75 117 ALA B CA 1
ATOM 5148 C C . ALA B 1 117 ? 6.16 -4.062 -4.344 1 78.75 117 ALA B C 1
ATOM 5150 O O . ALA B 1 117 ? 5.848 -5.25 -4.215 1 78.75 117 ALA B O 1
ATOM 5151 N N . GLY B 1 118 ? 6.949 -3.637 -5.262 1 82.31 118 GLY B N 1
ATOM 5152 C CA . GLY B 1 118 ? 7.551 -4.52 -6.246 1 82.31 118 GLY B CA 1
ATOM 5153 C C . GLY B 1 118 ? 8.477 -5.551 -5.633 1 82.31 118 GLY B C 1
ATOM 5154 O O . GLY B 1 118 ? 8.727 -6.602 -6.227 1 82.31 118 GLY B O 1
ATOM 5155 N N . LEU B 1 119 ? 8.883 -5.332 -4.426 1 85.56 119 LEU B N 1
ATOM 5156 C CA . LEU B 1 119 ? 9.766 -6.285 -3.754 1 85.56 119 LEU B CA 1
ATOM 5157 C C . LEU B 1 119 ? 9.062 -7.621 -3.545 1 85.56 119 LEU B C 1
ATOM 5159 O O . LEU B 1 119 ? 9.664 -8.68 -3.734 1 85.56 119 LEU B O 1
ATOM 5163 N N . VAL B 1 120 ? 7.82 -7.539 -3.264 1 79.38 120 VAL B N 1
ATOM 5164 C CA . VAL B 1 120 ? 7.039 -8.758 -3.074 1 79.38 120 VAL B CA 1
ATOM 5165 C C . VAL B 1 120 ? 6.855 -9.469 -4.414 1 79.38 120 VAL B C 1
ATOM 5167 O O . VAL B 1 120 ? 6.934 -10.695 -4.488 1 79.38 120 VAL B O 1
ATOM 5170 N N . THR B 1 121 ? 6.676 -8.664 -5.43 1 82.25 121 THR B N 1
ATOM 5171 C CA . THR B 1 121 ? 6.508 -9.203 -6.773 1 82.25 121 THR B CA 1
ATOM 5172 C C . THR B 1 121 ? 7.785 -9.898 -7.238 1 82.25 121 THR B C 1
ATOM 5174 O O . THR B 1 121 ? 7.727 -10.938 -7.898 1 82.25 121 THR B O 1
ATOM 5177 N N . ILE B 1 122 ? 8.875 -9.336 -6.895 1 87.06 122 ILE B N 1
ATOM 5178 C CA . ILE B 1 122 ? 10.164 -9.93 -7.258 1 87.06 122 ILE B CA 1
ATOM 5179 C C . ILE B 1 122 ? 10.328 -11.266 -6.535 1 87.06 122 ILE B C 1
ATOM 5181 O O . ILE B 1 122 ? 10.758 -12.25 -7.137 1 87.06 122 ILE B O 1
ATOM 5185 N N . GLN B 1 123 ? 9.914 -11.297 -5.375 1 82.81 123 GLN B N 1
ATOM 5186 C CA . GLN B 1 123 ? 10.039 -12.523 -4.59 1 82.81 123 GLN B CA 1
ATOM 5187 C C . GLN B 1 123 ? 9.125 -13.617 -5.137 1 82.81 123 GLN B C 1
ATOM 5189 O O . GLN B 1 123 ? 9.477 -14.805 -5.09 1 82.81 123 GLN B O 1
ATOM 5194 N N . GLN B 1 124 ? 8 -13.25 -5.66 1 77.38 124 GLN B N 1
ATOM 5195 C CA . GLN B 1 124 ? 7.059 -14.219 -6.215 1 77.38 124 GLN B CA 1
ATOM 5196 C C . GLN B 1 124 ? 7.547 -14.75 -7.559 1 77.38 124 GLN B C 1
ATOM 5198 O O . GLN B 1 124 ? 7.285 -15.898 -7.906 1 77.38 124 GLN B O 1
ATOM 5203 N N . GLY B 1 125 ? 8.211 -13.906 -8.234 1 83 125 GLY B N 1
ATOM 5204 C CA . GLY B 1 125 ? 8.719 -14.305 -9.539 1 83 125 GLY B CA 1
ATOM 5205 C C . GLY B 1 125 ? 10.047 -15.039 -9.469 1 83 125 GLY B C 1
ATOM 5206 O O . GLY B 1 125 ? 10.266 -16 -10.211 1 83 125 GLY B O 1
ATOM 5207 N N . ILE B 1 126 ? 10.859 -14.586 -8.523 1 86 126 ILE B N 1
ATOM 5208 C CA . ILE B 1 126 ? 12.188 -15.172 -8.375 1 86 126 ILE B CA 1
ATOM 5209 C C . ILE B 1 126 ? 12.234 -16.031 -7.113 1 86 126 ILE B C 1
ATOM 5211 O O . ILE B 1 126 ? 12.648 -15.57 -6.051 1 86 126 ILE B O 1
ATOM 5215 N N . ASN B 1 127 ? 11.812 -17.203 -7.27 1 84.62 127 ASN B N 1
ATOM 5216 C CA . ASN B 1 127 ? 11.844 -18.141 -6.16 1 84.62 127 ASN B CA 1
ATOM 5217 C C . ASN B 1 127 ? 12.414 -19.5 -6.59 1 84.62 127 ASN B C 1
ATOM 5219 O O . ASN B 1 127 ? 12.688 -19.719 -7.773 1 84.62 127 ASN B O 1
ATOM 5223 N N . GLY B 1 128 ? 12.648 -20.25 -5.684 1 81.56 128 GLY B N 1
ATOM 5224 C CA . GLY B 1 128 ? 13.305 -21.531 -5.938 1 81.56 128 GLY B CA 1
ATOM 5225 C C . GLY B 1 128 ? 12.539 -22.422 -6.902 1 81.56 128 GLY B C 1
ATOM 5226 O O . GLY B 1 128 ? 13.133 -23.062 -7.766 1 81.56 128 GLY B O 1
ATOM 5227 N N . GLY B 1 129 ? 11.266 -22.359 -6.77 1 80.62 129 GLY B N 1
ATOM 5228 C CA . GLY B 1 129 ? 10.438 -23.172 -7.652 1 80.62 129 GLY B CA 1
ATOM 5229 C C . GLY B 1 129 ? 10.523 -22.734 -9.102 1 80.62 129 GLY B C 1
ATOM 5230 O O . GLY B 1 129 ? 10.672 -23.578 -10 1 80.62 129 GLY B O 1
ATOM 5231 N N . ASN B 1 130 ? 10.43 -21.484 -9.32 1 85.69 130 ASN B N 1
ATOM 5232 C CA . ASN B 1 130 ? 10.516 -20.953 -10.672 1 85.69 130 ASN B CA 1
ATOM 5233 C C . ASN B 1 130 ? 11.898 -21.172 -11.281 1 85.69 130 ASN B C 1
ATOM 5235 O O . ASN B 1 130 ? 12.023 -21.469 -12.469 1 85.69 130 ASN B O 1
ATOM 5239 N N . LEU B 1 131 ? 12.883 -21.094 -10.469 1 85.38 131 LEU B N 1
ATOM 5240 C CA . LEU B 1 131 ? 14.234 -21.344 -10.945 1 85.38 131 LEU B CA 1
ATOM 5241 C C . LEU B 1 131 ? 14.422 -22.797 -11.344 1 85.38 131 LEU B C 1
ATOM 5243 O O . LEU B 1 131 ? 15.039 -23.094 -12.367 1 85.38 131 LEU B O 1
ATOM 5247 N N . ALA B 1 132 ? 13.898 -23.625 -10.531 1 84.19 132 ALA B N 1
ATOM 5248 C CA . ALA B 1 132 ? 13.961 -25.047 -10.844 1 84.19 132 ALA B CA 1
ATOM 5249 C C . ALA B 1 132 ? 13.242 -25.359 -12.156 1 84.19 132 ALA B C 1
ATOM 5251 O O . ALA B 1 132 ? 13.719 -26.156 -12.969 1 84.19 132 ALA B O 1
ATOM 5252 N N . ALA B 1 133 ? 12.141 -24.734 -12.359 1 83.5 133 ALA B N 1
ATOM 5253 C CA . ALA B 1 133 ? 11.367 -24.953 -13.578 1 83.5 133 ALA B CA 1
ATOM 5254 C C . ALA B 1 133 ? 12.125 -24.453 -14.805 1 83.5 133 ALA B C 1
ATOM 5256 O O . ALA B 1 133 ? 12.07 -25.078 -15.867 1 83.5 133 ALA B O 1
ATOM 5257 N N . ILE B 1 134 ? 12.828 -23.438 -14.672 1 85.62 134 ILE B N 1
ATOM 5258 C CA . ILE B 1 134 ? 13.602 -22.891 -15.773 1 85.62 134 ILE B CA 1
ATOM 5259 C C . ILE B 1 134 ? 14.75 -23.828 -16.125 1 85.62 134 ILE B C 1
ATOM 5261 O O . ILE B 1 134 ? 15.062 -24.031 -17.297 1 85.62 134 ILE B O 1
ATOM 5265 N N . LEU B 1 135 ? 15.297 -24.453 -15.133 1 84.88 135 LEU B N 1
ATOM 5266 C CA . LEU B 1 135 ? 16.422 -25.359 -15.352 1 84.88 135 LEU B CA 1
ATOM 5267 C C . LEU B 1 135 ? 15.945 -26.672 -15.961 1 84.88 135 LEU B C 1
ATOM 5269 O O . LEU B 1 135 ? 16.703 -27.359 -16.641 1 84.88 135 LEU B O 1
ATOM 5273 N N . ASP B 1 136 ? 14.695 -26.938 -15.734 1 84.81 136 ASP B N 1
ATOM 5274 C CA . ASP B 1 136 ? 14.148 -28.172 -16.281 1 84.81 136 ASP B CA 1
ATOM 5275 C C . ASP B 1 136 ? 13.719 -28 -17.734 1 84.81 136 ASP B C 1
ATOM 5277 O O . ASP B 1 136 ? 13.586 -28.984 -18.469 1 84.81 136 ASP B O 1
ATOM 5281 N N . GLY B 1 137 ? 13.586 -26.797 -18.156 1 83.44 137 GLY B N 1
ATOM 5282 C CA . GLY B 1 137 ? 13.055 -26.5 -19.469 1 83.44 137 GLY B CA 1
ATOM 5283 C C . GLY B 1 137 ? 13.859 -27.125 -20.594 1 83.44 137 GLY B C 1
ATOM 5284 O O . GLY B 1 137 ? 13.32 -27.875 -21.406 1 83.44 137 GLY B O 1
ATOM 5285 N N . PRO B 1 138 ? 15.125 -27.047 -20.547 1 84.62 138 PRO B N 1
ATOM 5286 C CA . PRO B 1 138 ? 15.953 -27.547 -21.656 1 84.62 138 PRO B CA 1
ATOM 5287 C C . PRO B 1 138 ? 15.945 -29.062 -21.75 1 84.62 138 PRO B C 1
ATOM 5289 O O . PRO B 1 138 ? 16.281 -29.625 -22.797 1 84.62 138 PRO B O 1
ATOM 5292 N N . PHE B 1 139 ? 15.5 -29.672 -20.75 1 85.81 139 PHE B N 1
ATOM 5293 C CA . PHE B 1 139 ? 15.562 -31.125 -20.75 1 85.81 139 PHE B CA 1
ATOM 5294 C C . PHE B 1 139 ? 14.383 -31.719 -21.516 1 85.81 139 PHE B C 1
ATOM 5296 O O . PHE B 1 139 ? 14.297 -32.938 -21.703 1 85.81 139 PHE B O 1
ATOM 5303 N N . ALA B 1 140 ? 13.484 -30.812 -21.906 1 88.69 140 ALA B N 1
ATOM 5304 C CA . ALA B 1 140 ? 12.469 -31.266 -22.844 1 88.69 140 ALA B CA 1
ATOM 5305 C C . ALA B 1 140 ? 13.109 -31.844 -24.109 1 88.69 140 ALA B C 1
ATOM 5307 O O . ALA B 1 140 ? 12.648 -32.844 -24.641 1 88.69 140 ALA B O 1
ATOM 5308 N N . LEU B 1 141 ? 14.195 -31.281 -24.484 1 89.25 141 LEU B N 1
ATOM 5309 C CA . LEU B 1 141 ? 14.922 -31.734 -25.672 1 89.25 141 LEU B CA 1
ATOM 5310 C C . LEU B 1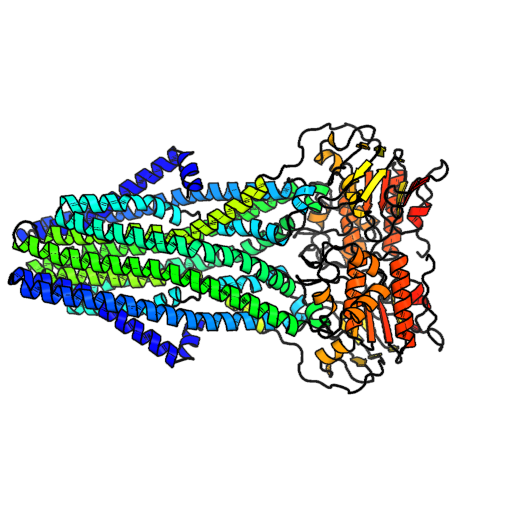 141 ? 15.578 -33.094 -25.422 1 89.25 141 LEU B C 1
ATOM 5312 O O . LEU B 1 141 ? 15.664 -33.938 -26.312 1 89.25 141 LEU B O 1
ATOM 5316 N N . LEU B 1 142 ? 15.984 -33.25 -24.172 1 88.25 142 LEU B N 1
ATOM 5317 C CA . LEU B 1 142 ? 16.594 -34.531 -23.812 1 88.25 142 LEU B CA 1
ATOM 5318 C C . LEU B 1 142 ? 15.562 -35.656 -23.922 1 88.25 142 LEU B C 1
ATOM 5320 O O . LEU B 1 142 ? 15.875 -36.75 -24.422 1 88.25 142 LEU B O 1
ATOM 5324 N N . PHE B 1 143 ? 14.414 -35.438 -23.5 1 90.25 143 PHE B N 1
ATOM 5325 C CA . PHE B 1 143 ? 13.375 -36.438 -23.547 1 90.25 143 PHE B CA 1
ATOM 5326 C C . PHE B 1 143 ? 12.984 -36.75 -24.984 1 90.25 143 PHE B C 1
ATOM 5328 O O . PHE B 1 143 ? 12.75 -37.906 -25.344 1 90.25 143 PHE B O 1
ATOM 5335 N N . ILE B 1 144 ? 12.953 -35.75 -25.781 1 91.5 144 ILE B N 1
ATOM 5336 C CA . ILE B 1 144 ? 12.625 -35.906 -27.188 1 91.5 144 ILE B CA 1
ATOM 5337 C C . ILE B 1 144 ? 13.742 -36.688 -27.891 1 91.5 144 ILE B C 1
ATOM 5339 O O . ILE B 1 144 ? 13.484 -37.562 -28.734 1 91.5 144 ILE B O 1
ATOM 5343 N N . PHE B 1 145 ? 14.93 -36.438 -27.484 1 91 145 PHE B N 1
ATOM 5344 C CA . PHE B 1 145 ? 16.078 -37.156 -28.031 1 91 145 PHE B CA 1
ATOM 5345 C C . PHE B 1 145 ? 16.031 -38.625 -27.656 1 91 145 PHE B C 1
ATOM 5347 O O . PHE B 1 145 ? 16.234 -39.5 -28.5 1 91 145 PHE B O 1
ATOM 5354 N N . ALA B 1 146 ? 15.781 -38.875 -26.406 1 90.12 146 ALA B N 1
ATOM 5355 C CA . ALA B 1 146 ? 15.656 -40.25 -25.953 1 90.12 146 ALA B CA 1
ATOM 5356 C C . ALA B 1 146 ? 14.539 -40.969 -26.688 1 90.12 146 ALA B C 1
ATOM 5358 O O . ALA B 1 146 ? 14.664 -42.156 -27 1 90.12 146 ALA B O 1
ATOM 5359 N N . LEU B 1 147 ? 13.469 -40.219 -26.875 1 90.69 147 LEU B N 1
ATOM 5360 C CA . LEU B 1 147 ? 12.336 -40.781 -27.609 1 90.69 147 LEU B CA 1
ATOM 5361 C C . LEU B 1 147 ? 12.727 -41.094 -29.062 1 90.69 147 LEU B C 1
ATOM 5363 O O . LEU B 1 147 ? 12.305 -42.125 -29.609 1 90.69 147 LEU B O 1
ATOM 5367 N N . SER B 1 148 ? 13.57 -40.312 -29.672 1 91.56 148 SER B N 1
ATOM 5368 C CA . SER B 1 148 ? 14 -40.5 -31.047 1 91.56 148 SER B CA 1
ATOM 5369 C C . SER B 1 148 ? 14.922 -41.719 -31.188 1 91.56 148 SER B C 1
ATOM 5371 O O . SER B 1 148 ? 15.047 -42.281 -32.281 1 91.56 148 SER B O 1
ATOM 5373 N N . LEU B 1 149 ? 15.586 -42.125 -30.094 1 90.25 149 LEU B N 1
ATOM 5374 C CA . LEU B 1 149 ? 16.438 -43.281 -30.109 1 90.25 149 LEU B CA 1
ATOM 5375 C C . LEU B 1 149 ? 15.609 -44.562 -30.141 1 90.25 149 LEU B C 1
ATOM 5377 O O . LEU B 1 149 ? 16.078 -45.594 -30.625 1 90.25 149 LEU B O 1
ATOM 5381 N N . LEU B 1 150 ? 14.453 -44.438 -29.562 1 88.31 150 LEU B N 1
ATOM 5382 C CA . LEU B 1 150 ? 13.555 -45.594 -29.625 1 88.31 150 LEU B CA 1
ATOM 5383 C C . LEU B 1 150 ? 12.945 -45.75 -31.016 1 88.31 150 LEU B C 1
ATOM 5385 O O . LEU B 1 150 ? 12.961 -46.844 -31.578 1 88.31 150 LEU B O 1
ATOM 5389 N N . SER B 1 151 ? 12.414 -44.688 -31.594 1 91.19 151 SER B N 1
ATOM 5390 C CA . SER B 1 151 ? 11.852 -44.625 -32.938 1 91.19 151 SER B CA 1
ATOM 5391 C C . SER B 1 151 ? 11.984 -43.219 -33.531 1 91.19 151 SER B C 1
ATOM 5393 O O . SER B 1 151 ? 11.469 -42.25 -32.969 1 91.19 151 SER B O 1
ATOM 5395 N N . PRO B 1 152 ? 12.641 -43.125 -34.594 1 91.19 152 PRO B N 1
ATOM 5396 C CA . PRO B 1 152 ? 12.812 -41.812 -35.219 1 91.19 152 PRO B CA 1
ATOM 5397 C C . PRO B 1 152 ? 11.484 -41.188 -35.656 1 91.19 152 PRO B C 1
ATOM 5399 O O . PRO B 1 152 ? 11.328 -39.969 -35.594 1 91.19 152 PRO B O 1
ATOM 5402 N N . ILE B 1 153 ? 10.57 -42 -36 1 92.38 153 ILE B N 1
ATOM 5403 C CA . ILE B 1 153 ? 9.289 -41.469 -36.438 1 92.38 153 ILE B CA 1
ATOM 5404 C C . ILE B 1 153 ? 8.523 -40.906 -35.25 1 92.38 153 ILE B C 1
ATOM 5406 O O . ILE B 1 153 ? 7.906 -39.844 -35.312 1 92.38 153 ILE B O 1
ATOM 5410 N N . LEU B 1 154 ? 8.586 -41.594 -34.125 1 92.75 154 LEU B N 1
ATOM 5411 C CA . LEU B 1 154 ? 7.93 -41.125 -32.938 1 92.75 154 LEU B CA 1
ATOM 5412 C C . LEU B 1 154 ? 8.617 -39.875 -32.406 1 92.75 154 LEU B C 1
ATOM 5414 O O . LEU B 1 154 ? 7.957 -38.969 -31.875 1 92.75 154 LEU B O 1
ATOM 5418 N N . GLY B 1 155 ? 9.898 -39.844 -32.531 1 92.75 155 GLY B N 1
ATOM 5419 C CA . GLY B 1 155 ? 10.633 -38.656 -32.125 1 92.75 155 GLY B CA 1
ATOM 5420 C C . GLY B 1 155 ? 10.273 -37.438 -32.938 1 92.75 155 GLY B C 1
ATOM 5421 O O . GLY B 1 155 ? 10.156 -36.344 -32.406 1 92.75 155 GLY B O 1
ATOM 5422 N N . LEU B 1 156 ? 10.125 -37.656 -34.188 1 93.62 156 LEU B N 1
ATOM 5423 C CA . LEU B 1 156 ? 9.75 -36.562 -35.094 1 93.62 156 LEU B CA 1
ATOM 5424 C C . LEU B 1 156 ? 8.344 -36.062 -34.75 1 93.62 156 LEU B C 1
ATOM 5426 O O . LEU B 1 156 ? 8.07 -34.875 -34.844 1 93.62 156 LEU B O 1
ATOM 5430 N N . LEU B 1 157 ? 7.457 -36.938 -34.375 1 93.44 157 LEU B N 1
ATOM 5431 C CA . LEU B 1 157 ? 6.105 -36.562 -34 1 93.44 157 LEU B CA 1
ATOM 5432 C C . LEU B 1 157 ? 6.117 -35.719 -32.719 1 93.44 157 LEU B C 1
ATOM 5434 O O . LEU B 1 157 ? 5.441 -34.688 -32.656 1 93.44 157 LEU B O 1
ATOM 5438 N N . ALA B 1 158 ? 6.879 -36.188 -31.766 1 93.69 158 ALA B N 1
ATOM 5439 C CA . ALA B 1 158 ? 6.992 -35.438 -30.516 1 93.69 158 ALA B CA 1
ATOM 5440 C C . ALA B 1 158 ? 7.605 -34.062 -30.734 1 93.69 158 ALA B C 1
ATOM 5442 O O . ALA B 1 158 ? 7.172 -33.094 -30.125 1 93.69 158 ALA B O 1
ATOM 5443 N N . LEU B 1 159 ? 8.578 -34 -31.578 1 93.44 159 LEU B N 1
ATOM 5444 C CA . LEU B 1 159 ? 9.227 -32.75 -31.891 1 93.44 159 LEU B CA 1
ATOM 5445 C C . LEU B 1 159 ? 8.266 -31.797 -32.594 1 93.44 159 LEU B C 1
ATOM 5447 O O . LEU B 1 159 ? 8.266 -30.594 -32.312 1 93.44 159 LEU B O 1
ATOM 5451 N N . ALA B 1 160 ? 7.496 -32.281 -33.438 1 94.31 160 ALA B N 1
ATOM 5452 C CA . ALA B 1 160 ? 6.523 -31.484 -34.156 1 94.31 160 ALA B CA 1
ATOM 5453 C C . ALA B 1 160 ? 5.48 -30.891 -33.219 1 94.31 160 ALA B C 1
ATOM 5455 O O . ALA B 1 160 ? 5.176 -29.703 -33.281 1 94.31 160 ALA B O 1
ATOM 5456 N N . VAL B 1 161 ? 4.973 -31.672 -32.344 1 93.06 161 VAL B N 1
ATOM 5457 C CA . VAL B 1 161 ? 3.965 -31.219 -31.391 1 93.06 161 VAL B CA 1
ATOM 5458 C C . VAL B 1 161 ? 4.582 -30.203 -30.422 1 93.06 161 VAL B C 1
ATOM 5460 O O . VAL B 1 161 ? 3.961 -29.188 -30.109 1 93.06 161 VAL B O 1
ATOM 5463 N N . ALA B 1 162 ? 5.77 -30.5 -30 1 92.44 162 ALA B N 1
ATOM 5464 C CA . ALA B 1 162 ? 6.477 -29.594 -29.094 1 92.44 162 ALA B CA 1
ATOM 5465 C C . ALA B 1 162 ? 6.719 -28.25 -29.766 1 92.44 162 ALA B C 1
ATOM 5467 O O . ALA B 1 162 ? 6.57 -27.203 -29.125 1 92.44 162 ALA B O 1
ATOM 5468 N N . LEU B 1 163 ? 7.113 -28.281 -30.969 1 92.88 163 LEU B N 1
ATOM 5469 C CA . LEU B 1 163 ? 7.383 -27.047 -31.703 1 92.88 163 LEU B CA 1
ATOM 5470 C C . LEU B 1 163 ? 6.109 -26.234 -31.891 1 92.88 163 LEU B C 1
ATOM 5472 O O . LEU B 1 163 ? 6.109 -25.016 -31.703 1 92.88 163 LEU B O 1
ATOM 5476 N N . VAL B 1 164 ? 5.039 -26.891 -32.25 1 93.62 164 VAL B N 1
ATOM 5477 C CA . VAL B 1 164 ? 3.762 -26.219 -32.438 1 93.62 164 VAL B CA 1
ATOM 5478 C C . VAL B 1 164 ? 3.305 -25.609 -31.109 1 93.62 164 VAL B C 1
ATOM 5480 O O . VAL B 1 164 ? 2.854 -24.453 -31.078 1 93.62 164 VAL B O 1
ATOM 5483 N N . LEU B 1 165 ? 3.453 -26.344 -30.062 1 91.88 165 LEU B N 1
ATOM 5484 C CA . LEU B 1 165 ? 3.064 -25.859 -28.734 1 91.88 165 LEU B CA 1
ATOM 5485 C C . LEU B 1 165 ? 3.896 -24.641 -28.344 1 91.88 165 LEU B C 1
ATOM 5487 O O . LEU B 1 165 ? 3.359 -23.656 -27.828 1 91.88 165 LEU B O 1
ATOM 5491 N N . THR B 1 166 ? 5.18 -24.734 -28.594 1 90.5 166 THR B N 1
ATOM 5492 C CA . THR B 1 166 ? 6.078 -23.641 -28.234 1 90.5 166 THR B CA 1
ATOM 5493 C C . THR B 1 166 ? 5.738 -22.375 -29 1 90.5 166 THR B C 1
ATOM 5495 O O . THR B 1 166 ? 5.734 -21.281 -28.438 1 90.5 166 THR B O 1
ATOM 5498 N N . VAL B 1 167 ? 5.441 -22.516 -30.234 1 92.25 167 VAL B N 1
ATOM 5499 C CA . VAL B 1 167 ? 5.098 -21.375 -31.078 1 92.25 167 VAL B CA 1
ATOM 5500 C C . VAL B 1 167 ? 3.775 -20.766 -30.609 1 92.25 167 VAL B C 1
ATOM 5502 O O . VAL B 1 167 ? 3.646 -19.547 -30.516 1 92.25 167 VAL B O 1
ATOM 5505 N N . LEU B 1 168 ? 2.812 -21.578 -30.297 1 91.62 168 LEU B N 1
ATOM 5506 C CA . LEU B 1 168 ? 1.517 -21.109 -29.828 1 91.62 168 LEU B CA 1
ATOM 5507 C C . LEU B 1 168 ? 1.657 -20.359 -28.5 1 91.62 168 LEU B C 1
ATOM 5509 O O . LEU B 1 168 ? 1.055 -19.312 -28.297 1 91.62 168 LEU B O 1
ATOM 5513 N N . ILE B 1 169 ? 2.457 -20.953 -27.672 1 89.62 169 ILE B N 1
ATOM 5514 C CA . ILE B 1 169 ? 2.688 -20.344 -26.375 1 89.62 169 ILE B CA 1
ATOM 5515 C C . ILE B 1 169 ? 3.373 -18.984 -26.547 1 89.62 169 ILE B C 1
ATOM 5517 O O . ILE B 1 169 ? 3.012 -18 -25.906 1 89.62 169 ILE B O 1
ATOM 5521 N N . PHE B 1 170 ? 4.242 -18.906 -27.453 1 87.75 170 PHE B N 1
ATOM 5522 C CA . PHE B 1 170 ? 4.984 -17.672 -27.719 1 87.75 170 PHE B CA 1
ATOM 5523 C C . PHE B 1 170 ? 4.062 -16.594 -28.25 1 87.75 170 PHE B C 1
ATOM 5525 O O . PHE B 1 170 ? 4.16 -15.43 -27.844 1 87.75 170 PHE B O 1
ATOM 5532 N N . VAL B 1 171 ? 3.193 -16.922 -29.109 1 91.5 171 VAL B N 1
ATOM 5533 C CA . VAL B 1 171 ? 2.258 -15.961 -29.688 1 91.5 171 VAL B CA 1
ATOM 5534 C C . VAL B 1 171 ? 1.311 -15.438 -28.609 1 91.5 171 VAL B C 1
ATOM 5536 O O . VAL B 1 171 ? 1.046 -14.234 -28.531 1 91.5 171 VAL B O 1
ATOM 5539 N N . ILE B 1 172 ? 0.879 -16.266 -27.766 1 90.19 172 ILE B N 1
ATOM 5540 C CA . ILE B 1 172 ? -0.042 -15.891 -26.703 1 90.19 172 ILE B CA 1
ATOM 5541 C C . ILE B 1 172 ? 0.669 -14.969 -25.719 1 90.19 172 ILE B C 1
ATOM 5543 O O . ILE B 1 172 ? 0.092 -13.992 -25.234 1 90.19 172 ILE B O 1
ATOM 5547 N N . GLN B 1 173 ? 1.887 -15.258 -25.469 1 83.94 173 GLN B N 1
ATOM 5548 C CA . GLN B 1 173 ? 2.658 -14.461 -24.531 1 83.94 173 GLN B CA 1
ATOM 5549 C C . GLN B 1 173 ? 2.895 -13.055 -25.062 1 83.94 173 GLN B C 1
ATOM 5551 O O . GLN B 1 173 ? 2.852 -12.078 -24.297 1 83.94 173 GLN B O 1
ATOM 5556 N N . ARG B 1 174 ? 3.105 -12.922 -26.297 1 84.88 174 ARG B N 1
ATOM 5557 C CA . ARG B 1 174 ? 3.326 -11.617 -26.906 1 84.88 174 ARG B CA 1
ATOM 5558 C C . ARG B 1 174 ? 2.049 -10.781 -26.891 1 84.88 174 ARG B C 1
ATOM 5560 O O . ARG B 1 174 ? 2.096 -9.562 -26.688 1 84.88 174 ARG B O 1
ATOM 5567 N N . ARG B 1 175 ? 1.006 -11.461 -27 1 86.19 175 ARG B N 1
ATOM 5568 C CA . ARG B 1 175 ? -0.275 -10.758 -27 1 86.19 175 ARG B CA 1
ATOM 5569 C C . ARG B 1 175 ? -0.662 -10.328 -25.594 1 86.19 175 ARG B C 1
ATOM 5571 O O . ARG B 1 175 ? -1.333 -9.312 -25.406 1 86.19 175 ARG B O 1
ATOM 5578 N N . MET B 1 176 ? -0.178 -11.023 -24.656 1 86.12 176 MET B N 1
ATOM 5579 C CA . MET B 1 176 ? -0.543 -10.773 -23.266 1 86.12 176 MET B CA 1
ATOM 5580 C C . MET B 1 176 ? 0.313 -9.664 -22.672 1 86.12 176 MET B C 1
ATOM 5582 O O . MET B 1 176 ? -0.049 -9.07 -21.656 1 86.12 176 MET B O 1
ATOM 5586 N N . ALA B 1 177 ? 1.362 -9.289 -23.281 1 82.38 177 ALA B N 1
ATOM 5587 C CA . ALA B 1 177 ? 2.318 -8.336 -22.734 1 82.38 177 ALA B CA 1
ATOM 5588 C C . ALA B 1 177 ? 1.677 -6.961 -22.547 1 82.38 177 ALA B C 1
ATOM 5590 O O . ALA B 1 177 ? 1.821 -6.34 -21.484 1 82.38 177 ALA B O 1
ATOM 5591 N N . GLU B 1 178 ? 0.884 -6.5 -23.469 1 86.62 178 GLU B N 1
ATOM 5592 C CA . GLU B 1 178 ? 0.295 -5.164 -23.422 1 86.62 178 GLU B CA 1
ATOM 5593 C C . GLU B 1 178 ? -0.812 -5.09 -22.375 1 86.62 178 GLU B C 1
ATOM 5595 O O . GLU B 1 178 ? -0.805 -4.203 -21.516 1 86.62 178 GLU B O 1
ATOM 5600 N N . PRO B 1 179 ? -1.733 -6.117 -22.391 1 86.69 179 PRO B N 1
ATOM 5601 C CA . PRO B 1 179 ? -2.75 -6.086 -21.328 1 86.69 179 PRO B CA 1
ATOM 5602 C C . PRO B 1 179 ? -2.152 -6.207 -19.938 1 86.69 179 PRO B C 1
ATOM 5604 O O . PRO B 1 179 ? -2.668 -5.609 -18.984 1 86.69 179 PRO B O 1
ATOM 5607 N N . ALA B 1 180 ? -1.111 -6.906 -19.812 1 83.06 180 ALA B N 1
ATOM 5608 C CA . ALA B 1 180 ? -0.458 -7.055 -18.516 1 83.06 180 ALA B CA 1
ATOM 5609 C C . ALA B 1 180 ? 0.144 -5.734 -18.047 1 83.06 180 ALA B C 1
ATOM 5611 O O . ALA B 1 180 ? 0.014 -5.359 -16.891 1 83.06 180 ALA B O 1
ATOM 5612 N N . ALA B 1 181 ? 0.708 -5.051 -18.984 1 81.38 181 ALA B N 1
ATOM 5613 C CA . ALA B 1 181 ? 1.287 -3.75 -18.672 1 81.38 181 ALA B CA 1
ATOM 5614 C C . ALA B 1 181 ? 0.201 -2.742 -18.297 1 81.38 181 ALA B C 1
ATOM 5616 O O . ALA B 1 181 ? 0.356 -1.97 -17.359 1 81.38 181 ALA B O 1
ATOM 5617 N N . GLU B 1 182 ? -0.877 -2.779 -19.016 1 86.12 182 GLU B N 1
ATOM 5618 C CA . GLU B 1 182 ? -1.994 -1.878 -18.75 1 86.12 182 GLU B CA 1
ATOM 5619 C C . GLU B 1 182 ? -2.643 -2.186 -17.406 1 86.12 182 GLU B C 1
ATOM 5621 O O . GLU B 1 182 ? -3.1 -1.278 -16.703 1 86.12 182 GLU B O 1
ATOM 5626 N N . MET B 1 183 ? -2.662 -3.428 -17.094 1 84.38 183 MET B N 1
ATOM 5627 C CA . MET B 1 183 ? -3.227 -3.846 -15.812 1 84.38 183 MET B CA 1
ATOM 5628 C C . MET B 1 183 ? -2.451 -3.234 -14.656 1 84.38 183 MET B C 1
ATOM 5630 O O . MET B 1 183 ? -3.047 -2.793 -13.672 1 84.38 183 MET B O 1
ATOM 5634 N N . VAL B 1 184 ? -1.164 -3.133 -14.82 1 74.75 184 VAL B N 1
ATOM 5635 C CA . VAL B 1 184 ? -0.319 -2.59 -13.766 1 74.75 184 VAL B CA 1
ATOM 5636 C C . VAL B 1 184 ? -0.575 -1.092 -13.609 1 74.75 184 VAL B C 1
ATOM 5638 O O . VAL B 1 184 ? -0.694 -0.584 -12.492 1 74.75 184 VAL B O 1
ATOM 5641 N N . LYS B 1 185 ? -0.751 -0.423 -14.711 1 77.69 185 LYS B N 1
ATOM 5642 C CA . LYS B 1 185 ? -1.016 1.013 -14.688 1 77.69 185 LYS B CA 1
ATOM 5643 C C . LYS B 1 185 ? -2.361 1.313 -14.031 1 77.69 185 LYS B C 1
ATOM 5645 O O . LYS B 1 185 ? -2.467 2.223 -13.211 1 77.69 185 LYS B O 1
ATOM 5650 N N . HIS B 1 186 ? -3.379 0.54 -14.383 1 81.69 186 HIS B N 1
ATOM 5651 C CA . HIS B 1 186 ? -4.715 0.746 -13.828 1 81.69 186 HIS B CA 1
ATOM 5652 C C . HIS B 1 186 ? -4.766 0.378 -12.352 1 81.69 186 HIS B C 1
ATOM 5654 O O . HIS B 1 186 ? -5.516 0.984 -11.586 1 81.69 186 HIS B O 1
ATOM 5660 N N . SER B 1 187 ? -3.967 -0.591 -12.008 1 80.31 187 SER B N 1
ATOM 5661 C CA . SER B 1 187 ? -3.898 -0.991 -10.609 1 80.31 187 SER B CA 1
ATOM 5662 C C . SER B 1 187 ? -3.326 0.126 -9.742 1 80.31 187 SER B C 1
ATOM 5664 O O . SER B 1 187 ? -3.77 0.327 -8.609 1 80.31 187 SER B O 1
ATOM 5666 N N . ALA B 1 188 ? -2.445 0.898 -10.312 1 72.88 188 ALA B N 1
ATOM 5667 C CA . ALA B 1 188 ? -1.853 2.016 -9.586 1 72.88 188 ALA B CA 1
ATOM 5668 C C . ALA B 1 188 ? -2.891 3.1 -9.305 1 72.88 188 ALA B C 1
ATOM 5670 O O . ALA B 1 188 ? -2.926 3.666 -8.203 1 72.88 188 ALA B O 1
ATOM 5671 N N . ARG B 1 189 ? -3.713 3.344 -10.227 1 74.69 189 ARG B N 1
ATOM 5672 C CA . ARG B 1 189 ? -4.746 4.359 -10.07 1 74.69 189 ARG B CA 1
ATOM 5673 C C . ARG B 1 189 ? -5.762 3.949 -9.016 1 74.69 189 ARG B C 1
ATOM 5675 O O . ARG B 1 189 ? -6.16 4.766 -8.18 1 74.69 189 ARG B O 1
ATOM 5682 N N . THR B 1 190 ? -6.137 2.715 -9.07 1 80.5 190 THR B N 1
ATOM 5683 C CA . THR B 1 190 ? -7.121 2.221 -8.117 1 80.5 190 THR B CA 1
ATOM 5684 C C . THR B 1 190 ? -6.531 2.15 -6.711 1 80.5 190 THR B C 1
ATOM 5686 O O . THR B 1 190 ? -7.23 2.373 -5.723 1 80.5 190 THR B O 1
ATOM 5689 N N . SER B 1 191 ? -5.25 1.97 -6.699 1 78.94 191 SER B N 1
ATOM 5690 C CA . SER B 1 191 ? -4.582 1.922 -5.402 1 78.94 191 SER B CA 1
ATOM 5691 C C . SER B 1 191 ? -4.625 3.279 -4.707 1 78.94 191 SER B C 1
ATOM 5693 O O . SER B 1 191 ? -4.723 3.352 -3.48 1 78.94 191 SER B O 1
ATOM 5695 N N . GLY B 1 192 ? -4.555 4.367 -5.477 1 77.81 192 GLY B N 1
ATOM 5696 C CA . GLY B 1 192 ? -4.691 5.695 -4.902 1 77.81 192 GLY B CA 1
ATOM 5697 C C . GLY B 1 192 ? -6.039 5.926 -4.25 1 77.81 192 GLY B C 1
ATOM 5698 O O . GLY B 1 192 ? -6.113 6.488 -3.154 1 77.81 192 GLY B O 1
ATOM 5699 N N . LEU B 1 193 ? -7.02 5.445 -4.93 1 83.31 193 LEU B N 1
ATOM 5700 C CA . LEU B 1 193 ? -8.367 5.586 -4.383 1 83.31 193 LEU B CA 1
ATOM 5701 C C . LEU B 1 193 ? -8.539 4.727 -3.135 1 83.31 193 LEU B C 1
ATOM 5703 O O . LEU B 1 193 ? -9.188 5.145 -2.176 1 83.31 193 LEU B O 1
ATOM 5707 N N . ALA B 1 194 ? -7.953 3.613 -3.172 1 84.12 194 ALA B N 1
ATOM 5708 C CA . ALA B 1 194 ? -8.008 2.73 -2.01 1 84.12 194 ALA B CA 1
ATOM 5709 C C . ALA B 1 194 ? -7.312 3.357 -0.808 1 84.12 194 ALA B C 1
ATOM 5711 O O . ALA B 1 194 ? -7.773 3.227 0.327 1 84.12 194 ALA B O 1
ATOM 5712 N N . GLN B 1 195 ? -6.27 3.998 -1.066 1 80.31 195 GLN B N 1
ATOM 5713 C CA . GLN B 1 195 ? -5.547 4.668 0.01 1 80.31 195 GLN B CA 1
ATOM 5714 C C . GLN B 1 195 ? -6.375 5.805 0.606 1 80.31 195 GLN B C 1
ATOM 5716 O O . GLN B 1 195 ? -6.367 6.012 1.82 1 80.31 195 GLN B O 1
ATOM 5721 N N . PHE B 1 196 ? -7.055 6.492 -0.228 1 85.56 196 PHE B N 1
ATOM 5722 C CA . PHE B 1 196 ? -7.93 7.551 0.254 1 85.56 196 PHE B CA 1
ATOM 5723 C C . PHE B 1 196 ? -9.07 6.973 1.091 1 85.56 196 PHE B C 1
ATOM 5725 O O . PHE B 1 196 ? -9.445 7.547 2.115 1 85.56 196 PHE B O 1
ATOM 5732 N N . LEU B 1 197 ? -9.555 5.867 0.614 1 86.69 197 LEU B N 1
ATOM 5733 C CA . LEU B 1 197 ? -10.641 5.227 1.354 1 86.69 197 LEU B CA 1
ATOM 5734 C C . LEU B 1 197 ? -10.164 4.789 2.736 1 86.69 197 LEU B C 1
ATOM 5736 O O . LEU B 1 197 ? -10.914 4.875 3.711 1 86.69 197 LEU B O 1
ATOM 5740 N N . ALA B 1 198 ? -8.938 4.383 2.82 1 86.12 198 ALA B N 1
ATOM 5741 C CA . ALA B 1 198 ? -8.383 3.912 4.086 1 86.12 198 ALA B CA 1
ATOM 5742 C C . ALA B 1 198 ? -8.125 5.074 5.043 1 86.12 198 ALA B C 1
ATOM 5744 O O . ALA B 1 198 ? -8.414 4.977 6.238 1 86.12 198 ALA B O 1
ATOM 5745 N N . GLY B 1 199 ? -7.672 6.156 4.52 1 83.44 199 GLY B N 1
ATOM 5746 C CA . GLY B 1 199 ? -7.254 7.262 5.367 1 83.44 199 GLY B CA 1
ATOM 5747 C C . GLY B 1 199 ? -8.266 8.391 5.418 1 83.44 199 GLY B C 1
ATOM 5748 O O . GLY B 1 199 ? -8.219 9.234 6.312 1 83.44 199 GLY B O 1
ATOM 5749 N N . GLY B 1 200 ? -9.195 8.438 4.488 1 86.12 200 GLY B N 1
ATOM 5750 C CA . GLY B 1 200 ? -10.086 9.578 4.352 1 86.12 200 GLY B CA 1
ATOM 5751 C C . GLY B 1 200 ? -11.477 9.312 4.906 1 86.12 200 GLY B C 1
ATOM 5752 O O . GLY B 1 200 ? -12.469 9.758 4.332 1 86.12 200 GLY B O 1
ATOM 5753 N N . GLY B 1 201 ? -11.562 8.617 6.027 1 86.19 201 GLY B N 1
ATOM 5754 C CA . GLY B 1 201 ? -12.859 8.297 6.598 1 86.19 201 GLY B CA 1
ATOM 5755 C C . GLY B 1 201 ? -13.641 9.531 7.023 1 86.19 201 GLY B C 1
ATOM 5756 O O . GLY B 1 201 ? -14.844 9.617 6.789 1 86.19 201 GLY B O 1
ATOM 5757 N N . GLU B 1 202 ? -12.906 10.453 7.598 1 88.88 202 GLU B N 1
ATOM 5758 C CA . GLU B 1 202 ? -13.531 11.695 8.039 1 88.88 202 GLU B CA 1
ATOM 5759 C C . GLU B 1 202 ? -14.031 12.516 6.852 1 88.88 202 GLU B C 1
ATOM 5761 O O . GLU B 1 202 ? -15.18 12.953 6.84 1 88.88 202 GLU B O 1
ATOM 5766 N N . THR B 1 203 ? -13.242 12.594 5.871 1 89.31 203 THR B N 1
ATOM 5767 C CA . THR B 1 203 ? -13.562 13.406 4.703 1 89.31 203 THR B CA 1
ATOM 5768 C C . THR B 1 203 ? -14.719 12.797 3.92 1 89.31 203 THR B C 1
ATOM 5770 O O . THR B 1 203 ? -15.609 13.516 3.459 1 89.31 203 THR B O 1
ATOM 5773 N N . ILE B 1 204 ? -14.734 11.586 3.844 1 90.69 204 ILE B N 1
ATOM 5774 C CA . ILE B 1 204 ? -15.758 10.898 3.061 1 90.69 204 ILE B CA 1
ATOM 5775 C C . ILE B 1 204 ? -17.125 11.117 3.695 1 90.69 204 ILE B C 1
ATOM 5777 O O . ILE B 1 204 ? -18.094 11.422 3 1 90.69 204 ILE B O 1
ATOM 5781 N N . ARG B 1 205 ? -17.172 11.062 4.938 1 91.25 205 ARG B N 1
ATOM 5782 C CA . ARG B 1 205 ? -18.438 11.172 5.645 1 91.25 205 ARG B CA 1
ATOM 5783 C C . ARG B 1 205 ? -18.859 12.625 5.812 1 91.25 205 ARG B C 1
ATOM 5785 O O . ARG B 1 205 ? -20.016 12.977 5.609 1 91.25 205 ARG B O 1
ATOM 5792 N N . ALA B 1 206 ? -17.891 13.406 6.148 1 91.12 206 ALA B N 1
ATOM 5793 C CA . ALA B 1 206 ? -18.188 14.812 6.414 1 91.12 206 ALA B CA 1
ATOM 5794 C C . ALA B 1 206 ? -18.672 15.516 5.156 1 91.12 206 ALA B C 1
ATOM 5796 O O . ALA B 1 206 ? -19.516 16.422 5.227 1 91.12 206 ALA B O 1
ATOM 5797 N N . PHE B 1 207 ? -18.219 15.031 4.023 1 90.19 207 PHE B N 1
ATOM 5798 C CA . PHE B 1 207 ? -18.547 15.742 2.791 1 90.19 207 PHE B CA 1
ATOM 5799 C C . PHE B 1 207 ? -19.422 14.875 1.888 1 90.19 207 PHE B C 1
ATOM 5801 O O . PHE B 1 207 ? -19.625 15.195 0.712 1 90.19 207 PHE B O 1
ATOM 5808 N N . ASN B 1 208 ? -19.906 13.844 2.352 1 84.88 208 ASN B N 1
ATOM 5809 C CA . ASN B 1 208 ? -20.828 12.953 1.635 1 84.88 208 ASN B CA 1
ATOM 5810 C C . ASN B 1 208 ? -20.297 12.609 0.246 1 84.88 208 ASN B C 1
ATOM 5812 O O . ASN B 1 208 ? -21.016 12.703 -0.743 1 84.88 208 ASN B O 1
ATOM 5816 N N . CYS B 1 209 ? -19.031 12.398 0.231 1 83.38 209 CYS B N 1
ATOM 5817 C CA . CYS B 1 209 ? -18.453 12.156 -1.084 1 83.38 209 CYS B CA 1
ATOM 5818 C C . CYS B 1 209 ? -18.484 10.672 -1.433 1 83.38 209 CYS B C 1
ATOM 5820 O O . CYS B 1 209 ? -17.938 10.258 -2.457 1 83.38 209 CYS B O 1
ATOM 5822 N N . TYR B 1 210 ? -19.172 9.945 -0.718 1 84.5 210 TYR B N 1
ATOM 5823 C CA . TYR B 1 210 ? -19.25 8.5 -0.926 1 84.5 210 TYR B CA 1
ATOM 5824 C C . TYR B 1 210 ? -19.766 8.172 -2.32 1 84.5 210 TYR B C 1
ATOM 5826 O O . TYR B 1 210 ? -19.156 7.398 -3.055 1 84.5 210 TYR B O 1
ATOM 5834 N N . SER B 1 211 ? -20.844 8.789 -2.725 1 80 211 SER B N 1
ATOM 5835 C CA . SER B 1 211 ? -21.5 8.438 -3.982 1 80 211 SER B CA 1
ATOM 5836 C C . SER B 1 211 ? -20.625 8.812 -5.18 1 80 211 SER B C 1
ATOM 5838 O O . SER B 1 211 ? -20.547 8.055 -6.152 1 80 211 SER B O 1
ATOM 5840 N N . GLY B 1 212 ? -19.953 9.93 -5.055 1 80.38 212 GLY B N 1
ATOM 5841 C CA . GLY B 1 212 ? -19.078 10.328 -6.145 1 80.38 212 GLY B CA 1
ATOM 5842 C C . GLY B 1 212 ? -17.859 9.438 -6.289 1 80.38 212 GLY B C 1
ATOM 5843 O O . GLY B 1 212 ? -17.438 9.148 -7.402 1 80.38 212 GLY B O 1
ATOM 5844 N N . LEU B 1 213 ? -17.438 9.023 -5.168 1 85.25 213 LEU B N 1
ATOM 5845 C CA . LEU B 1 213 ? -16.25 8.18 -5.184 1 85.25 213 LEU B CA 1
ATOM 5846 C C . LEU B 1 213 ? -16.594 6.746 -5.578 1 85.25 213 LEU B C 1
ATOM 5848 O O . LEU B 1 213 ? -15.742 6.008 -6.07 1 85.25 213 LEU B O 1
ATOM 5852 N N . GLN B 1 214 ? -17.875 6.457 -5.289 1 86.19 214 GLN B N 1
ATOM 5853 C CA . GLN B 1 214 ? -18.312 5.102 -5.609 1 86.19 214 GLN B CA 1
ATOM 5854 C C . GLN B 1 214 ? -18.25 4.848 -7.113 1 86.19 214 GLN B C 1
ATOM 5856 O O . GLN B 1 214 ? -17.797 3.787 -7.551 1 86.19 214 GLN B O 1
ATOM 5861 N N . ARG B 1 215 ? -18.688 5.824 -7.816 1 83.06 215 ARG B N 1
ATOM 5862 C CA . ARG B 1 215 ? -18.688 5.68 -9.266 1 83.06 215 ARG B CA 1
ATOM 5863 C C . ARG B 1 215 ? -17.266 5.531 -9.797 1 83.06 215 ARG B C 1
ATOM 5865 O O . ARG B 1 215 ? -16.984 4.684 -10.648 1 83.06 215 ARG B O 1
ATOM 5872 N N . ARG B 1 216 ? -16.391 6.305 -9.305 1 83.25 216 ARG B N 1
ATOM 5873 C CA . ARG B 1 216 ? -15 6.246 -9.727 1 83.25 216 ARG B CA 1
ATOM 5874 C C . ARG B 1 216 ? -14.367 4.91 -9.344 1 83.25 216 ARG B C 1
ATOM 5876 O O . ARG B 1 216 ? -13.586 4.348 -10.109 1 83.25 216 ARG B O 1
ATOM 5883 N N . TRP B 1 217 ? -14.703 4.492 -8.195 1 86.88 217 TRP B N 1
ATOM 5884 C CA . TRP B 1 217 ? -14.211 3.207 -7.707 1 86.88 217 TRP B CA 1
ATOM 5885 C C . TRP B 1 217 ? -14.719 2.062 -8.578 1 86.88 217 TRP B C 1
ATOM 5887 O O . TRP B 1 217 ? -13.938 1.204 -9 1 86.88 217 TRP B O 1
ATOM 5897 N N . GLU B 1 218 ? -15.992 2.086 -8.859 1 86.56 218 GLU B N 1
ATOM 5898 C CA . GLU B 1 218 ? -16.594 1.02 -9.656 1 86.56 218 GLU B CA 1
ATOM 5899 C C . GLU B 1 218 ? -16.031 1.002 -11.078 1 86.56 218 GLU B C 1
ATOM 5901 O O . GLU B 1 218 ? -15.734 -0.063 -11.617 1 86.56 218 GLU B O 1
ATOM 5906 N N . GLU B 1 219 ? -15.875 2.154 -11.602 1 86.62 219 GLU B N 1
ATOM 5907 C CA . GLU B 1 219 ? -15.312 2.238 -12.945 1 86.62 219 GLU B CA 1
ATOM 5908 C C . GLU B 1 219 ? -13.875 1.743 -12.977 1 86.62 219 GLU B C 1
ATOM 5910 O O . GLU B 1 219 ? -13.484 1.001 -13.875 1 86.62 219 GLU B O 1
ATOM 5915 N N . GLY B 1 220 ? -13.117 2.207 -12.008 1 85.56 220 GLY B N 1
ATOM 5916 C CA . GLY B 1 220 ? -11.734 1.759 -11.922 1 85.56 220 GLY B CA 1
ATOM 5917 C C . GLY B 1 220 ? -11.602 0.263 -11.703 1 85.56 220 GLY B C 1
ATOM 5918 O O . GLY B 1 220 ? -10.789 -0.394 -12.352 1 85.56 220 GLY B O 1
ATOM 5919 N N . GLN B 1 221 ? -12.484 -0.218 -10.938 1 85.69 221 GLN B N 1
ATOM 5920 C CA . GLN B 1 221 ? -12.453 -1.646 -10.633 1 85.69 221 GLN B CA 1
ATOM 5921 C C . GLN B 1 221 ? -12.938 -2.469 -11.828 1 85.69 221 GLN B C 1
ATOM 5923 O O . GLN B 1 221 ? -12.43 -3.566 -12.07 1 85.69 221 GLN B O 1
ATOM 5928 N N . GLU B 1 222 ? -13.883 -1.954 -12.508 1 87.38 222 GLU B N 1
ATOM 5929 C CA . GLU B 1 222 ? -14.375 -2.664 -13.688 1 87.38 222 GLU B CA 1
ATOM 5930 C C . GLU B 1 222 ? -13.297 -2.762 -14.766 1 87.38 222 GLU B C 1
ATOM 5932 O O . GLU B 1 222 ? -13.109 -3.82 -15.367 1 87.38 222 GLU B O 1
ATOM 5937 N N . ASP B 1 223 ? -12.625 -1.648 -14.93 1 88.94 223 ASP B N 1
ATOM 5938 C CA . ASP B 1 223 ? -11.547 -1.643 -15.914 1 88.94 223 ASP B CA 1
ATOM 5939 C C . ASP B 1 223 ? -10.43 -2.607 -15.508 1 88.94 223 ASP B C 1
ATOM 5941 O O . ASP B 1 223 ? -9.93 -3.367 -16.328 1 88.94 223 ASP B O 1
ATOM 5945 N N . LEU B 1 224 ? -10.117 -2.611 -14.32 1 86.19 224 LEU B N 1
ATOM 5946 C CA . LEU B 1 224 ? -9.062 -3.48 -13.82 1 86.19 224 LEU B CA 1
ATOM 5947 C C . LEU B 1 224 ? -9.477 -4.945 -13.906 1 86.19 224 LEU B C 1
ATOM 5949 O O . LEU B 1 224 ? -8.672 -5.797 -14.312 1 86.19 224 LEU B O 1
ATOM 5953 N N . SER B 1 225 ? -10.68 -5.211 -13.609 1 86.56 225 SER B N 1
ATOM 5954 C CA . SER B 1 225 ? -11.188 -6.578 -13.656 1 86.56 225 SER B CA 1
ATOM 5955 C C . SER B 1 225 ? -11.227 -7.102 -15.086 1 86.56 225 SER B C 1
ATOM 5957 O O . SER B 1 225 ? -10.938 -8.273 -15.336 1 86.56 225 SER B O 1
ATOM 5959 N N . ALA B 1 226 ? -11.602 -6.223 -16 1 88.38 226 ALA B N 1
ATOM 5960 C CA . ALA B 1 226 ? -11.641 -6.621 -17.406 1 88.38 226 ALA B CA 1
ATOM 5961 C C . ALA B 1 226 ? -10.25 -6.973 -17.906 1 88.38 226 ALA B C 1
ATOM 5963 O O . ALA B 1 226 ? -10.07 -7.977 -18.609 1 88.38 226 ALA B O 1
ATOM 5964 N N . LEU B 1 227 ? -9.305 -6.16 -17.547 1 87.81 227 LEU B N 1
ATOM 5965 C CA . LEU B 1 227 ? -7.922 -6.422 -17.953 1 87.81 227 LEU B CA 1
ATOM 5966 C C . LEU B 1 227 ? -7.398 -7.695 -17.297 1 87.81 227 LEU B C 1
ATOM 5968 O O . LEU B 1 227 ? -6.707 -8.492 -17.938 1 87.81 227 LEU B O 1
ATOM 5972 N N . ARG B 1 228 ? -7.734 -7.926 -16.141 1 83.5 228 ARG B N 1
ATOM 5973 C CA . ARG B 1 228 ? -7.324 -9.125 -15.414 1 83.5 228 ARG B CA 1
ATOM 5974 C C . ARG B 1 228 ? -7.926 -10.375 -16.047 1 83.5 228 ARG B C 1
ATOM 5976 O O . ARG B 1 228 ? -7.25 -11.398 -16.172 1 83.5 228 ARG B O 1
ATOM 5983 N N . ARG B 1 229 ? -9.172 -10.273 -16.422 1 84.19 229 ARG B N 1
ATOM 5984 C CA . ARG B 1 229 ? -9.828 -11.406 -17.078 1 84.19 229 ARG B CA 1
ATOM 5985 C C . ARG B 1 229 ? -9.141 -11.742 -18.391 1 84.19 229 ARG B C 1
ATOM 5987 O O . ARG B 1 229 ? -8.977 -12.914 -18.734 1 84.19 229 ARG B O 1
ATOM 5994 N N . LEU B 1 230 ? -8.773 -10.703 -19.062 1 86.62 230 LEU B N 1
ATOM 5995 C CA . LEU B 1 230 ? -8.094 -10.922 -20.328 1 86.62 230 LEU B CA 1
ATOM 5996 C C . LEU B 1 230 ? -6.754 -11.617 -20.125 1 86.62 230 LEU B C 1
ATOM 5998 O O . LEU B 1 230 ? -6.422 -12.562 -20.844 1 86.62 230 LEU B O 1
ATOM 6002 N N . VAL B 1 231 ? -6.027 -11.141 -19.172 1 84.06 231 VAL B N 1
ATOM 6003 C CA . VAL B 1 231 ? -4.727 -11.734 -18.875 1 84.06 231 VAL B CA 1
ATOM 6004 C C . VAL B 1 231 ? -4.914 -13.18 -18.406 1 84.06 231 VAL B C 1
ATOM 6006 O O . VAL B 1 231 ? -4.195 -14.078 -18.859 1 84.06 231 VAL B O 1
ATOM 6009 N N . GLN B 1 232 ? -5.883 -13.422 -17.609 1 81 232 GLN B N 1
ATOM 6010 C CA . GLN B 1 232 ? -6.145 -14.766 -17.094 1 81 232 GLN B CA 1
ATOM 6011 C C . GLN B 1 232 ? -6.609 -15.703 -18.203 1 81 232 GLN B C 1
ATOM 6013 O O . GLN B 1 232 ? -6.281 -16.891 -18.188 1 81 232 GLN B O 1
ATOM 6018 N N . ARG B 1 233 ? -7.383 -15.141 -19.078 1 84 233 ARG B N 1
ATOM 6019 C CA . ARG B 1 233 ? -7.828 -15.945 -20.203 1 84 233 ARG B CA 1
ATOM 6020 C C . ARG B 1 233 ? -6.641 -16.453 -21.016 1 84 233 ARG B C 1
ATOM 6022 O O . ARG B 1 233 ? -6.617 -17.625 -21.422 1 84 233 ARG B O 1
ATOM 6029 N N . HIS B 1 234 ? -5.746 -15.586 -21.234 1 85.69 234 HIS B N 1
ATOM 6030 C CA . HIS B 1 234 ? -4.555 -15.977 -21.969 1 85.69 234 HIS B CA 1
ATOM 6031 C C . HIS B 1 234 ? -3.74 -17.016 -21.203 1 85.69 234 HIS B C 1
ATOM 6033 O O . HIS B 1 234 ? -3.238 -17.969 -21.781 1 85.69 234 HIS B O 1
ATOM 6039 N N . GLN B 1 235 ? -3.678 -16.828 -19.906 1 81.12 235 GLN B N 1
ATOM 6040 C CA . GLN B 1 235 ? -2.932 -17.781 -19.094 1 81.12 235 GLN B CA 1
ATOM 6041 C C . GLN B 1 235 ? -3.602 -19.156 -19.078 1 81.12 235 GLN B C 1
ATOM 6043 O O . GLN B 1 235 ? -2.928 -20.172 -19.172 1 81.12 235 GLN B O 1
ATOM 6048 N N . ASN B 1 236 ? -4.867 -19.109 -19.016 1 81.12 236 ASN B N 1
ATOM 6049 C CA . ASN B 1 236 ? -5.613 -20.359 -19.031 1 81.12 236 ASN B CA 1
ATOM 6050 C C . ASN B 1 236 ? -5.516 -21.062 -20.375 1 81.12 236 ASN B C 1
ATOM 6052 O O . ASN B 1 236 ? -5.469 -22.297 -20.438 1 81.12 236 ASN B O 1
ATOM 6056 N N . LEU B 1 237 ? -5.477 -20.281 -21.391 1 85.81 237 LEU B N 1
ATOM 6057 C CA . LEU B 1 237 ? -5.328 -20.859 -22.719 1 85.81 237 LEU B CA 1
ATOM 6058 C C . LEU B 1 237 ? -3.996 -21.578 -22.859 1 85.81 237 LEU B C 1
ATOM 6060 O O . LEU B 1 237 ? -3.926 -22.641 -23.484 1 85.81 237 LEU B O 1
ATOM 6064 N N . VAL B 1 238 ? -3.016 -21 -22.328 1 84.56 238 VAL B N 1
ATOM 6065 C CA . VAL B 1 238 ? -1.703 -21.641 -22.375 1 84.56 238 VAL B CA 1
ATOM 6066 C C . VAL B 1 238 ? -1.757 -22.984 -21.641 1 84.56 238 VAL B C 1
ATOM 6068 O O . VAL B 1 238 ? -1.256 -23.984 -22.156 1 84.56 238 VAL B O 1
ATOM 6071 N N . GLN B 1 239 ? -2.357 -23.031 -20.531 1 79.06 239 GLN B N 1
ATOM 6072 C CA . GLN B 1 239 ? -2.453 -24.25 -19.734 1 79.06 239 GLN B CA 1
ATOM 6073 C C . GLN B 1 239 ? -3.266 -25.312 -20.469 1 79.06 239 GLN B C 1
ATOM 6075 O O . GLN B 1 239 ? -2.873 -26.484 -20.516 1 79.06 239 GLN B O 1
ATOM 6080 N N . GLN B 1 240 ? -4.301 -24.922 -21.047 1 82.88 240 GLN B N 1
ATOM 6081 C CA . GLN B 1 240 ? -5.164 -25.859 -21.75 1 82.88 240 GLN B CA 1
ATOM 6082 C C . GLN B 1 240 ? -4.48 -26.391 -23.016 1 82.88 240 GLN B C 1
ATOM 6084 O O . GLN B 1 240 ? -4.609 -27.578 -23.344 1 82.88 240 GLN B O 1
ATOM 6089 N N . LEU B 1 241 ? -3.854 -25.484 -23.672 1 86.75 241 LEU B N 1
ATOM 6090 C CA . LEU B 1 241 ? -3.141 -25.906 -24.859 1 86.75 241 LEU B CA 1
ATOM 6091 C C . LEU B 1 241 ? -2.061 -26.922 -24.531 1 86.75 241 LEU B C 1
ATOM 6093 O O . LEU B 1 241 ? -1.84 -27.875 -25.281 1 86.75 241 LEU B O 1
ATOM 6097 N N . THR B 1 242 ? -1.425 -26.688 -23.438 1 84.12 242 THR B N 1
ATOM 6098 C CA . THR B 1 242 ? -0.395 -27.641 -23.016 1 84.12 242 THR B CA 1
ATOM 6099 C C . THR B 1 242 ? -1.008 -29 -22.688 1 84.12 242 THR B C 1
ATOM 6101 O O . THR B 1 242 ? -0.482 -30.031 -23.094 1 84.12 242 THR B O 1
ATOM 6104 N N . GLN B 1 243 ? -2.068 -29.031 -22.016 1 79.38 243 GLN B N 1
ATOM 6105 C CA . GLN B 1 243 ? -2.734 -30.281 -21.641 1 79.38 243 GLN B CA 1
ATOM 6106 C C . GLN B 1 243 ? -3.258 -31 -22.891 1 79.38 243 GLN B C 1
ATOM 6108 O O . GLN B 1 243 ? -3.105 -32.219 -23.016 1 79.38 243 GLN B O 1
ATOM 6113 N N . SER B 1 244 ? -3.906 -30.266 -23.766 1 85.19 244 SER B N 1
ATOM 6114 C CA . SER B 1 244 ? -4.418 -30.844 -25 1 85.19 244 SER B CA 1
ATOM 6115 C C . SER B 1 244 ? -3.289 -31.406 -25.875 1 85.19 244 SER B C 1
ATOM 6117 O O . SER B 1 244 ? -3.424 -32.469 -26.469 1 85.19 244 SER B O 1
ATOM 6119 N N . ALA B 1 245 ? -2.256 -30.594 -25.906 1 88.25 245 ALA B N 1
ATOM 6120 C CA . ALA B 1 245 ? -1.105 -31.047 -26.688 1 88.25 245 ALA B CA 1
ATOM 6121 C C . ALA B 1 245 ? -0.559 -32.375 -26.156 1 88.25 245 ALA B C 1
ATOM 6123 O O . ALA B 1 245 ? -0.137 -33.219 -26.922 1 88.25 245 ALA B O 1
ATOM 6124 N N . THR B 1 246 ? -0.532 -32.531 -24.891 1 84.62 246 THR B N 1
ATOM 6125 C CA . THR B 1 246 ? -0.064 -33.781 -24.266 1 84.62 246 THR B CA 1
ATOM 6126 C C . THR B 1 246 ? -0.957 -34.938 -24.656 1 84.62 246 THR B C 1
ATOM 6128 O O . THR B 1 246 ? -0.462 -36.031 -24.984 1 84.62 246 THR B O 1
ATOM 6131 N N . THR B 1 247 ? -2.234 -34.75 -24.656 1 83.38 247 THR B N 1
ATOM 6132 C CA . THR B 1 247 ? -3.172 -35.812 -25.031 1 83.38 247 THR B CA 1
ATOM 6133 C C . THR B 1 247 ? -3.037 -36.156 -26.516 1 83.38 247 THR B C 1
ATOM 6135 O O . THR B 1 247 ? -3.039 -37.312 -26.875 1 83.38 247 THR B O 1
ATOM 6138 N N . VAL B 1 248 ? -2.926 -35.156 -27.281 1 88.12 248 VAL B N 1
ATOM 6139 C CA . VAL B 1 248 ? -2.764 -35.344 -28.719 1 88.12 248 VAL B CA 1
ATOM 6140 C C . VAL B 1 248 ? -1.482 -36.125 -28.984 1 88.12 248 VAL B C 1
ATOM 6142 O O . VAL B 1 248 ? -1.468 -37.031 -29.812 1 88.12 248 VAL B O 1
ATOM 6145 N N . LEU B 1 249 ? -0.498 -35.75 -28.312 1 89.12 249 LEU B N 1
ATOM 6146 C CA . LEU B 1 249 ? 0.771 -36.438 -28.5 1 89.12 249 LEU B CA 1
ATOM 6147 C C . LEU B 1 249 ? 0.653 -37.906 -28.062 1 89.12 249 LEU B C 1
ATOM 6149 O O . LEU B 1 249 ? 1.158 -38.812 -28.75 1 89.12 249 LEU B O 1
ATOM 6153 N N . THR B 1 250 ? 0.038 -38.156 -26.953 1 83.88 250 THR B N 1
ATOM 6154 C CA . THR B 1 250 ? -0.126 -39.531 -26.469 1 83.88 250 THR B CA 1
ATOM 6155 C C . THR B 1 250 ? -0.896 -40.375 -27.469 1 83.88 250 THR B C 1
ATOM 6157 O O . THR B 1 250 ? -0.483 -41.5 -27.797 1 83.88 250 THR B O 1
ATOM 6160 N N . ILE B 1 251 ? -1.973 -39.844 -27.938 1 84.94 251 ILE B N 1
ATOM 6161 C CA . ILE B 1 251 ? -2.773 -40.531 -28.938 1 84.94 251 ILE B CA 1
ATOM 6162 C C . ILE B 1 251 ? -1.945 -40.781 -30.203 1 84.94 251 ILE B C 1
ATOM 6164 O O . ILE B 1 251 ? -1.957 -41.875 -30.766 1 84.94 251 ILE B O 1
ATOM 6168 N N . GLY B 1 252 ? -1.32 -39.719 -30.625 1 87.94 252 GLY B N 1
ATOM 6169 C CA . GLY B 1 252 ? -0.479 -39.844 -31.797 1 87.94 252 GLY B CA 1
ATOM 6170 C C . GLY B 1 252 ? 0.622 -40.875 -31.641 1 87.94 252 GLY B C 1
ATOM 6171 O O . GLY B 1 252 ? 0.904 -41.625 -32.562 1 87.94 252 GLY B O 1
ATOM 6172 N N . LEU B 1 253 ? 1.251 -40.906 -30.516 1 88.38 253 LEU B N 1
ATOM 6173 C CA . LEU B 1 253 ? 2.314 -41.875 -30.25 1 88.38 253 LEU B CA 1
ATOM 6174 C C . LEU B 1 253 ? 1.778 -43.312 -30.281 1 88.38 253 LEU B C 1
ATOM 6176 O O . LEU B 1 253 ? 2.422 -44.188 -30.844 1 88.38 253 LEU B O 1
ATOM 6180 N N . PHE B 1 254 ? 0.634 -43.5 -29.719 1 85.06 254 PHE B N 1
ATOM 6181 C CA . PHE B 1 254 ? 0.057 -44.844 -29.703 1 85.06 254 PHE B CA 1
ATOM 6182 C C . PHE B 1 254 ? -0.414 -45.25 -31.094 1 85.06 254 PHE B C 1
ATOM 6184 O O . PHE B 1 254 ? -0.286 -46.406 -31.5 1 85.06 254 PHE B O 1
ATOM 6191 N N . ALA B 1 255 ? -0.976 -44.281 -31.844 1 85.62 255 ALA B N 1
ATOM 6192 C CA . ALA B 1 255 ? -1.442 -44.594 -33.188 1 85.62 255 ALA B CA 1
ATOM 6193 C C . ALA B 1 255 ? -0.277 -44.969 -34.094 1 85.62 255 ALA B C 1
ATOM 6195 O O . ALA B 1 255 ? -0.292 -46.031 -34.75 1 85.62 255 ALA B O 1
ATOM 6196 N N . VAL B 1 256 ? 0.668 -44.125 -34.156 1 87.69 256 VAL B N 1
ATOM 6197 C CA . VAL B 1 256 ? 1.82 -44.375 -35.031 1 87.69 256 VAL B CA 1
ATOM 6198 C C . VAL B 1 256 ? 2.666 -45.5 -34.469 1 87.69 256 VAL B C 1
ATOM 6200 O O . VAL B 1 256 ? 3.195 -46.312 -35.219 1 87.69 256 VAL B O 1
ATOM 6203 N N . GLY B 1 257 ? 2.852 -45.531 -33.188 1 86.12 257 GLY B N 1
ATOM 6204 C CA . GLY B 1 257 ? 3.627 -46.562 -32.531 1 86.12 257 GLY B CA 1
ATOM 6205 C C . GLY B 1 257 ? 3.025 -47.969 -32.719 1 86.12 257 GLY B C 1
ATOM 6206 O O . GLY B 1 257 ? 3.752 -48.938 -32.906 1 86.12 257 GLY B O 1
ATOM 6207 N N . ALA B 1 258 ? 1.699 -48.062 -32.625 1 84.06 258 ALA B N 1
ATOM 6208 C CA . ALA B 1 258 ? 1.035 -49.344 -32.844 1 84.06 258 ALA B CA 1
ATOM 6209 C C . ALA B 1 258 ? 1.315 -49.875 -34.25 1 84.06 258 ALA B C 1
ATOM 6211 O O . ALA B 1 258 ? 1.49 -51.094 -34.438 1 84.06 258 ALA B O 1
ATOM 6212 N N . ARG B 1 259 ? 1.305 -49 -35.188 1 85.12 259 ARG B N 1
ATOM 6213 C CA . ARG B 1 259 ? 1.614 -49.406 -36.531 1 85.12 259 ARG B CA 1
ATOM 6214 C C . ARG B 1 259 ? 3.045 -49.938 -36.656 1 85.12 259 ARG B C 1
ATOM 6216 O O . ARG B 1 259 ? 3.311 -50.906 -37.344 1 85.12 259 ARG B O 1
ATOM 6223 N N . GLU B 1 260 ? 3.891 -49.312 -35.938 1 87.69 260 GLU B N 1
ATOM 6224 C CA . GLU B 1 260 ? 5.285 -49.75 -35.969 1 87.69 260 GLU B CA 1
ATOM 6225 C C . GLU B 1 260 ? 5.461 -51.062 -35.219 1 87.69 260 GLU B C 1
ATOM 6227 O O . GLU B 1 260 ? 6.328 -51.875 -35.594 1 87.69 260 GLU B O 1
ATOM 6232 N N . VAL B 1 261 ? 4.711 -51.312 -34.25 1 84 261 VAL B N 1
ATOM 6233 C CA . VAL B 1 261 ? 4.781 -52.562 -33.5 1 84 261 VAL B CA 1
ATOM 6234 C C . VAL B 1 261 ? 4.285 -53.719 -34.375 1 84 261 VAL B C 1
ATOM 6236 O O . VAL B 1 261 ? 4.883 -54.781 -34.406 1 84 261 VAL B O 1
ATOM 6239 N N . VAL B 1 262 ? 3.184 -53.5 -35.094 1 82.75 262 VAL B N 1
ATOM 6240 C CA . VAL B 1 262 ? 2.629 -54.5 -36 1 82.75 262 VAL B CA 1
ATOM 6241 C C . VAL B 1 262 ? 3.596 -54.781 -37.156 1 82.75 262 VAL B C 1
ATOM 6243 O O . VAL B 1 262 ? 3.73 -55.906 -37.594 1 82.75 262 VAL B O 1
ATOM 6246 N N . ALA B 1 263 ? 4.207 -53.75 -37.562 1 84 263 ALA B N 1
ATOM 6247 C CA . ALA B 1 263 ? 5.188 -53.906 -38.625 1 84 263 ALA B CA 1
ATOM 6248 C C . ALA B 1 263 ? 6.445 -54.594 -38.125 1 84 263 ALA B C 1
ATOM 6250 O O . ALA B 1 263 ? 7.266 -55.062 -38.906 1 84 263 ALA B O 1
ATOM 6251 N N . GLY B 1 264 ? 6.66 -54.688 -36.812 1 82.31 264 GLY B N 1
ATOM 6252 C CA . GLY B 1 264 ? 7.781 -55.406 -36.219 1 82.31 264 GLY B CA 1
ATOM 6253 C C . GLY B 1 264 ? 8.969 -54.531 -35.938 1 82.31 264 GLY B C 1
ATOM 6254 O O . GLY B 1 264 ? 10.023 -55 -35.5 1 82.31 264 GLY B O 1
ATOM 6255 N N . ASP B 1 265 ? 8.82 -53.312 -36.094 1 84.25 265 ASP B N 1
ATOM 6256 C CA . ASP B 1 265 ? 9.93 -52.375 -35.969 1 84.25 265 ASP B CA 1
ATOM 6257 C C . ASP B 1 265 ? 10.047 -51.844 -34.531 1 84.25 265 ASP B C 1
ATOM 6259 O O . ASP B 1 265 ? 11.07 -51.281 -34.156 1 84.25 265 ASP B O 1
ATOM 6263 N N . LEU B 1 266 ? 9.016 -52.062 -33.75 1 85.12 266 LEU B N 1
ATOM 6264 C CA . LEU B 1 266 ? 8.984 -51.531 -32.406 1 85.12 266 LEU B CA 1
ATOM 6265 C C . LEU B 1 266 ? 8.344 -52.531 -31.438 1 85.12 266 LEU B C 1
ATOM 6267 O O . LEU B 1 266 ? 7.414 -53.25 -31.812 1 85.12 266 LEU B O 1
ATOM 6271 N N . ASN B 1 267 ? 8.93 -52.625 -30.25 1 84.88 267 ASN B N 1
ATOM 6272 C CA . ASN B 1 267 ? 8.336 -53.469 -29.219 1 84.88 267 ASN B CA 1
ATOM 6273 C C . ASN B 1 267 ? 7.273 -52.719 -28.422 1 84.88 267 ASN B C 1
ATOM 6275 O O . ASN B 1 267 ? 7.266 -51.5 -28.391 1 84.88 267 ASN B O 1
ATOM 6279 N N . VAL B 1 268 ? 6.34 -53.5 -27.844 1 79.44 268 VAL B N 1
ATOM 6280 C CA . VAL B 1 268 ? 5.242 -52.938 -27.062 1 79.44 268 VAL B CA 1
ATOM 6281 C C . VAL B 1 268 ? 5.805 -52.125 -25.891 1 79.44 268 VAL B C 1
ATOM 6283 O O . VAL B 1 268 ? 5.301 -51.031 -25.578 1 79.44 268 VAL B O 1
ATOM 6286 N N . GLY B 1 269 ? 6.848 -52.625 -25.281 1 78.62 269 GLY B N 1
ATOM 6287 C CA . GLY B 1 269 ? 7.477 -51.906 -24.188 1 78.62 269 GLY B CA 1
ATOM 6288 C C . GLY B 1 269 ? 8.047 -50.562 -24.609 1 78.62 269 GLY B C 1
ATOM 6289 O O . GLY B 1 269 ? 7.918 -49.594 -23.875 1 78.62 269 GLY B O 1
ATOM 6290 N N . SER B 1 270 ? 8.664 -50.562 -25.766 1 83.75 270 SER B N 1
ATOM 6291 C CA . SER B 1 270 ? 9.234 -49.312 -26.281 1 83.75 270 SER B CA 1
ATOM 6292 C C . SER B 1 270 ? 8.148 -48.312 -26.594 1 83.75 270 SER B C 1
ATOM 6294 O O . SER B 1 270 ? 8.367 -47.094 -26.469 1 83.75 270 SER B O 1
ATOM 6296 N N . LEU B 1 271 ? 7.047 -48.781 -26.969 1 83.38 271 LEU B N 1
ATOM 6297 C CA . LEU B 1 271 ? 5.926 -47.875 -27.219 1 83.38 271 LEU B CA 1
ATOM 6298 C C . LEU B 1 271 ? 5.461 -47.188 -25.938 1 83.38 271 LEU B C 1
ATOM 6300 O O . LEU B 1 271 ? 5.199 -46 -25.922 1 83.38 271 LEU B O 1
ATOM 6304 N N . ILE B 1 272 ? 5.367 -47.906 -24.859 1 82.12 272 ILE B N 1
ATOM 6305 C CA . ILE B 1 272 ? 4.965 -47.375 -23.562 1 82.12 272 ILE B CA 1
ATOM 6306 C C . ILE B 1 272 ? 6.012 -46.375 -23.062 1 82.12 272 ILE B C 1
ATOM 6308 O O . ILE B 1 272 ? 5.668 -45.281 -22.594 1 82.12 272 ILE B O 1
ATOM 6312 N N . GLY B 1 273 ? 7.219 -46.844 -23.203 1 82 273 GLY B N 1
ATOM 6313 C CA . GLY B 1 273 ? 8.297 -45.938 -22.828 1 82 273 GLY B CA 1
ATOM 6314 C C . GLY B 1 273 ? 8.281 -44.625 -23.594 1 82 273 GLY B C 1
ATOM 6315 O O . GLY B 1 273 ? 8.508 -43.562 -23.016 1 82 273 GLY B O 1
ATOM 6316 N N . ALA B 1 274 ? 7.988 -44.688 -24.859 1 85.81 274 ALA B N 1
ATOM 6317 C CA . ALA B 1 274 ? 7.906 -43.5 -25.703 1 85.81 274 ALA B CA 1
ATOM 6318 C C . ALA B 1 274 ? 6.77 -42.594 -25.25 1 85.81 274 ALA B C 1
ATOM 6320 O O . ALA B 1 274 ? 6.906 -41.344 -25.281 1 85.81 274 ALA B O 1
ATOM 6321 N N . SER B 1 275 ? 5.699 -43.125 -24.859 1 84.81 275 SER B N 1
ATOM 6322 C CA . SER B 1 275 ? 4.562 -42.344 -24.406 1 84.81 275 SER B CA 1
ATOM 6323 C C . SER B 1 275 ? 4.895 -41.594 -23.125 1 84.81 275 SER B C 1
ATOM 6325 O O . SER B 1 275 ? 4.5 -40.438 -22.953 1 84.81 275 SER B O 1
ATOM 6327 N N . ILE B 1 276 ? 5.574 -42.281 -22.203 1 81.56 276 ILE B N 1
ATOM 6328 C CA . ILE B 1 276 ? 5.957 -41.656 -20.938 1 81.56 276 ILE B CA 1
ATOM 6329 C C . ILE B 1 276 ? 6.941 -40.5 -21.188 1 81.56 276 ILE B C 1
ATOM 6331 O O . ILE B 1 276 ? 6.785 -39.406 -20.641 1 81.56 276 ILE B O 1
ATOM 6335 N N . LEU B 1 277 ? 7.871 -40.75 -22.062 1 86.25 277 LEU B N 1
ATOM 6336 C CA . LEU B 1 277 ? 8.875 -39.75 -22.391 1 86.25 277 LEU B CA 1
ATOM 6337 C C . LEU B 1 277 ? 8.227 -38.531 -23.078 1 86.25 277 LEU B C 1
ATOM 6339 O O . LEU B 1 277 ? 8.602 -37.406 -22.812 1 86.25 277 LEU B O 1
ATOM 6343 N N . GLY B 1 278 ? 7.336 -38.812 -23.953 1 86.38 278 GLY B N 1
ATOM 6344 C CA . GLY B 1 278 ? 6.641 -37.75 -24.641 1 86.38 278 GLY B CA 1
ATOM 6345 C C . GLY B 1 278 ? 5.863 -36.844 -23.719 1 86.38 278 GLY B C 1
ATOM 6346 O O . GLY B 1 278 ? 5.91 -35.625 -23.844 1 86.38 278 GLY B O 1
ATOM 6347 N N . THR B 1 279 ? 5.203 -37.406 -22.797 1 80.44 279 THR B N 1
ATOM 6348 C CA . THR B 1 279 ? 4.414 -36.625 -21.844 1 80.44 279 THR B CA 1
ATOM 6349 C C . THR B 1 279 ? 5.316 -35.812 -20.938 1 80.44 279 THR B C 1
ATOM 6351 O O . THR B 1 279 ? 4.992 -34.656 -20.609 1 80.44 279 THR B O 1
ATOM 6354 N N . ARG B 1 280 ? 6.371 -36.312 -20.562 1 80.12 280 ARG B N 1
ATOM 6355 C CA . ARG B 1 280 ? 7.32 -35.594 -19.719 1 80.12 280 ARG B CA 1
ATOM 6356 C C . ARG B 1 280 ? 7.918 -34.406 -20.469 1 80.12 280 ARG B C 1
ATOM 6358 O O . ARG B 1 280 ? 8.156 -33.344 -19.875 1 80.12 280 ARG B O 1
ATOM 6365 N N . ALA B 1 281 ? 8.203 -34.625 -21.719 1 87.25 281 ALA B N 1
ATOM 6366 C CA . ALA B 1 281 ? 8.758 -33.562 -22.531 1 87.25 281 ALA B CA 1
ATOM 6367 C C . ALA B 1 281 ? 7.801 -32.375 -22.609 1 87.25 281 ALA B C 1
ATOM 6369 O O . ALA B 1 281 ? 8.203 -31.219 -22.422 1 87.25 281 ALA B O 1
ATOM 6370 N N . LEU B 1 282 ? 6.59 -32.656 -22.828 1 86.19 282 LEU B N 1
ATOM 6371 C CA . LEU B 1 282 ? 5.609 -31.578 -22.969 1 86.19 282 LEU B CA 1
ATOM 6372 C C . LEU B 1 282 ? 5.324 -30.922 -21.625 1 86.19 282 LEU B C 1
ATOM 6374 O O . LEU B 1 282 ? 5.047 -29.719 -21.562 1 86.19 282 LEU B O 1
ATOM 6378 N N . ALA B 1 283 ? 5.387 -31.766 -20.578 1 80 283 ALA B N 1
ATOM 6379 C CA . ALA B 1 283 ? 5.211 -31.219 -19.234 1 80 283 ALA B CA 1
ATOM 6380 C C . ALA B 1 283 ? 6.285 -30.172 -18.922 1 80 283 ALA B C 1
ATOM 6382 O O . ALA B 1 283 ? 6.008 -29.141 -18.312 1 80 283 ALA B O 1
ATOM 6383 N N . SER B 1 284 ? 7.453 -30.453 -19.312 1 83.12 284 SER B N 1
ATOM 6384 C CA . SER B 1 284 ? 8.57 -29.547 -19.094 1 83.12 284 SER B CA 1
ATOM 6385 C C . SER B 1 284 ? 8.352 -28.219 -19.828 1 83.12 284 SER B C 1
ATOM 6387 O O . SER B 1 284 ? 8.641 -27.156 -19.297 1 83.12 284 SER B O 1
ATOM 6389 N N . ILE B 1 285 ? 7.801 -28.312 -21.016 1 85.69 285 ILE B N 1
ATOM 6390 C CA . ILE B 1 285 ? 7.523 -27.125 -21.812 1 85.69 285 ILE B CA 1
ATOM 6391 C C . ILE B 1 285 ? 6.402 -26.312 -21.156 1 85.69 285 ILE B C 1
ATOM 6393 O O . ILE B 1 285 ? 6.488 -25.094 -21.047 1 85.69 285 ILE B O 1
ATOM 6397 N N . GLY B 1 286 ? 5.43 -27.016 -20.672 1 81.12 286 GLY B N 1
ATOM 6398 C CA . GLY B 1 286 ? 4.309 -26.359 -20.016 1 81.12 286 GLY B CA 1
ATOM 6399 C C . GLY B 1 286 ? 4.699 -25.641 -18.75 1 81.12 286 GLY B C 1
ATOM 6400 O O . GLY B 1 286 ? 4.211 -24.531 -18.469 1 81.12 286 GLY B O 1
ATOM 6401 N N . ARG B 1 287 ? 5.535 -26.203 -18.016 1 78.38 287 ARG B N 1
ATOM 6402 C CA . ARG B 1 287 ? 5.984 -25.609 -16.766 1 78.38 287 ARG B CA 1
ATOM 6403 C C . ARG B 1 287 ? 6.699 -24.297 -17.016 1 78.38 287 ARG B C 1
ATOM 6405 O O . ARG B 1 287 ? 6.52 -23.328 -16.266 1 78.38 287 ARG B O 1
ATOM 6412 N N . VAL B 1 288 ? 7.465 -24.234 -18.031 1 82.44 288 VAL B N 1
ATOM 6413 C CA . VAL B 1 288 ? 8.211 -23.016 -18.344 1 82.44 288 VAL B CA 1
ATOM 6414 C C . VAL B 1 288 ? 7.25 -21.953 -18.859 1 82.44 288 VAL B C 1
ATOM 6416 O O . VAL B 1 288 ? 7.41 -20.766 -18.547 1 82.44 288 VAL B O 1
ATOM 6419 N N . ALA B 1 289 ? 6.367 -22.359 -19.562 1 80.12 289 ALA B N 1
ATOM 6420 C CA . ALA B 1 289 ? 5.41 -21.422 -20.156 1 80.12 289 ALA B CA 1
ATOM 6421 C C . ALA B 1 289 ? 4.598 -20.719 -19.062 1 80.12 289 ALA B C 1
ATOM 6423 O O . ALA B 1 289 ? 4.215 -19.562 -19.219 1 80.12 289 ALA B O 1
ATOM 6424 N N . GLN B 1 290 ? 4.355 -21.438 -17.984 1 77 290 GLN B N 1
ATOM 6425 C CA . GLN B 1 290 ? 3.551 -20.875 -16.906 1 77 290 GLN B CA 1
ATOM 6426 C C . GLN B 1 290 ? 4.32 -19.797 -16.156 1 77 290 GLN B C 1
ATOM 6428 O O . GLN B 1 290 ? 3.725 -19 -15.422 1 77 290 GLN B O 1
ATOM 6433 N N . LEU B 1 291 ? 5.602 -19.703 -16.359 1 80.94 291 LEU B N 1
ATOM 6434 C CA . LEU B 1 291 ? 6.438 -18.766 -15.625 1 80.94 291 LEU B CA 1
ATOM 6435 C C . LEU B 1 291 ? 6.465 -17.406 -16.328 1 80.94 291 LEU B C 1
ATOM 6437 O O . LEU B 1 291 ? 6.965 -16.422 -15.773 1 80.94 291 LEU B O 1
ATOM 6441 N N . ALA B 1 292 ? 5.863 -17.359 -17.422 1 77.5 292 ALA B N 1
ATOM 6442 C CA . ALA B 1 292 ? 5.949 -16.141 -18.234 1 77.5 292 ALA B CA 1
ATOM 6443 C C . ALA B 1 292 ? 5.383 -14.945 -17.469 1 77.5 292 ALA B C 1
ATOM 6445 O O . ALA B 1 292 ? 6.023 -13.898 -17.375 1 77.5 292 ALA B O 1
ATOM 6446 N N . GLU B 1 293 ? 4.293 -15.164 -16.844 1 75.38 293 GLU B N 1
ATOM 6447 C CA . GLU B 1 293 ? 3.607 -14.047 -16.203 1 75.38 293 GLU B CA 1
ATOM 6448 C C . GLU B 1 293 ? 4.359 -13.594 -14.945 1 75.38 293 GLU B C 1
ATOM 6450 O O . GLU B 1 293 ? 4.699 -12.422 -14.82 1 75.38 293 GLU B O 1
ATOM 6455 N N . PRO B 1 294 ? 4.656 -14.531 -14.07 1 78.56 294 PRO B N 1
ATOM 6456 C CA . PRO B 1 294 ? 5.371 -14.07 -12.875 1 78.56 294 PRO B CA 1
ATOM 6457 C C . PRO B 1 294 ? 6.738 -13.477 -13.203 1 78.56 294 PRO B C 1
ATOM 6459 O O . PRO B 1 294 ? 7.18 -12.539 -12.531 1 78.56 294 PRO B O 1
ATOM 6462 N N . LEU B 1 295 ? 7.293 -13.977 -14.211 1 80.69 295 LEU B N 1
ATOM 6463 C CA . LEU B 1 295 ? 8.617 -13.477 -14.562 1 80.69 295 LEU B CA 1
ATOM 6464 C C . LEU B 1 295 ? 8.516 -12.094 -15.203 1 80.69 295 LEU B C 1
ATOM 6466 O O . LEU B 1 295 ? 9.391 -11.25 -15.008 1 80.69 295 LEU B O 1
ATOM 6470 N N . GLU B 1 296 ? 7.516 -11.953 -15.992 1 77.69 296 GLU B N 1
ATOM 6471 C CA . GLU B 1 296 ? 7.324 -10.633 -16.594 1 77.69 296 GLU B CA 1
ATOM 6472 C C . GLU B 1 296 ? 7 -9.586 -15.531 1 77.69 296 GLU B C 1
ATOM 6474 O O . GLU B 1 296 ? 7.477 -8.453 -15.602 1 77.69 296 GLU B O 1
ATOM 6479 N N . LYS B 1 297 ? 6.195 -9.977 -14.578 1 79 297 LYS B N 1
ATOM 6480 C CA . LYS B 1 297 ? 5.883 -9.07 -13.477 1 79 297 LYS B CA 1
ATOM 6481 C C . LYS B 1 297 ? 7.137 -8.734 -12.664 1 79 297 LYS B C 1
ATOM 6483 O O . LYS B 1 297 ? 7.352 -7.582 -12.297 1 79 297 LYS B O 1
ATOM 6488 N N . ALA B 1 298 ? 7.93 -9.719 -12.43 1 84.44 298 ALA B N 1
ATOM 6489 C CA . ALA B 1 298 ? 9.18 -9.508 -11.695 1 84.44 298 ALA B CA 1
ATOM 6490 C C . ALA B 1 298 ? 10.125 -8.602 -12.477 1 84.44 298 ALA B C 1
ATOM 6492 O O . ALA B 1 298 ? 10.789 -7.738 -11.898 1 84.44 298 ALA B O 1
ATOM 6493 N N . ARG B 1 299 ? 10.156 -8.844 -13.766 1 84.12 299 ARG B N 1
ATOM 6494 C CA . ARG B 1 299 ? 11 -8.016 -14.617 1 84.12 299 ARG B CA 1
ATOM 6495 C C . ARG B 1 299 ? 10.586 -6.551 -14.555 1 84.12 299 ARG B C 1
ATOM 6497 O O . ARG B 1 299 ? 11.43 -5.656 -14.469 1 84.12 299 ARG B O 1
ATOM 6504 N N . HIS B 1 300 ? 9.367 -6.312 -14.609 1 81.44 300 HIS B N 1
ATOM 6505 C CA . HIS B 1 300 ? 8.852 -4.949 -14.516 1 81.44 300 HIS B CA 1
ATOM 6506 C C . HIS B 1 300 ? 9.195 -4.328 -13.164 1 81.44 300 HIS B C 1
ATOM 6508 O O . HIS B 1 300 ? 9.617 -3.172 -13.102 1 81.44 300 HIS B O 1
ATOM 6514 N N . ALA B 1 301 ? 8.953 -5.113 -12.086 1 85.31 301 ALA B N 1
ATOM 6515 C CA . ALA B 1 301 ? 9.266 -4.629 -10.75 1 85.31 301 ALA B CA 1
ATOM 6516 C C . ALA B 1 301 ? 10.758 -4.316 -10.609 1 85.31 301 ALA B C 1
ATOM 6518 O O . ALA B 1 301 ? 11.133 -3.312 -10 1 85.31 301 ALA B O 1
ATOM 6519 N N . ILE B 1 302 ? 11.57 -5.141 -11.188 1 88 302 ILE B N 1
ATOM 6520 C CA . ILE B 1 302 ? 13.016 -4.941 -11.148 1 88 302 ILE B CA 1
ATOM 6521 C C . ILE B 1 302 ? 13.383 -3.682 -11.93 1 88 302 ILE B C 1
ATOM 6523 O O . ILE B 1 302 ? 14.227 -2.9 -11.492 1 88 302 ILE B O 1
ATOM 6527 N N . GLY B 1 303 ? 12.75 -3.531 -13.047 1 86.5 303 GLY B N 1
ATOM 6528 C CA . GLY B 1 303 ? 12.984 -2.326 -13.828 1 86.5 303 GLY B CA 1
ATOM 6529 C C . GLY B 1 303 ? 12.672 -1.052 -13.07 1 86.5 303 GLY B C 1
ATOM 6530 O O . GLY B 1 303 ? 13.43 -0.081 -13.141 1 86.5 303 GLY B O 1
ATOM 6531 N N . GLN B 1 304 ? 11.641 -1.084 -12.344 1 85.12 304 GLN B N 1
ATOM 6532 C CA . GLN B 1 304 ? 11.258 0.078 -11.547 1 85.12 304 GLN B CA 1
ATOM 6533 C C . GLN B 1 304 ? 12.273 0.342 -10.438 1 85.12 304 GLN B C 1
ATOM 6535 O O . GLN B 1 304 ? 12.648 1.49 -10.195 1 85.12 304 GLN B O 1
ATOM 6540 N N . LEU B 1 305 ? 12.68 -0.674 -9.797 1 87.06 305 LEU B N 1
ATOM 6541 C CA . LEU B 1 305 ? 13.641 -0.531 -8.711 1 87.06 305 LEU B CA 1
ATOM 6542 C C . LEU B 1 305 ? 15.008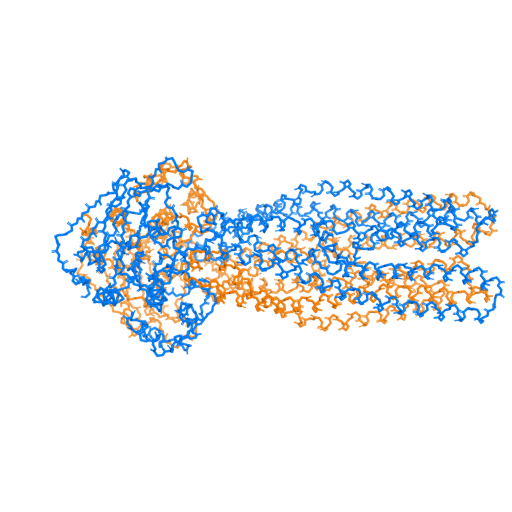 -0.106 -9.242 1 87.06 305 LEU B C 1
ATOM 6544 O O . LEU B 1 305 ? 15.719 0.666 -8.594 1 87.06 305 LEU B O 1
ATOM 6548 N N . ASP B 1 306 ? 15.273 -0.64 -10.406 1 87.12 306 ASP B N 1
ATOM 6549 C CA . ASP B 1 306 ? 16.547 -0.26 -11.031 1 87.12 306 ASP B CA 1
ATOM 6550 C C . ASP B 1 306 ? 16.531 1.218 -11.422 1 87.12 306 ASP B C 1
ATOM 6552 O O . ASP B 1 306 ? 17.562 1.896 -11.305 1 87.12 306 ASP B O 1
ATOM 6556 N N . ALA B 1 307 ? 15.461 1.654 -11.875 1 87.12 307 ALA B N 1
ATOM 6557 C CA . ALA B 1 307 ? 15.328 3.068 -12.219 1 87.12 307 ALA B CA 1
ATOM 6558 C C . ALA B 1 307 ? 15.523 3.947 -10.984 1 87.12 307 ALA B C 1
ATOM 6560 O O . ALA B 1 307 ? 16.156 5.008 -11.062 1 87.12 307 ALA B O 1
ATOM 6561 N N . MET B 1 308 ? 15.086 3.502 -9.922 1 87.19 308 MET B N 1
ATOM 6562 C CA . MET B 1 308 ? 15.242 4.25 -8.68 1 87.19 308 MET B CA 1
ATOM 6563 C C . MET B 1 308 ? 16.672 4.164 -8.172 1 87.19 308 MET B C 1
ATOM 6565 O O . MET B 1 308 ? 17.203 5.137 -7.629 1 87.19 308 MET B O 1
ATOM 6569 N N . ALA B 1 309 ? 17.234 3.002 -8.359 1 87.62 309 ALA B N 1
ATOM 6570 C CA . ALA B 1 309 ? 18.594 2.766 -7.883 1 87.62 309 ALA B CA 1
ATOM 6571 C C . ALA B 1 309 ? 19.609 3.564 -8.695 1 87.62 309 ALA B C 1
ATOM 6573 O O . ALA B 1 309 ? 20.719 3.826 -8.227 1 87.62 309 ALA B O 1
ATOM 6574 N N . LYS B 1 310 ? 19.203 3.912 -9.867 1 87.94 310 LYS B N 1
ATOM 6575 C CA . LYS B 1 310 ? 20.094 4.668 -10.734 1 87.94 310 LYS B CA 1
ATOM 6576 C C . LYS B 1 310 ? 20.109 6.145 -10.359 1 87.94 310 LYS B C 1
ATOM 6578 O O . LYS B 1 310 ? 20.984 6.895 -10.797 1 87.94 310 LYS B O 1
ATOM 6583 N N . LEU B 1 311 ? 19.234 6.477 -9.477 1 89.19 311 LEU B N 1
ATOM 6584 C CA . LEU B 1 311 ? 19.234 7.867 -9.047 1 89.19 311 LEU B CA 1
ATOM 6585 C C . LEU B 1 311 ? 20.531 8.203 -8.312 1 89.19 311 LEU B C 1
ATOM 6587 O O . LEU B 1 311 ? 21.047 7.387 -7.539 1 89.19 311 LEU B O 1
ATOM 6591 N N . PRO B 1 312 ? 21.016 9.32 -8.664 1 89.31 312 PRO B N 1
ATOM 6592 C CA . PRO B 1 312 ? 22.219 9.711 -7.949 1 89.31 312 PRO B CA 1
ATOM 6593 C C . PRO B 1 312 ? 22.016 9.812 -6.441 1 89.31 312 PRO B C 1
ATOM 6595 O O . PRO B 1 312 ? 20.953 10.266 -5.992 1 89.31 312 PRO B O 1
ATOM 6598 N N . THR B 1 313 ? 23 9.227 -5.73 1 88.81 313 THR B N 1
ATOM 6599 C CA . THR B 1 313 ? 22.953 9.25 -4.27 1 88.81 313 THR B CA 1
ATOM 6600 C C . THR B 1 313 ? 23.578 10.531 -3.73 1 88.81 313 THR B C 1
ATOM 6602 O O . THR B 1 313 ? 24.234 11.258 -4.469 1 88.81 313 THR B O 1
ATOM 6605 N N . GLU B 1 314 ? 23.281 10.766 -2.496 1 87.62 314 GLU B N 1
ATOM 6606 C CA . GLU B 1 314 ? 23.875 11.922 -1.84 1 87.62 314 GLU B CA 1
ATOM 6607 C C . GLU B 1 314 ? 25.406 11.789 -1.77 1 87.62 314 GLU B C 1
ATOM 6609 O O . GLU B 1 314 ? 25.922 10.68 -1.662 1 87.62 314 GLU B O 1
ATOM 6614 N N . ARG B 1 315 ? 26.078 12.867 -1.876 1 83.44 315 ARG B N 1
ATOM 6615 C CA . ARG B 1 315 ? 27.531 12.898 -1.831 1 83.44 315 ARG B CA 1
ATOM 6616 C C . ARG B 1 315 ? 28.047 12.359 -0.5 1 83.44 315 ARG B C 1
ATOM 6618 O O . ARG B 1 315 ? 27.531 12.711 0.561 1 83.44 315 ARG B O 1
ATOM 6625 N N . GLN B 1 316 ? 28.906 11.438 -0.579 1 81.94 316 GLN B N 1
ATOM 6626 C CA . GLN B 1 316 ? 29.484 10.867 0.634 1 81.94 316 GLN B CA 1
ATOM 6627 C C . GLN B 1 316 ? 30.828 11.508 0.954 1 81.94 316 GLN B C 1
ATOM 6629 O O . GLN B 1 316 ? 31.312 11.414 2.082 1 81.94 316 GLN B O 1
ATOM 6634 N N . GLN B 1 317 ? 31.344 12.172 -0.06 1 85.38 317 GLN B N 1
ATOM 6635 C CA . GLN B 1 317 ? 32.656 12.812 0.141 1 85.38 317 GLN B CA 1
ATOM 6636 C C . GLN B 1 317 ? 32.5 14.32 0.302 1 85.38 317 GLN B C 1
ATOM 6638 O O . GLN B 1 317 ? 31.547 14.914 -0.224 1 85.38 317 GLN B O 1
ATOM 6643 N N . GLY B 1 318 ? 33.219 14.875 1.184 1 90.69 318 GLY B N 1
ATOM 6644 C CA . GLY B 1 318 ? 33.188 16.297 1.465 1 90.69 318 GLY B CA 1
ATOM 6645 C C . GLY B 1 318 ? 34.031 16.688 2.66 1 90.69 318 GLY B C 1
ATOM 6646 O O . GLY B 1 318 ? 34.75 15.844 3.221 1 90.69 318 GLY B O 1
ATOM 6647 N N . SER B 1 319 ? 33.969 17.891 2.896 1 93.25 319 SER B N 1
ATOM 6648 C CA . SER B 1 319 ? 34.719 18.422 4.039 1 93.25 319 SER B CA 1
ATOM 6649 C C . SER B 1 319 ? 33.938 18.266 5.332 1 93.25 319 SER B C 1
ATOM 6651 O O . SER B 1 319 ? 32.688 18.328 5.328 1 93.25 319 SER B O 1
ATOM 6653 N N . VAL B 1 320 ? 34.625 17.891 6.367 1 94.19 320 VAL B N 1
ATOM 6654 C CA . VAL B 1 320 ? 34.062 17.781 7.703 1 94.19 320 VAL B CA 1
ATOM 6655 C C . VAL B 1 320 ? 34.812 18.688 8.672 1 94.19 320 VAL B C 1
ATOM 6657 O O . VAL B 1 320 ? 35.781 18.266 9.312 1 94.19 320 VAL B O 1
ATOM 6660 N N . PRO B 1 321 ? 34.312 19.812 8.742 1 92.62 321 PRO B N 1
ATOM 6661 C CA . PRO B 1 321 ? 35 20.719 9.672 1 92.62 321 PRO B CA 1
ATOM 6662 C C . PRO B 1 321 ? 34.938 20.219 11.117 1 92.62 321 PRO B C 1
ATOM 6664 O O . PRO B 1 321 ? 33.969 19.547 11.508 1 92.62 321 PRO B O 1
ATOM 6667 N N . ARG B 1 322 ? 35.938 20.516 11.922 1 89.06 322 ARG B N 1
ATOM 6668 C CA . ARG B 1 322 ? 36 20.094 13.32 1 89.06 322 ARG B CA 1
ATOM 6669 C C . ARG B 1 322 ? 35.031 20.891 14.18 1 89.06 322 ARG B C 1
ATOM 6671 O O . ARG B 1 322 ? 34.406 20.344 15.094 1 89.06 322 ARG B O 1
ATOM 6678 N N . THR B 1 323 ? 35.031 22.203 13.875 1 89.31 323 THR B N 1
ATOM 6679 C CA . THR B 1 323 ? 34.156 23.062 14.641 1 89.31 323 THR B CA 1
ATOM 6680 C C . THR B 1 323 ? 33.312 23.938 13.711 1 89.31 323 THR B C 1
ATOM 6682 O O . THR B 1 323 ? 33.75 24.25 12.594 1 89.31 323 THR B O 1
ATOM 6685 N N . LEU B 1 324 ? 32.094 24.203 14.125 1 93.75 324 LEU B N 1
ATOM 6686 C CA . LEU B 1 324 ? 31.203 25.062 13.367 1 93.75 324 LEU B CA 1
ATOM 6687 C C . LEU B 1 324 ? 30.781 26.281 14.195 1 93.75 324 LEU B C 1
ATOM 6689 O O . LEU B 1 324 ? 30.25 26.125 15.297 1 93.75 324 LEU B O 1
ATOM 6693 N N . LYS B 1 325 ? 31.094 27.438 13.727 1 94.25 325 LYS B N 1
ATOM 6694 C CA . LYS B 1 325 ? 30.656 28.656 14.398 1 94.25 325 LYS B CA 1
ATOM 6695 C C . LYS B 1 325 ? 29.188 28.953 14.117 1 94.25 325 LYS B C 1
ATOM 6697 O O . LYS B 1 325 ? 28.453 29.391 15.008 1 94.25 325 LYS B O 1
ATOM 6702 N N . GLY B 1 326 ? 28.75 28.703 12.875 1 96.12 326 GLY B N 1
ATOM 6703 C CA . GLY B 1 326 ? 27.328 28.844 12.547 1 96.12 326 GLY B CA 1
ATOM 6704 C C . GLY B 1 326 ? 27.031 30.078 11.719 1 96.12 326 GLY B C 1
ATOM 6705 O O . GLY B 1 326 ? 25.906 30.578 11.734 1 96.12 326 GLY B O 1
ATOM 6706 N N . GLU B 1 327 ? 28.047 30.688 11.078 1 96.94 327 GLU B N 1
ATOM 6707 C CA . GLU B 1 327 ? 27.812 31.781 10.133 1 96.94 327 GLU B CA 1
ATOM 6708 C C . GLU B 1 327 ? 27.188 31.266 8.844 1 96.94 327 GLU B C 1
ATOM 6710 O O . GLU B 1 327 ? 27.672 30.281 8.266 1 96.94 327 GLU B O 1
ATOM 6715 N N . VAL B 1 328 ? 26.094 31.859 8.375 1 97.62 328 VAL B N 1
ATOM 6716 C CA . VAL B 1 328 ? 25.406 31.453 7.156 1 97.62 328 VAL B CA 1
ATOM 6717 C C . VAL B 1 328 ? 25.438 32.594 6.141 1 97.62 328 VAL B C 1
ATOM 6719 O O . VAL B 1 328 ? 25.094 33.719 6.465 1 97.62 328 VAL B O 1
ATOM 6722 N N . GLN B 1 329 ? 25.859 32.25 4.945 1 97.81 329 GLN B N 1
ATOM 6723 C CA . GLN B 1 329 ? 26 33.25 3.904 1 97.81 329 GLN B CA 1
ATOM 6724 C C . GLN B 1 329 ? 25.391 32.781 2.588 1 97.81 329 GLN B C 1
ATOM 6726 O O . GLN B 1 329 ? 25.562 31.625 2.199 1 97.81 329 GLN B O 1
ATOM 6731 N N . ALA B 1 330 ? 24.578 33.625 1.955 1 97.5 330 ALA B N 1
ATOM 6732 C CA . ALA B 1 330 ? 24.094 33.406 0.593 1 97.5 330 ALA B CA 1
ATOM 6733 C C . ALA B 1 330 ? 24.766 34.375 -0.385 1 97.5 330 ALA B C 1
ATOM 6735 O O . ALA B 1 330 ? 24.828 35.594 -0.145 1 97.5 330 ALA B O 1
ATOM 6736 N N . VAL B 1 331 ? 25.344 33.812 -1.404 1 97.31 331 VAL B N 1
ATOM 6737 C CA . VAL B 1 331 ? 26.031 34.625 -2.424 1 97.31 331 VAL B CA 1
ATOM 6738 C C . VAL B 1 331 ? 25.359 34.406 -3.781 1 97.31 331 VAL B C 1
ATOM 6740 O O . VAL B 1 331 ? 25.516 33.344 -4.387 1 97.31 331 VAL B O 1
ATOM 6743 N N . ASP B 1 332 ? 24.641 35.406 -4.266 1 96.38 332 ASP B N 1
ATOM 6744 C CA . ASP B 1 332 ? 23.953 35.344 -5.555 1 96.38 332 ASP B CA 1
ATOM 6745 C C . ASP B 1 332 ? 23.141 34.062 -5.699 1 96.38 332 ASP B C 1
ATOM 6747 O O . ASP B 1 332 ? 23.266 33.375 -6.695 1 96.38 332 ASP B O 1
ATOM 6751 N N . LEU B 1 333 ? 22.469 33.812 -4.637 1 96.12 333 LEU B N 1
ATOM 6752 C CA . LEU B 1 333 ? 21.734 32.562 -4.57 1 96.12 333 LEU B CA 1
ATOM 6753 C C . LEU B 1 333 ? 20.484 32.625 -5.457 1 96.12 333 LEU B C 1
ATOM 6755 O O . LEU B 1 333 ? 19.703 33.562 -5.367 1 96.12 333 LEU B O 1
ATOM 6759 N N . SER B 1 334 ? 20.344 31.688 -6.352 1 95.75 334 SER B N 1
ATOM 6760 C CA . SER B 1 334 ? 19.172 31.547 -7.219 1 95.75 334 SER B CA 1
ATOM 6761 C C . SER B 1 334 ? 18.688 30.109 -7.266 1 95.75 334 SER B C 1
ATOM 6763 O O . SER B 1 334 ? 19.5 29.172 -7.195 1 95.75 334 SER B O 1
ATOM 6765 N N . PHE B 1 335 ? 17.406 29.953 -7.258 1 94.75 335 PHE B N 1
ATOM 6766 C CA . PHE B 1 335 ? 16.812 28.625 -7.316 1 94.75 335 PHE B CA 1
ATOM 6767 C C . PHE B 1 335 ? 15.57 28.625 -8.211 1 94.75 335 PHE B C 1
ATOM 6769 O O . PHE B 1 335 ? 14.742 29.531 -8.133 1 94.75 335 PHE B O 1
ATOM 6776 N N . ARG B 1 336 ? 15.539 27.656 -9.008 1 89.62 336 ARG B N 1
ATOM 6777 C CA . ARG B 1 336 ? 14.398 27.422 -9.891 1 89.62 336 ARG B CA 1
ATOM 6778 C C . ARG B 1 336 ? 13.969 25.969 -9.852 1 89.62 336 ARG B C 1
ATOM 6780 O O . ARG B 1 336 ? 14.797 25.062 -9.914 1 89.62 336 ARG B O 1
ATOM 6787 N N . PHE B 1 337 ? 12.625 25.781 -9.578 1 82.94 337 PHE B N 1
ATOM 6788 C CA . PHE B 1 337 ? 12.125 24.406 -9.656 1 82.94 337 PHE B CA 1
ATOM 6789 C C . PHE B 1 337 ? 12.25 23.875 -11.078 1 82.94 337 PHE B C 1
ATOM 6791 O O . PHE B 1 337 ? 12.062 24.609 -12.047 1 82.94 337 PHE B O 1
ATOM 6798 N N . PRO B 1 338 ? 12.555 22.609 -11.102 1 77.75 338 PRO B N 1
ATOM 6799 C CA . PRO B 1 338 ? 12.641 22.047 -12.453 1 77.75 338 PRO B CA 1
ATOM 6800 C C . PRO B 1 338 ? 11.344 22.219 -13.242 1 77.75 338 PRO B C 1
ATOM 6802 O O . PRO B 1 338 ? 10.258 21.938 -12.727 1 77.75 338 PRO B O 1
ATOM 6805 N N . GLY B 1 339 ? 11.438 22.734 -14.414 1 71.62 339 GLY B N 1
ATOM 6806 C CA . GLY B 1 339 ? 10.289 22.859 -15.297 1 71.62 339 GLY B CA 1
ATOM 6807 C C . GLY B 1 339 ? 9.547 24.172 -15.133 1 71.62 339 GLY B C 1
ATOM 6808 O O . GLY B 1 339 ? 8.633 24.469 -15.898 1 71.62 339 GLY B O 1
ATOM 6809 N N . HIS B 1 340 ? 9.898 24.906 -14.117 1 76.69 340 HIS B N 1
ATOM 6810 C CA . HIS B 1 340 ? 9.25 26.203 -13.914 1 76.69 340 HIS B CA 1
ATOM 6811 C C . HIS B 1 340 ? 9.961 27.312 -14.688 1 76.69 340 HIS B C 1
ATOM 6813 O O . HIS B 1 340 ? 11.195 27.344 -14.719 1 76.69 340 HIS B O 1
ATOM 6819 N N . PRO B 1 341 ? 9.18 28.031 -15.336 1 76.44 341 PRO B N 1
ATOM 6820 C CA . PRO B 1 341 ? 9.797 29.078 -16.172 1 76.44 341 PRO B CA 1
ATOM 6821 C C . PRO B 1 341 ? 10.469 30.172 -15.336 1 76.44 341 PRO B C 1
ATOM 6823 O O . PRO B 1 341 ? 11.484 30.734 -15.75 1 76.44 341 PRO B O 1
ATOM 6826 N N . LEU B 1 342 ? 9.938 30.5 -14.219 1 81.19 342 LEU B N 1
ATOM 6827 C CA . LEU B 1 342 ? 10.461 31.594 -13.422 1 81.19 342 LEU B CA 1
ATOM 6828 C C . LEU B 1 342 ? 11.172 31.078 -12.172 1 81.19 342 LEU B C 1
ATOM 6830 O O . LEU B 1 342 ? 10.734 30.094 -11.57 1 81.19 342 LEU B O 1
ATOM 6834 N N . PRO B 1 343 ? 12.258 31.719 -11.906 1 88.12 343 PRO B N 1
ATOM 6835 C CA . PRO B 1 343 ? 12.953 31.328 -10.672 1 88.12 343 PRO B CA 1
ATOM 6836 C C . PRO B 1 343 ? 12.172 31.719 -9.414 1 88.12 343 PRO B C 1
ATOM 6838 O O . PRO B 1 343 ? 11.461 32.719 -9.406 1 88.12 343 PRO B O 1
ATOM 6841 N N . LEU B 1 344 ? 12.297 30.906 -8.422 1 86.88 344 LEU B N 1
ATOM 6842 C CA . LEU B 1 344 ? 11.688 31.188 -7.125 1 86.88 344 LEU B CA 1
ATOM 6843 C C . LEU B 1 344 ? 12.422 32.344 -6.422 1 86.88 344 LEU B C 1
ATOM 6845 O O . LEU B 1 344 ? 11.789 33.219 -5.836 1 86.88 344 LEU B O 1
ATOM 6849 N N . PHE B 1 345 ? 13.828 32.25 -6.465 1 88.88 345 PHE B N 1
ATOM 6850 C CA . PHE B 1 345 ? 14.734 33.281 -5.977 1 88.88 345 PHE B CA 1
ATOM 6851 C C . PHE B 1 345 ? 15.797 33.594 -7.016 1 88.88 345 PHE B C 1
ATOM 6853 O O . PHE B 1 345 ? 16.281 32.688 -7.715 1 88.88 345 PHE B O 1
ATOM 6860 N N . GLU B 1 346 ? 16.047 34.906 -7.051 1 92.69 346 GLU B N 1
ATOM 6861 C CA . GLU B 1 346 ? 17.156 35.312 -7.918 1 92.69 346 GLU B CA 1
ATOM 6862 C C . GLU B 1 346 ? 18.062 36.312 -7.219 1 92.69 346 GLU B C 1
ATOM 6864 O O . GLU B 1 346 ? 17.594 37.281 -6.633 1 92.69 346 GLU B O 1
ATOM 6869 N N . GLY B 1 347 ? 19.297 36 -7.254 1 93.5 347 GLY B N 1
ATOM 6870 C CA . GLY B 1 347 ? 20.312 36.906 -6.801 1 93.5 347 GLY B CA 1
ATOM 6871 C C . GLY B 1 347 ? 20.203 37.25 -5.328 1 93.5 347 GLY B C 1
ATOM 6872 O O . GLY B 1 347 ? 20.281 38.438 -4.949 1 93.5 347 GLY B O 1
ATOM 6873 N N . LEU B 1 348 ? 19.875 36.312 -4.469 1 94.88 348 LEU B N 1
ATOM 6874 C CA . LEU B 1 348 ? 19.75 36.531 -3.033 1 94.88 348 LEU B CA 1
ATOM 6875 C C . LEU B 1 348 ? 21.125 36.625 -2.379 1 94.88 348 LEU B C 1
ATOM 6877 O O . LEU B 1 348 ? 21.969 35.719 -2.572 1 94.88 348 LEU B O 1
ATOM 6881 N N . ASN B 1 349 ? 21.406 37.719 -1.672 1 95.75 349 ASN B N 1
ATOM 6882 C CA . ASN B 1 349 ? 22.656 37.938 -0.957 1 95.75 349 ASN B CA 1
ATOM 6883 C C . ASN B 1 349 ? 22.422 38.312 0.502 1 95.75 349 ASN B C 1
ATOM 6885 O O . ASN B 1 349 ? 21.609 39.188 0.793 1 95.75 349 ASN B O 1
ATOM 6889 N N . PHE B 1 350 ? 23.047 37.562 1.42 1 95.75 350 PHE B N 1
ATOM 6890 C CA . PHE B 1 350 ? 23.031 37.969 2.822 1 95.75 350 PHE B CA 1
ATOM 6891 C C . PHE B 1 350 ? 24.125 37.25 3.607 1 95.75 350 PHE B C 1
ATOM 6893 O O . PHE B 1 350 ? 24.688 36.281 3.135 1 95.75 350 PHE B O 1
ATOM 6900 N N . THR B 1 351 ? 24.5 37.781 4.734 1 96.12 351 THR B N 1
ATOM 6901 C CA . THR B 1 351 ? 25.406 37.188 5.695 1 96.12 351 THR B CA 1
ATOM 6902 C C . THR B 1 351 ? 24.828 37.25 7.109 1 96.12 351 THR B C 1
ATOM 6904 O O . THR B 1 351 ? 24.641 38.344 7.645 1 96.12 351 THR B O 1
ATOM 6907 N N . LEU B 1 352 ? 24.484 36.156 7.621 1 95.88 352 LEU B N 1
ATOM 6908 C CA . LEU B 1 352 ? 24.047 36.062 9.008 1 95.88 352 LEU B CA 1
ATOM 6909 C C . LEU B 1 352 ? 25.188 35.594 9.906 1 95.88 352 LEU B C 1
ATOM 6911 O O . LEU B 1 352 ? 25.719 34.5 9.75 1 95.88 352 LEU B O 1
ATOM 6915 N N . GLN B 1 353 ? 25.578 36.438 10.828 1 94.25 353 GLN B N 1
ATOM 6916 C CA . GLN B 1 353 ? 26.688 36.125 11.719 1 94.25 353 GLN B CA 1
ATOM 6917 C C . GLN B 1 353 ? 26.344 34.969 12.664 1 94.25 353 GLN B C 1
ATOM 6919 O O . GLN B 1 353 ? 25.156 34.75 12.953 1 94.25 353 GLN B O 1
ATOM 6924 N N . ALA B 1 354 ? 27.438 34.281 13.148 1 94.94 354 ALA B N 1
ATOM 6925 C CA . ALA B 1 354 ? 27.219 33.219 14.117 1 94.94 354 ALA B CA 1
ATOM 6926 C C . ALA B 1 354 ? 26.469 33.719 15.344 1 94.94 354 ALA B C 1
ATOM 6928 O O . ALA B 1 354 ? 26.781 34.812 15.859 1 94.94 354 ALA B O 1
ATOM 6929 N N . GLY B 1 355 ? 25.422 32.969 15.648 1 93.19 355 GLY B N 1
ATOM 6930 C CA . GLY B 1 355 ? 24.625 33.344 16.812 1 93.19 355 GLY B CA 1
ATOM 6931 C C . GLY B 1 355 ? 23.5 34.312 16.469 1 93.19 355 GLY B C 1
ATOM 6932 O O . GLY B 1 355 ? 22.719 34.656 17.344 1 93.19 355 GLY B O 1
ATOM 6933 N N . GLY B 1 356 ? 23.391 34.688 15.242 1 93.44 356 GLY B N 1
ATOM 6934 C CA . GLY B 1 356 ? 22.359 35.594 14.812 1 93.44 356 GLY B CA 1
ATOM 6935 C C . GLY B 1 356 ? 21 34.938 14.625 1 93.44 356 GLY B C 1
ATOM 6936 O O . GLY B 1 356 ? 20.906 33.688 14.617 1 93.44 356 GLY B O 1
ATOM 6937 N N . VAL B 1 357 ? 19.984 35.812 14.578 1 95.69 357 VAL B N 1
ATOM 6938 C CA . VAL B 1 357 ? 18.625 35.344 14.352 1 95.69 357 VAL B CA 1
ATOM 6939 C C . VAL B 1 357 ? 18.078 35.969 13.062 1 95.69 357 VAL B C 1
ATOM 6941 O O . VAL B 1 357 ? 18.141 37.188 12.883 1 95.69 357 VAL B O 1
ATOM 6944 N N . MET B 1 358 ? 17.641 35.125 12.164 1 96.62 358 MET B N 1
ATOM 6945 C CA . MET B 1 358 ? 17.016 35.594 10.922 1 96.62 358 MET B CA 1
ATOM 6946 C C . MET B 1 358 ? 15.57 35.094 10.828 1 96.62 358 MET B C 1
ATOM 6948 O O . MET B 1 358 ? 15.289 33.906 11.086 1 96.62 358 MET B O 1
ATOM 6952 N N . ALA B 1 359 ? 14.664 35.969 10.562 1 96.31 359 ALA B N 1
ATOM 6953 C CA . ALA B 1 359 ? 13.273 35.625 10.281 1 96.31 359 ALA B CA 1
ATOM 6954 C C . ALA B 1 359 ? 12.977 35.688 8.789 1 96.31 359 ALA B C 1
ATOM 6956 O O . ALA B 1 359 ? 13.305 36.688 8.133 1 96.31 359 ALA B O 1
ATOM 6957 N N . VAL B 1 360 ? 12.492 34.656 8.273 1 96.81 360 VAL B N 1
ATOM 6958 C CA . VAL B 1 360 ? 12.062 34.594 6.879 1 96.81 360 VAL B CA 1
ATOM 6959 C C . VAL B 1 360 ? 10.547 34.719 6.801 1 96.81 360 VAL B C 1
ATOM 6961 O O . VAL B 1 360 ? 9.828 33.844 7.309 1 96.81 360 VAL B O 1
ATOM 6964 N N . VAL B 1 361 ? 10.102 35.75 6.164 1 94.56 361 VAL B N 1
ATOM 6965 C CA . VAL B 1 361 ? 8.664 36.031 6.121 1 94.56 361 VAL B CA 1
ATOM 6966 C C . VAL B 1 361 ? 8.18 36 4.676 1 94.56 361 VAL B C 1
ATOM 6968 O O . VAL B 1 361 ? 8.977 36.125 3.742 1 94.56 361 VAL B O 1
ATOM 6971 N N . GLY B 1 362 ? 6.918 35.75 4.523 1 92.06 362 GLY B N 1
ATOM 6972 C CA . GLY B 1 362 ? 6.277 35.688 3.219 1 92.06 362 GLY B CA 1
ATOM 6973 C C . GLY B 1 362 ? 4.949 34.938 3.242 1 92.06 362 GLY B C 1
ATOM 6974 O O . GLY B 1 362 ? 4.664 34.188 4.18 1 92.06 362 GLY B O 1
ATOM 6975 N N . GLY B 1 363 ? 4.203 35.188 2.211 1 89.31 363 GLY B N 1
ATOM 6976 C CA . GLY B 1 363 ? 2.922 34.5 2.088 1 89.31 363 GLY B CA 1
ATOM 6977 C C . GLY B 1 363 ? 3.057 33.031 1.765 1 89.31 363 GLY B C 1
ATOM 6978 O O . GLY B 1 363 ? 4.168 32.531 1.636 1 89.31 363 GLY B O 1
ATOM 6979 N N . ASN B 1 364 ? 1.861 32.375 1.698 1 89 364 ASN B N 1
ATOM 6980 C CA . ASN B 1 364 ? 1.85 30.953 1.337 1 89 364 ASN B CA 1
ATOM 6981 C C . ASN B 1 364 ? 2.295 30.734 -0.107 1 89 364 ASN B C 1
ATOM 6983 O O . ASN B 1 364 ? 1.827 31.438 -1.014 1 89 364 ASN B O 1
ATOM 6987 N N . GLY B 1 365 ? 3.271 29.859 -0.293 1 85.12 365 GLY B N 1
ATOM 6988 C CA . GLY B 1 365 ? 3.736 29.531 -1.631 1 85.12 365 GLY B CA 1
ATOM 6989 C C . GLY B 1 365 ? 4.887 30.391 -2.098 1 85.12 365 GLY B C 1
ATOM 6990 O O . GLY B 1 365 ? 5.336 30.281 -3.24 1 85.12 365 GLY B O 1
ATOM 6991 N N . THR B 1 366 ? 5.332 31.219 -1.221 1 88.75 366 THR B N 1
ATOM 6992 C CA . THR B 1 366 ? 6.375 32.156 -1.633 1 88.75 366 THR B CA 1
ATOM 6993 C C . THR B 1 366 ? 7.738 31.469 -1.645 1 88.75 366 THR B C 1
ATOM 6995 O O . THR B 1 366 ? 8.703 32 -2.199 1 88.75 366 THR B O 1
ATOM 6998 N N . GLY B 1 367 ? 7.828 30.312 -1.011 1 90.88 367 GLY B N 1
ATOM 6999 C CA . GLY B 1 367 ? 9.078 29.578 -1.094 1 90.88 367 GLY B CA 1
ATOM 7000 C C . GLY B 1 367 ? 9.758 29.406 0.25 1 90.88 367 GLY B C 1
ATOM 7001 O O . GLY B 1 367 ? 10.93 29.016 0.315 1 90.88 367 GLY B O 1
ATOM 7002 N N . LYS B 1 368 ? 9.133 29.703 1.334 1 93.94 368 LYS B N 1
ATOM 7003 C CA . LYS B 1 368 ? 9.711 29.578 2.668 1 93.94 368 LYS B CA 1
ATOM 7004 C C . LYS B 1 368 ? 10.227 28.156 2.908 1 93.94 368 LYS B C 1
ATOM 7006 O O . LYS B 1 368 ? 11.367 27.969 3.342 1 93.94 368 LYS B O 1
ATOM 7011 N N . THR B 1 369 ? 9.375 27.188 2.568 1 92.62 369 THR B N 1
ATOM 7012 C CA . THR B 1 369 ? 9.742 25.797 2.773 1 92.62 369 THR B CA 1
ATOM 7013 C C . THR B 1 369 ? 10.891 25.391 1.854 1 92.62 369 THR B C 1
ATOM 7015 O O . THR B 1 369 ? 11.766 24.625 2.246 1 92.62 369 THR B O 1
ATOM 7018 N N . THR B 1 370 ? 10.891 25.891 0.667 1 93.25 370 THR B N 1
ATOM 7019 C CA . THR B 1 370 ? 11.977 25.641 -0.272 1 93.25 370 THR B CA 1
ATOM 7020 C C . THR B 1 370 ? 13.297 26.203 0.257 1 93.25 370 THR B C 1
ATOM 7022 O O . THR B 1 370 ? 14.344 25.547 0.138 1 93.25 370 THR B O 1
ATOM 7025 N N . PHE B 1 371 ? 13.219 27.422 0.785 1 96.06 371 PHE B N 1
ATOM 7026 C CA . PHE B 1 371 ? 14.414 28.031 1.357 1 96.06 371 PHE B CA 1
ATOM 7027 C C . PHE B 1 371 ? 14.953 27.188 2.506 1 96.06 371 PHE B C 1
ATOM 7029 O O . PHE B 1 371 ? 16.172 26.984 2.613 1 96.06 371 PHE B O 1
ATOM 7036 N N . ALA B 1 372 ? 14.062 26.656 3.346 1 96.5 372 ALA B N 1
ATOM 7037 C CA . ALA B 1 372 ? 14.461 25.766 4.434 1 96.5 372 ALA B CA 1
ATOM 7038 C C . ALA B 1 372 ? 15.172 24.531 3.9 1 96.5 372 ALA B C 1
ATOM 7040 O O . ALA B 1 372 ? 16.188 24.094 4.461 1 96.5 372 ALA B O 1
ATOM 7041 N N . LYS B 1 373 ? 14.664 24 2.855 1 95.5 373 LYS B N 1
ATOM 7042 C CA . LYS B 1 373 ? 15.25 22.797 2.26 1 95.5 373 LYS B CA 1
ATOM 7043 C C . LYS B 1 373 ? 16.609 23.109 1.641 1 95.5 373 LYS B C 1
ATOM 7045 O O . LYS B 1 373 ? 17.5 22.25 1.632 1 95.5 373 LYS B O 1
ATOM 7050 N N . LEU B 1 374 ? 16.781 24.297 1.137 1 96.44 374 LEU B N 1
ATOM 7051 C CA . LEU B 1 374 ? 18.078 24.719 0.644 1 96.44 374 LEU B CA 1
ATOM 7052 C C . LEU B 1 374 ? 19.078 24.828 1.787 1 96.44 374 LEU B C 1
ATOM 7054 O O . LEU B 1 374 ? 20.219 24.375 1.67 1 96.44 374 LEU B O 1
ATOM 7058 N N . LEU B 1 375 ? 18.609 25.391 2.85 1 97.31 375 LEU B N 1
ATOM 7059 C CA . LEU B 1 375 ? 19.469 25.609 4.004 1 97.31 375 LEU B CA 1
ATOM 7060 C C . LEU B 1 375 ? 19.906 24.266 4.602 1 97.31 375 LEU B C 1
ATOM 7062 O O . LEU B 1 375 ? 21.016 24.156 5.121 1 97.31 375 LEU B O 1
ATOM 7066 N N . THR B 1 376 ? 19.047 23.25 4.52 1 95.88 376 THR B N 1
ATOM 7067 C CA . THR B 1 376 ? 19.344 21.953 5.098 1 95.88 376 THR B CA 1
ATOM 7068 C C . THR B 1 376 ? 20.203 21.125 4.148 1 95.88 376 THR B C 1
ATOM 7070 O O . THR B 1 376 ? 20.766 20.094 4.543 1 95.88 376 THR B O 1
ATOM 7073 N N . GLY B 1 377 ? 20.281 21.547 2.986 1 94.31 377 GLY B N 1
ATOM 7074 C CA . GLY B 1 377 ? 21.062 20.828 2 1 94.31 377 GLY B CA 1
ATOM 7075 C C . GLY B 1 377 ? 20.281 19.75 1.267 1 94.31 377 GLY B C 1
ATOM 7076 O O . GLY B 1 377 ? 20.859 18.938 0.54 1 94.31 377 GLY B O 1
ATOM 7077 N N . LEU B 1 378 ? 19 19.75 1.486 1 93.69 378 LEU B N 1
ATOM 7078 C CA . LEU B 1 378 ? 18.141 18.812 0.776 1 93.69 378 LEU B CA 1
ATOM 7079 C C . LEU B 1 378 ? 18 19.203 -0.688 1 93.69 378 LEU B C 1
ATOM 7081 O O . LEU B 1 378 ? 17.828 18.344 -1.556 1 93.69 378 LEU B O 1
ATOM 7085 N N . LEU B 1 379 ? 18 20.5 -0.94 1 94 379 LEU B N 1
ATOM 7086 C CA . LEU B 1 379 ? 18 21.047 -2.289 1 94 379 LEU B CA 1
ATOM 7087 C C . LEU B 1 379 ? 19.297 21.812 -2.561 1 94 379 LEU B C 1
ATOM 7089 O O . LEU B 1 379 ? 19.938 22.281 -1.628 1 94 379 LEU B O 1
ATOM 7093 N N . GLU B 1 380 ? 19.625 21.828 -3.793 1 93.31 380 GLU B N 1
ATOM 7094 C CA . GLU B 1 380 ? 20.797 22.594 -4.211 1 93.31 380 GLU B CA 1
ATOM 7095 C C . GLU B 1 380 ? 20.391 23.766 -5.098 1 93.31 380 GLU B C 1
ATOM 7097 O O . GLU B 1 380 ? 19.5 23.656 -5.934 1 93.31 380 GLU B O 1
ATOM 7102 N N . PRO B 1 381 ? 21.031 24.875 -4.84 1 94.88 381 PRO B N 1
ATOM 7103 C CA . PRO B 1 381 ? 20.719 26.031 -5.676 1 94.88 381 PRO B CA 1
ATOM 7104 C C . PRO B 1 381 ? 21.172 25.859 -7.121 1 94.88 381 PRO B C 1
ATOM 7106 O O . PRO B 1 381 ? 22.109 25.109 -7.387 1 94.88 381 PRO B O 1
ATOM 7109 N N . ASP B 1 382 ? 20.516 26.625 -8.023 1 92.69 382 ASP B N 1
ATOM 7110 C CA . ASP B 1 382 ? 20.891 26.609 -9.438 1 92.69 382 ASP B CA 1
ATOM 7111 C C . ASP B 1 382 ? 22.125 27.469 -9.703 1 92.69 382 ASP B C 1
ATOM 7113 O O . ASP B 1 382 ? 22.969 27.109 -10.516 1 92.69 382 ASP B O 1
ATOM 7117 N N . ARG B 1 383 ? 22.031 28.547 -9.125 1 94.19 383 ARG B N 1
ATOM 7118 C CA . ARG B 1 383 ? 23.141 29.5 -9.234 1 94.19 383 ARG B CA 1
ATOM 7119 C C . ARG B 1 383 ? 23.484 30.094 -7.875 1 94.19 383 ARG B C 1
ATOM 7121 O O . ARG B 1 383 ? 22.656 30.125 -6.973 1 94.19 383 ARG B O 1
ATOM 7128 N N . GLY B 1 384 ? 24.75 30.375 -7.781 1 96.06 384 GLY B N 1
ATOM 7129 C CA . GLY B 1 384 ? 25.203 30.984 -6.539 1 96.06 384 GLY B CA 1
ATOM 7130 C C . GLY B 1 384 ? 25.641 29.953 -5.504 1 96.06 384 GLY B C 1
ATOM 7131 O O . GLY B 1 384 ? 25.906 28.797 -5.84 1 96.06 384 GLY B O 1
ATOM 7132 N N . HIS B 1 385 ? 25.828 30.531 -4.23 1 96.56 385 HIS B N 1
ATOM 7133 C CA . HIS B 1 385 ? 26.359 29.656 -3.186 1 96.56 385 HIS B CA 1
ATOM 7134 C C . HIS B 1 385 ? 25.656 29.906 -1.854 1 96.56 385 HIS B C 1
ATOM 7136 O O . HIS B 1 385 ? 25.297 31.047 -1.535 1 96.56 385 HIS B O 1
ATOM 7142 N N . LEU B 1 386 ? 25.406 28.891 -1.209 1 97.19 386 LEU B N 1
ATOM 7143 C CA . LEU B 1 386 ? 25.031 28.906 0.204 1 97.19 386 LEU B CA 1
ATOM 7144 C C . LEU B 1 386 ? 26.188 28.375 1.064 1 97.19 386 LEU B C 1
ATOM 7146 O O . LEU B 1 386 ? 26.594 27.219 0.922 1 97.19 386 LEU B O 1
ATOM 7150 N N . LYS B 1 387 ? 26.656 29.25 1.907 1 97.62 387 LYS B N 1
ATOM 7151 C CA . LYS B 1 387 ? 27.875 28.906 2.648 1 97.62 387 LYS B CA 1
ATOM 7152 C C . LYS B 1 387 ? 27.625 28.922 4.152 1 97.62 387 LYS B C 1
ATOM 7154 O O . LYS B 1 387 ? 26.766 29.672 4.637 1 97.62 387 LYS B O 1
ATOM 7159 N N . VAL B 1 388 ? 28.328 28.109 4.832 1 97.25 388 VAL B N 1
ATOM 7160 C CA . VAL B 1 388 ? 28.391 28.109 6.293 1 97.25 388 VAL B CA 1
ATOM 7161 C C . VAL B 1 388 ? 29.844 28.234 6.754 1 97.25 388 VAL B C 1
ATOM 7163 O O . VAL B 1 388 ? 30.688 27.406 6.383 1 97.25 388 VAL B O 1
ATOM 7166 N N . ASP B 1 389 ? 30.094 29.203 7.484 1 97.06 389 ASP B N 1
ATOM 7167 C CA . ASP B 1 389 ? 31.453 29.516 7.922 1 97.06 389 ASP B CA 1
ATOM 7168 C C . ASP B 1 389 ? 32.406 29.547 6.734 1 97.06 389 ASP B C 1
ATOM 7170 O O . ASP B 1 389 ? 33.5 28.969 6.789 1 97.06 389 ASP B O 1
ATOM 7174 N N . GLY B 1 390 ? 31.891 30.031 5.668 1 95.38 390 GLY B N 1
ATOM 7175 C CA . GLY B 1 390 ? 32.75 30.266 4.504 1 95.38 390 GLY B CA 1
ATOM 7176 C C . GLY B 1 390 ? 32.781 29.062 3.564 1 95.38 390 GLY B C 1
ATOM 7177 O O . GLY B 1 390 ? 33.312 29.172 2.445 1 95.38 390 GLY B O 1
ATOM 7178 N N . MET B 1 391 ? 32.312 28 3.924 1 95.94 391 MET B N 1
ATOM 7179 C CA . MET B 1 391 ? 32.344 26.797 3.092 1 95.94 391 MET B CA 1
ATOM 7180 C C . MET B 1 391 ? 31 26.562 2.416 1 95.94 391 MET B C 1
ATOM 7182 O O . MET B 1 391 ? 29.953 26.594 3.07 1 95.94 391 MET B O 1
ATOM 7186 N N . ASP B 1 392 ? 31.094 26.297 1.173 1 96.62 392 ASP B N 1
ATOM 7187 C CA . ASP B 1 392 ? 29.875 25.984 0.427 1 96.62 392 ASP B CA 1
ATOM 7188 C C . ASP B 1 392 ? 29.266 24.672 0.897 1 96.62 392 ASP B C 1
ATOM 7190 O O . ASP B 1 392 ? 29.984 23.688 1.103 1 96.62 392 ASP B O 1
ATOM 7194 N N . LEU B 1 393 ? 27.953 24.641 1.081 1 95.75 393 LEU B N 1
ATOM 7195 C CA . LEU B 1 393 ? 27.266 23.453 1.561 1 95.75 393 LEU B CA 1
ATOM 7196 C C . LEU B 1 393 ? 27.516 22.266 0.639 1 95.75 393 LEU B C 1
ATOM 7198 O O . LEU B 1 393 ? 27.531 21.125 1.086 1 95.75 393 LEU B O 1
ATOM 7202 N N . ARG B 1 394 ? 27.766 22.469 -0.687 1 93.94 394 ARG B N 1
ATOM 7203 C CA . ARG B 1 394 ? 27.984 21.422 -1.686 1 93.94 394 ARG B CA 1
ATOM 7204 C C . ARG B 1 394 ? 29.344 20.75 -1.498 1 93.94 394 ARG B C 1
ATOM 7206 O O . ARG B 1 394 ? 29.594 19.672 -2.045 1 93.94 394 ARG B O 1
ATOM 7213 N N . HIS B 1 395 ? 30.141 21.422 -0.622 1 94.56 395 HIS B N 1
ATOM 7214 C CA . HIS B 1 395 ? 31.469 20.859 -0.382 1 94.56 395 HIS B CA 1
ATOM 7215 C C . HIS B 1 395 ? 31.516 20.109 0.948 1 94.56 395 HIS B C 1
ATOM 7217 O O . HIS B 1 395 ? 32.5 19.453 1.258 1 94.56 395 HIS B O 1
ATOM 7223 N N . LEU B 1 396 ? 30.484 20.141 1.706 1 95.06 396 LEU B N 1
ATOM 7224 C CA . LEU B 1 396 ? 30.422 19.453 2.992 1 95.06 396 LEU B CA 1
ATOM 7225 C C . LEU B 1 396 ? 29.797 18.062 2.842 1 95.06 396 LEU B C 1
ATOM 7227 O O . LEU B 1 396 ? 29.031 17.828 1.9 1 95.06 396 LEU B O 1
ATOM 7231 N N . VAL B 1 397 ? 30.219 17.219 3.738 1 93.75 397 VAL B N 1
ATOM 7232 C CA . VAL B 1 397 ? 29.5 15.945 3.824 1 93.75 397 VAL B CA 1
ATOM 7233 C C . VAL B 1 397 ? 28.078 16.188 4.312 1 93.75 397 VAL B C 1
ATOM 7235 O O . VAL B 1 397 ? 27.875 16.75 5.395 1 93.75 397 VAL B O 1
ATOM 7238 N N . PRO B 1 398 ? 27.078 15.828 3.543 1 92.06 398 PRO B N 1
ATOM 7239 C CA . PRO B 1 398 ? 25.688 16.125 3.902 1 92.06 398 PRO B CA 1
ATOM 7240 C C . PRO B 1 398 ? 25.297 15.578 5.273 1 92.06 398 PRO B C 1
ATOM 7242 O O . PRO B 1 398 ? 24.625 16.266 6.047 1 92.06 398 PRO B O 1
ATOM 7245 N N . GLU B 1 399 ? 25.719 14.414 5.562 1 88.56 399 GLU B N 1
ATOM 7246 C CA . GLU B 1 399 ? 25.406 13.805 6.848 1 88.56 399 GLU B CA 1
ATOM 7247 C C . GLU B 1 399 ? 25.953 14.633 8.008 1 88.56 399 GLU B C 1
ATOM 7249 O O . GLU B 1 399 ? 25.297 14.805 9.031 1 88.56 399 GLU B O 1
ATOM 7254 N N . TRP B 1 400 ? 27.141 15.062 7.812 1 91.94 400 TRP B N 1
ATOM 7255 C CA . TRP B 1 400 ? 27.766 15.898 8.836 1 91.94 400 TRP B CA 1
ATOM 7256 C C . TRP B 1 400 ? 27 17.203 9.008 1 91.94 400 TRP B C 1
ATOM 7258 O O . TRP B 1 400 ? 26.719 17.625 10.141 1 91.94 400 TRP B O 1
ATOM 7268 N N . TRP B 1 401 ? 26.672 17.828 7.934 1 94.44 401 TRP B N 1
ATOM 7269 C CA . TRP B 1 401 ? 25.953 19.094 7.984 1 94.44 401 TRP B CA 1
ATOM 7270 C C . TRP B 1 401 ? 24.609 18.922 8.703 1 94.44 401 TRP B C 1
ATOM 7272 O O . TRP B 1 401 ? 24.266 19.734 9.562 1 94.44 401 TRP B O 1
ATOM 7282 N N . ARG B 1 402 ? 23.922 17.938 8.344 1 92.06 402 ARG B N 1
ATOM 7283 C CA . ARG B 1 402 ? 22.594 17.719 8.906 1 92.06 402 ARG B CA 1
ATOM 7284 C C . ARG B 1 402 ? 22.688 17.406 10.398 1 92.06 402 ARG B C 1
ATOM 7286 O O . ARG B 1 402 ? 21.75 17.688 11.156 1 92.06 402 ARG B O 1
ATOM 7293 N N . GLN B 1 403 ? 23.828 16.906 10.812 1 90.81 403 GLN B N 1
ATOM 7294 C CA . GLN B 1 403 ? 24.062 16.656 12.234 1 90.81 403 GLN B CA 1
ATOM 7295 C C . GLN B 1 403 ? 24.297 17.953 12.992 1 90.81 403 GLN B C 1
ATOM 7297 O O . GLN B 1 403 ? 24.141 18 14.211 1 90.81 403 GLN B O 1
ATOM 7302 N N . GLN B 1 404 ? 24.641 18.953 12.227 1 94.69 404 GLN B N 1
ATOM 7303 C CA . GLN B 1 404 ? 24.906 20.25 12.844 1 94.69 404 GLN B CA 1
ATOM 7304 C C . GLN B 1 404 ? 23.625 21.078 12.914 1 94.69 404 GLN B C 1
ATOM 7306 O O . GLN B 1 404 ? 23.656 22.203 13.422 1 94.69 404 GLN B O 1
ATOM 7311 N N . LEU B 1 405 ? 22.516 20.453 12.508 1 96.25 405 LEU B N 1
ATOM 7312 C CA . LEU B 1 405 ? 21.297 21.234 12.383 1 96.25 405 LEU B CA 1
ATOM 7313 C C . LEU B 1 405 ? 20.266 20.797 13.414 1 96.25 405 LEU B C 1
ATOM 7315 O O . LEU B 1 405 ? 20.203 19.625 13.789 1 96.25 405 LEU B O 1
ATOM 7319 N N . VAL B 1 406 ? 19.578 21.703 13.992 1 96.75 406 VAL B N 1
ATOM 7320 C CA . VAL B 1 406 ? 18.266 21.484 14.586 1 96.75 406 VAL B CA 1
ATOM 7321 C C . VAL B 1 406 ? 17.172 21.859 13.586 1 96.75 406 VAL B C 1
ATOM 7323 O O . VAL B 1 406 ? 16.922 23.031 13.336 1 96.75 406 VAL B O 1
ATOM 7326 N N . TYR B 1 407 ? 16.562 20.891 12.984 1 96.69 407 TYR B N 1
ATOM 7327 C CA . TYR B 1 407 ? 15.633 21.125 11.875 1 96.69 407 TYR B CA 1
ATOM 7328 C C . TYR B 1 407 ? 14.211 20.75 12.266 1 96.69 407 TYR B C 1
ATOM 7330 O O . TYR B 1 407 ? 13.977 19.688 12.859 1 96.69 407 TYR B O 1
ATOM 7338 N N . LEU B 1 408 ? 13.289 21.609 12.016 1 96.75 408 LEU B N 1
ATOM 7339 C CA . LEU B 1 408 ? 11.859 21.359 12.133 1 96.75 408 LEU B CA 1
ATOM 7340 C C . LEU B 1 408 ? 11.156 21.594 10.797 1 96.75 408 LEU B C 1
ATOM 7342 O O . LEU B 1 408 ? 10.938 22.75 10.398 1 96.75 408 LEU B O 1
ATOM 7346 N N . PRO B 1 409 ? 10.781 20.484 10.156 1 94.12 409 PRO B N 1
ATOM 7347 C CA . PRO B 1 409 ? 10.047 20.656 8.906 1 94.12 409 PRO B CA 1
ATOM 7348 C C . PRO B 1 409 ? 8.617 21.156 9.117 1 94.12 409 PRO B C 1
ATOM 7350 O O . PRO B 1 409 ? 8.094 21.078 10.227 1 94.12 409 PRO B O 1
ATOM 7353 N N . GLN B 1 410 ? 8.078 21.688 8.086 1 89.56 410 GLN B N 1
ATOM 7354 C CA . GLN B 1 410 ? 6.723 22.234 8.172 1 89.56 410 GLN B CA 1
ATOM 7355 C C . GLN B 1 410 ? 5.719 21.141 8.547 1 89.56 410 GLN B C 1
ATOM 7357 O O . GLN B 1 410 ? 4.809 21.391 9.344 1 89.56 410 GLN B O 1
ATOM 7362 N N . GLU B 1 411 ? 5.887 19.969 7.945 1 87.69 411 GLU B N 1
ATOM 7363 C CA . GLU B 1 411 ? 5.027 18.828 8.234 1 87.69 411 GLU B CA 1
ATOM 7364 C C . GLU B 1 411 ? 5.844 17.625 8.703 1 87.69 411 GLU B C 1
ATOM 7366 O O . GLU B 1 411 ? 6.172 16.75 7.91 1 87.69 411 GLU B O 1
ATOM 7371 N N . PRO B 1 412 ? 6.02 17.594 10 1 90.56 412 PRO B N 1
ATOM 7372 C CA . PRO B 1 412 ? 6.84 16.484 10.516 1 90.56 412 PRO B CA 1
ATOM 7373 C C . PRO B 1 412 ? 6.105 15.148 10.492 1 90.56 412 PRO B C 1
ATOM 7375 O O . PRO B 1 412 ? 4.898 15.102 10.75 1 90.56 412 PRO B O 1
ATOM 7378 N N . ILE B 1 413 ? 6.812 14.102 10.133 1 88.69 413 ILE B N 1
ATOM 7379 C CA . ILE B 1 413 ? 6.254 12.75 10.133 1 88.69 413 ILE B CA 1
ATOM 7380 C C . ILE B 1 413 ? 7.113 11.836 11.008 1 88.69 413 ILE B C 1
ATOM 7382 O O . ILE B 1 413 ? 8.312 12.062 11.156 1 88.69 413 ILE B O 1
ATOM 7386 N N . PHE B 1 414 ? 6.48 10.891 11.633 1 91.31 414 PHE B N 1
ATOM 7387 C CA . PHE B 1 414 ? 7.16 9.914 12.477 1 91.31 414 PHE B CA 1
ATOM 7388 C C . PHE B 1 414 ? 7.039 8.516 11.891 1 91.31 414 PHE B C 1
ATOM 7390 O O . PHE B 1 414 ? 6.059 8.203 11.211 1 91.31 414 PHE B O 1
ATOM 7397 N N . PHE B 1 415 ? 8.078 7.746 12.039 1 86.62 415 PHE B N 1
ATOM 7398 C CA . PHE B 1 415 ? 7.988 6.359 11.594 1 86.62 415 PHE B CA 1
ATOM 7399 C C . PHE B 1 415 ? 7.266 5.504 12.625 1 86.62 415 PHE B C 1
ATOM 7401 O O . PHE B 1 415 ? 7.121 5.906 13.781 1 86.62 415 PHE B O 1
ATOM 7408 N N . ASP B 1 416 ? 6.789 4.391 12.195 1 83.19 416 ASP B N 1
ATOM 7409 C CA . ASP B 1 416 ? 6.086 3.479 13.094 1 83.19 416 ASP B CA 1
ATOM 7410 C C . ASP B 1 416 ? 7.023 2.951 14.18 1 83.19 416 ASP B C 1
ATOM 7412 O O . ASP B 1 416 ? 8.055 2.354 13.875 1 83.19 416 ASP B O 1
ATOM 7416 N N . GLY B 1 417 ? 6.773 3.215 15.367 1 85.56 417 GLY B N 1
ATOM 7417 C CA . GLY B 1 417 ? 7.559 2.865 16.531 1 85.56 417 GLY B CA 1
ATOM 7418 C C . GLY B 1 417 ? 7.09 3.568 17.797 1 85.56 417 GLY B C 1
ATOM 7419 O O . GLY B 1 417 ? 5.898 3.834 17.969 1 85.56 417 GLY B O 1
ATOM 7420 N N . THR B 1 418 ? 7.996 3.795 18.672 1 91.75 418 THR B N 1
ATOM 7421 C CA . THR B 1 418 ? 7.648 4.473 19.922 1 91.75 418 THR B CA 1
ATOM 7422 C C . THR B 1 418 ? 8.094 5.934 19.875 1 91.75 418 THR B C 1
ATOM 7424 O O . THR B 1 418 ? 8.859 6.332 19 1 91.75 418 THR B O 1
ATOM 7427 N N . VAL B 1 419 ? 7.551 6.695 20.828 1 95.06 419 VAL B N 1
ATOM 7428 C CA . VAL B 1 419 ? 7.969 8.086 20.984 1 95.06 419 VAL B CA 1
ATOM 7429 C C . VAL B 1 419 ? 9.477 8.148 21.25 1 95.06 419 VAL B C 1
ATOM 7431 O O . VAL B 1 419 ? 10.188 8.93 20.609 1 95.06 419 VAL B O 1
ATOM 7434 N N . ARG B 1 420 ? 9.93 7.281 22.062 1 94.75 420 ARG B N 1
ATOM 7435 C CA . ARG B 1 420 ? 11.344 7.215 22.406 1 94.75 420 ARG B CA 1
ATOM 7436 C C . ARG B 1 420 ? 12.203 7 21.172 1 94.75 420 ARG B C 1
ATOM 7438 O O . ARG B 1 420 ? 13.164 7.734 20.938 1 94.75 420 ARG B O 1
ATOM 7445 N N . GLU B 1 421 ? 11.844 6.078 20.391 1 90.38 421 GLU B N 1
ATOM 7446 C CA . GLU B 1 421 ? 12.617 5.715 19.203 1 90.38 421 GLU B CA 1
ATOM 7447 C C . GLU B 1 421 ? 12.648 6.859 18.203 1 90.38 421 GLU B C 1
ATOM 7449 O O . GLU B 1 421 ? 13.672 7.098 17.562 1 90.38 421 GLU B O 1
ATOM 7454 N N . ASN B 1 422 ? 11.531 7.5 18.062 1 92.81 422 ASN B N 1
ATOM 7455 C CA . ASN B 1 422 ? 11.422 8.57 17.078 1 92.81 422 ASN B CA 1
ATOM 7456 C C . ASN B 1 422 ? 12.188 9.812 17.516 1 92.81 422 ASN B C 1
ATOM 7458 O O . ASN B 1 422 ? 12.766 10.523 16.672 1 92.81 422 ASN B O 1
ATOM 7462 N N . LEU B 1 423 ? 12.227 10.055 18.781 1 95.31 423 LEU B N 1
ATOM 7463 C CA . LEU B 1 423 ? 12.812 11.297 19.297 1 95.31 423 LEU B CA 1
ATOM 7464 C C . LEU B 1 423 ? 14.328 11.164 19.422 1 95.31 423 LEU B C 1
ATOM 7466 O O . LEU B 1 423 ? 15.047 12.164 19.406 1 95.31 423 LEU B O 1
ATOM 7470 N N . THR B 1 424 ? 14.828 9.906 19.516 1 92.81 424 THR B N 1
ATOM 7471 C CA . THR B 1 424 ? 16.25 9.719 19.781 1 92.81 424 THR B CA 1
ATOM 7472 C C . THR B 1 424 ? 16.969 9.242 18.531 1 92.81 424 THR B C 1
ATOM 7474 O O . THR B 1 424 ? 18.047 8.641 18.609 1 92.81 424 THR B O 1
ATOM 7477 N N . VAL B 1 425 ? 16.438 9.508 17.438 1 87.06 425 VAL B N 1
ATOM 7478 C CA . VAL B 1 425 ? 17.016 9.023 16.188 1 87.06 425 VAL B CA 1
ATOM 7479 C C . VAL B 1 425 ? 18.391 9.664 15.977 1 87.06 425 VAL B C 1
ATOM 7481 O O . VAL B 1 425 ? 19.312 9.016 15.461 1 87.06 425 VAL B O 1
ATOM 7484 N N . LEU B 1 426 ? 18.562 10.883 16.344 1 87.25 426 LEU B N 1
ATOM 7485 C CA . LEU B 1 426 ? 19.812 11.617 16.156 1 87.25 426 LEU B CA 1
ATOM 7486 C C . LEU B 1 426 ? 20.766 11.367 17.312 1 87.25 426 LEU B C 1
ATOM 7488 O O . LEU B 1 426 ? 21.969 11.656 17.219 1 87.25 426 LEU B O 1
ATOM 7492 N N . ALA B 1 427 ? 20.203 10.875 18.359 1 89.44 427 ALA B N 1
ATOM 7493 C CA . ALA B 1 427 ? 20.984 10.57 19.562 1 89.44 427 ALA B CA 1
ATOM 7494 C C . ALA B 1 427 ? 20.531 9.258 20.188 1 89.44 427 ALA B C 1
ATOM 7496 O O . ALA B 1 427 ? 19.969 9.25 21.297 1 89.44 427 ALA B O 1
ATOM 7497 N N . PRO B 1 428 ? 20.875 8.203 19.609 1 85.56 428 PRO B N 1
ATOM 7498 C CA . PRO B 1 428 ? 20.375 6.906 20.062 1 85.56 428 PRO B CA 1
ATOM 7499 C C . PRO B 1 428 ? 20.828 6.559 21.484 1 85.56 428 PRO B C 1
ATOM 7501 O O . PRO B 1 428 ? 20.156 5.77 22.156 1 85.56 428 PRO B O 1
ATOM 7504 N N . ASP B 1 429 ? 21.859 7.172 21.984 1 88.69 429 ASP B N 1
ATOM 7505 C CA . ASP B 1 429 ? 22.406 6.832 23.297 1 88.69 429 ASP B CA 1
ATOM 7506 C C . ASP B 1 429 ? 21.906 7.797 24.375 1 88.69 429 ASP B C 1
ATOM 7508 O O . ASP B 1 429 ? 22.328 7.723 25.531 1 88.69 429 ASP B O 1
ATOM 7512 N N . MET B 1 430 ? 20.984 8.664 23.938 1 93.31 430 MET B N 1
ATOM 7513 C CA . MET B 1 430 ? 20.469 9.617 24.922 1 93.31 430 MET B CA 1
ATOM 7514 C C . MET B 1 430 ? 19.688 8.906 26.016 1 93.31 430 MET B C 1
ATOM 7516 O O . MET B 1 430 ? 18.891 8.016 25.734 1 93.31 430 MET B O 1
ATOM 7520 N N . ASP B 1 431 ? 19.969 9.258 27.234 1 94.75 431 ASP B N 1
ATOM 7521 C CA . ASP B 1 431 ? 19.266 8.641 28.344 1 94.75 431 ASP B CA 1
ATOM 7522 C C . ASP B 1 431 ? 17.859 9.219 28.5 1 94.75 431 ASP B C 1
ATOM 7524 O O . ASP B 1 431 ? 17.578 10.32 28.047 1 94.75 431 ASP B O 1
ATOM 7528 N N . ASP B 1 432 ? 17.078 8.523 29.25 1 94.5 432 ASP B N 1
ATOM 7529 C CA . ASP B 1 432 ? 15.672 8.883 29.406 1 94.5 432 ASP B CA 1
ATOM 7530 C C . ASP B 1 432 ? 15.516 10.188 30.172 1 94.5 432 ASP B C 1
ATOM 7532 O O . ASP B 1 432 ? 14.617 10.984 29.875 1 94.5 432 ASP B O 1
ATOM 7536 N N . ALA B 1 433 ? 16.344 10.359 31.094 1 95.56 433 ALA B N 1
ATOM 7537 C CA . ALA B 1 433 ? 16.234 11.562 31.922 1 95.56 433 ALA B CA 1
ATOM 7538 C C . ALA B 1 433 ? 16.469 12.82 31.078 1 95.56 433 ALA B C 1
ATOM 7540 O O . ALA B 1 433 ? 15.719 13.789 31.188 1 95.56 433 ALA B O 1
ATOM 7541 N N . THR B 1 434 ? 17.453 12.766 30.25 1 96 434 THR B N 1
ATOM 7542 C CA . THR B 1 434 ? 17.75 13.891 29.375 1 96 434 THR B CA 1
ATOM 7543 C C . THR B 1 434 ? 16.625 14.102 28.359 1 96 434 THR B C 1
ATOM 7545 O O . THR B 1 434 ? 16.25 15.242 28.078 1 96 434 THR B O 1
ATOM 7548 N N . LEU B 1 435 ? 16.141 13.023 27.844 1 96.69 435 LEU B N 1
ATOM 7549 C CA . LEU B 1 435 ? 15.047 13.109 26.891 1 96.69 435 LEU B CA 1
ATOM 7550 C C . LEU B 1 435 ? 13.805 13.719 27.531 1 96.69 435 LEU B C 1
ATOM 7552 O O . LEU B 1 435 ? 13.125 14.547 26.922 1 96.69 435 LEU B O 1
ATOM 7556 N N . LEU B 1 436 ? 13.539 13.273 28.719 1 96.44 436 LEU B N 1
ATOM 7557 C CA . LEU B 1 436 ? 12.383 13.797 29.438 1 96.44 436 LEU B CA 1
ATOM 7558 C C . LEU B 1 436 ? 12.547 15.281 29.75 1 96.44 436 LEU B C 1
ATOM 7560 O O . LEU B 1 436 ? 11.578 16.047 29.719 1 96.44 436 LEU B O 1
ATOM 7564 N N . ASP B 1 437 ? 13.727 15.648 30.016 1 96.31 437 ASP B N 1
ATOM 7565 C CA . ASP B 1 437 ? 14.008 17.062 30.25 1 96.31 437 ASP B CA 1
ATOM 7566 C C . ASP B 1 437 ? 13.719 17.906 29.016 1 96.31 437 ASP B C 1
ATOM 7568 O O . ASP B 1 437 ? 13.156 19 29.109 1 96.31 437 ASP B O 1
ATOM 7572 N N . LEU B 1 438 ? 14.125 17.391 27.891 1 96.31 438 LEU B N 1
ATOM 7573 C CA . LEU B 1 438 ? 13.844 18.078 26.641 1 96.31 438 LEU B CA 1
ATOM 7574 C C . LEU B 1 438 ? 12.336 18.172 26.406 1 96.31 438 LEU B C 1
ATOM 7576 O O . LEU B 1 438 ? 11.836 19.219 25.969 1 96.31 438 LEU B O 1
ATOM 7580 N N . CYS B 1 439 ? 11.672 17.094 26.703 1 97.44 439 CYS B N 1
ATOM 7581 C CA . CYS B 1 439 ? 10.227 17.062 26.531 1 97.44 439 CYS B CA 1
ATOM 7582 C C . CYS B 1 439 ? 9.562 18.047 27.484 1 97.44 439 CYS B C 1
ATOM 7584 O O . CYS B 1 439 ? 8.641 18.781 27.109 1 97.44 439 CYS B O 1
ATOM 7586 N N . ASN B 1 440 ? 10.023 18.078 28.688 1 96.44 440 ASN B N 1
ATOM 7587 C CA . ASN B 1 440 ? 9.484 19.016 29.672 1 96.44 440 ASN B CA 1
ATOM 7588 C C . ASN B 1 440 ? 9.742 20.469 29.266 1 96.44 440 ASN B C 1
ATOM 7590 O O . ASN B 1 440 ? 8.906 21.344 29.516 1 96.44 440 ASN B O 1
ATOM 7594 N N . GLY B 1 441 ? 10.836 20.688 28.688 1 96.06 441 GLY B N 1
ATOM 7595 C CA . GLY B 1 441 ? 11.172 22.016 28.203 1 96.06 441 GLY B CA 1
ATOM 7596 C C . GLY B 1 441 ? 10.211 22.547 27.156 1 96.06 441 GLY B C 1
ATOM 7597 O O . GLY B 1 441 ? 10.07 23.75 26.969 1 96.06 441 GLY B O 1
ATOM 7598 N N . LEU B 1 442 ? 9.648 21.625 26.469 1 96.94 442 LEU B N 1
ATOM 7599 C CA . LEU B 1 442 ? 8.695 22.016 25.438 1 96.94 442 LEU B CA 1
ATOM 7600 C C . LEU B 1 442 ? 7.266 21.719 25.875 1 96.94 442 LEU B C 1
ATOM 7602 O O . LEU B 1 442 ? 6.379 21.531 25.031 1 96.94 442 LEU B O 1
ATOM 7606 N N . ASP B 1 443 ? 7.066 21.594 27.172 1 94.75 443 ASP B N 1
ATOM 7607 C CA . ASP B 1 443 ? 5.762 21.438 27.797 1 94.75 443 ASP B CA 1
ATOM 7608 C C . ASP B 1 443 ? 5.055 20.172 27.297 1 94.75 443 ASP B C 1
ATOM 7610 O O . ASP B 1 443 ? 3.863 20.203 26.984 1 94.75 443 ASP B O 1
ATOM 7614 N N . LEU B 1 444 ? 5.77 19.094 27.125 1 95.62 444 LEU B N 1
ATOM 7615 C CA . LEU B 1 444 ? 5.211 17.812 26.672 1 95.62 444 LEU B CA 1
ATOM 7616 C C . LEU B 1 444 ? 5.098 16.828 27.812 1 95.62 444 LEU B C 1
ATOM 7618 O O . LEU B 1 444 ? 4.512 15.75 27.672 1 95.62 444 LEU B O 1
ATOM 7622 N N . GLY B 1 445 ? 5.645 17.188 28.938 1 93.31 445 GLY B N 1
ATOM 7623 C CA . GLY B 1 445 ? 5.645 16.297 30.094 1 93.31 445 GLY B CA 1
ATOM 7624 C C . GLY B 1 445 ? 4.254 15.844 30.5 1 93.31 445 GLY B C 1
ATOM 7625 O O . GLY B 1 445 ? 4.027 14.656 30.734 1 93.31 445 GLY B O 1
ATOM 7626 N N . GLY B 1 446 ? 3.377 16.797 30.641 1 88.31 446 GLY B N 1
ATOM 7627 C CA . GLY B 1 446 ? 2.008 16.469 31 1 88.31 446 GLY B CA 1
ATOM 7628 C C . GLY B 1 446 ? 1.36 15.477 30.047 1 88.31 446 GLY B C 1
ATOM 7629 O O . GLY B 1 446 ? 0.654 14.562 30.484 1 88.31 446 GLY B O 1
ATOM 7630 N N . PHE B 1 447 ? 1.592 15.602 28.828 1 88.94 447 PHE B N 1
ATOM 7631 C CA . PHE B 1 447 ? 1.027 14.703 27.828 1 88.94 447 PHE B CA 1
ATOM 7632 C C . PHE B 1 447 ? 1.592 13.297 27.984 1 88.94 447 PHE B C 1
ATOM 7634 O O . PHE B 1 447 ? 0.853 12.312 27.906 1 88.94 447 PHE B O 1
ATOM 7641 N N . LEU B 1 448 ? 2.854 13.242 28.156 1 92.81 448 LEU B N 1
ATOM 7642 C CA . LEU B 1 448 ? 3.518 11.953 28.328 1 92.81 448 LEU B CA 1
ATOM 7643 C C . LEU B 1 448 ? 3.045 11.258 29.594 1 92.81 448 LEU B C 1
ATOM 7645 O O . LEU B 1 448 ? 2.889 10.031 29.609 1 92.81 448 LEU B O 1
ATOM 7649 N N . ASP B 1 449 ? 2.785 12.023 30.562 1 87.81 449 ASP B N 1
ATOM 7650 C CA . ASP B 1 449 ? 2.35 11.477 31.844 1 87.81 449 ASP B CA 1
ATOM 7651 C C . ASP B 1 449 ? 0.916 10.961 31.766 1 87.81 449 ASP B C 1
ATOM 7653 O O . ASP B 1 449 ? 0.537 10.047 32.5 1 87.81 449 ASP B O 1
ATOM 7657 N N . SER B 1 450 ? 0.195 11.578 30.922 1 81.56 450 SER B N 1
ATOM 7658 C CA . SER B 1 450 ? -1.204 11.188 30.797 1 81.56 450 SER B CA 1
ATOM 7659 C C . SER B 1 450 ? -1.342 9.867 30.031 1 81.56 450 SER B C 1
ATOM 7661 O O . SER B 1 450 ? -2.377 9.203 30.125 1 81.56 450 SER B O 1
ATOM 7663 N N . SER B 1 451 ? -0.338 9.5 29.344 1 82.31 451 SER B N 1
ATOM 7664 C CA . SER B 1 451 ? -0.352 8.242 28.609 1 82.31 451 SER B CA 1
ATOM 7665 C C . SER B 1 451 ? 0.24 7.109 29.438 1 82.31 451 SER B C 1
ATOM 7667 O O . SER B 1 451 ? 1.29 7.277 30.062 1 82.31 451 SER B O 1
ATOM 7669 N N . PRO B 1 452 ? -0.406 5.969 29.438 1 83.25 452 PRO B N 1
ATOM 7670 C CA . PRO B 1 452 ? 0.105 4.844 30.219 1 83.25 452 PRO B CA 1
ATOM 7671 C C . PRO B 1 452 ? 1.472 4.359 29.734 1 83.25 452 PRO B C 1
ATOM 7673 O O . PRO B 1 452 ? 2.264 3.844 30.531 1 83.25 452 PRO B O 1
ATOM 7676 N N . ASP B 1 453 ? 1.815 4.566 28.562 1 88.81 453 ASP B N 1
ATOM 7677 C CA . ASP B 1 453 ? 3.043 4.02 28 1 88.81 453 ASP B CA 1
ATOM 7678 C C . ASP B 1 453 ? 4.168 5.051 28.031 1 88.81 453 ASP B C 1
ATOM 7680 O O . ASP B 1 453 ? 5.336 4.711 27.828 1 88.81 453 ASP B O 1
ATOM 7684 N N . GLY B 1 454 ? 3.803 6.266 28.266 1 91.69 454 GLY B N 1
ATOM 7685 C CA . GLY B 1 454 ? 4.801 7.32 28.328 1 91.69 454 GLY B CA 1
ATOM 7686 C C . GLY B 1 454 ? 5.648 7.406 27.062 1 91.69 454 GLY B C 1
ATOM 7687 O O . GLY B 1 454 ? 5.117 7.492 25.953 1 91.69 454 GLY B O 1
ATOM 7688 N N . LEU B 1 455 ? 6.977 7.199 27.281 1 93.94 455 LEU B N 1
ATOM 7689 C CA . LEU B 1 455 ? 7.918 7.289 26.172 1 93.94 455 LEU B CA 1
ATOM 7690 C C . LEU B 1 455 ? 7.777 6.086 25.234 1 93.94 455 LEU B C 1
ATOM 7692 O O . LEU B 1 455 ? 8.234 6.125 24.094 1 93.94 455 LEU B O 1
ATOM 7696 N N . ASP B 1 456 ? 7.156 5.117 25.688 1 93.56 456 ASP B N 1
ATOM 7697 C CA . ASP B 1 456 ? 6.984 3.916 24.891 1 93.56 456 ASP B CA 1
ATOM 7698 C C . ASP B 1 456 ? 5.629 3.914 24.188 1 93.56 456 ASP B C 1
ATOM 7700 O O . ASP B 1 456 ? 5.223 2.902 23.609 1 93.56 456 ASP B O 1
ATOM 7704 N N . MET B 1 457 ? 5.012 5.031 24.188 1 91.19 457 MET B N 1
ATOM 7705 C CA . MET B 1 457 ? 3.754 5.172 23.469 1 91.19 457 MET B CA 1
ATOM 7706 C C . MET B 1 457 ? 3.953 4.898 21.969 1 91.19 457 MET B C 1
ATOM 7708 O O . MET B 1 457 ? 4.875 5.438 21.359 1 91.19 457 MET B O 1
ATOM 7712 N N . PRO B 1 458 ? 3.158 4.02 21.438 1 87.69 458 PRO B N 1
ATOM 7713 C CA . PRO B 1 458 ? 3.311 3.711 20.016 1 87.69 458 PRO B CA 1
ATOM 7714 C C . PRO B 1 458 ? 2.844 4.852 19.109 1 87.69 458 PRO B C 1
ATOM 7716 O O . PRO B 1 458 ? 1.847 5.512 19.406 1 87.69 458 PRO B O 1
ATOM 7719 N N . LEU B 1 459 ? 3.682 5.109 18.172 1 86.94 459 LEU B N 1
ATOM 7720 C CA . LEU B 1 459 ? 3.314 6.012 17.078 1 86.94 459 LEU B CA 1
ATOM 7721 C C . LEU B 1 459 ? 3.057 5.238 15.789 1 86.94 459 LEU B C 1
ATOM 7723 O O . LEU B 1 459 ? 3.783 4.293 15.477 1 86.94 459 LEU B O 1
ATOM 7727 N N . ARG B 1 460 ? 1.964 5.547 15.227 1 77.38 460 ARG B N 1
ATOM 7728 C CA . ARG B 1 460 ? 1.61 4.875 13.977 1 77.38 460 ARG B CA 1
ATOM 7729 C C . ARG B 1 460 ? 1.097 5.875 12.945 1 77.38 460 ARG B C 1
ATOM 7731 O O . ARG B 1 460 ? 0.665 6.973 13.297 1 77.38 460 ARG B O 1
ATOM 7738 N N . GLY B 1 461 ? 1.261 5.539 11.664 1 75.38 461 GLY B N 1
ATOM 7739 C CA . GLY B 1 461 ? 0.703 6.328 10.57 1 75.38 461 GLY B CA 1
ATOM 7740 C C . GLY B 1 461 ? 1.293 7.723 10.484 1 75.38 461 GLY B C 1
ATOM 7741 O O . GLY B 1 461 ? 0.562 8.703 10.32 1 75.38 461 GLY B O 1
ATOM 7742 N N . GLY B 1 462 ? 2.521 7.824 10.742 1 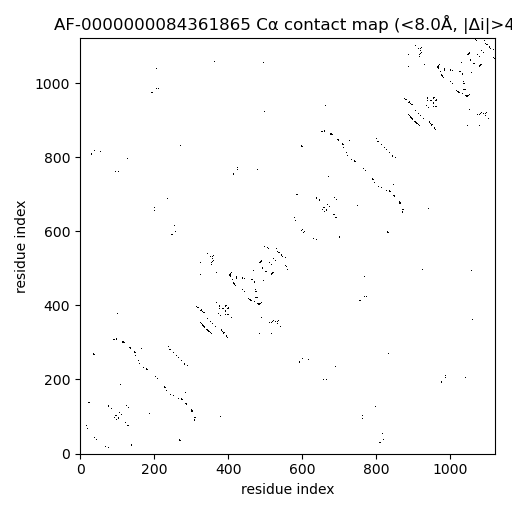78.69 462 GLY B N 1
ATOM 7743 C CA . GLY B 1 462 ? 3.174 9.125 10.633 1 78.69 462 GLY B CA 1
ATOM 7744 C C . GLY B 1 462 ? 2.912 10.023 1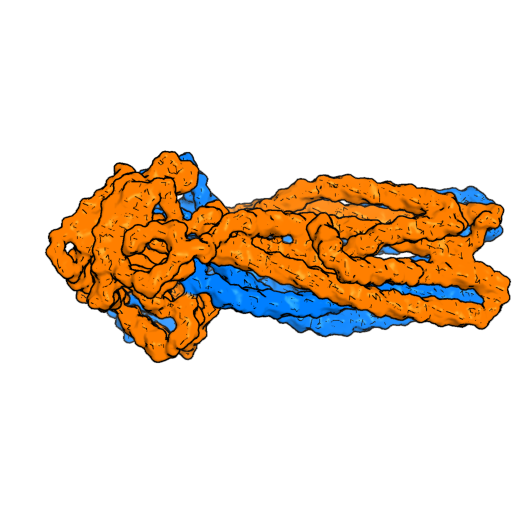1.82 1 78.69 462 GLY B C 1
ATOM 7745 O O . GLY B 1 462 ? 3.113 11.234 11.742 1 78.69 462 GLY B O 1
ATOM 7746 N N . GLY B 1 463 ? 2.299 9.438 12.906 1 82.25 463 GLY B N 1
ATOM 7747 C CA . GLY B 1 463 ? 1.951 10.234 14.07 1 82.25 463 GLY B CA 1
ATOM 7748 C C . GLY B 1 463 ? 0.604 10.922 13.945 1 82.25 463 GLY B C 1
ATOM 7749 O O . GLY B 1 463 ? 0.351 11.93 14.602 1 82.25 463 GLY B O 1
ATOM 7750 N N . SER B 1 464 ? -0.198 10.438 13.102 1 75.88 464 SER B N 1
ATOM 7751 C CA . SER B 1 464 ? -1.482 11.062 12.812 1 75.88 464 SER B CA 1
ATOM 7752 C C . SER B 1 464 ? -2.408 11.016 14.023 1 75.88 464 SER B C 1
ATOM 7754 O O . SER B 1 464 ? -3.379 11.773 14.102 1 75.88 464 SER B O 1
ATOM 7756 N N . THR B 1 465 ? -2.1 10.25 15 1 75.19 465 THR B N 1
ATOM 7757 C CA . THR B 1 465 ? -2.941 10.102 16.188 1 75.19 465 THR B CA 1
ATOM 7758 C C . THR B 1 465 ? -2.646 11.195 17.203 1 75.19 465 THR B C 1
ATOM 7760 O O . THR B 1 465 ? -3.422 11.406 18.141 1 75.19 465 THR B O 1
ATOM 7763 N N . LEU B 1 466 ? -1.555 11.891 16.953 1 85.94 466 LEU B N 1
ATOM 7764 C CA . LEU B 1 466 ? -1.179 12.969 17.859 1 85.94 466 LEU B CA 1
ATOM 7765 C C . LEU B 1 466 ? -1.848 14.273 17.453 1 85.94 466 LEU B C 1
ATOM 7767 O O . LEU B 1 466 ? -1.976 14.57 16.266 1 85.94 466 LEU B O 1
ATOM 7771 N N . PRO B 1 467 ? -2.256 14.938 18.5 1 86.19 467 PRO B N 1
ATOM 7772 C CA . PRO B 1 467 ? -2.666 16.297 18.156 1 86.19 467 PRO B CA 1
ATOM 7773 C C . PRO B 1 467 ? -1.561 17.094 17.469 1 86.19 467 PRO B C 1
ATOM 7775 O O . PRO B 1 467 ? -0.381 16.922 17.781 1 86.19 467 PRO B O 1
ATOM 7778 N N . LEU B 1 468 ? -1.894 17.891 16.578 1 86.25 468 LEU B N 1
ATOM 7779 C CA . LEU B 1 468 ? -0.956 18.594 15.703 1 86.25 468 LEU B CA 1
ATOM 7780 C C . LEU B 1 468 ? 0.098 19.328 16.516 1 86.25 468 LEU B C 1
ATOM 7782 O O . LEU B 1 468 ? 1.292 19.25 16.219 1 86.25 468 LEU B O 1
ATOM 7786 N N . GLY B 1 469 ? -0.347 20.125 17.531 1 90.38 469 GLY B N 1
ATOM 7787 C CA . GLY B 1 469 ? 0.586 20.891 18.344 1 90.38 469 GLY B CA 1
ATOM 7788 C C . GLY B 1 469 ? 1.569 20.031 19.109 1 90.38 469 GLY B C 1
ATOM 7789 O O . GLY B 1 469 ? 2.734 20.391 19.266 1 90.38 469 GLY B O 1
ATOM 7790 N N . ILE B 1 470 ? 1.088 18.875 19.562 1 93 470 ILE B N 1
ATOM 7791 C CA . ILE B 1 470 ? 1.934 17.922 20.266 1 93 470 ILE B CA 1
ATOM 7792 C C . ILE B 1 470 ? 2.932 17.297 19.281 1 93 470 ILE B C 1
ATOM 7794 O O . ILE B 1 470 ? 4.117 17.156 19.609 1 93 470 ILE B O 1
ATOM 7798 N N . ARG B 1 471 ? 2.432 17 18.141 1 93 471 ARG B N 1
ATOM 7799 C CA . ARG B 1 471 ? 3.27 16.438 17.094 1 93 471 ARG B CA 1
ATOM 7800 C C . ARG B 1 471 ? 4.41 17.375 16.734 1 93 471 ARG B C 1
ATOM 7802 O O . ARG B 1 471 ? 5.547 16.938 16.531 1 93 471 ARG B O 1
ATOM 7809 N N . ARG B 1 472 ? 4.148 18.609 16.609 1 93.88 472 ARG B N 1
ATOM 7810 C CA . ARG B 1 472 ? 5.141 19.609 16.266 1 93.88 472 ARG B CA 1
ATOM 7811 C C . ARG B 1 472 ? 6.199 19.75 17.344 1 93.88 472 ARG B C 1
ATOM 7813 O O . ARG B 1 472 ? 7.395 19.844 17.047 1 93.88 472 ARG B O 1
ATOM 7820 N N . ARG B 1 473 ? 5.773 19.766 18.562 1 96.19 473 ARG B N 1
ATOM 7821 C CA . ARG B 1 473 ? 6.711 19.891 19.672 1 96.19 473 ARG B CA 1
ATOM 7822 C C . ARG B 1 473 ? 7.57 18.641 19.812 1 96.19 473 ARG B C 1
ATOM 7824 O O . ARG B 1 473 ? 8.766 18.734 20.125 1 96.19 473 ARG B O 1
ATOM 7831 N N . PHE B 1 474 ? 6.973 17.5 19.594 1 96.5 474 PHE B N 1
ATOM 7832 C CA . PHE B 1 474 ? 7.762 16.281 19.562 1 96.5 474 PHE B CA 1
ATOM 7833 C C . PHE B 1 474 ? 8.805 16.328 18.453 1 96.5 474 PHE B C 1
ATOM 7835 O O . PHE B 1 474 ? 9.938 15.883 18.641 1 96.5 474 PHE B O 1
ATOM 7842 N N . ALA B 1 475 ? 8.422 16.828 17.328 1 95.81 475 ALA B N 1
ATOM 7843 C CA . ALA B 1 475 ? 9.359 16.953 16.203 1 95.81 475 ALA B CA 1
ATOM 7844 C C . ALA B 1 475 ? 10.516 17.875 16.562 1 95.81 475 ALA B C 1
ATOM 7846 O O . ALA B 1 475 ? 11.656 17.641 16.141 1 95.81 475 ALA B O 1
ATOM 7847 N N . LEU B 1 476 ? 10.195 18.922 17.25 1 96.69 476 LEU B N 1
ATOM 7848 C CA . LEU B 1 476 ? 11.242 19.844 17.672 1 96.69 476 LEU B CA 1
ATOM 7849 C C . LEU B 1 476 ? 12.195 19.172 18.656 1 96.69 476 LEU B C 1
ATOM 7851 O O . LEU B 1 476 ? 13.406 19.375 18.594 1 96.69 476 LEU B O 1
ATOM 7855 N N . VAL B 1 477 ? 11.625 18.328 19.594 1 97 477 VAL B N 1
ATOM 7856 C CA . VAL B 1 477 ? 12.461 17.578 20.516 1 97 477 VAL B CA 1
ATOM 7857 C C . VAL B 1 477 ? 13.414 16.672 19.734 1 97 477 VAL B C 1
ATOM 7859 O O . VAL B 1 477 ? 14.594 16.562 20.078 1 97 477 VAL B O 1
ATOM 7862 N N . ARG B 1 478 ? 12.906 16.078 18.734 1 95.25 478 ARG B N 1
ATOM 7863 C CA . ARG B 1 478 ? 13.727 15.219 17.875 1 95.25 478 ARG B CA 1
ATOM 7864 C C . ARG B 1 478 ? 14.922 15.992 17.328 1 95.25 478 ARG B C 1
ATOM 7866 O O . ARG B 1 478 ? 16.047 15.477 17.312 1 95.25 478 ARG B O 1
ATOM 7873 N N . GLY B 1 479 ? 14.656 17.172 16.812 1 94.56 479 GLY B N 1
ATOM 7874 C CA . GLY B 1 479 ? 15.727 18.031 16.297 1 94.56 479 GLY B CA 1
ATOM 7875 C C . GLY B 1 479 ? 16.703 18.453 17.375 1 94.56 479 GLY B C 1
ATOM 7876 O O . GLY B 1 479 ? 17.922 18.422 17.156 1 94.56 479 GLY B O 1
ATOM 7877 N N . LEU B 1 480 ? 16.234 18.797 18.531 1 95.62 480 LEU B N 1
ATOM 7878 C CA . LEU B 1 480 ? 17.047 19.297 19.625 1 95.62 480 LEU B CA 1
ATOM 7879 C C . LEU B 1 480 ? 17.953 18.203 20.188 1 95.62 480 LEU B C 1
ATOM 7881 O O . LEU B 1 480 ? 19.047 18.484 20.656 1 95.62 480 LEU B O 1
ATOM 7885 N N . ALA B 1 481 ? 17.453 17.031 20.125 1 94.12 481 ALA B N 1
ATOM 7886 C CA . ALA B 1 481 ? 18.188 15.898 20.672 1 94.12 481 ALA B CA 1
ATOM 7887 C C . ALA B 1 481 ? 19.547 15.766 20 1 94.12 481 ALA B C 1
ATOM 7889 O O . ALA B 1 481 ? 20.516 15.297 20.625 1 94.12 481 ALA B O 1
ATOM 7890 N N . GLY B 1 482 ? 19.656 16.219 18.828 1 90.25 482 GLY B N 1
ATOM 7891 C CA . GLY B 1 482 ? 20.906 16.109 18.094 1 90.25 482 GLY B CA 1
ATOM 7892 C C . GLY B 1 482 ? 21.922 17.156 18.5 1 90.25 482 GLY B C 1
ATOM 7893 O O . GLY B 1 482 ? 23.125 16.984 18.266 1 90.25 482 GLY B O 1
ATOM 7894 N N . GLY B 1 483 ? 21.5 18.297 19.062 1 87.94 483 GLY B N 1
ATOM 7895 C CA . GLY B 1 483 ? 22.391 19.312 19.609 1 87.94 483 GLY B CA 1
ATOM 7896 C C . GLY B 1 483 ? 23.047 20.156 18.531 1 87.94 483 GLY B C 1
ATOM 7897 O O . GLY B 1 483 ? 24.203 20.547 18.672 1 87.94 483 GLY B O 1
ATOM 7898 N N . GLY B 1 484 ? 22.516 20.422 17.5 1 92.19 484 GLY B N 1
ATOM 7899 C CA . GLY B 1 484 ? 23.078 21.172 16.406 1 92.19 484 GLY B CA 1
ATOM 7900 C C . GLY B 1 484 ? 23.266 22.656 16.734 1 92.19 484 GLY B C 1
ATOM 7901 O O . GLY B 1 484 ? 22.641 23.172 17.656 1 92.19 484 GLY B O 1
ATOM 7902 N N . ARG B 1 485 ? 24.141 23.344 15.945 1 94.75 485 ARG B N 1
ATOM 7903 C CA . ARG B 1 485 ? 24.484 24.75 16.188 1 94.75 485 ARG B CA 1
ATOM 7904 C C . ARG B 1 485 ? 23.641 25.672 15.328 1 94.75 485 ARG B C 1
ATOM 7906 O O . ARG B 1 485 ? 23.531 26.875 15.633 1 94.75 485 ARG B O 1
ATOM 7913 N N . VAL B 1 486 ? 23.188 25.188 14.281 1 97.56 486 VAL B N 1
ATOM 7914 C CA . VAL B 1 486 ? 22.344 25.969 13.391 1 97.56 486 VAL B CA 1
ATOM 7915 C C . VAL B 1 486 ? 20.906 25.469 13.461 1 97.56 486 VAL B C 1
ATOM 7917 O O . VAL B 1 486 ? 20.641 24.281 13.25 1 97.56 486 VAL B O 1
ATOM 7920 N N . VAL B 1 487 ? 20.016 26.344 13.742 1 97.75 487 VAL B N 1
ATOM 7921 C CA . VAL B 1 487 ? 18.609 26 13.945 1 97.75 487 VAL B CA 1
ATOM 7922 C C . VAL B 1 487 ? 17.781 26.484 12.758 1 97.75 487 VAL B C 1
ATOM 7924 O O . VAL B 1 487 ? 17.797 27.672 12.43 1 97.75 487 VAL B O 1
ATOM 7927 N N . ILE B 1 488 ? 17.172 25.609 12.07 1 98.19 488 ILE B N 1
ATOM 7928 C CA . ILE B 1 488 ? 16.297 25.906 10.945 1 98.19 488 ILE B CA 1
ATOM 7929 C C . ILE B 1 488 ? 14.875 25.453 11.258 1 98.19 488 ILE B C 1
ATOM 7931 O O . ILE B 1 488 ? 14.609 24.25 11.359 1 98.19 488 ILE B O 1
ATOM 7935 N N . LEU B 1 489 ? 13.961 26.344 11.375 1 97.69 489 LEU B N 1
ATOM 7936 C CA . LEU B 1 489 ? 12.594 26.031 11.766 1 97.69 489 LEU B CA 1
ATOM 7937 C C . LEU B 1 489 ? 11.609 26.516 10.711 1 97.69 489 LEU B C 1
ATOM 7939 O O . LEU B 1 489 ? 11.633 27.688 10.312 1 97.69 489 LEU B O 1
ATOM 7943 N N . ASP B 1 490 ? 10.773 25.641 10.242 1 95.62 490 ASP B N 1
ATOM 7944 C CA . ASP B 1 490 ? 9.719 26 9.305 1 95.62 490 ASP B CA 1
ATOM 7945 C C . ASP B 1 490 ? 8.359 26.062 10 1 95.62 490 ASP B C 1
ATOM 7947 O O . ASP B 1 490 ? 7.711 25.031 10.203 1 95.62 490 ASP B O 1
ATOM 7951 N N . GLU B 1 491 ? 7.941 27.203 10.328 1 92.62 491 GLU B N 1
ATOM 7952 C CA . GLU B 1 491 ? 6.684 27.5 11 1 92.62 491 GLU B CA 1
ATOM 7953 C C . GLU B 1 491 ? 6.586 26.781 12.336 1 92.62 491 GLU B C 1
ATOM 7955 O O . GLU B 1 491 ? 5.641 26.016 12.57 1 92.62 491 GLU B O 1
ATOM 7960 N N . PRO B 1 492 ? 7.402 27.125 13.234 1 93 492 PRO B N 1
ATOM 7961 C CA . PRO B 1 492 ? 7.535 26.359 14.469 1 93 492 PRO B CA 1
ATOM 7962 C C . PRO B 1 492 ? 6.297 26.453 15.359 1 93 492 PRO B C 1
ATOM 7964 O O . PRO B 1 492 ? 6.059 25.562 16.188 1 93 492 PRO B O 1
ATOM 7967 N N . THR B 1 493 ? 5.484 27.469 15.195 1 90.81 493 THR B N 1
ATOM 7968 C CA . THR B 1 493 ? 4.383 27.656 16.125 1 90.81 493 THR B CA 1
ATOM 7969 C C . THR B 1 493 ? 3.055 27.266 15.484 1 90.81 493 THR B C 1
ATOM 7971 O O . THR B 1 493 ? 1.993 27.438 16.094 1 90.81 493 THR B O 1
ATOM 7974 N N . GLU B 1 494 ? 3.127 26.75 14.344 1 87.5 494 GLU B N 1
ATOM 7975 C CA . GLU B 1 494 ? 1.897 26.375 13.656 1 87.5 494 GLU B CA 1
ATOM 7976 C C . GLU B 1 494 ? 1.158 25.281 14.414 1 87.5 494 GLU B C 1
ATOM 7978 O O . GLU B 1 494 ? 1.738 24.234 14.734 1 87.5 494 GLU B O 1
ATOM 7983 N N . GLY B 1 495 ? -0.054 25.562 14.734 1 86.56 495 GLY B N 1
ATOM 7984 C CA . GLY B 1 495 ? -0.885 24.562 15.398 1 86.56 495 GLY B CA 1
ATOM 7985 C C . GLY B 1 495 ? -0.582 24.406 16.875 1 86.56 495 GLY B C 1
ATOM 7986 O O . GLY B 1 495 ? -1.193 23.594 17.562 1 86.56 495 GLY B O 1
ATOM 7987 N N . VAL B 1 496 ? 0.299 25.219 17.375 1 90.94 496 VAL B N 1
ATOM 7988 C CA . VAL B 1 496 ? 0.717 25.109 18.766 1 90.94 496 VAL B CA 1
ATOM 7989 C C . VAL B 1 496 ? -0.077 26.094 19.625 1 90.94 496 VAL B C 1
ATOM 7991 O O . VAL B 1 496 ? -0.327 27.234 19.203 1 90.94 496 VAL B O 1
ATOM 7994 N N . ASP B 1 497 ? -0.444 25.688 20.797 1 89.06 497 ASP B N 1
ATOM 7995 C CA . ASP B 1 497 ? -1.211 26.562 21.688 1 89.06 497 ASP B CA 1
ATOM 7996 C C . ASP B 1 497 ? -0.303 27.562 22.391 1 89.06 497 ASP B C 1
ATOM 7998 O O . ASP B 1 497 ? 0.902 27.609 22.141 1 89.06 497 ASP B O 1
ATOM 8002 N N . ALA B 1 498 ? -0.905 28.375 23.172 1 87.69 498 ALA B N 1
ATOM 8003 C CA . ALA B 1 498 ? -0.19 29.484 23.797 1 87.69 498 ALA B CA 1
ATOM 8004 C C . ALA B 1 498 ? 0.935 28.969 24.703 1 87.69 498 ALA B C 1
ATOM 8006 O O . ALA B 1 498 ? 2.047 29.516 24.672 1 87.69 498 ALA B O 1
ATOM 8007 N N . GLN B 1 499 ? 0.622 27.953 25.469 1 90 499 GLN B N 1
ATOM 8008 C CA . GLN B 1 499 ? 1.637 27.406 26.344 1 90 499 GLN B CA 1
ATOM 8009 C C . GLN B 1 499 ? 2.793 26.797 25.562 1 90 499 GLN B C 1
ATOM 8011 O O . GLN B 1 499 ? 3.957 26.953 25.922 1 90 499 GLN B O 1
ATOM 8016 N N . GLY B 1 500 ? 2.422 26.156 24.594 1 93.38 500 GLY B N 1
ATOM 8017 C CA . GLY B 1 500 ? 3.441 25.578 23.734 1 93.38 500 GLY B CA 1
ATOM 8018 C C . GLY B 1 500 ? 4.301 26.641 23.047 1 93.38 500 GLY B C 1
ATOM 8019 O O . GLY B 1 500 ? 5.512 26.469 22.922 1 93.38 500 GLY B O 1
ATOM 8020 N N . CYS B 1 501 ? 3.691 27.672 22.625 1 93.06 501 CYS B N 1
ATOM 8021 C CA . CYS B 1 501 ? 4.422 28.766 21.984 1 93.06 501 CYS B CA 1
ATOM 8022 C C . CYS B 1 501 ? 5.414 29.391 22.953 1 93.06 501 CYS B C 1
ATOM 8024 O O . CYS B 1 501 ? 6.535 29.734 22.562 1 93.06 501 CYS B O 1
ATOM 8026 N N . GLN B 1 502 ? 4.977 29.547 24.141 1 93.88 502 GLN B N 1
ATOM 8027 C CA . GLN B 1 502 ? 5.867 30.078 25.172 1 93.88 502 GLN B CA 1
ATOM 8028 C C . GLN B 1 502 ? 7.062 29.156 25.391 1 93.88 502 GLN B C 1
ATOM 8030 O O . GLN B 1 502 ? 8.195 29.625 25.547 1 93.88 502 GLN B O 1
ATOM 8035 N N . ALA B 1 503 ? 6.73 27.938 25.453 1 95.38 503 ALA B N 1
ATOM 8036 C CA . ALA B 1 503 ? 7.801 26.953 25.641 1 95.38 503 ALA B CA 1
ATOM 8037 C C . ALA B 1 503 ? 8.797 27.016 24.484 1 95.38 503 ALA B C 1
ATOM 8039 O O . ALA B 1 503 ? 10.008 26.938 24.688 1 95.38 503 ALA B O 1
ATOM 8040 N N . ILE B 1 504 ? 8.281 27.109 23.297 1 96.25 504 ILE B N 1
ATOM 8041 C CA . ILE B 1 504 ? 9.125 27.188 22.109 1 96.25 504 ILE B CA 1
ATOM 8042 C C . ILE B 1 504 ? 9.977 28.453 22.172 1 96.25 504 ILE B C 1
ATOM 8044 O O . ILE B 1 504 ? 11.18 28.406 21.906 1 96.25 504 ILE B O 1
ATOM 8048 N N . ALA B 1 505 ? 9.375 29.562 22.516 1 95.38 505 ALA B N 1
ATOM 8049 C CA . ALA B 1 505 ? 10.094 30.828 22.625 1 95.38 505 ALA B CA 1
ATOM 8050 C C . ALA B 1 505 ? 11.227 30.719 23.641 1 95.38 505 ALA B C 1
ATOM 8052 O O . ALA B 1 505 ? 12.344 31.188 23.391 1 95.38 505 ALA B O 1
ATOM 8053 N N . ARG B 1 506 ? 10.906 30.125 24.781 1 95 506 ARG B N 1
ATOM 8054 C CA . ARG B 1 506 ? 11.914 29.938 25.812 1 95 506 ARG B CA 1
ATOM 8055 C C . ARG B 1 506 ? 13.086 29.109 25.297 1 95 506 ARG B C 1
ATOM 8057 O O . ARG B 1 506 ? 14.242 29.422 25.562 1 95 506 ARG B O 1
ATOM 8064 N N . GLN B 1 507 ? 12.719 28.078 24.672 1 94.81 507 GLN B N 1
ATOM 8065 C CA . GLN B 1 507 ? 13.742 27.203 24.125 1 94.81 507 GLN B CA 1
ATOM 8066 C C . GLN B 1 507 ? 14.602 27.922 23.094 1 94.81 507 GLN B C 1
ATOM 8068 O O . GLN B 1 507 ? 15.82 27.734 23.047 1 94.81 507 GLN B O 1
ATOM 8073 N N . LEU B 1 508 ? 14 28.672 22.234 1 94.81 508 LEU B N 1
ATOM 8074 C CA . LEU B 1 508 ? 14.727 29.422 21.219 1 94.81 508 LEU B CA 1
ATOM 8075 C C . LEU B 1 508 ? 15.664 30.438 21.844 1 94.81 508 LEU B C 1
ATOM 8077 O O . LEU B 1 508 ? 16.797 30.609 21.406 1 94.81 508 LEU B O 1
ATOM 8081 N N . ASN B 1 509 ? 15.18 31.094 22.859 1 94.94 509 ASN B N 1
ATOM 8082 C CA . ASN B 1 509 ? 16.016 32.062 23.562 1 94.94 509 ASN B CA 1
ATOM 8083 C C . ASN B 1 509 ? 17.234 31.406 24.188 1 94.94 509 ASN B C 1
ATOM 8085 O O . ASN B 1 509 ? 18.328 31.953 24.156 1 94.94 509 ASN B O 1
ATOM 8089 N N . GLU B 1 510 ? 16.953 30.281 24.75 1 94 510 GLU B N 1
ATOM 8090 C CA . GLU B 1 510 ? 18.062 29.531 25.328 1 94 510 GLU B CA 1
ATOM 8091 C C . GLU B 1 510 ? 19.094 29.156 24.266 1 94 510 GLU B C 1
ATOM 8093 O O . GLU B 1 510 ? 20.297 29.219 24.516 1 94 510 GLU B O 1
ATOM 8098 N N . MET B 1 511 ? 18.672 28.781 23.156 1 93.88 511 MET B N 1
ATOM 8099 C CA . MET B 1 511 ? 19.562 28.406 22.062 1 93.88 511 MET B CA 1
ATOM 8100 C C . MET B 1 511 ? 20.375 29.609 21.578 1 93.88 511 MET B C 1
ATOM 8102 O O . MET B 1 511 ? 21.562 29.5 21.297 1 93.88 511 MET B O 1
ATOM 8106 N N . VAL B 1 512 ? 19.719 30.688 21.484 1 93.25 512 VAL B N 1
ATOM 8107 C CA . VAL B 1 512 ? 20.406 31.906 21.078 1 93.25 512 VAL B CA 1
ATOM 8108 C C . VAL B 1 512 ? 21.469 32.281 22.094 1 93.25 512 VAL B C 1
ATOM 8110 O O . VAL B 1 512 ? 22.594 32.656 21.734 1 93.25 512 VAL B O 1
ATOM 8113 N N . ARG B 1 513 ? 21.141 32.188 23.359 1 93 513 ARG B N 1
ATOM 8114 C CA . ARG B 1 513 ? 22.078 32.469 24.422 1 93 513 ARG B CA 1
ATOM 8115 C C . ARG B 1 513 ? 23.297 31.562 24.359 1 93 513 ARG B C 1
ATOM 8117 O O . ARG B 1 513 ? 24.406 31.984 24.688 1 93 513 ARG B O 1
ATOM 8124 N N . ARG B 1 514 ? 23.016 30.391 23.938 1 93.06 514 ARG B N 1
ATOM 8125 C CA . ARG B 1 514 ? 24.094 29.406 23.828 1 93.06 514 ARG B CA 1
ATOM 8126 C C . ARG B 1 514 ? 24.922 29.656 22.562 1 93.06 514 ARG B C 1
ATOM 8128 O O . ARG B 1 514 ? 25.922 28.969 22.344 1 93.06 514 ARG B O 1
ATOM 8135 N N . GLY B 1 515 ? 24.5 30.547 21.734 1 93.19 515 GLY B N 1
ATOM 8136 C CA . GLY B 1 515 ? 25.297 30.938 20.578 1 93.19 515 GLY B CA 1
ATOM 8137 C C . GLY B 1 515 ? 24.844 30.25 19.297 1 93.19 515 GLY B C 1
ATOM 8138 O O . GLY B 1 515 ? 25.578 30.234 18.312 1 93.19 515 GLY B O 1
ATOM 8139 N N . CYS B 1 516 ? 23.719 29.688 19.281 1 95.94 516 CYS B N 1
ATOM 8140 C CA . CYS B 1 516 ? 23.203 29.016 18.078 1 95.94 516 CYS B CA 1
ATOM 8141 C C . CYS B 1 516 ? 22.688 30.047 17.078 1 95.94 516 CYS B C 1
ATOM 8143 O O . CYS B 1 516 ? 22.141 31.078 17.453 1 95.94 516 CYS B O 1
ATOM 8145 N N . THR B 1 517 ? 22.938 29.812 15.797 1 96.81 517 THR B N 1
ATOM 8146 C CA . THR B 1 517 ? 22.344 30.594 14.719 1 96.81 517 THR B CA 1
ATOM 8147 C C . THR B 1 517 ? 20.922 30.125 14.414 1 96.81 517 THR B C 1
ATOM 8149 O O . THR B 1 517 ? 20.703 28.938 14.148 1 96.81 517 THR B O 1
ATOM 8152 N N . VAL B 1 518 ? 19.953 31.016 14.477 1 97.06 518 VAL B N 1
ATOM 8153 C CA . VAL B 1 518 ? 18.562 30.625 14.336 1 97.06 518 VAL B CA 1
ATOM 8154 C C . VAL B 1 518 ? 17.969 31.234 13.07 1 97.06 518 VAL B C 1
ATOM 8156 O O . VAL B 1 518 ? 18 32.469 12.898 1 97.06 518 VAL B O 1
ATOM 8159 N N . ILE B 1 519 ? 17.5 30.438 12.18 1 98.06 519 ILE B N 1
ATOM 8160 C CA . ILE B 1 519 ? 16.75 30.859 10.992 1 98.06 519 ILE B CA 1
ATOM 8161 C C . ILE B 1 519 ? 15.344 30.266 11.031 1 98.06 519 ILE B C 1
ATOM 8163 O O . ILE B 1 519 ? 15.172 29.047 10.977 1 98.06 519 ILE B O 1
ATOM 8167 N N . ALA B 1 520 ? 14.352 31.094 11.086 1 97.44 520 ALA B N 1
ATOM 8168 C CA . ALA B 1 520 ? 12.977 30.625 11.227 1 97.44 520 ALA B CA 1
ATOM 8169 C C . ALA B 1 520 ? 12.078 31.188 10.133 1 97.44 520 ALA B C 1
ATOM 8171 O O . ALA B 1 520 ? 12.016 32.406 9.953 1 97.44 520 ALA B O 1
ATOM 8172 N N . MET B 1 521 ? 11.516 30.281 9.344 1 96.69 521 MET B N 1
ATOM 8173 C CA . MET B 1 521 ? 10.375 30.703 8.531 1 96.69 521 MET B CA 1
ATOM 8174 C C . MET B 1 521 ? 9.133 30.875 9.398 1 96.69 521 MET B C 1
ATOM 8176 O O . MET B 1 521 ? 8.648 29.922 10.016 1 96.69 521 MET B O 1
ATOM 8180 N N . THR B 1 522 ? 8.625 32.125 9.445 1 93.12 522 THR B N 1
ATOM 8181 C CA . THR B 1 522 ? 7.586 32.344 10.445 1 93.12 522 THR B CA 1
ATOM 8182 C C . THR B 1 522 ? 6.715 33.531 10.055 1 93.12 522 THR B C 1
ATOM 8184 O O . THR B 1 522 ? 7.078 34.312 9.18 1 93.12 522 THR B O 1
ATOM 8187 N N . LYS B 1 523 ? 5.621 33.562 10.648 1 88.31 523 LYS B N 1
ATOM 8188 C CA . LYS B 1 523 ? 4.734 34.719 10.602 1 88.31 523 LYS B CA 1
ATOM 8189 C C . LYS B 1 523 ? 4.566 35.344 11.984 1 88.31 523 LYS B C 1
ATOM 8191 O O . LYS B 1 523 ? 3.85 36.312 12.148 1 88.31 523 LYS B O 1
ATOM 8196 N N . ASP B 1 524 ? 5.238 34.781 12.938 1 88.94 524 ASP B N 1
ATOM 8197 C CA . ASP B 1 524 ? 5.062 35.188 14.32 1 88.94 524 ASP B CA 1
ATOM 8198 C C . ASP B 1 524 ? 5.844 36.469 14.602 1 88.94 524 ASP B C 1
ATOM 8200 O O . ASP B 1 524 ? 7.066 36.5 14.445 1 88.94 524 ASP B O 1
ATOM 8204 N N . ASP B 1 525 ? 5.242 37.375 15.211 1 87.25 525 ASP B N 1
ATOM 8205 C CA . ASP B 1 525 ? 5.824 38.688 15.461 1 87.25 525 ASP B CA 1
ATOM 8206 C C . ASP B 1 525 ? 6.945 38.594 16.5 1 87.25 525 ASP B C 1
ATOM 8208 O O . ASP B 1 525 ? 7.93 39.344 16.422 1 87.25 525 ASP B O 1
ATOM 8212 N N . PHE B 1 526 ? 6.797 37.719 17.438 1 88.81 526 PHE B N 1
ATOM 8213 C CA . PHE B 1 526 ? 7.777 37.688 18.516 1 88.81 526 PHE B CA 1
ATOM 8214 C C . PHE B 1 526 ? 9.125 37.188 18 1 88.81 526 PHE B C 1
ATOM 8216 O O . PHE B 1 526 ? 10.172 37.562 18.531 1 88.81 526 PHE B O 1
ATOM 8223 N N . ILE B 1 527 ? 9.109 36.406 16.969 1 92.06 527 ILE B N 1
ATOM 8224 C CA . ILE B 1 527 ? 10.359 35.969 16.359 1 92.06 527 ILE B CA 1
ATOM 8225 C C . ILE B 1 527 ? 10.891 37.031 15.406 1 92.06 527 ILE B C 1
ATOM 8227 O O . ILE B 1 527 ? 12.086 37.312 15.398 1 92.06 527 ILE B O 1
ATOM 8231 N N . ILE B 1 528 ? 10.008 37.625 14.68 1 92.25 528 ILE B N 1
ATOM 8232 C CA . ILE B 1 528 ? 10.375 38.656 13.695 1 92.25 528 ILE B CA 1
ATOM 8233 C C . ILE B 1 528 ? 11.016 39.844 14.406 1 92.25 528 ILE B C 1
ATOM 8235 O O . ILE B 1 528 ? 12.031 40.375 13.953 1 92.25 528 ILE B O 1
ATOM 8239 N N . ARG B 1 529 ? 10.484 40.219 15.523 1 89.5 529 ARG B N 1
ATOM 8240 C CA . ARG B 1 529 ? 10.977 41.375 16.281 1 89.5 529 ARG B CA 1
ATOM 8241 C C . ARG B 1 529 ? 12.352 41.094 16.875 1 89.5 529 ARG B C 1
ATOM 8243 O O . ARG B 1 529 ? 13.148 42 17.047 1 89.5 529 ARG B O 1
ATOM 8250 N N . ALA B 1 530 ? 12.562 39.875 17.125 1 90.5 530 ALA B N 1
ATOM 8251 C CA . ALA B 1 530 ? 13.82 39.5 17.766 1 90.5 530 ALA B CA 1
ATOM 8252 C C . ALA B 1 530 ? 14.914 39.281 16.719 1 90.5 530 ALA B C 1
ATOM 8254 O O . ALA B 1 530 ? 16.094 39.188 17.062 1 90.5 530 ALA B O 1
ATOM 8255 N N . ALA B 1 531 ? 14.578 39.312 15.508 1 93.88 531 ALA B N 1
ATOM 8256 C CA . ALA B 1 531 ? 15.508 38.938 14.445 1 93.88 531 ALA B CA 1
ATOM 8257 C C . ALA B 1 531 ? 16.422 40.094 14.078 1 93.88 531 ALA B C 1
ATOM 8259 O O . ALA B 1 531 ? 15.992 41.25 14.055 1 93.88 531 ALA B O 1
ATOM 8260 N N . GLN B 1 532 ? 17.688 39.781 13.828 1 92.88 532 GLN B N 1
ATOM 8261 C CA . GLN B 1 532 ? 18.641 40.781 13.336 1 92.88 532 GLN B CA 1
ATOM 8262 C C . GLN B 1 532 ? 18.469 41 11.836 1 92.88 532 GLN B C 1
ATOM 8264 O O . GLN B 1 532 ? 18.844 42.031 11.312 1 92.88 532 GLN B O 1
ATOM 8269 N N . MET B 1 533 ? 17.984 39.969 11.227 1 94.44 533 MET B N 1
ATOM 8270 C CA . MET B 1 533 ? 17.766 40.031 9.789 1 94.44 533 MET B CA 1
ATOM 8271 C C . MET B 1 533 ? 16.391 39.469 9.438 1 94.44 533 MET B C 1
ATOM 8273 O O . MET B 1 533 ? 15.953 38.469 10.008 1 94.44 533 MET B O 1
ATOM 8277 N N . VAL B 1 534 ? 15.703 40.219 8.586 1 95.25 534 VAL B N 1
ATOM 8278 C CA . VAL B 1 534 ? 14.406 39.75 8.109 1 95.25 534 VAL B CA 1
ATOM 8279 C C . VAL B 1 534 ? 14.438 39.625 6.586 1 95.25 534 VAL B C 1
ATOM 8281 O O . VAL B 1 534 ? 14.711 40.594 5.883 1 95.25 534 VAL B O 1
ATOM 8284 N N . LEU B 1 535 ? 14.227 38.469 6.141 1 96 535 LEU B N 1
ATOM 8285 C CA . LEU B 1 535 ? 14.141 38.188 4.711 1 96 535 LEU B CA 1
ATOM 8286 C C . LEU B 1 535 ? 12.688 38.062 4.266 1 96 535 LEU B C 1
ATOM 8288 O O . LEU B 1 535 ? 11.969 37.156 4.695 1 96 535 LEU B O 1
ATOM 8292 N N . ASP B 1 536 ? 12.258 38.969 3.424 1 95.19 536 ASP B N 1
ATOM 8293 C CA . ASP B 1 536 ? 10.891 38.969 2.906 1 95.19 536 ASP B CA 1
ATOM 8294 C C . ASP B 1 536 ? 10.828 38.344 1.519 1 95.19 536 ASP B C 1
ATOM 8296 O O . ASP B 1 536 ? 11.312 38.906 0.543 1 95.19 536 ASP B O 1
ATOM 8300 N N . LEU B 1 537 ? 10.156 37.25 1.391 1 94.19 537 LEU B N 1
ATOM 8301 C CA . LEU B 1 537 ? 10.117 36.469 0.152 1 94.19 537 LEU B CA 1
ATOM 8302 C C . LEU B 1 537 ? 8.922 36.875 -0.7 1 94.19 537 LEU B C 1
ATOM 8304 O O . LEU B 1 537 ? 8.703 36.312 -1.778 1 94.19 537 LEU B O 1
ATOM 8308 N N . ASN B 1 538 ? 8.164 37.781 -0.242 1 90.5 538 ASN B N 1
ATOM 8309 C CA . ASN B 1 538 ? 7.031 38.25 -1.032 1 90.5 538 ASN B CA 1
ATOM 8310 C C . ASN B 1 538 ? 7.488 38.969 -2.299 1 90.5 538 ASN B C 1
ATOM 8312 O O . ASN B 1 538 ? 6.805 38.938 -3.322 1 90.5 538 ASN B O 1
ATOM 8316 N N . GLN B 1 539 ? 8.562 39.594 -2.174 1 88.38 539 GLN B N 1
ATOM 8317 C CA . GLN B 1 539 ? 9.094 40.312 -3.332 1 88.38 539 GLN B CA 1
ATOM 8318 C C . GLN B 1 539 ? 9.812 39.344 -4.281 1 88.38 539 GLN B C 1
ATOM 8320 O O . GLN B 1 539 ? 10.703 38.594 -3.863 1 88.38 539 GLN B O 1
ATOM 8325 N N . LYS B 1 540 ? 9.469 39.312 -5.562 1 85.5 540 LYS B N 1
ATOM 8326 C CA . LYS B 1 540 ? 10.062 38.438 -6.57 1 85.5 540 LYS B CA 1
ATOM 8327 C C . LYS B 1 540 ? 10.609 39.25 -7.746 1 85.5 540 LYS B C 1
ATOM 8329 O O . LYS B 1 540 ? 10.094 40.312 -8.047 1 85.5 540 LYS B O 1
ATOM 8334 N N . PRO B 1 541 ? 11.609 38.906 -8.383 1 86.81 541 PRO B N 1
ATOM 8335 C CA . PRO B 1 541 ? 12.352 37.656 -8.234 1 86.81 541 PRO B CA 1
ATOM 8336 C C . PRO B 1 541 ? 13.438 37.719 -7.156 1 86.81 541 PRO B C 1
ATOM 8338 O O . PRO B 1 541 ? 13.969 36.688 -6.738 1 86.81 541 PRO B O 1
ATOM 8341 N N . THR B 1 542 ? 13.773 38.969 -6.699 1 89.69 542 THR B N 1
ATOM 8342 C CA . THR B 1 542 ? 14.773 39.156 -5.652 1 89.69 542 THR B CA 1
ATOM 8343 C C . THR B 1 542 ? 14.109 39.469 -4.32 1 89.69 542 THR B C 1
ATOM 8345 O O . THR B 1 542 ? 13.484 40.531 -4.176 1 89.69 542 THR B O 1
ATOM 8348 N N . PRO B 1 543 ? 14.312 38.594 -3.35 1 92.5 543 PRO B N 1
ATOM 8349 C CA . PRO B 1 543 ? 13.719 38.844 -2.037 1 92.5 543 PRO B CA 1
ATOM 8350 C C . PRO B 1 543 ? 14.281 40.094 -1.374 1 92.5 543 PRO B C 1
ATOM 8352 O O . PRO B 1 543 ? 15.414 40.5 -1.653 1 92.5 543 PRO B O 1
ATOM 8355 N N . ARG B 1 544 ? 13.492 40.719 -0.552 1 92.5 544 ARG B N 1
ATOM 8356 C CA . ARG B 1 544 ? 13.906 41.938 0.151 1 92.5 544 ARG B CA 1
ATOM 8357 C C . ARG B 1 544 ? 14.508 41.594 1.509 1 92.5 544 ARG B C 1
ATOM 8359 O O . ARG B 1 544 ? 13.977 40.781 2.25 1 92.5 544 ARG B O 1
ATOM 8366 N N . LEU B 1 545 ? 15.648 42.188 1.763 1 93.38 545 LEU B N 1
ATOM 8367 C CA . LEU B 1 545 ? 16.359 41.969 3.021 1 93.38 545 LEU B CA 1
ATOM 8368 C C . LEU B 1 545 ? 16.344 43.25 3.869 1 93.38 545 LEU B C 1
ATOM 8370 O O . LEU B 1 545 ? 16.656 44.344 3.373 1 93.38 545 LEU B O 1
ATOM 8374 N N . VAL B 1 546 ? 15.836 43.031 5.078 1 89.56 546 VAL B N 1
ATOM 8375 C CA . VAL B 1 546 ? 15.867 44.156 6.016 1 89.56 546 VAL B CA 1
ATOM 8376 C C . VAL B 1 546 ? 16.75 43.812 7.211 1 89.56 546 VAL B C 1
ATOM 8378 O O . VAL B 1 546 ? 16.609 42.719 7.797 1 89.56 546 VAL B O 1
ATOM 8381 N N . THR B 1 547 ? 17.703 44.594 7.516 1 87.5 547 THR B N 1
ATOM 8382 C CA . THR B 1 547 ? 18.609 44.344 8.625 1 87.5 547 THR B CA 1
ATOM 8383 C C . THR B 1 547 ? 18.359 45.312 9.766 1 87.5 547 THR B C 1
ATOM 8385 O O . THR B 1 547 ? 18.109 46.5 9.523 1 87.5 547 THR B O 1
ATOM 8388 N N . ALA B 1 548 ? 18.047 44.75 10.906 1 74.75 548 ALA B N 1
ATOM 8389 C CA . ALA B 1 548 ? 17.938 45.625 12.086 1 74.75 548 ALA B CA 1
ATOM 8390 C C . ALA B 1 548 ? 19.328 46.062 12.57 1 74.75 548 ALA B C 1
ATOM 8392 O O . ALA B 1 548 ? 20.328 45.406 12.258 1 74.75 548 ALA B O 1
ATOM 8393 N N . PRO B 1 549 ? 19.359 47.312 13.281 1 59.5 549 PRO B N 1
ATOM 8394 C CA . PRO B 1 549 ? 20.641 47.812 13.766 1 59.5 549 PRO B CA 1
ATOM 8395 C C . PRO B 1 549 ? 21.391 46.781 14.617 1 59.5 549 PRO B C 1
ATOM 8397 O O . PRO B 1 549 ? 20.766 45.906 15.203 1 59.5 549 PRO B O 1
ATOM 8400 N N . ALA B 1 550 ? 22.641 46.812 14.555 1 58.34 550 ALA B N 1
ATOM 8401 C CA . ALA B 1 550 ? 23.656 45.969 15.172 1 58.34 550 ALA B CA 1
ATOM 8402 C C . ALA B 1 550 ? 23.469 45.875 16.688 1 58.34 550 ALA B C 1
ATOM 8404 O O . ALA B 1 550 ? 23.188 46.906 17.328 1 58.34 550 ALA B O 1
ATOM 8405 N N . GLY B 1 551 ? 22.672 44.969 17.375 1 56.72 551 GLY B N 1
ATOM 8406 C CA . GLY B 1 551 ? 22.562 44.594 18.766 1 56.72 551 GLY B CA 1
ATOM 8407 C C . GLY B 1 551 ? 22.109 43.156 18.984 1 56.72 551 GLY B C 1
ATOM 8408 O O . GLY B 1 551 ? 21.859 42.438 18.016 1 56.72 551 GLY B O 1
ATOM 8409 N N . ALA B 1 552 ? 22.391 42.656 20.25 1 59.31 552 ALA B N 1
ATOM 8410 C CA . ALA B 1 552 ? 21.938 41.344 20.641 1 59.31 552 ALA B CA 1
ATOM 8411 C C . ALA B 1 552 ? 20.453 41.156 20.297 1 59.31 552 ALA B C 1
ATOM 8413 O O . ALA B 1 552 ? 19.656 42.062 20.453 1 59.31 552 ALA B O 1
ATOM 8414 N N . PRO B 1 553 ? 20.203 40 19.656 1 62.72 553 PRO B N 1
ATOM 8415 C CA . PRO B 1 553 ? 18.781 39.719 19.359 1 62.72 553 PRO B CA 1
ATOM 8416 C C . PRO B 1 553 ? 17.891 39.938 20.578 1 62.72 553 PRO B C 1
ATOM 8418 O O . PRO B 1 553 ? 18.281 39.625 21.703 1 62.72 553 PRO B O 1
ATOM 8421 N N . ALA B 1 554 ? 16.797 40.594 20.375 1 71.19 554 ALA B N 1
ATOM 8422 C CA . ALA B 1 554 ? 15.82 40.781 21.453 1 71.19 554 ALA B CA 1
ATOM 8423 C C . ALA B 1 554 ? 15.203 39.469 21.891 1 71.19 554 ALA B C 1
ATOM 8425 O O . ALA B 1 554 ? 15.258 38.469 21.172 1 71.19 554 ALA B O 1
ATOM 8426 N N . GLU B 1 555 ? 14.938 39.469 23.141 1 83.38 555 GLU B N 1
ATOM 8427 C CA . GLU B 1 555 ? 14.289 38.281 23.719 1 83.38 555 GLU B CA 1
ATOM 8428 C C . GLU B 1 555 ? 12.953 38.031 23.047 1 83.38 555 GLU B C 1
ATOM 8430 O O . GLU B 1 555 ? 12.156 38.938 22.828 1 83.38 555 GLU B O 1
ATOM 8435 N N . MET B 1 556 ? 12.867 36.844 22.578 1 84.75 556 MET B N 1
ATOM 8436 C CA . MET B 1 556 ? 11.602 36.438 21.969 1 84.75 556 MET B CA 1
ATOM 8437 C C . MET B 1 556 ? 10.547 36.188 23.047 1 84.75 556 MET B C 1
ATOM 8439 O O . MET B 1 556 ? 10.734 35.375 23.938 1 84.75 556 MET B O 1
ATOM 8443 N N . ALA B 1 557 ? 9.43 36.906 23.016 1 82.31 557 ALA B N 1
ATOM 8444 C CA . ALA B 1 557 ? 8.336 36.75 23.969 1 82.31 557 ALA B CA 1
ATOM 8445 C C . ALA B 1 557 ? 6.98 36.844 23.266 1 82.31 557 ALA B C 1
ATOM 8447 O O . ALA B 1 557 ? 6.605 37.906 22.766 1 82.31 557 ALA B O 1
ATOM 8448 N N . PRO B 1 558 ? 6.348 35.75 23.25 1 75.25 558 PRO B N 1
ATOM 8449 C CA . PRO B 1 558 ? 5.02 35.812 22.641 1 75.25 558 PRO B CA 1
ATOM 8450 C C . PRO B 1 558 ? 4.039 36.656 23.438 1 75.25 558 PRO B C 1
ATOM 8452 O O . PRO B 1 558 ? 4.148 36.75 24.656 1 75.25 558 PRO B O 1
ATOM 8455 N N . GLU B 1 559 ? 3.371 37.719 22.844 1 62.66 559 GLU B N 1
ATOM 8456 C CA . GLU B 1 559 ? 2.486 38.625 23.562 1 62.66 559 GLU B CA 1
ATOM 8457 C C . GLU B 1 559 ? 1.399 37.875 24.312 1 62.66 559 GLU B C 1
ATOM 8459 O O . GLU B 1 559 ? 1.051 38.219 25.453 1 62.66 559 GLU B O 1
ATOM 8464 N N . HIS B 1 560 ? 0.493 37.25 23.672 1 56.56 560 HIS B N 1
ATOM 8465 C CA . HIS B 1 560 ? -0.728 36.781 24.297 1 56.56 560 HIS B CA 1
ATOM 8466 C C . HIS B 1 560 ? -0.476 35.469 25.062 1 56.56 560 HIS B C 1
ATOM 8468 O O . HIS B 1 560 ? -1.42 34.781 25.406 1 56.56 560 HIS B O 1
ATOM 8474 N N . ALA B 1 561 ? 0.745 35.5 25.5 1 44.25 561 ALA B N 1
ATOM 8475 C CA . ALA B 1 561 ? 0.764 34.406 26.453 1 44.25 561 ALA B CA 1
ATOM 8476 C C . ALA B 1 561 ? 0.396 34.875 27.859 1 44.25 561 ALA B C 1
ATOM 8478 O O . ALA B 1 561 ? 0.77 36 28.25 1 44.25 561 ALA B O 1
#

Nearest PDB structures (foldseek):
  9g2s-assembly1_B  TM=8.623E-01  e=3.225E-25  Mycolicibacterium thermoresistibile ATCC 19527
  6qv0-assembly1_A  TM=8.346E-01  e=4.033E-25  Thermotoga maritima MSB8
  9fw3-assembly1_B  TM=8.393E-01  e=3.856E-25  Mycolicibacterium thermoresistibile ATCC 19527
  8vsi-assembly1_B  TM=8.658E-01  e=1.972E-23  Escherichia coli
  9g2t-assembly1_B  TM=8.448E-01  e=5.156E-24  Mycolicibacterium thermoresistibile ATCC 19527